Protein AF-0000000087187361 (afdb_homodimer)

Foldseek 3Di:
DPCVPPQLQVQLVQLLLLCNLVVLCVVVVHQLCRLCVQLVHHSVVNVCSNVVRNHDDDLSSSVSSCVVSVNQSSSNPDDNDPPDPPDPPPPPDDPPDPPDDPPPPCPVPPPPLPPFDPPVCPPDDLNVLLVVLLVLLVCLLPAFLVVSLVVLVVSLVVLVVVLVPDDDLLVNLSSLLSNLSSLQVNLVSCVQLVNNVSNLVSLVSSLVSNVSNVPLLSNLVSLQSVLLSCLLVVNLVSSVVSLVVSDVSCDPPRQLQSLLSSLLSQLLSCLLVLNNVSNVVSLVRSQVSQVVDDPPHRDPDSNDPDDHVLVSLLSQLSSCLSNVNLCSNVVDPVNLVSNLSDSRLLSNLLSLQSNLSSCVSVVNNQSSLVSLLSSCVSCQVSVGPNSLVSSVVSLVVDDDPDDDPSNVVSVVSNVVSVD/DPCVPPQLQVQLVQLLLLCNLVVLCVVVVHQLCRLCVQLVHHSVVNVCSNVQRNHDDDLSSSVSSCVVSVNQSSSNPDDNDPPPPPDPPPPPDDPPDPPDDPPPPCPVPPPPLPPFDPPVCPPDDLNVLLVVLLVLVVCLLPAFLVVSLVVLVVSLVVLVVVLVPDDDLLVNLSSLLSNLSSLQVNLVSCVQLVNNVSNLVSLVSSLVSNVSNVDLLSNLVSLQSVLLSCLLVVNLVSSVVSLVVSDVSCDPPRQLQSLLSSLLSQLLSCLLVLNNVSSVVSLVRSQVSQVVDDPPHRDPDSNDDDDHPLVSLLSQLSSCLSNVNLCSNVVDVVNLVSNLSDSRLLSNLLSLQSNLSSCVSVVNNQSSLVSLLSSCVSCQVSVGPNSLVSSVVSLVVDDDPDDDPSNVVSVVSNVVSVD

Nearest PDB structures (foldseek):
  4wne-assembly1_A  TM=4.673E-01  e=1.075E-03  Homo sapiens
  7ep7-assembly1_A  TM=5.145E-01  e=3.195E-03  Mus musculus
  4g2v-assembly1_A  TM=5.066E-01  e=2.083E-03  Mus musculus
  3sf4-assembly1_A  TM=4.922E-01  e=7.818E-03  Homo sapiens
  6q6h-assembly1_O  TM=5.130E-01  e=5.912E-02  Homo sapiens

Solvent-accessible surface area (backbone atoms only — not comparable to full-atom values): 43317 Å² total; per-residue (Å²): 129,68,81,73,40,64,69,43,46,50,23,30,68,62,46,14,36,18,44,26,50,43,54,47,34,54,69,68,71,47,49,54,53,56,50,9,64,74,56,76,40,51,40,68,56,40,51,49,44,37,66,43,42,71,52,85,50,50,46,59,62,49,48,41,48,26,59,74,66,67,44,61,41,56,51,56,52,24,23,82,61,84,67,74,69,76,81,69,82,72,76,85,72,88,80,76,78,81,75,72,81,77,76,64,82,68,71,69,63,77,68,70,71,72,74,61,59,84,51,79,71,59,76,52,68,44,44,37,54,40,42,30,49,52,26,52,58,62,41,55,36,79,39,37,36,70,52,48,45,48,21,50,51,23,45,48,51,36,50,51,53,54,40,72,67,46,81,50,67,70,57,33,21,47,34,22,40,43,48,12,54,48,26,37,50,50,10,51,34,25,40,36,53,56,37,57,69,57,15,52,53,25,27,51,52,10,34,55,25,13,58,64,29,71,36,62,68,55,28,26,49,37,31,39,53,44,16,53,51,30,31,75,72,64,40,35,69,61,15,51,52,30,41,52,51,24,48,60,69,48,48,91,78,45,54,48,68,58,52,14,51,50,24,34,51,48,11,39,33,27,10,67,72,62,36,58,68,61,14,50,53,24,41,52,51,14,47,58,29,34,67,68,53,56,91,77,58,57,52,90,38,86,78,52,68,88,75,43,70,48,54,47,42,42,37,39,22,45,23,12,33,56,54,70,34,39,66,49,34,54,70,39,64,64,41,46,54,52,38,54,56,50,85,35,50,57,63,29,25,48,48,34,38,24,48,16,46,20,29,43,75,71,66,37,52,69,64,12,44,53,36,34,43,54,22,36,51,50,14,62,74,34,57,28,37,40,40,42,50,50,46,51,54,56,56,66,70,60,88,67,97,75,68,54,67,66,53,50,52,46,52,53,57,57,52,54,69,83,94,128,68,80,74,40,66,70,40,45,50,24,31,69,62,47,14,36,17,44,27,50,43,53,46,35,53,69,69,71,45,51,54,51,56,50,9,64,74,55,78,40,51,41,68,56,40,52,50,45,37,67,43,40,72,52,86,51,50,45,60,61,50,49,41,48,25,60,75,66,66,44,60,40,56,51,58,51,24,25,80,62,84,68,71,69,78,82,71,82,74,75,84,73,88,78,75,78,81,75,70,81,76,78,65,79,70,70,67,65,75,68,69,71,71,74,60,62,84,50,80,71,58,77,52,68,43,45,38,54,40,43,30,47,51,26,53,58,62,42,55,35,81,41,35,36,71,51,48,45,48,22,50,50,23,44,49,51,36,50,51,54,54,41,72,69,46,79,50,67,69,58,34,21,47,33,23,40,44,47,12,52,48,26,38,50,50,10,51,33,24,40,36,55,57,38,56,68,55,14,53,53,25,28,51,51,10,34,55,26,14,58,64,29,71,36,62,68,56,29,26,49,37,31,39,52,44,15,53,49,30,31,75,73,66,40,36,71,62,13,52,50,30,41,51,50,26,47,61,69,49,49,90,78,45,55,47,67,58,52,16,51,50,23,34,51,50,11,39,34,28,9,67,73,62,36,59,68,60,13,51,53,25,41,50,51,13,46,58,30,33,67,68,53,55,91,79,58,56,54,90,38,88,78,51,67,87,74,42,69,49,54,48,42,43,37,38,23,46,23,13,36,56,54,69,34,39,67,50,32,55,71,39,64,66,42,48,54,51,38,54,55,50,85,34,51,58,62,30,24,49,49,34,38,25,48,15,45,21,29,43,75,71,68,37,53,67,63,12,45,52,37,33,43,55,20,36,51,51,14,63,74,34,59,27,36,41,40,42,51,50,46,52,53,55,55,65,70,59,85,67,95,75,68,53,69,67,53,50,53,46,50,53,56,57,52,54,69,84,92

Secondary structure (DSSP, 8-state):
--TT-HHHHHHHHTT-HHHHHHHHHHHTT--HHHHHHHHT--HHHHHHHHT-TTS--BHHHHHHHHHHHT--GGGGTB-------S----------S----------------------S---SHHHHHHHHHHHHHHHTTTS-HHHHHHHHHHHHHHHHHHHHH--SHHHHHHHHHHHHHHHHHHHHHHHHTT-HHHHHHHHHHHHHHHHHHT-HHHHHHHHHHHHHHHHHTT-HHHHHHHHHHHHHHH-TT--HHHHHHHHHHHHHHHHHTT-HHHHHHHHHHHHHHHHH--TTS--SSTT-----HHHHHHHHHHHHHHHT-HHHHHS-HHHHHHHTT-S-HHHHHHHHHHHHHHHHHTT-HHHHHHHHHHHHHHHHHTT-HHHHHHHHHHHHT---SS--HHHHHHHHHHHHHH-/--TT-HHHHHHHHTT-HHHHHHHHHHHTT--HHHHHHHHT--HHHHHHHHT-TTS--BHHHHHHHHHHHT--GGGGTB------------------S----------------------S---SHHHHHHHHHHHHHHHTTTS-HHHHHHHHHHHHHHHHHHHHH--SHHHHHHHHHHHHHHHHHHHHHHHHTT-HHHHHHHHHHHHHHHHHHT-HHHHHHHHHHHHHHHHHTT-HHHHHHHHHHHHHHH-TT--HHHHHHHHHHHHHHHHHTT-HHHHHHHHHHHHHHHHH--TTS--SSTT-----HHHHHHHHHHHHHHHT-HHHHHS-HHHHHHHTT-S-HHHHHHHHHHHHHHHHHTT-HHHHHHHHHHHHHHHHHTT-HHHHHHHHHHHHT---SS--HHHHHHHHHHHHHH-

Radius of gyration: 30.68 Å; Cα contacts (8 Å, |Δi|>4): 1218; chains: 2; bounding box: 50×94×80 Å

Sequence (838 aa):
MQWSDARLREAAAEGDYGRVIKLARENARMTQGQLGDACGLSQSAVSRLEKRGRGEYHMAMLARAASHLGIPPHLVGLADSGASPPGDGNDPMERRKFLTGVAITASVPVLGVPTPAPQERETGQAAVLRMATTAYRRMDATAPARVLAEAVQGHMRLIQAVTSQARDRSTRSRLASVGSEVAGLAGWLSWDMGDHGSARTWYGAAIKAARQSADPLLLAYQQGSLASFEVDAGNVAQGLSLIHGARRLLGRDRPAIAAAWLSSLEAVAHATAGDERAAERALVASATEAERLHSADPPPWPWVFVFDERKVAAARITCGARLARPRWVHSSVEDASTALSSGHEKQRALLALDVASGHMASGHLDAAFTLATQALDVGLKLRSGRVVERARQFRRGLSTGNPPVIVRDFDERMHDVYLMQWSDARLREAAAEGDYGRVIKLARENARMTQGQLGDACGLSQSAVSRLEKRGRGEYHMAMLARAASHLGIPPHLVGLADSGASPPGDGNDPMERRKFLTGVAITASVPVLGVPTPAPQERETGQAAVLRMATTAYRRMDATAPARVLAEAVQGHMRLIQAVTSQARDRSTRSRLASVGSEVAGLAGWLSWDMGDHGSARTWYGAAIKAARQSADPLLLAYQQGSLASFEVDAGNVAQGLSLIHGARRLLGRDRPAIAAAWLSSLEAVAHATAGDERAAERALVASATEAERLHSADPPPWPWVFVFDERKVAAARITCGARLARPRWVHSSVEDASTALSSGHEKQRALLALDVASGHMASGHLDAAFTLATQALDVGLKLRSGRVVERARQFRRGLSTGNPPVIVRDFDERMHDVYL

Structure (mmCIF, N/CA/C/O backbone):
data_AF-0000000087187361-model_v1
#
loop_
_entity.id
_entity.type
_entity.pdbx_description
1 polymer 'Helix-turn-helix transcriptional regulator'
#
loop_
_atom_site.group_PDB
_atom_site.id
_atom_site.type_symbol
_atom_site.label_atom_id
_atom_site.label_alt_id
_atom_site.label_comp_id
_atom_site.label_asym_id
_atom_site.label_entity_id
_atom_site.label_seq_id
_atom_site.pdbx_PDB_ins_code
_atom_site.Cartn_x
_atom_site.Cartn_y
_atom_site.Cartn_z
_atom_site.occupancy
_atom_site.B_iso_or_equiv
_atom_site.auth_seq_id
_atom_site.auth_comp_id
_atom_site.auth_asym_id
_atom_site.auth_atom_id
_atom_site.pdbx_PDB_model_num
ATOM 1 N N . MET A 1 1 ? 16.516 6.652 26.641 1 46.47 1 MET A N 1
ATOM 2 C CA . MET A 1 1 ? 17.328 5.504 26.234 1 46.47 1 MET A CA 1
ATOM 3 C C . MET A 1 1 ? 16.953 5.062 24.812 1 46.47 1 MET A C 1
ATOM 5 O O . MET A 1 1 ? 15.781 5.059 24.453 1 46.47 1 MET A O 1
ATOM 9 N N . GLN A 1 2 ? 17.844 5.176 23.938 1 57.88 2 GLN A N 1
ATOM 10 C CA . GLN A 1 2 ? 17.656 4.648 22.578 1 57.88 2 GLN A CA 1
ATOM 11 C C . GLN A 1 2 ? 17.594 3.123 22.594 1 57.88 2 GLN A C 1
ATOM 13 O O . GLN A 1 2 ? 18.531 2.455 23 1 57.88 2 GLN A O 1
ATOM 18 N N . TRP A 1 3 ? 16.547 2.609 22.484 1 64.69 3 TRP A N 1
ATOM 19 C CA . TRP A 1 3 ? 16.328 1.173 22.625 1 64.69 3 TRP A CA 1
ATOM 20 C C . TRP A 1 3 ? 16.969 0.415 21.469 1 64.69 3 TRP A C 1
ATOM 22 O O . TRP A 1 3 ? 16.875 -0.812 21.391 1 64.69 3 TRP A O 1
ATOM 32 N N . SER A 1 4 ? 17.703 1.181 20.672 1 62.84 4 SER A N 1
ATOM 33 C CA . SER A 1 4 ? 18.531 0.616 19.609 1 62.84 4 SER A CA 1
ATOM 34 C C . SER A 1 4 ? 19.953 0.384 20.094 1 62.84 4 SER A C 1
ATOM 36 O O . SER A 1 4 ? 20.812 -0.066 19.328 1 62.84 4 SER A O 1
ATOM 38 N N . ASP A 1 5 ? 20.25 0.653 21.266 1 69.81 5 ASP A N 1
ATOM 39 C CA . ASP A 1 5 ? 21.562 0.351 21.844 1 69.81 5 ASP A CA 1
ATOM 40 C C . ASP A 1 5 ? 21.922 -1.115 21.641 1 69.81 5 ASP A C 1
ATOM 42 O O . ASP A 1 5 ? 21.172 -2.012 22 1 69.81 5 ASP A O 1
ATOM 46 N N . ALA A 1 6 ? 23.016 -1.335 20.875 1 72.44 6 ALA A N 1
ATOM 47 C CA . ALA A 1 6 ? 23.453 -2.67 20.484 1 72.44 6 ALA A CA 1
ATOM 48 C C . ALA A 1 6 ? 23.516 -3.611 21.672 1 72.44 6 ALA A C 1
ATOM 50 O O . ALA A 1 6 ? 23.141 -4.781 21.578 1 72.44 6 ALA A O 1
ATOM 51 N N . ARG A 1 7 ? 23.922 -3.166 22.781 1 78 7 ARG A N 1
ATOM 52 C CA . ARG A 1 7 ? 24.078 -4.008 23.953 1 78 7 ARG A CA 1
ATOM 53 C C . ARG A 1 7 ? 22.719 -4.457 24.5 1 78 7 ARG A C 1
ATOM 55 O O . ARG A 1 7 ? 22.562 -5.602 24.938 1 78 7 ARG A O 1
ATOM 62 N N . LEU A 1 8 ? 21.766 -3.531 24.312 1 80.69 8 LEU A N 1
ATOM 63 C CA . LEU A 1 8 ? 20.422 -3.834 24.781 1 80.69 8 LEU A CA 1
ATOM 64 C C . LEU A 1 8 ? 19.719 -4.828 23.859 1 80.69 8 LEU A C 1
ATOM 66 O O . LEU A 1 8 ? 19.078 -5.77 24.312 1 80.69 8 LEU A O 1
ATOM 70 N N . ARG A 1 9 ? 19.906 -4.629 22.719 1 78.38 9 ARG A N 1
ATOM 71 C CA . ARG A 1 9 ? 19.281 -5.52 21.734 1 78.38 9 ARG A CA 1
ATOM 72 C C . ARG A 1 9 ? 19.922 -6.906 21.781 1 78.38 9 ARG A C 1
ATOM 74 O O . ARG A 1 9 ? 19.219 -7.914 21.625 1 78.38 9 ARG A O 1
ATOM 81 N N . GLU A 1 10 ? 21.234 -6.898 21.938 1 80 10 GLU A N 1
ATOM 82 C CA . GLU A 1 10 ? 21.938 -8.164 22.094 1 80 10 GLU A CA 1
ATOM 83 C C . GLU A 1 10 ? 21.438 -8.922 23.328 1 80 10 GLU A C 1
ATOM 85 O O . GLU A 1 10 ? 21.203 -10.133 23.266 1 80 10 GLU A O 1
ATOM 90 N N . ALA A 1 11 ? 21.25 -8.258 24.344 1 85.38 11 ALA A N 1
ATOM 91 C CA . ALA A 1 11 ? 20.75 -8.867 25.562 1 85.38 11 ALA A CA 1
ATOM 92 C C . ALA A 1 11 ? 19.328 -9.406 25.391 1 85.38 11 ALA A C 1
ATOM 94 O O . ALA A 1 11 ? 19.031 -10.516 25.828 1 85.38 11 ALA A O 1
ATOM 95 N N . ALA A 1 12 ? 18.562 -8.594 24.688 1 82.56 12 ALA A N 1
ATOM 96 C CA . ALA A 1 12 ? 17.172 -9 24.438 1 82.56 12 ALA A CA 1
ATOM 97 C C . ALA A 1 12 ? 17.109 -10.219 23.531 1 82.56 12 ALA A C 1
ATOM 99 O O . ALA A 1 12 ? 16.344 -11.156 23.781 1 82.56 12 ALA A O 1
ATOM 100 N N . ALA A 1 13 ? 18.031 -10.195 22.609 1 78.69 13 ALA A N 1
ATOM 101 C CA . ALA A 1 13 ? 18.078 -11.305 21.656 1 78.69 13 ALA A CA 1
ATOM 102 C C . ALA A 1 13 ? 18.562 -12.586 22.328 1 78.69 13 ALA A C 1
ATOM 104 O O . ALA A 1 13 ? 18.156 -13.688 21.938 1 78.69 13 ALA A O 1
ATOM 105 N N . GLU A 1 14 ? 19.375 -12.453 23.391 1 78.69 14 GLU A N 1
ATOM 106 C CA . GLU A 1 14 ? 19.922 -13.586 24.125 1 78.69 14 GLU A CA 1
ATOM 107 C C . GLU A 1 14 ? 18.969 -14.039 25.234 1 78.69 14 GLU A C 1
ATOM 109 O O . GLU A 1 14 ? 19.219 -15.047 25.891 1 78.69 14 GLU A O 1
ATOM 114 N N . GLY A 1 15 ? 17.922 -13.297 25.297 1 81.19 15 GLY A N 1
ATOM 115 C CA . GLY A 1 15 ? 16.969 -13.609 26.359 1 81.19 15 GLY A CA 1
ATOM 116 C C . GLY A 1 15 ? 17.453 -13.203 27.734 1 81.19 15 GLY A C 1
ATOM 117 O O . GLY A 1 15 ? 16.953 -13.711 28.734 1 81.19 15 GLY A O 1
ATOM 118 N N . ASP A 1 16 ? 18.484 -12.453 27.844 1 86.06 16 ASP A N 1
ATOM 119 C CA . ASP A 1 16 ? 18.969 -11.898 29.094 1 86.06 16 ASP A CA 1
ATOM 120 C C . ASP A 1 16 ? 18.234 -10.609 29.453 1 86.06 16 ASP A C 1
ATOM 122 O O . ASP A 1 16 ? 18.797 -9.516 29.312 1 86.06 16 ASP A O 1
ATOM 126 N N . TYR A 1 17 ? 17.047 -10.758 29.875 1 89.12 17 TYR A N 1
ATOM 127 C CA . TYR A 1 17 ? 16.172 -9.609 30.141 1 89.12 17 TYR A CA 1
ATOM 128 C C . TYR A 1 17 ? 16.656 -8.836 31.359 1 89.12 17 TYR A C 1
ATOM 130 O O . TYR A 1 17 ? 16.422 -7.629 31.469 1 89.12 17 TYR A O 1
ATOM 138 N N . GLY A 1 18 ? 17.328 -9.523 32.219 1 89.44 18 GLY A N 1
ATOM 139 C CA . GLY A 1 18 ? 17.953 -8.844 33.344 1 89.44 18 GLY A CA 1
ATOM 140 C C . GLY A 1 18 ? 18.984 -7.82 32.906 1 89.44 18 GLY A C 1
ATOM 141 O O . GLY A 1 18 ? 19.031 -6.715 33.469 1 89.44 18 GLY A O 1
ATOM 142 N N . ARG A 1 19 ? 19.734 -8.242 31.984 1 87.56 19 ARG A N 1
ATOM 143 C CA . ARG A 1 19 ? 20.734 -7.32 31.453 1 87.56 19 ARG A CA 1
ATOM 144 C C . ARG A 1 19 ? 20.062 -6.145 30.734 1 87.56 19 ARG A C 1
ATOM 146 O O . ARG A 1 19 ? 20.531 -5.012 30.828 1 87.56 19 ARG A O 1
ATOM 153 N N . VAL A 1 20 ? 19 -6.375 30.094 1 87.94 20 VAL A N 1
ATOM 154 C CA . VAL A 1 20 ? 18.234 -5.309 29.469 1 87.94 20 VAL A CA 1
ATOM 155 C C . VAL A 1 20 ? 17.797 -4.289 30.516 1 87.94 20 VAL A C 1
ATOM 157 O O . VAL A 1 20 ? 17.984 -3.084 30.328 1 87.94 20 VAL A O 1
ATOM 160 N N . ILE A 1 21 ? 17.297 -4.758 31.547 1 89.62 21 ILE A N 1
ATOM 161 C CA . ILE A 1 21 ? 16.797 -3.92 32.625 1 89.62 21 ILE A CA 1
ATOM 162 C C . ILE A 1 21 ? 17.969 -3.158 33.281 1 89.62 21 ILE A C 1
ATOM 164 O O . ILE A 1 21 ? 17.859 -1.962 33.531 1 89.62 21 ILE A O 1
ATOM 168 N N . LYS A 1 22 ? 19.031 -3.84 33.375 1 89.62 22 LYS A N 1
ATOM 169 C CA . LYS A 1 22 ? 20.234 -3.213 33.938 1 89.62 22 LYS A CA 1
ATOM 170 C C . LYS A 1 22 ? 20.703 -2.045 33.094 1 89.62 22 LYS A C 1
ATOM 172 O O . LYS A 1 22 ? 20.938 -0.947 33.594 1 89.62 22 LYS A O 1
ATOM 177 N N . LEU A 1 23 ? 20.828 -2.332 31.859 1 86.06 23 LEU A N 1
ATOM 178 C CA . LEU A 1 23 ? 21.312 -1.312 30.938 1 86.06 23 LEU A CA 1
ATOM 179 C C . LEU A 1 23 ? 20.359 -0.123 30.891 1 86.06 23 LEU A C 1
ATOM 181 O O . LEU A 1 23 ? 20.797 1.029 30.891 1 86.06 23 LEU A O 1
ATOM 185 N N . ALA A 1 24 ? 19.125 -0.4 30.906 1 85.12 24 ALA A N 1
ATOM 186 C CA . ALA A 1 24 ? 18.125 0.654 30.891 1 85.12 24 ALA A CA 1
ATOM 187 C C . ALA A 1 24 ? 18.156 1.455 32.188 1 85.12 24 ALA A C 1
ATOM 189 O O . ALA A 1 24 ? 18.047 2.684 32.188 1 85.12 24 ALA A O 1
ATOM 190 N N . ARG A 1 25 ? 18.281 0.756 33.281 1 88.19 25 ARG A N 1
ATOM 191 C CA . ARG A 1 25 ? 18.359 1.39 34.594 1 88.19 25 ARG A CA 1
ATOM 192 C C . ARG A 1 25 ? 19.578 2.305 34.688 1 88.19 25 ARG A C 1
ATOM 194 O O . ARG A 1 25 ? 19.469 3.441 35.156 1 88.19 25 ARG A O 1
ATOM 201 N N . GLU A 1 26 ? 20.688 1.819 34.25 1 86.25 26 GLU A N 1
ATOM 202 C CA . GLU A 1 26 ? 21.922 2.596 34.281 1 86.25 26 GLU A CA 1
ATOM 203 C C . GLU A 1 26 ? 21.828 3.816 33.375 1 86.25 26 GLU A C 1
ATOM 205 O O . GLU A 1 26 ? 22.297 4.898 33.719 1 86.25 26 GLU A O 1
ATOM 210 N N . ASN A 1 27 ? 21.188 3.576 32.312 1 81.31 27 ASN A N 1
ATOM 211 C CA . ASN A 1 27 ? 20.984 4.688 31.391 1 81.31 27 ASN A CA 1
ATOM 212 C C . ASN A 1 27 ? 20.094 5.766 32 1 81.31 27 ASN A C 1
ATOM 214 O O . ASN A 1 27 ? 20.281 6.957 31.734 1 81.31 27 ASN A O 1
ATOM 218 N N . ALA A 1 28 ? 19.172 5.383 32.781 1 81.19 28 ALA A N 1
ATOM 219 C CA . ALA A 1 28 ? 18.281 6.293 33.5 1 81.19 28 ALA A CA 1
ATOM 220 C C . ALA A 1 28 ? 18.922 6.844 34.75 1 81.19 28 ALA A C 1
ATOM 222 O O . ALA A 1 28 ? 18.281 7.543 35.531 1 81.19 28 ALA A O 1
ATOM 223 N N . ARG A 1 29 ? 20.172 6.395 35.062 1 80.69 29 ARG A N 1
ATOM 224 C CA . ARG A 1 29 ? 20.953 6.797 36.219 1 80.69 29 ARG A CA 1
ATOM 225 C C . ARG A 1 29 ? 20.219 6.477 37.531 1 80.69 29 ARG A C 1
ATOM 227 O O . ARG A 1 29 ? 20.25 7.266 38.469 1 80.69 29 ARG A O 1
ATOM 234 N N . MET A 1 30 ? 19.578 5.348 37.562 1 85.06 30 MET A N 1
ATOM 235 C CA . MET A 1 30 ? 18.891 4.855 38.75 1 85.06 30 MET A CA 1
ATOM 236 C C . MET A 1 30 ? 19.703 3.777 39.438 1 85.06 30 MET A C 1
ATOM 238 O O . MET A 1 30 ? 20.344 2.947 38.781 1 85.06 30 MET A O 1
ATOM 242 N N . THR A 1 31 ? 19.688 3.855 40.75 1 84.19 31 THR A N 1
ATOM 243 C CA . THR A 1 31 ? 20.25 2.762 41.531 1 84.19 31 THR A CA 1
ATOM 244 C C . THR A 1 31 ? 19.281 1.584 41.594 1 84.19 31 THR A C 1
ATOM 246 O O . THR A 1 31 ? 18.094 1.729 41.281 1 84.19 31 THR A O 1
ATOM 249 N N . GLN A 1 32 ? 19.859 0.418 41.906 1 86.81 32 GLN A N 1
ATOM 250 C CA . GLN A 1 32 ? 19 -0.749 42.062 1 86.81 32 GLN A CA 1
ATOM 251 C C . GLN A 1 32 ? 17.938 -0.503 43.125 1 86.81 32 GLN A C 1
ATOM 253 O O . GLN A 1 32 ? 16.797 -0.961 43 1 86.81 32 GLN A O 1
ATOM 258 N N . GLY A 1 33 ? 18.281 0.253 44.156 1 86.12 33 GLY A N 1
ATOM 259 C CA . GLY A 1 33 ? 17.328 0.612 45.188 1 86.12 33 GLY A CA 1
ATOM 260 C C . GLY A 1 33 ? 16.203 1.499 44.688 1 86.12 33 GLY A C 1
ATOM 261 O O . GLY A 1 33 ? 15.031 1.273 45 1 86.12 33 GLY A O 1
ATOM 262 N N . GLN A 1 34 ? 16.562 2.428 43.938 1 80.81 34 GLN A N 1
ATOM 263 C CA . GLN A 1 34 ? 15.578 3.35 43.375 1 80.81 34 GLN A CA 1
ATOM 264 C C . GLN A 1 34 ? 14.602 2.623 42.469 1 80.81 34 GLN A C 1
ATOM 266 O O . GLN A 1 34 ? 13.398 2.873 42.5 1 80.81 34 GLN A O 1
ATOM 271 N N . LEU A 1 35 ? 15.133 1.748 41.625 1 85.81 35 LEU A N 1
ATOM 272 C CA . LEU A 1 35 ? 14.258 0.958 40.75 1 85.81 35 LEU A CA 1
ATOM 273 C C . LEU A 1 35 ? 13.367 0.035 41.594 1 85.81 35 LEU A C 1
ATOM 275 O O . LEU A 1 35 ? 12.18 -0.121 41.281 1 85.81 35 LEU A O 1
ATOM 279 N N . GLY A 1 36 ? 13.953 -0.549 42.562 1 87.75 36 GLY A N 1
ATOM 280 C CA . GLY A 1 36 ? 13.188 -1.389 43.438 1 87.75 36 GLY A CA 1
ATOM 281 C C . GLY A 1 36 ? 12.016 -0.667 44.094 1 87.75 36 GLY A C 1
ATOM 282 O O . GLY A 1 36 ? 10.883 -1.16 44.062 1 87.75 36 GLY A O 1
ATOM 283 N N . ASP A 1 37 ? 12.25 0.502 44.594 1 81.12 37 ASP A N 1
ATOM 284 C CA . ASP A 1 37 ? 11.203 1.31 45.219 1 81.12 37 ASP A CA 1
ATOM 285 C C . ASP A 1 37 ? 10.102 1.652 44.188 1 81.12 37 ASP A C 1
ATOM 287 O O . ASP A 1 37 ? 8.914 1.604 44.531 1 81.12 37 ASP A O 1
ATOM 291 N N . ALA A 1 38 ? 10.531 1.894 43 1 79.56 38 ALA A N 1
ATOM 292 C CA . ALA A 1 38 ? 9.594 2.314 41.969 1 79.56 38 ALA A CA 1
ATOM 293 C C . ALA A 1 38 ? 8.719 1.152 41.5 1 79.56 38 ALA A C 1
ATOM 295 O O . ALA A 1 38 ? 7.574 1.355 41.094 1 79.56 38 ALA A O 1
ATOM 296 N N . CYS A 1 39 ? 9.234 -0.018 41.625 1 80.94 39 CYS A N 1
ATOM 297 C CA . CYS A 1 39 ? 8.547 -1.193 41.125 1 80.94 39 CYS A CA 1
ATOM 298 C C . CYS A 1 39 ? 7.953 -2.027 42.25 1 80.94 39 CYS A C 1
ATOM 300 O O . CYS A 1 39 ? 7.383 -3.092 42 1 80.94 39 CYS A O 1
ATOM 302 N N . GLY A 1 40 ? 8.164 -1.575 43.5 1 79.25 40 GLY A N 1
ATOM 303 C CA . GLY A 1 40 ? 7.699 -2.338 44.656 1 79.25 40 GLY A CA 1
ATOM 304 C C . GLY A 1 40 ? 8.508 -3.596 44.906 1 79.25 40 GLY A C 1
ATOM 305 O O . GLY A 1 40 ? 7.965 -4.617 45.312 1 79.25 40 GLY A O 1
ATOM 306 N N . LEU A 1 41 ? 9.758 -3.508 44.562 1 81.81 41 LEU A N 1
ATOM 307 C CA . LEU A 1 41 ? 10.68 -4.621 44.75 1 81.81 41 LEU A CA 1
ATOM 308 C C . LEU A 1 41 ? 11.812 -4.238 45.719 1 81.81 41 LEU A C 1
ATOM 310 O O . LEU A 1 41 ? 12.125 -3.057 45.875 1 81.81 41 LEU A O 1
ATOM 314 N N . SER A 1 42 ? 12.359 -5.219 46.438 1 83.38 42 SER A N 1
ATOM 315 C CA . SER A 1 42 ? 13.57 -4.977 47.219 1 83.38 42 SER A CA 1
ATOM 316 C C . SER A 1 42 ? 14.789 -4.797 46.312 1 83.38 42 SER A C 1
ATOM 318 O O . SER A 1 42 ? 14.797 -5.27 45.188 1 83.38 42 SER A O 1
ATOM 320 N N . GLN A 1 43 ? 15.711 -4.02 46.844 1 85 43 GLN A N 1
ATOM 321 C CA . GLN A 1 43 ? 16.969 -3.867 46.125 1 85 43 GLN A CA 1
ATOM 322 C C . GLN A 1 43 ? 17.594 -5.227 45.812 1 85 43 GLN A C 1
ATOM 324 O O . GLN A 1 43 ? 18.141 -5.422 44.719 1 85 43 GLN A O 1
ATOM 329 N N . SER A 1 44 ? 17.469 -6.207 46.688 1 83.31 44 SER A N 1
ATOM 330 C CA . SER A 1 44 ? 17.984 -7.551 46.469 1 83.31 44 SER A CA 1
ATOM 331 C C . SER A 1 44 ? 17.25 -8.25 45.312 1 83.31 44 SER A C 1
ATOM 333 O O . SER A 1 44 ? 17.844 -8.984 44.531 1 83.31 44 SER A O 1
ATOM 335 N N . ALA A 1 45 ? 15.992 -8.023 45.219 1 82.19 45 ALA A N 1
ATOM 336 C CA . ALA A 1 45 ? 15.203 -8.609 44.156 1 82.19 45 ALA A CA 1
ATOM 337 C C . ALA A 1 45 ? 15.625 -8.055 42.781 1 82.19 45 ALA A C 1
ATOM 339 O O . ALA A 1 45 ? 15.727 -8.797 41.812 1 82.19 45 ALA A O 1
ATOM 340 N N . VAL A 1 46 ? 15.891 -6.738 42.719 1 87.69 46 VAL A N 1
ATOM 341 C CA . VAL A 1 46 ? 16.328 -6.102 41.5 1 87.69 46 VAL A CA 1
ATOM 342 C C . VAL A 1 46 ? 17.734 -6.609 41.125 1 87.69 46 VAL A C 1
ATOM 344 O O . VAL A 1 46 ? 18 -6.91 39.969 1 87.69 46 VAL A O 1
ATOM 347 N N . SER A 1 47 ? 18.594 -6.699 42.094 1 86.81 47 SER A N 1
ATOM 348 C CA . SER A 1 47 ? 19.938 -7.215 41.875 1 86.81 47 SER A CA 1
ATOM 349 C C . SER A 1 47 ? 19.906 -8.633 41.312 1 86.81 47 SER A C 1
ATOM 351 O O . SER A 1 47 ? 20.609 -8.945 40.344 1 86.81 47 SER A O 1
ATOM 353 N N . ARG A 1 48 ? 19.062 -9.469 41.812 1 84.12 48 ARG A N 1
ATOM 354 C CA . ARG A 1 48 ? 18.906 -10.836 41.312 1 84.12 48 ARG A CA 1
ATOM 355 C C . ARG A 1 48 ? 18.344 -10.852 39.906 1 84.12 48 ARG A C 1
ATOM 357 O O . ARG A 1 48 ? 18.781 -11.641 39.062 1 84.12 48 ARG A O 1
ATOM 364 N N . LEU A 1 49 ? 17.406 -9.977 39.656 1 86 49 LEU A N 1
ATOM 365 C CA . LEU A 1 49 ? 16.797 -9.852 38.344 1 86 49 LEU A CA 1
ATOM 366 C C . LEU A 1 49 ? 17.844 -9.484 37.281 1 86 49 LEU A C 1
ATOM 368 O O . LEU A 1 49 ? 17.875 -10.062 36.188 1 86 49 LEU A O 1
ATOM 372 N N . GLU A 1 50 ? 18.641 -8.547 37.656 1 90.06 50 GLU A N 1
ATOM 373 C CA . GLU A 1 50 ? 19.641 -8.047 36.719 1 90.06 50 GLU A CA 1
ATOM 374 C C . GLU A 1 50 ? 20.75 -9.07 36.5 1 90.06 50 GLU A C 1
ATOM 376 O O . GLU A 1 50 ? 21.406 -9.07 35.469 1 90.06 50 GLU A O 1
ATOM 381 N N . LYS A 1 51 ? 20.969 -10.031 37.406 1 84.31 51 LYS A N 1
ATOM 382 C CA . LYS A 1 51 ? 22.047 -11.016 37.312 1 84.31 51 LYS A CA 1
ATOM 383 C C . LYS A 1 51 ? 21.531 -12.367 36.844 1 84.31 51 LYS A C 1
ATOM 385 O O . LYS A 1 51 ? 22.266 -13.352 36.812 1 84.31 51 LYS A O 1
ATOM 390 N N . ARG A 1 52 ? 20.312 -12.422 36.469 1 81.75 52 ARG A N 1
ATOM 391 C CA . ARG A 1 52 ? 19.672 -13.703 36.188 1 81.75 52 ARG A CA 1
ATOM 392 C C . ARG A 1 52 ? 20.109 -14.258 34.844 1 81.75 52 ARG A C 1
ATOM 394 O O . ARG A 1 52 ? 19.953 -15.445 34.562 1 81.75 52 ARG A O 1
ATOM 401 N N . GLY A 1 53 ? 20.719 -13.5 34.031 1 76.75 53 GLY A N 1
ATOM 402 C CA . GLY A 1 53 ? 21.188 -13.945 32.719 1 76.75 53 GLY A CA 1
ATOM 403 C C . GLY A 1 53 ? 20.078 -14.492 31.859 1 76.75 53 GLY A C 1
ATOM 404 O O . GLY A 1 53 ? 19.047 -13.836 31.672 1 76.75 53 GLY A O 1
ATOM 405 N N . ARG A 1 54 ? 20.328 -15.773 31.375 1 74.81 54 ARG A N 1
ATOM 406 C CA . ARG A 1 54 ? 19.344 -16.406 30.5 1 74.81 54 ARG A CA 1
ATOM 407 C C . ARG A 1 54 ? 18.391 -17.297 31.297 1 74.81 54 ARG A C 1
ATOM 409 O O . ARG A 1 54 ? 17.844 -18.266 30.766 1 74.81 54 ARG A O 1
ATOM 416 N N . GLY A 1 55 ? 18.172 -16.938 32.469 1 75.19 55 GLY A N 1
ATOM 417 C CA . GLY A 1 55 ? 17.344 -17.734 33.344 1 75.19 55 GLY A CA 1
ATOM 418 C C . GLY A 1 55 ? 15.859 -17.406 33.219 1 75.19 55 GLY A C 1
ATOM 419 O O . GLY A 1 55 ? 15.453 -16.672 32.312 1 75.19 55 GLY A O 1
ATOM 420 N N . GLU A 1 56 ? 15.055 -17.969 34.125 1 76.5 56 GLU A N 1
ATOM 421 C CA . GLU A 1 56 ? 13.602 -17.828 34.156 1 76.5 56 GLU A CA 1
ATOM 422 C C . GLU A 1 56 ? 13.188 -16.516 34.812 1 76.5 56 GLU A C 1
ATOM 424 O O . GLU A 1 56 ? 13.719 -16.141 35.844 1 76.5 56 GLU A O 1
ATOM 429 N N . TYR A 1 57 ? 12.375 -15.75 34.094 1 81.56 57 TYR A N 1
ATOM 430 C CA . TYR A 1 57 ? 11.906 -14.469 34.625 1 81.56 57 TYR A CA 1
ATOM 431 C C . TYR A 1 57 ? 10.422 -14.531 34.969 1 81.56 57 TYR A C 1
ATOM 433 O O . TYR A 1 57 ? 9.664 -15.297 34.344 1 81.56 57 TYR A O 1
ATOM 441 N N . HIS A 1 58 ? 10 -13.773 36.031 1 79.06 58 HIS A N 1
ATOM 442 C CA . HIS A 1 58 ? 8.594 -13.516 36.344 1 79.06 58 HIS A CA 1
ATOM 443 C C . HIS A 1 58 ? 8.039 -12.398 35.469 1 79.06 58 HIS A C 1
ATOM 445 O O . HIS A 1 58 ? 8.617 -11.312 35.406 1 79.06 58 HIS A O 1
ATOM 451 N N . MET A 1 59 ? 6.934 -12.703 34.844 1 80.88 59 MET A N 1
ATOM 452 C CA . MET A 1 59 ? 6.375 -11.773 33.875 1 80.88 59 MET A CA 1
ATOM 453 C C . MET A 1 59 ? 6.016 -10.445 34.531 1 80.88 59 MET A C 1
ATOM 455 O O . MET A 1 59 ? 6.289 -9.375 33.969 1 80.88 59 MET A O 1
ATOM 459 N N . ALA A 1 60 ? 5.469 -10.469 35.688 1 79.31 60 ALA A N 1
ATOM 460 C CA . ALA A 1 60 ? 5.008 -9.266 36.375 1 79.31 60 ALA A CA 1
ATOM 461 C C . ALA A 1 60 ? 6.184 -8.367 36.75 1 79.31 60 ALA A C 1
ATOM 463 O O . ALA A 1 60 ? 6.102 -7.145 36.625 1 79.31 60 ALA A O 1
ATOM 464 N N . MET A 1 61 ? 7.246 -9 37.188 1 79.56 61 MET A N 1
ATOM 465 C CA . MET A 1 61 ? 8.422 -8.242 37.594 1 79.56 61 MET A CA 1
ATOM 466 C C . MET A 1 61 ? 9.07 -7.559 36.406 1 79.56 61 MET A C 1
ATOM 468 O O . MET A 1 61 ? 9.438 -6.383 36.469 1 79.56 61 MET A O 1
ATOM 472 N N . LEU A 1 62 ? 9.156 -8.305 35.281 1 83.44 62 LEU A N 1
ATOM 473 C CA . LEU A 1 62 ? 9.711 -7.75 34.062 1 83.44 62 LEU A CA 1
ATOM 474 C C . LEU A 1 62 ? 8.828 -6.629 33.531 1 83.44 62 LEU A C 1
ATOM 476 O O . LEU A 1 62 ? 9.336 -5.586 33.094 1 83.44 62 LEU A O 1
ATOM 480 N N . ALA A 1 63 ? 7.574 -6.836 33.625 1 81.88 63 ALA A N 1
ATOM 481 C CA . ALA A 1 63 ? 6.617 -5.852 33.125 1 81.88 63 ALA A CA 1
ATOM 482 C C . ALA A 1 63 ? 6.699 -4.551 33.906 1 81.88 63 ALA A C 1
ATOM 484 O O . ALA A 1 63 ? 6.688 -3.461 33.344 1 81.88 63 ALA A O 1
ATOM 485 N N . ARG A 1 64 ? 6.797 -4.617 35.188 1 81 64 ARG A N 1
ATOM 486 C CA . ARG A 1 64 ? 6.891 -3.447 36.062 1 81 64 ARG A CA 1
ATOM 487 C C . ARG A 1 64 ? 8.18 -2.676 35.812 1 81 64 ARG A C 1
ATOM 489 O O . ARG A 1 64 ? 8.156 -1.452 35.656 1 81 64 ARG A O 1
ATOM 496 N N . ALA A 1 65 ? 9.211 -3.445 35.75 1 83.31 65 ALA A N 1
ATOM 497 C CA . ALA A 1 65 ? 10.5 -2.807 35.5 1 83.31 65 ALA A CA 1
ATOM 498 C C . ALA A 1 65 ? 10.547 -2.166 34.125 1 83.31 65 ALA A C 1
ATOM 500 O O . ALA A 1 65 ? 11.016 -1.035 33.969 1 83.31 65 ALA A O 1
ATOM 501 N N . ALA A 1 66 ? 10.086 -2.92 33.188 1 84.44 66 ALA A N 1
ATOM 502 C CA . ALA A 1 66 ? 10.094 -2.418 31.812 1 84.44 66 ALA A CA 1
ATOM 503 C C . ALA A 1 66 ? 9.227 -1.171 31.672 1 84.44 66 ALA A C 1
ATOM 505 O O . ALA A 1 66 ? 9.625 -0.195 31.031 1 84.44 66 ALA A O 1
ATOM 506 N N . SER A 1 67 ? 8.094 -1.201 32.312 1 80.88 67 SER A N 1
ATOM 507 C CA . SER A 1 67 ? 7.168 -0.071 32.312 1 80.88 67 SER A CA 1
ATOM 508 C C . SER A 1 67 ? 7.793 1.161 32.938 1 80.88 67 SER A C 1
ATOM 510 O O . SER A 1 67 ? 7.723 2.262 32.406 1 80.88 67 SER A O 1
ATOM 512 N N . HIS A 1 68 ? 8.406 0.97 34.031 1 79.81 68 HIS A N 1
ATOM 513 C CA . HIS A 1 68 ? 9.008 2.082 34.75 1 79.81 68 HIS A CA 1
ATOM 514 C C . HIS A 1 68 ? 10.195 2.668 34 1 79.81 68 HIS A C 1
ATOM 516 O O . HIS A 1 68 ? 10.391 3.883 34 1 79.81 68 HIS A O 1
ATOM 522 N N . LEU A 1 69 ? 10.906 1.8 33.344 1 81.88 69 LEU A N 1
ATOM 523 C CA . LEU A 1 69 ? 12.117 2.232 32.656 1 81.88 69 LEU A CA 1
ATOM 524 C C . LEU A 1 69 ? 11.812 2.619 31.203 1 81.88 69 LEU A C 1
ATOM 526 O O . LEU A 1 69 ? 12.703 3.057 30.469 1 81.88 69 LEU A O 1
ATOM 530 N N . GLY A 1 70 ? 10.539 2.408 30.828 1 78.94 70 GLY A N 1
ATOM 531 C CA . GLY A 1 70 ? 10.117 2.74 29.469 1 78.94 70 GLY A CA 1
ATOM 532 C C . GLY A 1 70 ? 10.633 1.767 28.438 1 78.94 70 GLY A C 1
ATOM 533 O O . GLY A 1 70 ? 10.781 2.125 27.266 1 78.94 70 GLY A O 1
ATOM 534 N N . ILE A 1 71 ? 10.891 0.539 28.812 1 81.5 71 ILE A N 1
ATOM 535 C CA . ILE A 1 71 ? 11.383 -0.494 27.906 1 81.5 71 ILE A CA 1
ATOM 536 C C . ILE A 1 71 ? 10.211 -1.084 27.125 1 81.5 71 ILE A C 1
ATOM 538 O O . ILE A 1 71 ? 9.211 -1.511 27.703 1 81.5 71 ILE A O 1
ATOM 542 N N . PRO A 1 72 ? 10.352 -1.1 25.859 1 79.62 72 PRO A N 1
ATOM 543 C CA . PRO A 1 72 ? 9.344 -1.858 25.125 1 79.62 72 PRO A CA 1
ATOM 544 C C . PRO A 1 72 ? 9.227 -3.305 25.594 1 79.62 72 PRO A C 1
ATOM 546 O O . PRO A 1 72 ? 10.242 -3.99 25.75 1 79.62 72 PRO A O 1
ATOM 549 N N . PRO A 1 73 ? 7.988 -3.799 25.781 1 81.94 73 PRO A N 1
ATOM 550 C CA . PRO A 1 73 ? 7.809 -5.121 26.391 1 81.94 73 PRO A CA 1
ATOM 551 C C . PRO A 1 73 ? 8.5 -6.23 25.594 1 81.94 73 PRO A C 1
ATOM 553 O O . PRO A 1 73 ? 9.062 -7.156 26.188 1 81.94 73 PRO A O 1
ATOM 556 N N . HIS A 1 74 ? 8.594 -6.039 24.422 1 81.12 74 HIS A N 1
ATOM 557 C CA . HIS A 1 74 ? 9.18 -7.105 23.625 1 81.12 74 HIS A CA 1
ATOM 558 C C . HIS A 1 74 ? 10.68 -7.23 23.891 1 81.12 74 HIS A C 1
ATOM 560 O O . HIS A 1 74 ? 11.25 -8.305 23.719 1 81.12 74 HIS A O 1
ATOM 566 N N . LEU A 1 75 ? 11.266 -6.25 24.344 1 81.88 75 LEU A N 1
ATOM 567 C CA . LEU A 1 75 ? 12.688 -6.281 24.656 1 81.88 75 LEU A CA 1
ATOM 568 C C . LEU A 1 75 ? 12.945 -7.031 25.969 1 81.88 75 LEU A C 1
ATOM 570 O O . LEU A 1 75 ? 14.078 -7.402 26.266 1 81.88 75 LEU A O 1
ATOM 574 N N . VAL A 1 76 ? 11.797 -7.316 26.594 1 85.69 76 VAL A N 1
ATOM 575 C CA . VAL A 1 76 ? 11.93 -8.148 27.781 1 85.69 76 VAL A CA 1
ATOM 576 C C . VAL A 1 76 ? 11.07 -9.398 27.641 1 85.69 76 VAL A C 1
ATOM 578 O O . VAL A 1 76 ? 10.656 -9.992 28.625 1 85.69 76 VAL A O 1
ATOM 581 N N . GLY A 1 77 ? 10.812 -9.766 26.422 1 80.25 77 GLY A N 1
ATOM 582 C CA . GLY A 1 77 ? 10.18 -11.039 26.125 1 80.25 77 GLY A CA 1
ATOM 583 C C . GLY A 1 77 ? 8.68 -11.031 26.375 1 80.25 77 GLY A C 1
ATOM 584 O O . GLY A 1 77 ? 8.047 -12.086 26.406 1 80.25 77 GLY A O 1
ATOM 585 N N . LEU A 1 78 ? 8.055 -9.844 26.609 1 81.25 78 LEU A N 1
ATOM 586 C CA . LEU A 1 78 ? 6.633 -9.75 26.922 1 81.25 78 LEU A CA 1
ATOM 587 C C . LEU A 1 78 ? 5.848 -9.258 25.719 1 81.25 78 LEU A C 1
ATOM 589 O O . LEU A 1 78 ? 6.355 -8.469 24.922 1 81.25 78 LEU A O 1
ATOM 593 N N . ALA A 1 79 ? 4.66 -9.859 25.531 1 74.19 79 ALA A N 1
ATOM 594 C CA . ALA A 1 79 ? 3.777 -9.383 24.469 1 74.19 79 ALA A CA 1
ATOM 595 C C . ALA A 1 79 ? 3.299 -7.961 24.75 1 74.19 79 ALA A C 1
ATOM 597 O O . ALA A 1 79 ? 3.141 -7.574 25.906 1 74.19 79 ALA A O 1
ATOM 598 N N . ASP A 1 80 ? 3.26 -7.168 23.938 1 57.22 80 ASP A N 1
ATOM 599 C CA . ASP A 1 80 ? 2.783 -5.797 24.078 1 57.22 80 ASP A CA 1
ATOM 600 C C . ASP A 1 80 ? 1.317 -5.77 24.516 1 57.22 80 ASP A C 1
ATOM 602 O O . ASP A 1 80 ? 0.418 -5.891 23.688 1 57.22 80 ASP A O 1
ATOM 606 N N . SER A 1 81 ? 0.91 -6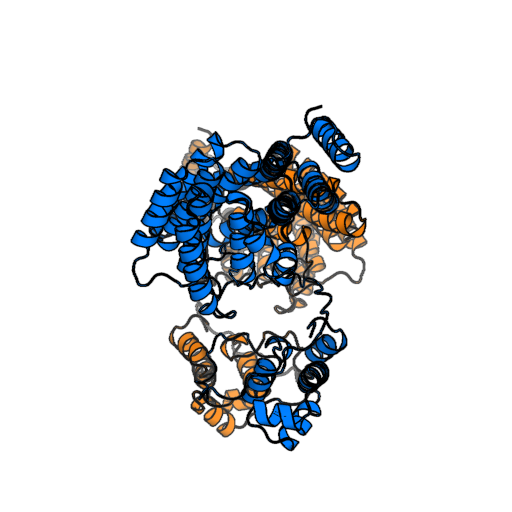.352 25.5 1 50.72 81 SER A N 1
ATOM 607 C CA . SER A 1 81 ? -0.495 -6.422 25.891 1 50.72 81 SER A CA 1
ATOM 608 C C . SER A 1 81 ? -0.981 -5.094 26.453 1 50.72 81 SER A C 1
ATOM 610 O O . SER A 1 81 ? -0.26 -4.43 27.203 1 50.72 81 SER A O 1
ATOM 612 N N . GLY A 1 82 ? -1.931 -4.359 25.875 1 38.09 82 GLY A N 1
ATOM 613 C CA . GLY A 1 82 ? -2.641 -3.219 26.422 1 38.09 82 GLY A CA 1
ATOM 614 C C . GLY A 1 82 ? -3.062 -3.422 27.859 1 38.09 82 GLY A C 1
ATOM 615 O O . GLY A 1 82 ? -4.004 -2.783 28.344 1 38.09 82 GLY A O 1
ATOM 616 N N . ALA A 1 83 ? -2.822 -4.441 28.469 1 33.84 83 ALA A N 1
ATOM 617 C CA . ALA A 1 83 ? -3.484 -4.512 29.766 1 33.84 83 ALA A CA 1
ATOM 618 C C . ALA A 1 83 ? -2.963 -3.432 30.719 1 33.84 83 ALA A C 1
ATOM 620 O O . ALA A 1 83 ? -1.751 -3.232 30.828 1 33.84 83 ALA A O 1
ATOM 621 N N . SER A 1 84 ? -3.873 -2.471 31.062 1 31.44 84 SER A N 1
ATOM 622 C CA . SER A 1 84 ? -3.811 -1.383 32.031 1 31.44 84 SER A CA 1
ATOM 623 C C . SER A 1 84 ? -3.174 -1.844 33.344 1 31.44 84 SER A C 1
ATOM 625 O O . SER A 1 84 ? -3.545 -2.885 33.875 1 31.44 84 SER A O 1
ATOM 627 N N . PRO A 1 85 ? -1.916 -1.436 33.594 1 31.7 85 PRO A N 1
ATOM 628 C CA . PRO A 1 85 ? -1.408 -1.697 34.938 1 31.7 85 PRO A CA 1
ATOM 629 C C . PRO A 1 85 ? -2.482 -1.543 36.031 1 31.7 85 PRO A C 1
ATOM 631 O O . PRO A 1 85 ? -3.467 -0.828 35.812 1 31.7 85 PRO A O 1
ATOM 634 N N . PRO A 1 86 ? -2.531 -2.428 36.875 1 30 86 PRO A N 1
ATOM 635 C CA . PRO A 1 86 ? -3.43 -2.123 37.969 1 30 86 PRO A CA 1
ATOM 636 C C . PRO A 1 86 ? -3.293 -0.684 38.469 1 30 86 PRO A C 1
ATOM 638 O O . PRO A 1 86 ? -2.273 -0.037 38.219 1 30 86 PRO A O 1
ATOM 641 N N . GLY A 1 87 ? -4.414 -0.037 38.812 1 27.17 87 GLY A N 1
ATOM 642 C CA . GLY A 1 87 ? -4.676 1.3 39.312 1 27.17 87 GLY A CA 1
ATOM 643 C C . GLY A 1 87 ? -3.648 1.763 40.344 1 27.17 87 GLY A C 1
ATOM 644 O O . GLY A 1 87 ? -3.414 1.09 41.344 1 27.17 87 GLY A O 1
ATOM 645 N N . ASP A 1 88 ? -2.656 2.465 39.781 1 29.45 88 ASP A N 1
ATOM 646 C CA . ASP A 1 88 ? -1.717 3.215 40.625 1 29.45 88 ASP A CA 1
ATOM 647 C C . ASP A 1 88 ? -2.449 4.027 41.688 1 29.45 88 ASP A C 1
ATOM 649 O O . ASP A 1 88 ? -3.455 4.68 41.406 1 29.45 88 ASP A O 1
ATOM 653 N N . GLY A 1 89 ? -2.529 3.561 42.875 1 27.58 89 GLY A N 1
ATOM 654 C CA . GLY A 1 89 ? -2.748 4.496 43.969 1 27.58 89 GLY A CA 1
ATOM 655 C C . GLY A 1 89 ? -1.865 5.727 43.875 1 27.58 89 GLY A C 1
ATOM 656 O O . GLY A 1 89 ? -0.676 5.668 44.188 1 27.58 89 GLY A O 1
ATOM 657 N N . ASN A 1 90 ? -2.062 6.523 42.781 1 27.27 90 ASN A N 1
ATOM 658 C CA . ASN A 1 90 ? -1.349 7.773 42.562 1 27.27 90 ASN A CA 1
ATOM 659 C C . ASN A 1 90 ? -1.411 8.695 43.75 1 27.27 90 ASN A C 1
ATOM 661 O O . ASN A 1 90 ? -2.475 9.227 44.094 1 27.27 90 ASN A O 1
ATOM 665 N N . ASP A 1 91 ? -0.65 8.422 44.781 1 24.42 91 ASP A N 1
ATOM 666 C CA . ASP A 1 91 ? -0.486 9.586 45.625 1 24.42 91 ASP A CA 1
ATOM 667 C C . ASP A 1 91 ? 0.219 10.719 44.906 1 24.42 91 ASP A C 1
ATOM 669 O O . ASP A 1 91 ? 1.215 10.492 44.219 1 24.42 91 ASP A O 1
ATOM 673 N N . PRO A 1 92 ? -0.327 11.969 44.594 1 24.25 92 PRO A N 1
ATOM 674 C CA . PRO A 1 92 ? -0.076 13.203 43.844 1 24.25 92 PRO A CA 1
ATOM 675 C C . PRO A 1 92 ? 1.273 13.828 44.188 1 24.25 92 PRO A C 1
ATOM 677 O O . PRO A 1 92 ? 1.626 14.875 43.625 1 24.25 92 PRO A O 1
ATOM 680 N N . MET A 1 93 ? 2.041 13.547 45.219 1 22.52 93 MET A N 1
ATOM 681 C CA . MET A 1 93 ? 2.83 14.633 45.781 1 22.52 93 MET A CA 1
ATOM 682 C C . MET A 1 93 ? 3.992 15 44.844 1 22.52 93 MET A C 1
ATOM 684 O O . MET A 1 93 ? 4.23 16.172 44.594 1 22.52 93 MET A O 1
ATOM 688 N N . GLU A 1 94 ? 5.207 14.352 44.812 1 22.44 94 GLU A N 1
ATOM 689 C CA . GLU A 1 94 ? 6.523 14.977 44.844 1 22.44 94 GLU A CA 1
ATOM 690 C C . GLU A 1 94 ? 7.066 15.148 43.406 1 22.44 94 GLU A C 1
ATOM 692 O O . GLU A 1 94 ? 7.797 14.289 42.906 1 22.44 94 GLU A O 1
ATOM 697 N N . ARG A 1 95 ? 6.355 15.586 42.312 1 24.64 95 ARG A N 1
ATOM 698 C CA . ARG A 1 95 ? 6.895 15.562 40.938 1 24.64 95 ARG A CA 1
ATOM 699 C C . ARG A 1 95 ? 7.793 16.766 40.688 1 24.64 95 ARG A C 1
ATOM 701 O O . ARG A 1 95 ? 7.773 17.344 39.594 1 24.64 95 ARG A O 1
ATOM 708 N N . ARG A 1 96 ? 8.367 17.531 41.625 1 22.23 96 ARG A N 1
ATOM 709 C CA . ARG A 1 96 ? 8.852 18.859 41.281 1 22.23 96 ARG A CA 1
ATOM 710 C C . ARG A 1 96 ? 10.047 18.781 40.344 1 22.23 96 ARG A C 1
ATOM 712 O O . ARG A 1 96 ? 10.125 19.531 39.344 1 22.23 96 ARG A O 1
ATOM 719 N N . LYS A 1 97 ? 11.289 18.406 40.75 1 21.25 97 LYS A N 1
ATOM 720 C CA . LYS A 1 97 ? 12.523 19.156 40.5 1 21.25 97 LYS A CA 1
ATOM 721 C C . LYS A 1 97 ? 13.188 18.688 39.219 1 21.25 97 LYS A C 1
ATOM 723 O O . LYS A 1 97 ? 14.297 19.125 38.875 1 21.25 97 LYS A O 1
ATOM 728 N N . PHE A 1 98 ? 12.805 17.578 38.594 1 20.34 98 PHE A N 1
ATOM 729 C CA . PHE A 1 98 ? 13.836 17 37.75 1 20.34 98 PHE A CA 1
ATOM 730 C C . PHE A 1 98 ? 13.938 17.75 36.406 1 20.34 98 PHE A C 1
ATOM 732 O O . PHE A 1 98 ? 14.5 17.234 35.438 1 20.34 98 PHE A O 1
ATOM 739 N N . LEU A 1 99 ? 13.672 19.094 36.281 1 21.58 99 LEU A N 1
ATOM 740 C CA . LEU A 1 99 ? 13.602 19.781 35 1 21.58 99 LEU A CA 1
ATOM 741 C C . LEU A 1 99 ? 15 19.969 34.406 1 21.58 99 LEU A C 1
ATOM 743 O O . LEU A 1 99 ? 15.172 20.719 33.438 1 21.58 99 LEU A O 1
ATOM 747 N N . THR A 1 100 ? 16.125 19.453 34.969 1 21.59 100 THR A N 1
ATOM 748 C CA . THR A 1 100 ? 17.344 20.078 34.469 1 21.59 100 THR A CA 1
ATOM 749 C C . THR A 1 100 ? 17.5 19.859 32.969 1 21.59 100 THR A C 1
ATOM 751 O O . THR A 1 100 ? 16.859 18.953 32.406 1 21.59 100 THR A O 1
ATOM 754 N N . GLY A 1 101 ? 18.812 20.156 32.312 1 22.47 101 GLY A N 1
ATOM 755 C CA . GLY A 1 101 ? 19.484 20.703 31.141 1 22.47 101 GLY A CA 1
ATOM 756 C C . GLY A 1 101 ? 19.641 19.688 30.016 1 22.47 101 GLY A C 1
ATOM 757 O O . GLY A 1 101 ? 20.406 19.906 29.078 1 22.47 101 GLY A O 1
ATOM 758 N N . VAL A 1 102 ? 19.094 18.5 30.062 1 22.77 102 VAL A N 1
ATOM 759 C CA . VAL A 1 102 ? 19.703 17.562 29.109 1 22.77 102 VAL A CA 1
ATOM 760 C C . VAL A 1 102 ? 19.375 18 27.688 1 22.77 102 VAL A C 1
ATOM 762 O O . VAL A 1 102 ? 18.219 18.156 27.312 1 22.77 102 VAL A O 1
ATOM 765 N N . ALA A 1 103 ? 20.312 18.797 27.078 1 25.41 103 ALA A N 1
ATOM 766 C CA . ALA A 1 103 ? 20.359 19.078 25.641 1 25.41 103 ALA A CA 1
ATOM 767 C C . ALA A 1 103 ? 20.188 17.797 24.828 1 25.41 103 ALA A C 1
ATOM 769 O O . ALA A 1 103 ? 21.078 16.938 24.812 1 25.41 103 ALA A O 1
ATOM 770 N N . ILE A 1 104 ? 19.156 17.094 25.047 1 23.55 104 ILE A N 1
ATOM 771 C CA . ILE A 1 104 ? 18.953 15.844 24.312 1 23.55 104 ILE A CA 1
ATOM 772 C C . ILE A 1 104 ? 18.984 16.109 22.812 1 23.55 104 ILE A C 1
ATOM 774 O O . ILE A 1 104 ? 18.188 16.891 22.297 1 23.55 104 ILE A O 1
ATOM 778 N N . THR A 1 105 ? 20.219 16.219 22.219 1 25.64 105 THR A N 1
ATOM 779 C CA . THR A 1 105 ? 20.312 16.078 20.766 1 25.64 105 THR A CA 1
ATOM 780 C C . THR A 1 105 ? 19.328 15.008 20.266 1 25.64 105 THR A C 1
ATOM 782 O O . THR A 1 105 ? 19.422 13.844 20.656 1 25.64 105 THR A O 1
ATOM 785 N N . ALA A 1 106 ? 18.141 15.383 20.141 1 26.06 106 ALA A N 1
ATOM 786 C CA . ALA A 1 106 ? 16.938 14.617 19.812 1 26.06 106 ALA A CA 1
ATOM 787 C C . ALA A 1 106 ? 17.109 13.859 18.5 1 26.06 106 ALA A C 1
ATOM 789 O O . ALA A 1 106 ? 17.219 14.469 17.438 1 26.06 106 ALA A O 1
ATOM 790 N N . SER A 1 107 ? 18.109 12.883 18.484 1 26.55 107 SER A N 1
ATOM 791 C CA . SER A 1 107 ? 17.938 11.961 17.375 1 26.55 107 SER A CA 1
ATOM 792 C C . SER A 1 107 ? 16.469 11.625 17.156 1 26.55 107 SER A C 1
ATOM 794 O O . SER A 1 107 ? 15.758 11.266 18.094 1 26.55 107 SER A O 1
ATOM 796 N N . VAL A 1 108 ? 15.938 12.375 16.297 1 23.56 108 VAL A N 1
ATOM 797 C CA . VAL A 1 108 ? 14.547 12.188 15.898 1 23.56 108 VAL A CA 1
ATOM 798 C C . VAL A 1 108 ? 14.258 10.703 15.711 1 23.56 108 VAL A C 1
ATOM 800 O O . VAL A 1 108 ? 14.828 10.062 14.82 1 23.56 108 VAL A O 1
ATOM 803 N N . PRO A 1 109 ? 14.172 9.969 16.828 1 27.44 109 PRO A N 1
ATOM 804 C CA . PRO A 1 109 ? 13.703 8.602 16.609 1 27.44 109 PRO A CA 1
ATOM 805 C C . PRO A 1 109 ? 12.531 8.523 15.633 1 27.44 109 PRO A C 1
ATOM 807 O O . PRO A 1 109 ? 11.648 9.383 15.656 1 27.44 109 PRO A O 1
ATOM 810 N N . VAL A 1 110 ? 12.852 8.258 14.461 1 25.53 110 VAL A N 1
ATOM 811 C CA . VAL A 1 110 ? 11.719 7.891 13.617 1 25.53 110 VAL A CA 1
ATOM 812 C C . VAL A 1 110 ? 10.711 7.078 14.422 1 25.53 110 VAL A C 1
ATOM 814 O O . VAL A 1 110 ? 11.023 5.98 14.891 1 25.53 110 VAL A O 1
ATOM 817 N N . LEU A 1 111 ? 10.039 7.711 15.398 1 28.12 111 LEU A N 1
ATOM 818 C CA . LEU A 1 111 ? 8.898 7.117 16.094 1 28.12 111 LEU A CA 1
ATOM 819 C C . LEU A 1 111 ? 8.227 6.062 15.227 1 28.12 111 LEU A C 1
ATOM 821 O O . LEU A 1 111 ? 7.895 6.324 14.062 1 28.12 111 LEU A O 1
ATOM 825 N N . GLY A 1 112 ? 8.625 4.855 15.508 1 27.52 112 GLY A N 1
ATOM 826 C CA . GLY A 1 112 ? 7.926 3.688 15 1 27.52 112 GLY A CA 1
ATOM 827 C C . GLY A 1 112 ? 6.422 3.879 14.93 1 27.52 112 GLY A C 1
ATOM 828 O O . GLY A 1 112 ? 5.812 4.391 15.867 1 27.52 112 GLY A O 1
ATOM 829 N N . VAL A 1 113 ? 5.941 4.305 13.859 1 28.02 113 VAL A N 1
ATOM 830 C CA . VAL A 1 113 ? 4.496 4.301 13.664 1 28.02 113 VAL A CA 1
ATOM 831 C C . VAL A 1 113 ? 3.875 3.135 14.43 1 28.02 113 VAL A C 1
ATOM 833 O O . VAL A 1 113 ? 4.258 1.98 14.234 1 28.02 113 VAL A O 1
ATOM 836 N N . PRO A 1 114 ? 3.4 3.469 15.617 1 28.7 114 PRO A N 1
ATOM 837 C CA . PRO A 1 114 ? 2.73 2.357 16.297 1 28.7 114 PRO A CA 1
ATOM 838 C C . PRO A 1 114 ? 1.914 1.486 15.352 1 28.7 114 PRO A C 1
ATOM 840 O O . PRO A 1 114 ? 1.399 1.98 14.344 1 28.7 114 PRO A O 1
ATOM 843 N N . THR A 1 115 ? 2.314 0.3 15.281 1 28.81 115 THR A N 1
ATOM 844 C CA . THR A 1 115 ? 1.417 -0.653 14.633 1 28.81 115 THR A CA 1
ATOM 845 C C . THR A 1 115 ? -0 -0.517 15.188 1 28.81 115 THR A C 1
ATOM 847 O O . THR A 1 115 ? -0.199 -0.467 16.406 1 28.81 115 THR A O 1
ATOM 850 N N . PRO A 1 116 ? -0.984 0.137 14.531 1 27.45 116 PRO A N 1
ATOM 851 C CA . PRO A 1 116 ? -2.35 0.269 15.047 1 27.45 116 PRO A CA 1
ATOM 852 C C . PRO A 1 116 ? -2.771 -0.918 15.906 1 27.45 116 PRO A C 1
ATOM 854 O O . PRO A 1 116 ? -2.244 -2.021 15.75 1 27.45 116 PRO A O 1
ATOM 857 N N . ALA A 1 117 ? -3.438 -0.679 17.016 1 30.73 1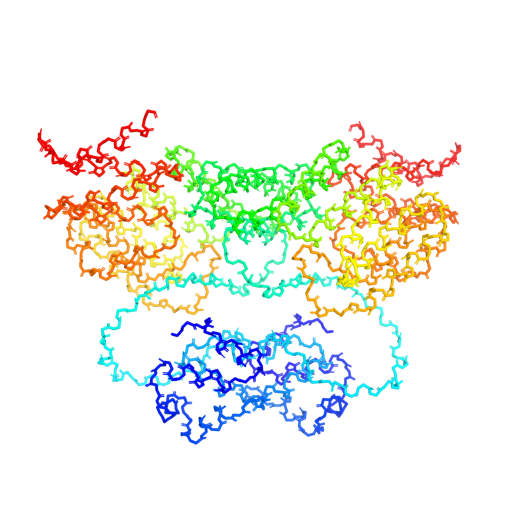17 ALA A N 1
ATOM 858 C CA . ALA A 1 117 ? -4.137 -1.663 17.844 1 30.73 117 ALA A CA 1
ATOM 859 C C . ALA A 1 117 ? -4.828 -2.713 16.984 1 30.73 117 ALA A C 1
ATOM 861 O O . ALA A 1 117 ? -5.23 -2.426 15.852 1 30.73 117 ALA A O 1
ATOM 862 N N . PRO A 1 118 ? -4.824 -3.938 17.469 1 29.91 118 PRO A N 1
ATOM 863 C CA . PRO A 1 118 ? -5.617 -4.953 16.766 1 29.91 118 PRO A CA 1
ATOM 864 C C . PRO A 1 118 ? -7.062 -4.52 16.531 1 29.91 118 PRO A C 1
ATOM 866 O O . PRO A 1 118 ? -7.883 -4.578 17.453 1 29.91 118 PRO A O 1
ATOM 869 N N . GLN A 1 119 ? -7.43 -3.268 16.266 1 33.09 119 GLN A N 1
ATOM 870 C CA . GLN A 1 119 ? -8.828 -3.303 15.859 1 33.09 119 GLN A CA 1
ATOM 871 C C . GLN A 1 119 ? -9.172 -4.637 15.203 1 33.09 119 GLN A C 1
ATOM 873 O O . GLN A 1 119 ? -8.305 -5.297 14.633 1 33.09 119 GLN A O 1
ATOM 878 N N . GLU A 1 120 ? -10.336 -5.074 15.312 1 36.41 120 GLU A N 1
ATOM 879 C CA . GLU A 1 120 ? -10.805 -6.242 14.578 1 36.41 120 GLU A CA 1
ATOM 880 C C . GLU A 1 120 ? -10.117 -6.344 13.219 1 36.41 120 GLU A C 1
ATOM 882 O O . GLU A 1 120 ? -10.203 -5.426 12.398 1 36.41 120 GLU A O 1
ATOM 887 N N . ARG A 1 121 ? -8.875 -6.781 13.281 1 40.97 121 ARG A N 1
ATOM 888 C CA . ARG A 1 121 ? -8.125 -7.039 12.055 1 40.97 121 ARG A CA 1
ATOM 889 C C . ARG A 1 121 ? -9.07 -7.176 10.859 1 40.97 121 ARG A C 1
ATOM 891 O O . ARG A 1 121 ? -9.812 -8.156 10.758 1 40.97 121 ARG A O 1
ATOM 898 N N . GLU A 1 122 ? -9.75 -6.047 10.594 1 48 122 GLU A N 1
ATOM 899 C CA . GLU A 1 122 ? -10.484 -6.133 9.336 1 48 122 GLU A CA 1
ATOM 900 C C . GLU A 1 122 ? -9.742 -7.004 8.328 1 48 122 GLU A C 1
ATOM 902 O O . GLU A 1 122 ? -8.594 -6.723 7.98 1 48 122 GLU A O 1
ATOM 907 N N . THR A 1 123 ? -9.922 -8.258 8.453 1 58.69 123 THR A N 1
ATOM 908 C CA . THR A 1 123 ? -9.516 -9.227 7.445 1 58.69 123 THR A CA 1
ATOM 909 C C . THR A 1 123 ? -10.32 -9.047 6.164 1 58.69 123 THR A C 1
ATOM 911 O O . THR A 1 123 ? -11.406 -8.469 6.188 1 58.69 123 THR A O 1
ATOM 914 N N . GLY A 1 124 ? -9.781 -8.648 5.051 1 79.44 124 GLY A N 1
ATOM 915 C CA . GLY A 1 124 ? -10.5 -8.539 3.789 1 79.44 124 GLY A CA 1
ATOM 916 C C . GLY A 1 124 ? -9.875 -7.543 2.832 1 79.44 124 GLY A C 1
ATOM 917 O O . GLY A 1 124 ? -8.805 -7.004 3.102 1 79.44 124 GLY A O 1
ATOM 918 N N . GLN A 1 125 ? -10.492 -7.398 1.963 1 88.56 125 GLN A N 1
ATOM 919 C CA . GLN A 1 125 ? -10.039 -6.543 0.874 1 88.56 125 GLN A CA 1
ATOM 920 C C . GLN A 1 125 ? -9.844 -5.105 1.346 1 88.56 125 GLN A C 1
ATOM 922 O O . GLN A 1 125 ? -8.898 -4.434 0.942 1 88.56 125 GLN A O 1
ATOM 927 N N . ALA A 1 126 ? -10.695 -4.703 2.299 1 92.06 126 ALA A N 1
ATOM 928 C CA . ALA A 1 126 ? -10.625 -3.33 2.789 1 92.06 126 ALA A CA 1
ATOM 929 C C . ALA A 1 126 ? -9.32 -3.08 3.539 1 92.06 126 ALA A C 1
ATOM 931 O O . ALA A 1 126 ? -8.664 -2.053 3.34 1 92.06 126 ALA A O 1
ATOM 932 N N . ALA A 1 127 ? -8.984 -4 4.355 1 89.19 127 ALA A N 1
ATOM 933 C CA . ALA A 1 127 ? -7.75 -3.865 5.129 1 89.19 127 ALA A CA 1
ATOM 934 C C . ALA A 1 127 ? -6.527 -3.84 4.215 1 89.19 127 ALA A C 1
ATOM 936 O O . ALA A 1 127 ? -5.594 -3.066 4.434 1 89.19 127 ALA A O 1
ATOM 937 N N . VAL A 1 128 ? -6.531 -4.629 3.248 1 90.69 128 VAL A N 1
ATOM 938 C CA . VAL A 1 128 ? -5.426 -4.723 2.301 1 90.69 128 VAL A CA 1
ATOM 939 C C . VAL A 1 128 ? -5.305 -3.418 1.518 1 90.69 128 VAL A C 1
ATOM 941 O O . VAL A 1 128 ? -4.207 -2.875 1.369 1 90.69 128 VAL A O 1
ATOM 944 N N . LEU A 1 129 ? -6.402 -2.914 1.055 1 94.75 129 LEU A N 1
ATOM 945 C CA . LEU A 1 129 ? -6.41 -1.667 0.299 1 94.75 129 LEU A CA 1
ATOM 946 C C . LEU A 1 129 ? -5.984 -0.495 1.18 1 94.75 129 LEU A C 1
ATOM 948 O O . LEU A 1 129 ? -5.312 0.426 0.713 1 94.75 129 LEU A O 1
ATOM 952 N N . ARG A 1 130 ? -6.309 -0.58 2.395 1 92.81 130 ARG A N 1
ATOM 953 C CA . ARG A 1 130 ? -5.926 0.473 3.33 1 92.81 130 ARG A CA 1
ATOM 954 C C . ARG A 1 130 ? -4.41 0.512 3.518 1 92.81 130 ARG A C 1
ATOM 956 O O . ARG A 1 130 ? -3.83 1.583 3.703 1 92.81 130 ARG A O 1
ATOM 963 N N . MET A 1 131 ? -3.785 -0.567 3.418 1 89.69 131 MET A N 1
ATOM 964 C CA . MET A 1 131 ? -2.33 -0.621 3.537 1 89.69 131 MET A CA 1
ATOM 965 C C . MET A 1 131 ? -1.665 0.235 2.463 1 89.69 131 MET A C 1
ATOM 967 O O . MET A 1 131 ? -0.709 0.959 2.746 1 89.69 131 MET A O 1
ATOM 971 N N . ALA A 1 132 ? -2.176 0.143 1.316 1 94.56 132 ALA A N 1
ATOM 972 C CA . ALA A 1 132 ? -1.618 0.951 0.235 1 94.56 132 ALA A CA 1
ATOM 973 C C . ALA A 1 132 ? -1.865 2.438 0.477 1 94.56 132 ALA A C 1
ATOM 975 O O . ALA A 1 132 ? -0.979 3.266 0.253 1 94.56 132 ALA A O 1
ATOM 976 N N . THR A 1 133 ? -3.059 2.734 0.936 1 94.56 133 THR A N 1
ATOM 977 C CA . THR A 1 133 ? -3.367 4.121 1.263 1 94.56 133 THR A CA 1
ATOM 978 C C . THR A 1 133 ? -2.402 4.656 2.318 1 94.56 133 THR A C 1
ATOM 980 O O . THR A 1 133 ? -1.905 5.777 2.201 1 94.56 133 THR A O 1
ATOM 983 N N . THR A 1 134 ? -2.15 3.852 3.283 1 90.69 134 THR A N 1
ATOM 984 C CA . THR A 1 134 ? -1.24 4.23 4.359 1 90.69 134 THR A CA 1
ATOM 985 C C . THR A 1 134 ? 0.167 4.469 3.818 1 90.69 134 THR A C 1
ATOM 987 O O . THR A 1 134 ? 0.838 5.422 4.215 1 90.69 134 THR A O 1
ATOM 990 N N . ALA A 1 135 ? 0.56 3.65 2.98 1 91.06 135 ALA A N 1
ATOM 991 C CA . ALA A 1 135 ? 1.873 3.818 2.365 1 91.06 135 ALA A CA 1
ATOM 992 C C . ALA A 1 135 ? 1.968 5.152 1.629 1 91.06 135 ALA A C 1
ATOM 994 O O . ALA A 1 135 ? 2.941 5.891 1.79 1 91.06 135 ALA A O 1
ATOM 995 N N . TYR A 1 136 ? 0.954 5.488 0.908 1 95.38 136 TYR A N 1
ATOM 996 C CA . TYR A 1 136 ? 0.976 6.719 0.128 1 95.38 136 TYR A CA 1
ATOM 997 C C . TYR A 1 136 ? 0.906 7.941 1.036 1 95.38 136 TYR A C 1
ATOM 999 O O . TYR A 1 136 ? 1.52 8.969 0.749 1 95.38 136 TYR A O 1
ATOM 1007 N N . ARG A 1 137 ? 0.191 7.801 2.07 1 92.19 137 ARG A N 1
ATOM 1008 C CA . ARG A 1 137 ? 0.165 8.891 3.039 1 92.19 137 ARG A CA 1
ATOM 1009 C C . ARG A 1 137 ? 1.556 9.148 3.607 1 92.19 137 ARG A C 1
ATOM 1011 O O . ARG A 1 137 ? 1.966 10.305 3.756 1 92.19 137 ARG A O 1
ATOM 1018 N N . ARG A 1 138 ? 2.232 8.172 3.859 1 88.44 138 ARG A N 1
ATOM 1019 C CA . ARG A 1 138 ? 3.576 8.297 4.418 1 88.44 138 ARG A CA 1
ATOM 1020 C C . ARG A 1 138 ? 4.543 8.883 3.391 1 88.44 138 ARG A C 1
ATOM 1022 O O . ARG A 1 138 ? 5.461 9.625 3.746 1 88.44 138 ARG A O 1
ATOM 1029 N N . MET A 1 139 ? 4.305 8.57 2.193 1 92.56 139 MET A N 1
ATOM 1030 C CA . MET A 1 139 ? 5.184 9.062 1.131 1 92.56 139 MET A CA 1
ATOM 1031 C C . MET A 1 139 ? 4.973 10.555 0.896 1 92.56 139 MET A C 1
ATOM 1033 O O . MET A 1 139 ? 5.828 11.219 0.309 1 92.56 139 MET A O 1
ATOM 1037 N N . ASP A 1 140 ? 3.834 11.102 1.342 1 92.25 140 ASP A N 1
ATOM 1038 C CA . ASP A 1 140 ? 3.512 12.508 1.113 1 92.25 140 ASP A CA 1
ATOM 1039 C C . ASP A 1 140 ? 4.598 13.414 1.682 1 92.25 140 ASP A C 1
ATOM 1041 O O . ASP A 1 140 ? 4.848 14.5 1.147 1 92.25 140 ASP A O 1
ATOM 1045 N N . ALA A 1 141 ? 5.23 12.945 2.721 1 86.25 141 ALA A N 1
ATOM 1046 C CA . ALA A 1 141 ? 6.215 13.766 3.428 1 86.25 141 ALA A CA 1
ATOM 1047 C C . ALA A 1 141 ? 7.438 14.023 2.555 1 86.25 141 ALA A C 1
ATOM 1049 O O . ALA A 1 141 ? 8.062 15.086 2.656 1 86.25 141 ALA A O 1
ATOM 1050 N N . THR A 1 142 ? 7.723 13.086 1.642 1 85.62 142 THR A N 1
ATOM 1051 C CA . THR A 1 142 ? 9.039 13.148 1.027 1 85.62 142 THR A CA 1
ATOM 1052 C C . THR A 1 142 ? 8.938 13.008 -0.489 1 85.62 142 THR A C 1
ATOM 1054 O O . THR A 1 142 ? 9.961 12.992 -1.186 1 85.62 142 THR A O 1
ATOM 1057 N N . ALA A 1 143 ? 7.781 12.875 -1.003 1 90.88 143 ALA A N 1
ATOM 1058 C CA . ALA A 1 143 ? 7.609 12.75 -2.447 1 90.88 143 ALA A CA 1
ATOM 1059 C C . ALA A 1 143 ? 6.816 13.922 -3.01 1 90.88 143 ALA A C 1
ATOM 1061 O O . ALA A 1 143 ? 5.965 14.492 -2.32 1 90.88 143 ALA A O 1
ATOM 1062 N N . PRO A 1 144 ? 7.125 14.281 -4.281 1 92.12 144 PRO A N 1
ATOM 1063 C CA . PRO A 1 144 ? 6.297 15.312 -4.906 1 92.12 144 PRO A CA 1
ATOM 1064 C C . PRO A 1 144 ? 4.832 14.906 -5.039 1 92.12 144 PRO A C 1
ATOM 1066 O O . PRO A 1 144 ? 4.539 13.758 -5.402 1 92.12 144 PRO A O 1
ATOM 1069 N N . ALA A 1 145 ? 3.986 15.797 -4.754 1 94.94 145 ALA A N 1
ATOM 1070 C CA . ALA A 1 145 ? 2.549 15.531 -4.746 1 94.94 145 ALA A CA 1
ATOM 1071 C C . ALA A 1 145 ? 2.064 15.086 -6.121 1 94.94 145 ALA A C 1
ATOM 1073 O O . ALA A 1 145 ? 1.189 14.219 -6.227 1 94.94 145 ALA A O 1
ATOM 1074 N N . ARG A 1 146 ? 2.656 15.664 -7.145 1 93.12 146 ARG A N 1
ATOM 1075 C CA . ARG A 1 146 ? 2.189 15.359 -8.492 1 93.12 146 ARG A CA 1
ATOM 1076 C C . ARG A 1 146 ? 2.383 13.883 -8.82 1 93.12 146 ARG A C 1
ATOM 1078 O O . ARG A 1 146 ? 1.481 13.234 -9.359 1 93.12 146 ARG A O 1
ATOM 1085 N N . VAL A 1 147 ? 3.535 13.375 -8.516 1 93.06 147 VAL A N 1
ATOM 1086 C CA . VAL A 1 147 ? 3.832 11.977 -8.805 1 93.06 147 VAL A CA 1
ATOM 1087 C C . VAL A 1 147 ? 2.992 11.078 -7.898 1 93.06 147 VAL A C 1
ATOM 1089 O O . VAL A 1 147 ? 2.453 10.062 -8.352 1 93.06 147 VAL A O 1
ATOM 1092 N N . LEU A 1 148 ? 2.922 11.422 -6.695 1 96.31 148 LEU A N 1
ATOM 1093 C CA . LEU A 1 148 ? 2.135 10.656 -5.734 1 96.31 148 LEU A CA 1
ATOM 1094 C C . LEU A 1 148 ? 0.659 10.656 -6.121 1 96.31 148 LEU A C 1
ATOM 1096 O O . LEU A 1 148 ? -0.026 9.641 -5.961 1 96.31 148 LEU A O 1
ATOM 1100 N N . ALA A 1 149 ? 0.156 11.734 -6.59 1 96.81 149 ALA A N 1
ATOM 1101 C CA . ALA A 1 149 ? -1.246 11.859 -6.98 1 96.81 149 ALA A CA 1
ATOM 1102 C C . ALA A 1 149 ? -1.601 10.859 -8.078 1 96.81 149 ALA A C 1
ATOM 1104 O O . ALA A 1 149 ? -2.707 10.312 -8.094 1 96.81 149 ALA A O 1
ATOM 1105 N N . GLU A 1 150 ? -0.701 10.625 -8.969 1 94.94 150 GLU A N 1
ATOM 1106 C CA . GLU A 1 150 ? -0.951 9.656 -10.031 1 94.94 150 GLU A CA 1
ATOM 1107 C C . GLU A 1 150 ? -1.132 8.25 -9.469 1 94.94 150 GLU A C 1
ATOM 1109 O O . GLU A 1 150 ? -2.039 7.52 -9.875 1 94.94 150 GLU A O 1
ATOM 1114 N N . ALA A 1 151 ? -0.265 7.863 -8.586 1 96.88 151 ALA A N 1
ATOM 1115 C CA . ALA A 1 151 ? -0.391 6.562 -7.93 1 96.88 151 ALA A CA 1
ATOM 1116 C C . ALA A 1 151 ? -1.7 6.461 -7.156 1 96.88 151 ALA A C 1
ATOM 1118 O O . ALA A 1 151 ? -2.385 5.438 -7.207 1 96.88 151 ALA A O 1
ATOM 1119 N N . VAL A 1 152 ? -2.059 7.492 -6.5 1 97.88 152 VAL A N 1
ATOM 1120 C CA . VAL A 1 152 ? -3.264 7.531 -5.68 1 97.88 152 VAL A CA 1
ATOM 1121 C C . VAL A 1 152 ? -4.5 7.418 -6.566 1 97.88 152 VAL A C 1
ATOM 1123 O O . VAL A 1 152 ? -5.484 6.773 -6.191 1 97.88 152 VAL A O 1
ATOM 1126 N N . GLN A 1 153 ? -4.445 8.008 -7.734 1 95.5 153 GLN A N 1
ATOM 1127 C CA . GLN A 1 153 ? -5.578 7.93 -8.648 1 95.5 153 GLN A CA 1
ATOM 1128 C C . GLN A 1 153 ? -5.805 6.496 -9.117 1 95.5 153 GLN A C 1
ATOM 1130 O O . GLN A 1 153 ? -6.945 6.035 -9.188 1 95.5 153 GLN A O 1
ATOM 1135 N N . GLY A 1 154 ? -4.73 5.844 -9.5 1 95.38 154 GLY A N 1
ATOM 1136 C CA . GLY A 1 154 ? -4.859 4.434 -9.844 1 95.38 154 GLY A CA 1
ATOM 1137 C C . GLY A 1 154 ? -5.402 3.592 -8.711 1 95.38 154 GLY A C 1
ATOM 1138 O O . GLY A 1 154 ? -6.254 2.727 -8.922 1 95.38 154 GLY A O 1
ATOM 1139 N N . HIS A 1 155 ? -4.918 3.822 -7.555 1 97.75 155 HIS A N 1
ATOM 1140 C CA . HIS A 1 155 ? -5.383 3.123 -6.359 1 97.75 155 HIS A CA 1
ATOM 1141 C C . HIS A 1 155 ? -6.859 3.395 -6.102 1 97.75 155 HIS A C 1
ATOM 1143 O O . HIS A 1 155 ? -7.605 2.486 -5.73 1 97.75 155 HIS A O 1
ATOM 1149 N N . MET A 1 156 ? -7.293 4.617 -6.305 1 96.62 156 MET A N 1
ATOM 1150 C CA . MET A 1 156 ? -8.695 4.992 -6.137 1 96.62 156 MET A CA 1
ATOM 1151 C C . MET A 1 156 ? -9.586 4.219 -7.102 1 96.62 156 MET A C 1
ATOM 1153 O O . MET A 1 156 ? -10.656 3.748 -6.723 1 96.62 156 MET A O 1
ATOM 1157 N N . ARG A 1 157 ? -9.18 4.094 -8.305 1 95.62 157 ARG A N 1
ATOM 1158 C CA . ARG A 1 157 ? -9.961 3.348 -9.289 1 95.62 157 ARG A CA 1
ATOM 1159 C C . ARG A 1 157 ? -10.094 1.883 -8.883 1 95.62 157 ARG A C 1
ATOM 1161 O O . ARG A 1 157 ? -11.148 1.273 -9.07 1 95.62 157 ARG A O 1
ATOM 1168 N N . LEU A 1 158 ? -9.039 1.355 -8.375 1 96.56 158 LEU A N 1
ATOM 1169 C CA . LEU A 1 158 ? -9.086 -0.02 -7.891 1 96.56 158 LEU A CA 1
ATOM 1170 C C . LEU A 1 158 ? -10.109 -0.169 -6.777 1 96.56 158 LEU A C 1
ATOM 1172 O O . LEU A 1 158 ? -10.93 -1.092 -6.801 1 96.56 158 LEU A O 1
ATOM 1176 N N . ILE A 1 159 ? -10.086 0.736 -5.824 1 96.94 159 ILE A N 1
ATOM 1177 C CA . ILE A 1 159 ? -11.016 0.693 -4.703 1 96.94 159 ILE A CA 1
ATOM 1178 C C . ILE A 1 159 ? -12.453 0.79 -5.215 1 96.94 159 ILE A C 1
ATOM 1180 O O . ILE A 1 159 ? -13.328 0.049 -4.766 1 96.94 159 ILE A O 1
ATOM 1184 N N . GLN A 1 160 ? -12.664 1.639 -6.156 1 95.06 160 GLN A N 1
ATOM 1185 C CA . GLN A 1 160 ? -14 1.8 -6.73 1 95.06 160 GLN A CA 1
ATOM 1186 C C . GLN A 1 160 ? -14.461 0.519 -7.422 1 95.06 160 GLN A C 1
ATOM 1188 O O . GLN A 1 160 ? -15.609 0.106 -7.273 1 95.06 160 GLN A O 1
ATOM 1193 N N . ALA A 1 161 ? -13.547 -0.052 -8.133 1 93.81 161 ALA A N 1
ATOM 1194 C CA . ALA A 1 161 ? -13.875 -1.288 -8.836 1 93.81 161 ALA A CA 1
ATOM 1195 C C . ALA A 1 161 ? -14.227 -2.402 -7.852 1 93.81 161 ALA A C 1
ATOM 1197 O O . ALA A 1 161 ? -15.211 -3.119 -8.039 1 93.81 161 ALA A O 1
ATOM 1198 N N . VAL A 1 162 ? -13.484 -2.553 -6.848 1 93.62 162 VAL A N 1
ATOM 1199 C CA . VAL A 1 162 ? -13.719 -3.59 -5.848 1 93.62 162 VAL A CA 1
ATOM 1200 C C . VAL A 1 162 ? -15.023 -3.312 -5.113 1 93.62 162 VAL A C 1
ATOM 1202 O O . VAL A 1 162 ? -15.789 -4.234 -4.82 1 93.62 162 VAL A O 1
ATOM 1205 N N . THR A 1 163 ? -15.273 -2.066 -4.82 1 93.75 163 THR A N 1
ATOM 1206 C CA . THR A 1 163 ? -16.5 -1.683 -4.125 1 93.75 163 THR A CA 1
ATOM 1207 C C . THR A 1 163 ? -17.719 -2.01 -4.973 1 93.75 163 THR A C 1
ATOM 1209 O O . THR A 1 163 ? -18.734 -2.473 -4.449 1 93.75 163 THR A O 1
ATOM 1212 N N . SER A 1 164 ? -17.625 -1.771 -6.277 1 91.38 164 SER A N 1
ATOM 1213 C CA . SER A 1 164 ? -18.75 -2.008 -7.172 1 91.38 164 SER A CA 1
ATOM 1214 C C . SER A 1 164 ? -19.094 -3.492 -7.258 1 91.38 164 SER A C 1
ATOM 1216 O O . SER A 1 164 ? -20.219 -3.859 -7.59 1 91.38 164 SER A O 1
ATOM 1218 N N . GLN A 1 165 ? -18.156 -4.328 -6.91 1 87.88 165 GLN A N 1
ATOM 1219 C CA . GLN A 1 165 ? -18.359 -5.773 -6.996 1 87.88 165 GLN A CA 1
ATOM 1220 C C . GLN A 1 165 ? -18.859 -6.336 -5.668 1 87.88 165 GLN A C 1
ATOM 1222 O O . GLN A 1 165 ? -19.312 -7.484 -5.605 1 87.88 165 GLN A O 1
ATOM 1227 N N . ALA A 1 166 ? -18.703 -5.512 -4.66 1 88.44 166 ALA A N 1
ATOM 1228 C CA . ALA A 1 166 ? -19.125 -5.984 -3.34 1 88.44 166 ALA A CA 1
ATOM 1229 C C . ALA A 1 166 ? -20.641 -6.07 -3.238 1 88.44 166 ALA A C 1
ATOM 1231 O O . ALA A 1 166 ? -21.344 -5.125 -3.598 1 88.44 166 ALA A O 1
ATOM 1232 N N . ARG A 1 167 ? -21.156 -7.195 -2.752 1 86.31 167 ARG A N 1
ATOM 1233 C CA . ARG A 1 167 ? -22.594 -7.414 -2.699 1 86.31 167 ARG A CA 1
ATOM 1234 C C . ARG A 1 167 ? -23.141 -7.168 -1.295 1 86.31 167 ARG A C 1
ATOM 1236 O O . ARG A 1 167 ? -24.219 -6.609 -1.131 1 86.31 167 ARG A O 1
ATOM 1243 N N . ASP A 1 168 ? -22.359 -7.5 -0.338 1 90.12 168 ASP A N 1
ATOM 1244 C CA . ASP A 1 168 ? -22.828 -7.379 1.037 1 90.12 168 ASP A CA 1
ATOM 1245 C C . ASP A 1 168 ? -22.641 -5.953 1.56 1 90.12 168 ASP A C 1
ATOM 1247 O O . ASP A 1 168 ? -21.656 -5.293 1.235 1 90.12 168 ASP A O 1
ATOM 1251 N N . ARG A 1 169 ? -23.625 -5.527 2.314 1 89.88 169 ARG A N 1
ATOM 1252 C CA . ARG A 1 169 ? -23.672 -4.16 2.82 1 89.88 169 ARG A CA 1
ATOM 1253 C C . ARG A 1 169 ? -22.5 -3.879 3.76 1 89.88 169 ARG A C 1
ATOM 1255 O O . ARG A 1 169 ? -21.938 -2.787 3.738 1 89.88 169 ARG A O 1
ATOM 1262 N N . SER A 1 170 ? -22.188 -4.836 4.535 1 91.31 170 SER A N 1
ATOM 1263 C CA . SER A 1 170 ? -21.094 -4.648 5.492 1 91.31 170 SER A CA 1
ATOM 1264 C C . SER A 1 170 ? -19.766 -4.434 4.777 1 91.31 170 SER A C 1
ATOM 1266 O O . SER A 1 170 ? -19 -3.547 5.148 1 91.31 170 SER A O 1
ATOM 1268 N N . THR A 1 171 ? -19.516 -5.199 3.752 1 91.44 171 THR A N 1
ATOM 1269 C CA . THR A 1 171 ? -18.312 -5.051 2.961 1 91.44 171 THR A CA 1
ATOM 1270 C C . THR A 1 171 ? -18.297 -3.715 2.225 1 91.44 171 THR A C 1
ATOM 1272 O O . THR A 1 171 ? -17.266 -3.031 2.178 1 91.44 171 THR A O 1
ATOM 1275 N N . ARG A 1 172 ? -19.422 -3.328 1.726 1 93.62 172 ARG A N 1
ATOM 1276 C CA . ARG A 1 172 ? -19.516 -2.057 1.018 1 93.62 172 ARG A CA 1
ATOM 1277 C C . ARG A 1 172 ? -19.234 -0.885 1.95 1 93.62 172 ARG A C 1
ATOM 1279 O O . ARG A 1 172 ? -18.562 0.077 1.561 1 93.62 172 ARG A O 1
ATOM 1286 N N . SER A 1 173 ? -19.703 -1.031 3.115 1 94.06 173 SER A N 1
ATOM 1287 C CA . SER A 1 173 ? -19.469 0.02 4.098 1 94.06 173 SER A CA 1
ATOM 1288 C C . SER A 1 173 ? -17.984 0.128 4.445 1 94.06 173 SER A C 1
ATOM 1290 O O . SER A 1 173 ? -17.453 1.231 4.535 1 94.06 173 SER A O 1
ATOM 1292 N N . ARG A 1 174 ? -17.344 -0.986 4.578 1 93.44 174 ARG A N 1
ATOM 1293 C CA . ARG A 1 174 ? -15.914 -0.997 4.887 1 93.44 174 ARG A CA 1
ATOM 1294 C C . ARG A 1 174 ? -15.102 -0.451 3.723 1 93.44 174 ARG A C 1
ATOM 1296 O O . ARG A 1 174 ? -14.148 0.305 3.926 1 93.44 174 ARG A O 1
ATOM 1303 N N . LEU A 1 175 ? -15.508 -0.82 2.586 1 95.5 175 LEU A N 1
ATOM 1304 C CA . LEU A 1 175 ? -14.805 -0.337 1.402 1 95.5 175 LEU A CA 1
ATOM 1305 C C . LEU A 1 175 ? -15.055 1.153 1.195 1 95.5 175 LEU A C 1
ATOM 1307 O O . LEU A 1 175 ? -14.172 1.872 0.716 1 95.5 175 LEU A O 1
ATOM 1311 N N . ALA A 1 176 ? -16.219 1.576 1.582 1 96.19 176 ALA A N 1
ATOM 1312 C CA . ALA A 1 176 ? -16.516 3.006 1.521 1 96.19 176 ALA A CA 1
ATOM 1313 C C . ALA A 1 176 ? -15.594 3.793 2.455 1 96.19 176 ALA A C 1
ATOM 1315 O O . ALA A 1 176 ? -15.172 4.906 2.129 1 96.19 176 ALA A O 1
ATOM 1316 N N . SER A 1 177 ? -15.336 3.236 3.576 1 94.94 177 SER A N 1
ATOM 1317 C CA . SER A 1 177 ? -14.406 3.879 4.504 1 94.94 177 SER A CA 1
ATOM 1318 C C . SER A 1 177 ? -13.023 4.027 3.891 1 94.94 177 SER A C 1
ATOM 1320 O O . SER A 1 177 ? -12.414 5.094 3.975 1 94.94 177 SER A O 1
ATOM 1322 N N . VAL A 1 178 ? -12.57 3.02 3.223 1 94.94 178 VAL A N 1
ATOM 1323 C CA . VAL A 1 178 ? -11.266 3.051 2.564 1 94.94 178 VAL A CA 1
ATOM 1324 C C . VAL A 1 178 ? -11.297 4.059 1.417 1 94.94 178 VAL A C 1
ATOM 1326 O O . VAL A 1 178 ? -10.336 4.805 1.215 1 94.94 178 VAL A O 1
ATOM 1329 N N . GLY A 1 179 ? -12.43 4.039 0.714 1 96.81 179 GLY A N 1
ATOM 1330 C CA . GLY A 1 179 ? -12.609 5.027 -0.337 1 96.81 179 GLY A CA 1
ATOM 1331 C C . GLY A 1 179 ? -12.555 6.457 0.171 1 96.81 179 GLY A C 1
ATOM 1332 O O . GLY A 1 179 ? -11.992 7.336 -0.486 1 96.81 179 GLY A O 1
ATOM 1333 N N . SER A 1 180 ? -13.094 6.664 1.299 1 96.81 180 SER A N 1
ATOM 1334 C CA . SER A 1 180 ? -13.062 7.984 1.917 1 96.81 180 SER A CA 1
ATOM 1335 C C . SER A 1 180 ? -11.633 8.398 2.256 1 96.81 180 SER A C 1
ATOM 1337 O O . SER A 1 180 ? -11.242 9.539 2.004 1 96.81 180 SER A O 1
ATOM 1339 N N . GLU A 1 181 ? -10.906 7.512 2.764 1 95.31 181 GLU A N 1
ATOM 1340 C CA . GLU A 1 181 ? -9.523 7.793 3.156 1 95.31 181 GLU A CA 1
ATOM 1341 C C . GLU A 1 181 ? -8.68 8.18 1.948 1 95.31 181 GLU A C 1
ATOM 1343 O O . GLU A 1 181 ? -7.922 9.156 2.002 1 95.31 181 GLU A O 1
ATOM 1348 N N . VAL A 1 182 ? -8.859 7.496 0.908 1 97 182 VAL A N 1
ATOM 1349 C CA . VAL A 1 182 ? -8.047 7.77 -0.271 1 97 182 VAL A CA 1
ATOM 1350 C C . VAL A 1 182 ? -8.5 9.07 -0.922 1 97 182 VAL A C 1
ATOM 1352 O O . VAL A 1 182 ? -7.676 9.828 -1.445 1 97 182 VAL A O 1
ATOM 1355 N N . ALA A 1 183 ? -9.773 9.289 -0.917 1 97.94 183 ALA A N 1
ATOM 1356 C CA . ALA A 1 183 ? -10.273 10.555 -1.447 1 97.94 183 ALA A CA 1
ATOM 1357 C C . ALA A 1 183 ? -9.734 11.742 -0.644 1 97.94 183 ALA A C 1
ATOM 1359 O O . ALA A 1 183 ? -9.383 12.773 -1.212 1 97.94 183 ALA A O 1
ATOM 1360 N N . GLY A 1 184 ? -9.727 11.602 0.659 1 97.25 184 GLY A N 1
ATOM 1361 C CA . GLY A 1 184 ? -9.125 12.625 1.494 1 97.25 184 GLY A CA 1
ATOM 1362 C C . GLY A 1 184 ? -7.668 12.883 1.161 1 97.25 184 GLY A C 1
ATOM 1363 O O . GLY A 1 184 ? -7.234 14.039 1.109 1 97.25 184 GLY A O 1
ATOM 1364 N N . LEU A 1 185 ? -6.926 11.836 0.949 1 96.75 185 LEU A N 1
ATOM 1365 C CA . LEU A 1 185 ? -5.531 11.969 0.555 1 96.75 185 LEU A CA 1
ATOM 1366 C C . LEU A 1 185 ? -5.41 12.688 -0.787 1 96.75 185 LEU A C 1
ATOM 1368 O O . LEU A 1 185 ? -4.527 13.531 -0.971 1 96.75 185 LEU A O 1
ATOM 1372 N N . ALA A 1 186 ? -6.297 12.336 -1.728 1 97.94 186 ALA A N 1
ATOM 1373 C CA . ALA A 1 186 ? -6.305 13.023 -3.02 1 97.94 186 ALA A CA 1
ATOM 1374 C C . ALA A 1 186 ? -6.57 14.516 -2.848 1 97.94 186 ALA A C 1
ATOM 1376 O O . ALA A 1 186 ? -5.965 15.344 -3.529 1 97.94 186 ALA A O 1
ATOM 1377 N N . GLY A 1 187 ? -7.48 14.828 -1.959 1 98.12 187 GLY A N 1
ATOM 1378 C CA . GLY A 1 187 ? -7.719 16.219 -1.646 1 98.12 187 GLY A CA 1
ATOM 1379 C C . GLY A 1 187 ? -6.496 16.938 -1.094 1 98.12 187 GLY A C 1
ATOM 1380 O O . GLY A 1 187 ? -6.152 18.031 -1.535 1 98.12 187 GLY A O 1
ATOM 1381 N N . TRP A 1 188 ? -5.852 16.297 -0.208 1 97.12 188 TRP A N 1
ATOM 1382 C CA . TRP A 1 188 ? -4.633 16.828 0.398 1 97.12 188 TRP A CA 1
ATOM 1383 C C . TRP A 1 188 ? -3.562 17.078 -0.659 1 97.12 188 TRP A C 1
ATOM 1385 O O . TRP A 1 188 ? -2.918 18.125 -0.667 1 97.12 188 TRP A O 1
ATOM 1395 N N . LEU A 1 189 ? -3.354 16.156 -1.501 1 97.56 189 LEU A N 1
ATOM 1396 C CA . LEU A 1 189 ? -2.34 16.281 -2.543 1 97.56 189 LEU A CA 1
ATOM 1397 C C . LEU A 1 189 ? -2.686 17.391 -3.52 1 97.56 189 LEU A C 1
ATOM 1399 O O . LEU A 1 189 ? -1.804 18.125 -3.965 1 97.56 189 LEU A O 1
ATOM 1403 N N . SER A 1 190 ? -3.963 17.484 -3.854 1 98.06 190 SER A N 1
ATOM 1404 C CA . SER A 1 190 ? -4.402 18.578 -4.715 1 98.06 190 SER A CA 1
ATOM 1405 C C . SER A 1 190 ? -4.129 19.938 -4.07 1 98.06 190 SER A C 1
ATOM 1407 O O . SER A 1 190 ? -3.682 20.859 -4.742 1 98.06 190 SER A O 1
ATOM 1409 N N . TRP A 1 191 ? -4.371 19.984 -2.756 1 97.62 191 TRP A N 1
ATOM 1410 C CA . TRP A 1 191 ? -4.07 21.188 -1.99 1 97.62 191 TRP A CA 1
ATOM 1411 C C . TRP A 1 191 ? -2.582 21.516 -2.051 1 97.62 191 TRP A C 1
ATOM 1413 O O . TRP A 1 191 ? -2.201 22.656 -2.311 1 97.62 191 TRP A O 1
ATOM 1423 N N . ASP A 1 192 ? -1.768 20.5 -1.882 1 96.69 192 ASP A N 1
ATOM 1424 C CA . ASP A 1 192 ? -0.319 20.688 -1.899 1 96.69 192 ASP A CA 1
ATOM 1425 C C . ASP A 1 192 ? 0.155 21.188 -3.264 1 96.69 192 ASP A C 1
ATOM 1427 O O . ASP A 1 192 ? 1.138 21.922 -3.352 1 96.69 192 ASP A O 1
ATOM 1431 N N . MET A 1 193 ? -0.522 20.844 -4.301 1 95.88 193 MET A N 1
ATOM 1432 C CA . MET A 1 193 ? -0.148 21.234 -5.656 1 95.88 193 MET A CA 1
ATOM 1433 C C . MET A 1 193 ? -0.737 22.609 -6.012 1 95.88 193 MET A C 1
ATOM 1435 O O . MET A 1 193 ? -0.501 23.125 -7.105 1 95.88 193 MET A O 1
ATOM 1439 N N . GLY A 1 194 ? -1.562 23.125 -5.125 1 94.94 194 GLY A N 1
ATOM 1440 C CA . GLY A 1 194 ? -2.186 24.422 -5.371 1 94.94 194 GLY A CA 1
ATOM 1441 C C . GLY A 1 194 ? -3.428 24.328 -6.238 1 94.94 194 GLY A C 1
ATOM 1442 O O . GLY A 1 194 ? -3.936 25.344 -6.719 1 94.94 194 GLY A O 1
ATOM 1443 N N . ASP A 1 195 ? -3.857 23.125 -6.516 1 96.5 195 ASP A N 1
ATOM 1444 C CA . ASP A 1 195 ? -5.09 22.891 -7.27 1 96.5 195 ASP A CA 1
ATOM 1445 C C . ASP A 1 195 ? -6.301 22.875 -6.344 1 96.5 195 ASP A C 1
ATOM 1447 O O . ASP A 1 195 ? -6.84 21.812 -6.043 1 96.5 195 ASP A O 1
ATOM 1451 N N . HIS A 1 196 ? -6.812 24.031 -6.004 1 96.94 196 HIS A N 1
ATOM 1452 C CA . HIS A 1 196 ? -7.836 24.188 -4.977 1 96.94 196 HIS A CA 1
ATOM 1453 C C . HIS A 1 196 ? -9.172 23.625 -5.441 1 96.94 196 HIS A C 1
ATOM 1455 O O . HIS A 1 196 ? -9.93 23.078 -4.633 1 96.94 196 HIS A O 1
ATOM 1461 N N . GLY A 1 197 ? -9.422 23.734 -6.758 1 97.31 197 GLY A N 1
ATOM 1462 C CA . GLY A 1 197 ? -10.648 23.156 -7.27 1 97.31 197 GLY A CA 1
ATOM 1463 C C . GLY A 1 197 ? -10.734 21.656 -7.059 1 97.31 197 GLY A C 1
ATOM 1464 O O . GLY A 1 197 ? -11.719 21.141 -6.52 1 97.31 197 GLY A O 1
ATOM 1465 N N . SER A 1 198 ? -9.664 20.953 -7.441 1 97.62 198 SER A N 1
ATOM 1466 C CA . SER A 1 198 ? -9.609 19.5 -7.246 1 97.62 198 SER A CA 1
ATOM 1467 C C . SER A 1 198 ? -9.625 19.156 -5.762 1 97.62 198 SER A C 1
ATOM 1469 O O . SER A 1 198 ? -10.219 18.141 -5.367 1 97.62 198 SER A O 1
ATOM 1471 N N . ALA A 1 199 ? -8.977 19.953 -4.957 1 98.25 199 ALA A N 1
ATOM 1472 C CA . ALA A 1 199 ? -8.969 19.703 -3.52 1 98.25 199 ALA A CA 1
ATOM 1473 C C . ALA A 1 199 ? -10.383 19.688 -2.957 1 98.25 199 ALA A C 1
ATOM 1475 O O . ALA A 1 199 ? -10.773 18.75 -2.264 1 98.25 199 ALA A O 1
ATOM 1476 N N . ARG A 1 200 ? -11.188 20.641 -3.34 1 97.75 200 ARG A N 1
ATOM 1477 C CA . ARG A 1 200 ? -12.562 20.734 -2.867 1 97.75 200 ARG A CA 1
ATOM 1478 C C . ARG A 1 200 ? -13.383 19.547 -3.348 1 97.75 200 ARG A C 1
ATOM 1480 O O . ARG A 1 200 ? -14.164 18.969 -2.584 1 97.75 200 ARG A O 1
ATOM 1487 N N . THR A 1 201 ? -13.164 19.25 -4.594 1 98.06 201 THR A N 1
ATOM 1488 C CA . THR A 1 201 ? -13.906 18.125 -5.184 1 98.06 201 THR A CA 1
ATOM 1489 C C . THR A 1 201 ? -13.578 16.828 -4.461 1 98.06 201 THR A C 1
ATOM 1491 O O . THR A 1 201 ? -14.484 16.062 -4.113 1 98.06 201 THR A O 1
ATOM 1494 N N . TRP A 1 202 ? -12.352 16.609 -4.207 1 98.44 202 TRP A N 1
ATOM 1495 C CA . TRP A 1 202 ? -11.922 15.359 -3.584 1 98.44 202 TRP A CA 1
ATOM 1496 C C . TRP A 1 202 ? -12.344 15.305 -2.119 1 98.44 202 TRP A C 1
ATOM 1498 O O . TRP A 1 202 ? -12.773 14.258 -1.626 1 98.44 202 TRP A O 1
ATOM 1508 N N . TYR A 1 203 ? -12.211 16.359 -1.363 1 98.44 203 TYR A N 1
ATOM 1509 C CA . TYR A 1 203 ? -12.688 16.359 0.015 1 98.44 203 TYR A CA 1
ATOM 1510 C C . TYR A 1 203 ? -14.195 16.141 0.074 1 98.44 203 TYR A C 1
ATOM 1512 O O . TYR A 1 203 ? -14.695 15.492 0.99 1 98.44 203 TYR A O 1
ATOM 1520 N N . GLY A 1 204 ? -14.93 16.75 -0.921 1 98.31 204 GLY A N 1
ATOM 1521 C CA . GLY A 1 204 ? -16.344 16.453 -1.023 1 98.31 204 GLY A CA 1
ATOM 1522 C C . GLY A 1 204 ? -16.641 14.969 -1.214 1 98.31 204 GLY A C 1
ATOM 1523 O O . GLY A 1 204 ? -17.516 14.414 -0.547 1 98.31 204 GLY A O 1
ATOM 1524 N N . ALA A 1 205 ? -15.898 14.352 -2.111 1 98.25 205 ALA A N 1
ATOM 1525 C CA . ALA A 1 205 ? -16.031 12.914 -2.336 1 98.25 205 ALA A CA 1
ATOM 1526 C C . ALA A 1 205 ? -15.68 12.125 -1.073 1 98.25 205 ALA A C 1
ATOM 1528 O O . ALA A 1 205 ? -16.312 11.117 -0.773 1 98.25 205 ALA A O 1
ATOM 1529 N N . ALA A 1 206 ? -14.68 12.594 -0.345 1 98.19 206 ALA A N 1
ATOM 1530 C CA . ALA A 1 206 ? -14.281 11.938 0.897 1 98.19 206 ALA A CA 1
ATOM 1531 C C . ALA A 1 206 ? -15.406 11.969 1.925 1 98.19 206 ALA A C 1
ATOM 1533 O O . ALA A 1 206 ? -15.688 10.961 2.578 1 98.19 206 ALA A O 1
ATOM 1534 N N . ILE A 1 207 ? -16.047 13.055 2.051 1 98.19 207 ILE A N 1
ATOM 1535 C CA . ILE A 1 207 ? -17.141 13.227 3.004 1 98.19 207 ILE A CA 1
ATOM 1536 C C . ILE A 1 207 ? -18.312 12.344 2.6 1 98.19 207 ILE A C 1
ATOM 1538 O O . ILE A 1 207 ? -18.906 11.672 3.443 1 98.19 207 ILE A O 1
ATOM 1542 N N . LYS A 1 208 ? -18.641 12.312 1.315 1 98.06 208 LYS A N 1
ATOM 1543 C CA . LYS A 1 208 ? -19.734 11.469 0.829 1 98.06 208 LYS A CA 1
ATOM 1544 C C . LYS A 1 208 ? -19.469 9.992 1.127 1 98.06 208 LYS A C 1
ATOM 1546 O O . LYS A 1 208 ? -20.344 9.273 1.598 1 98.06 208 LYS A O 1
ATOM 1551 N N . ALA A 1 209 ? -18.25 9.57 0.874 1 97.5 209 ALA A N 1
ATOM 1552 C CA . ALA A 1 209 ? -17.891 8.188 1.136 1 97.5 209 ALA A CA 1
ATOM 1553 C C . ALA A 1 209 ? -17.906 7.883 2.633 1 97.5 209 ALA A C 1
ATOM 1555 O O . ALA A 1 209 ? -18.281 6.785 3.047 1 97.5 209 ALA A O 1
ATOM 1556 N N . ALA A 1 210 ? -17.469 8.797 3.41 1 96.75 210 ALA A N 1
ATOM 1557 C CA . ALA A 1 210 ? -17.484 8.609 4.859 1 96.75 210 ALA A CA 1
ATOM 1558 C C . ALA A 1 210 ? -18.922 8.438 5.363 1 96.75 210 ALA A C 1
ATOM 1560 O O . ALA A 1 210 ? -19.172 7.629 6.258 1 96.75 210 ALA A O 1
ATOM 1561 N N . ARG A 1 211 ? -19.844 9.188 4.812 1 96.94 211 ARG A N 1
ATOM 1562 C CA . ARG A 1 211 ? -21.25 9.047 5.184 1 96.94 211 ARG A CA 1
ATOM 1563 C C . ARG A 1 211 ? -21.766 7.652 4.859 1 96.94 211 ARG A C 1
ATOM 1565 O O . ARG A 1 211 ? -22.484 7.055 5.656 1 96.94 211 ARG A O 1
ATOM 1572 N N . GLN A 1 212 ? -21.359 7.141 3.77 1 95.19 212 GLN A N 1
ATOM 1573 C CA . GLN A 1 212 ? -21.781 5.809 3.344 1 95.19 212 GLN A CA 1
ATOM 1574 C C . GLN A 1 212 ? -21.203 4.734 4.258 1 95.19 212 GLN A C 1
ATOM 1576 O O . GLN A 1 212 ? -21.797 3.672 4.434 1 95.19 212 GLN A O 1
ATOM 1581 N N . SER A 1 213 ? -20.109 4.988 4.855 1 94 213 SER A N 1
ATOM 1582 C CA . SER A 1 213 ? -19.453 4.02 5.727 1 94 213 SER A CA 1
ATOM 1583 C C . SER A 1 213 ? -20.094 3.998 7.109 1 94 213 SER A C 1
ATOM 1585 O O . SER A 1 213 ? -19.828 3.096 7.906 1 94 213 SER A O 1
ATOM 1587 N N . ALA A 1 214 ? -20.859 4.98 7.422 1 91.5 214 ALA A N 1
ATOM 1588 C CA . ALA A 1 214 ? -21.531 5.121 8.711 1 91.5 214 ALA A CA 1
ATOM 1589 C C . ALA A 1 214 ? -20.516 5.164 9.852 1 91.5 214 ALA A C 1
ATOM 1591 O O . ALA A 1 214 ? -20.719 4.543 10.898 1 91.5 214 ALA A O 1
ATOM 1592 N N . ASP A 1 215 ? -19.422 5.766 9.609 1 89.88 215 ASP A N 1
ATOM 1593 C CA . ASP A 1 215 ? -18.375 5.996 10.594 1 89.88 215 ASP A CA 1
ATOM 1594 C C . ASP A 1 215 ? -18.297 7.473 10.977 1 89.88 215 ASP A C 1
ATOM 1596 O O . ASP A 1 215 ? -17.625 8.258 10.312 1 89.88 215 ASP A O 1
ATOM 1600 N N . PRO A 1 216 ? -18.875 7.816 12.078 1 91.88 216 PRO A N 1
ATOM 1601 C CA . PRO A 1 216 ? -18.953 9.234 12.438 1 91.88 216 PRO A CA 1
ATOM 1602 C C . PRO A 1 216 ? -17.578 9.852 12.664 1 91.88 216 PRO A C 1
ATOM 1604 O O . PRO A 1 216 ? -17.375 11.039 12.398 1 91.88 216 PRO A O 1
ATOM 1607 N N . LEU A 1 217 ? -16.688 9.094 13.172 1 91.19 217 LEU A N 1
ATOM 1608 C CA . LEU A 1 217 ? -15.344 9.625 13.406 1 91.19 217 LEU A CA 1
ATOM 1609 C C . LEU A 1 217 ? -14.648 9.938 12.086 1 91.19 217 LEU A C 1
ATOM 1611 O O . LEU A 1 217 ? -13.984 10.969 11.961 1 91.19 217 LEU A O 1
ATOM 1615 N N . LEU A 1 218 ? -14.797 9.062 11.133 1 92.75 218 LEU A N 1
ATOM 1616 C CA . LEU A 1 218 ? -14.219 9.305 9.812 1 92.75 218 LEU A CA 1
ATOM 1617 C C . LEU A 1 218 ? -14.875 10.516 9.156 1 92.75 218 LEU A C 1
ATOM 1619 O O . LEU A 1 218 ? -14.195 11.328 8.523 1 92.75 218 LEU A O 1
ATOM 1623 N N . LEU A 1 219 ? -16.188 10.578 9.281 1 95.56 219 LEU A N 1
ATOM 1624 C CA . LEU A 1 219 ? -16.891 11.727 8.727 1 95.56 219 LEU A CA 1
ATOM 1625 C C . LEU A 1 219 ? -16.406 13.023 9.344 1 95.56 219 LEU A C 1
ATOM 1627 O O . LEU A 1 219 ? -16.156 14 8.633 1 95.56 219 LEU A O 1
ATOM 1631 N N . ALA A 1 220 ? -16.25 13 10.625 1 95.25 220 ALA A N 1
ATOM 1632 C CA . ALA A 1 220 ? -15.742 14.18 11.32 1 95.25 220 ALA A CA 1
ATOM 1633 C C . ALA A 1 220 ? -14.328 14.523 10.867 1 95.25 220 ALA A C 1
ATOM 1635 O O . ALA A 1 220 ? -13.984 15.695 10.711 1 95.25 220 ALA A O 1
ATOM 1636 N N . TYR A 1 221 ? -13.547 13.562 10.688 1 94.38 221 TYR A N 1
ATOM 1637 C CA . TYR A 1 221 ? -12.172 13.758 10.234 1 94.38 221 TYR A CA 1
ATOM 1638 C C . TYR A 1 221 ? -12.141 14.414 8.859 1 94.38 221 TYR A C 1
ATOM 1640 O O . TYR A 1 221 ? -11.367 15.336 8.617 1 94.38 221 TYR A O 1
ATOM 1648 N N . GLN A 1 222 ? -12.969 13.898 7.996 1 96.81 222 GLN A N 1
ATOM 1649 C CA . GLN A 1 222 ? -12.984 14.453 6.645 1 96.81 222 GLN A CA 1
ATOM 1650 C C . GLN A 1 222 ? -13.531 15.875 6.637 1 96.81 222 GLN A C 1
ATOM 1652 O O . GLN A 1 222 ? -13.055 16.734 5.887 1 96.81 222 GLN A O 1
ATOM 1657 N N . GLN A 1 223 ? -14.5 16.125 7.465 1 97.69 223 GLN A N 1
ATOM 1658 C CA . GLN A 1 223 ? -15.008 17.484 7.605 1 97.69 223 GLN A CA 1
ATOM 1659 C C . GLN A 1 223 ? -13.93 18.422 8.148 1 97.69 223 GLN A C 1
ATOM 1661 O O . GLN A 1 223 ? -13.773 19.547 7.656 1 97.69 223 GLN A O 1
ATOM 1666 N N . GLY A 1 224 ? -13.219 17.953 9.133 1 97 224 GLY A N 1
ATOM 1667 C CA . GLY A 1 224 ? -12.117 18.734 9.672 1 97 224 GLY A CA 1
ATOM 1668 C C . GLY A 1 224 ? -11.031 19 8.648 1 97 224 GLY A C 1
ATOM 1669 O O . GLY A 1 224 ? -10.477 20.109 8.602 1 97 224 GLY A O 1
ATOM 1670 N N . SER A 1 225 ? -10.727 18.047 7.832 1 96.88 225 SER A N 1
ATOM 1671 C CA . SER A 1 225 ? -9.719 18.203 6.789 1 96.88 225 SER A CA 1
ATOM 1672 C C . SER A 1 225 ? -10.156 19.234 5.754 1 96.88 225 SER A C 1
ATOM 1674 O O . SER A 1 225 ? -9.359 20.094 5.352 1 96.88 225 SER A O 1
ATOM 1676 N N . LEU A 1 226 ? -11.406 19.141 5.352 1 98.44 226 LEU A N 1
ATOM 1677 C CA . LEU A 1 226 ? -11.93 20.156 4.441 1 98.44 226 LEU A CA 1
ATOM 1678 C C . LEU A 1 226 ? -11.914 21.531 5.098 1 98.44 226 LEU A C 1
ATOM 1680 O O . LEU A 1 226 ? -11.641 22.531 4.434 1 98.44 226 LEU A O 1
ATOM 1684 N N . ALA A 1 227 ? -12.211 21.578 6.375 1 98.62 227 ALA A N 1
ATOM 1685 C CA . ALA A 1 227 ? -12.195 22.828 7.113 1 98.62 227 ALA A CA 1
ATOM 1686 C C . ALA A 1 227 ? -10.812 23.469 7.086 1 98.62 227 ALA A C 1
ATOM 1688 O O . ALA A 1 227 ? -10.672 24.672 6.848 1 98.62 227 ALA A O 1
ATOM 1689 N N . SER A 1 228 ? -9.82 22.641 7.383 1 97.88 228 SER A N 1
ATOM 1690 C CA . SER A 1 228 ? -8.445 23.125 7.352 1 97.88 228 SER A CA 1
ATOM 1691 C C . SER A 1 228 ? -8.102 23.734 5.992 1 97.88 228 SER A C 1
ATOM 1693 O O . SER A 1 228 ? -7.488 24.797 5.914 1 97.88 228 SER A O 1
ATOM 1695 N N . PHE A 1 229 ? -8.508 23.094 4.957 1 98 229 PHE A N 1
ATOM 1696 C CA . PHE A 1 229 ? -8.281 23.578 3.596 1 98 229 PHE A CA 1
ATOM 1697 C C . PHE A 1 229 ? -8.992 24.906 3.357 1 98 229 PHE A C 1
ATOM 1699 O O . PHE A 1 229 ? -8.398 25.844 2.852 1 98 229 PHE A O 1
ATOM 1706 N N . GLU A 1 230 ? -10.242 24.969 3.719 1 98.44 230 GLU A N 1
ATOM 1707 C CA . GLU A 1 230 ? -11.031 26.172 3.479 1 98.44 230 GLU A CA 1
ATOM 1708 C C . GLU A 1 230 ? -10.469 27.359 4.238 1 98.44 230 GLU A C 1
ATOM 1710 O O . GLU A 1 230 ? -10.414 28.484 3.707 1 98.44 230 GLU A O 1
ATOM 1715 N N . VAL A 1 231 ? -10.039 27.125 5.449 1 98.31 231 VAL A N 1
ATOM 1716 C CA . VAL A 1 231 ? -9.453 28.203 6.242 1 98.31 231 VAL A CA 1
ATOM 1717 C C . VAL A 1 231 ? -8.172 28.703 5.574 1 98.31 231 VAL A C 1
ATOM 1719 O O . VAL A 1 231 ? -7.957 29.906 5.457 1 98.31 231 VAL A O 1
ATOM 1722 N N . ASP A 1 232 ? -7.367 27.75 5.129 1 96.12 232 ASP A N 1
ATOM 1723 C CA . ASP A 1 232 ? -6.125 28.109 4.449 1 96.12 232 ASP A CA 1
ATOM 1724 C C . ASP A 1 232 ? -6.41 28.875 3.162 1 96.12 232 ASP A C 1
ATOM 1726 O O . ASP A 1 232 ? -5.633 29.75 2.773 1 96.12 232 ASP A O 1
ATOM 1730 N N . ALA A 1 233 ? -7.516 28.594 2.533 1 95.5 233 ALA A N 1
ATOM 1731 C CA . ALA A 1 233 ? -7.91 29.234 1.285 1 95.5 233 ALA A CA 1
ATOM 1732 C C . ALA A 1 233 ? -8.602 30.578 1.554 1 95.5 233 ALA A C 1
ATOM 1734 O O . ALA A 1 233 ? -8.984 31.281 0.619 1 95.5 233 ALA A O 1
ATOM 1735 N N . GLY A 1 234 ? -8.844 30.875 2.85 1 95 234 GLY A N 1
ATOM 1736 C CA . GLY A 1 234 ? -9.414 32.156 3.209 1 95 234 GLY A CA 1
ATOM 1737 C C . GLY A 1 234 ? -10.906 32.094 3.49 1 95 234 GLY A C 1
ATOM 1738 O O . GLY A 1 234 ? -11.523 33.094 3.84 1 95 234 GLY A O 1
ATOM 1739 N N . ASN A 1 235 ? -11.477 30.938 3.301 1 97.88 235 ASN A N 1
ATOM 1740 C CA . ASN A 1 235 ? -12.891 30.766 3.582 1 97.88 235 ASN A CA 1
ATOM 1741 C C . ASN A 1 235 ? -13.133 30.359 5.031 1 97.88 235 ASN A C 1
ATOM 1743 O O . ASN A 1 235 ? -13.633 29.25 5.301 1 97.88 235 ASN A O 1
ATOM 1747 N N . VAL A 1 236 ? -12.992 31.266 5.945 1 98.5 236 VAL A N 1
ATOM 1748 C CA . VAL A 1 236 ? -12.953 31 7.379 1 98.5 236 VAL A CA 1
ATOM 1749 C C . VAL A 1 236 ? -14.344 30.594 7.863 1 98.5 236 VAL A C 1
ATOM 1751 O O . VAL A 1 236 ? -14.484 29.641 8.641 1 98.5 236 VAL A O 1
ATOM 1754 N N . ALA A 1 237 ? -15.375 31.312 7.418 1 98.31 237 ALA A N 1
ATOM 1755 C CA . ALA A 1 237 ? -16.734 31 7.852 1 98.31 237 ALA A CA 1
ATOM 1756 C C . ALA A 1 237 ? -17.109 29.562 7.527 1 98.31 237 ALA A C 1
ATOM 1758 O O . ALA A 1 237 ? -17.688 28.859 8.359 1 98.31 237 ALA A O 1
ATOM 1759 N N . GLN A 1 238 ? -16.781 29.203 6.285 1 98.19 238 GLN A N 1
ATOM 1760 C CA . GLN A 1 238 ? -17.047 27.828 5.875 1 98.19 238 GLN A CA 1
ATOM 1761 C C . GLN A 1 238 ? -16.266 26.828 6.723 1 98.19 238 GLN A C 1
ATOM 1763 O O . GLN A 1 238 ? -16.781 25.797 7.125 1 98.19 238 GLN A O 1
ATOM 1768 N N . GLY A 1 239 ? -14.984 27.109 6.977 1 98.75 239 GLY A N 1
ATOM 1769 C CA . GLY A 1 239 ? -14.156 26.266 7.824 1 98.75 239 GLY A CA 1
ATOM 1770 C C . GLY A 1 239 ? -14.727 26.094 9.227 1 98.75 239 GLY A C 1
ATOM 1771 O O . GLY A 1 239 ? -14.812 24.969 9.727 1 98.75 239 GLY A O 1
ATOM 1772 N N . LEU A 1 240 ? -15.125 27.172 9.812 1 98.69 240 LEU A N 1
ATOM 1773 C CA . LEU A 1 240 ? -15.688 27.109 11.156 1 98.69 240 LEU A CA 1
ATOM 1774 C C . LEU A 1 240 ? -16.984 26.312 11.18 1 98.69 240 LEU A C 1
ATOM 1776 O O . LEU A 1 240 ? -17.234 25.562 12.109 1 98.69 240 LEU A O 1
ATOM 1780 N N . SER A 1 241 ? -17.797 26.531 10.164 1 98.75 241 SER A N 1
ATOM 1781 C CA . SER A 1 241 ? -19.047 25.766 10.07 1 98.75 241 SER A CA 1
ATOM 1782 C C . SER A 1 241 ? -18.766 24.266 10.008 1 98.75 241 SER A C 1
ATOM 1784 O O . SER A 1 241 ? -19.453 23.469 10.656 1 98.75 241 SER A O 1
ATOM 1786 N N . LEU A 1 242 ? -17.812 23.891 9.234 1 98.75 242 LEU A N 1
ATOM 1787 C CA . LEU A 1 242 ? -17.422 22.484 9.102 1 98.75 242 LEU A CA 1
ATOM 1788 C C . LEU A 1 242 ? -16.891 21.938 10.43 1 98.75 242 LEU A C 1
ATOM 1790 O O . LEU A 1 242 ? -17.203 20.812 10.805 1 98.75 242 LEU A O 1
ATOM 1794 N N . ILE A 1 243 ? -16.094 22.688 11.148 1 98.56 243 ILE A N 1
ATOM 1795 C CA . ILE A 1 243 ? -15.555 22.281 12.445 1 98.56 243 ILE A CA 1
ATOM 1796 C C . ILE A 1 243 ? -16.703 22.062 13.43 1 98.56 243 ILE A C 1
ATOM 1798 O O . ILE A 1 243 ? -16.75 21.047 14.125 1 98.56 243 ILE A O 1
ATOM 1802 N N . HIS A 1 244 ? -17.625 22.969 13.453 1 98.12 244 HIS A N 1
ATOM 1803 C CA . HIS A 1 244 ? -18.766 22.844 14.344 1 98.12 244 HIS A CA 1
ATOM 1804 C C . HIS A 1 244 ? -19.625 21.641 13.977 1 98.12 244 HIS A C 1
ATOM 1806 O O . HIS A 1 244 ? -20.125 20.938 14.852 1 98.12 244 HIS A O 1
ATOM 1812 N N . GLY A 1 245 ? -19.812 21.484 12.688 1 98.19 245 GLY A N 1
ATOM 1813 C CA . GLY A 1 245 ? -20.531 20.312 12.234 1 98.19 245 GLY A CA 1
ATOM 1814 C C . GLY A 1 245 ? -19.891 19.016 12.672 1 98.19 245 GLY A C 1
ATOM 1815 O O . GLY A 1 245 ? -20.578 18.078 13.094 1 98.19 245 GLY A O 1
ATOM 1816 N N . ALA A 1 246 ? -18.609 18.922 12.57 1 97.38 246 ALA A N 1
ATOM 1817 C CA . ALA A 1 246 ? -17.875 17.734 12.992 1 97.38 246 ALA A CA 1
ATOM 1818 C C . ALA A 1 246 ? -18.031 17.484 14.484 1 97.38 246 ALA A C 1
ATOM 1820 O O . ALA A 1 246 ? -18.219 16.344 14.922 1 97.38 246 ALA A O 1
ATOM 1821 N N . ARG A 1 247 ? -17.953 18.5 15.273 1 97.06 247 ARG A N 1
ATOM 1822 C CA . ARG A 1 247 ? -18.125 18.391 16.719 1 97.06 247 ARG A CA 1
ATOM 1823 C C . ARG A 1 247 ? -19.516 17.891 17.078 1 97.06 247 ARG A C 1
ATOM 1825 O O . ARG A 1 247 ? -19.688 17.047 17.953 1 97.06 247 ARG A O 1
ATOM 1832 N N . ARG A 1 248 ? -20.484 18.469 16.422 1 97.12 248 ARG A N 1
ATOM 1833 C CA . ARG A 1 248 ? -21.859 18.062 16.672 1 97.12 248 ARG A CA 1
ATOM 1834 C C . ARG A 1 248 ? -22.062 16.594 16.344 1 97.12 248 ARG A C 1
ATOM 1836 O O . ARG A 1 248 ? -22.766 15.875 17.062 1 97.12 248 ARG A O 1
ATOM 1843 N N . LEU A 1 249 ? -21.5 16.266 15.328 1 95.56 249 LEU A N 1
ATOM 1844 C CA . LEU A 1 249 ? -21.594 14.883 14.875 1 95.56 249 LEU A CA 1
ATOM 1845 C C . LEU A 1 249 ? -21.047 13.922 15.922 1 95.56 249 LEU A C 1
ATOM 1847 O O . LEU A 1 249 ? -21.625 12.852 16.156 1 95.56 249 LEU A O 1
ATOM 1851 N N . LEU A 1 250 ? -19.984 14.234 16.562 1 94.38 250 LEU A N 1
ATOM 1852 C CA . LEU A 1 250 ? -19.312 13.344 17.5 1 94.38 250 LEU A CA 1
ATOM 1853 C C . LEU A 1 250 ? -19.969 13.43 18.875 1 94.38 250 LEU A C 1
ATOM 1855 O O . LEU A 1 250 ? -19.859 12.492 19.672 1 94.38 250 LEU A O 1
ATOM 1859 N N . GLY A 1 251 ? -20.562 14.555 19.156 1 93.38 251 GLY A N 1
ATOM 1860 C CA . GLY A 1 251 ? -21.297 14.695 20.406 1 93.38 251 GLY A CA 1
ATOM 1861 C C . GLY A 1 251 ? -20.391 14.844 21.609 1 93.38 251 GLY A C 1
ATOM 1862 O O . GLY A 1 251 ? -19.25 15.273 21.484 1 93.38 251 GLY A O 1
ATOM 1863 N N . ARG A 1 252 ? -20.875 14.477 22.781 1 88.75 252 ARG A N 1
ATOM 1864 C CA . ARG A 1 252 ? -20.188 14.711 24.047 1 88.75 252 ARG A CA 1
ATOM 1865 C C . ARG A 1 252 ? -19.172 13.609 24.328 1 88.75 252 ARG A C 1
ATOM 1867 O O . ARG A 1 252 ? -18.203 13.828 25.062 1 88.75 252 ARG A O 1
ATOM 1874 N N . ASP A 1 253 ? -19.391 12.484 23.719 1 87.06 253 ASP A N 1
ATOM 1875 C CA . ASP A 1 253 ? -18.5 11.352 23.984 1 87.06 253 ASP A CA 1
ATOM 1876 C C . ASP A 1 253 ? -17.406 11.258 22.922 1 87.06 253 ASP A C 1
ATOM 1878 O O . ASP A 1 253 ? -16.844 10.188 22.703 1 87.06 253 ASP A O 1
ATOM 1882 N N . ARG A 1 254 ? -17.125 12.367 22.375 1 88.31 254 ARG A N 1
ATOM 1883 C CA . ARG A 1 254 ? -16.094 12.375 21.344 1 88.31 254 ARG A CA 1
ATOM 1884 C C . ARG A 1 254 ? -14.734 11.984 21.922 1 88.31 254 ARG A C 1
ATOM 1886 O O . ARG A 1 254 ? -14.414 12.336 23.062 1 88.31 254 ARG A O 1
ATOM 1893 N N . PRO A 1 255 ? -13.953 11.25 21.141 1 87.56 255 PRO A N 1
ATOM 1894 C CA . PRO A 1 255 ? -12.594 10.945 21.578 1 87.56 255 PRO A CA 1
ATOM 1895 C C . PRO A 1 255 ? -11.758 12.195 21.828 1 87.56 255 PRO A C 1
ATOM 1897 O O . PRO A 1 255 ? -11.867 13.172 21.078 1 87.56 255 PRO A O 1
ATOM 1900 N N . ALA A 1 256 ? -10.922 12.125 22.75 1 87.81 256 ALA A N 1
ATOM 1901 C CA . ALA A 1 256 ? -10.109 13.266 23.156 1 87.81 256 ALA A CA 1
ATOM 1902 C C . ALA A 1 256 ? -9.234 13.75 22 1 87.81 256 ALA A C 1
ATOM 1904 O O . ALA A 1 256 ? -9.016 14.953 21.844 1 87.81 256 ALA A O 1
ATOM 1905 N N . ILE A 1 257 ? -8.734 12.828 21.25 1 89.31 257 ILE A N 1
ATOM 1906 C CA . ILE A 1 257 ? -7.844 13.188 20.156 1 89.31 257 ILE A CA 1
ATOM 1907 C C . ILE A 1 257 ? -8.609 14 19.109 1 89.31 257 ILE A C 1
ATOM 1909 O O . ILE A 1 257 ? -8.07 14.938 18.516 1 89.31 257 ILE A O 1
ATOM 1913 N N . ALA A 1 258 ? -9.859 13.672 18.844 1 91.75 258 ALA A N 1
ATOM 1914 C CA . ALA A 1 258 ? -10.688 14.43 17.906 1 91.75 258 ALA A CA 1
ATOM 1915 C C . ALA A 1 258 ? -10.992 15.82 18.438 1 91.75 258 ALA A C 1
ATOM 1917 O O . ALA A 1 258 ? -10.938 16.812 17.703 1 91.75 258 ALA A O 1
ATOM 1918 N N . ALA A 1 259 ? -11.266 15.797 19.703 1 92.88 259 ALA A N 1
ATOM 1919 C CA . ALA A 1 259 ? -11.555 17.078 20.328 1 92.88 259 ALA A CA 1
ATOM 1920 C C . ALA A 1 259 ? -10.344 18 20.281 1 92.88 259 ALA A C 1
ATOM 1922 O O . ALA A 1 259 ? -10.461 19.188 19.984 1 92.88 259 ALA A O 1
ATOM 1923 N N . ALA A 1 260 ? -9.195 17.438 20.578 1 93.06 260 ALA A N 1
ATOM 1924 C CA . ALA A 1 260 ? -7.957 18.203 20.562 1 93.06 260 ALA A CA 1
ATOM 1925 C C . ALA A 1 260 ? -7.66 18.734 19.156 1 93.06 260 ALA A C 1
ATOM 1927 O O . ALA A 1 260 ? -7.348 19.906 18.984 1 93.06 260 ALA A O 1
ATOM 1928 N N . TRP A 1 261 ? -7.758 17.906 18.25 1 94.19 261 TRP A N 1
ATOM 1929 C CA . TRP A 1 261 ? -7.453 18.25 16.859 1 94.19 261 TRP A CA 1
ATOM 1930 C C . TRP A 1 261 ? -8.422 19.312 16.344 1 94.19 261 TRP A C 1
ATOM 1932 O O . TRP A 1 261 ? -8 20.312 15.766 1 94.19 261 TRP A O 1
ATOM 1942 N N . LEU A 1 262 ? -9.719 19.109 16.531 1 96.5 262 LEU A N 1
ATOM 1943 C CA . LEU A 1 262 ? -10.719 20.062 16.062 1 96.5 262 LEU A CA 1
ATOM 1944 C C . LEU A 1 262 ? -10.539 21.422 16.734 1 96.5 262 LEU A C 1
ATOM 1946 O O . LEU A 1 262 ? -10.75 22.453 16.094 1 96.5 262 LEU A O 1
ATOM 1950 N N . SER A 1 263 ? -10.172 21.391 17.953 1 97.62 263 SER A N 1
ATOM 1951 C CA . SER A 1 263 ? -9.93 22.656 18.656 1 97.62 263 SER A CA 1
ATOM 1952 C C . SER A 1 263 ? -8.711 23.375 18.078 1 97.62 263 SER A C 1
ATOM 1954 O O . SER A 1 263 ? -8.68 24.609 18.016 1 97.62 263 SER A O 1
ATOM 1956 N N . SER A 1 264 ? -7.746 22.641 17.703 1 96.75 264 SER A N 1
ATOM 1957 C CA . SER A 1 264 ? -6.582 23.25 17.078 1 96.75 264 SER A CA 1
ATOM 1958 C C . SER A 1 264 ? -6.945 23.875 15.734 1 96.75 264 SER A C 1
ATOM 1960 O O . SER A 1 264 ? -6.465 24.953 15.391 1 96.75 264 SER A O 1
ATOM 1962 N N . LEU A 1 265 ? -7.758 23.219 14.977 1 97.94 265 LEU A N 1
ATOM 1963 C CA . LEU A 1 265 ? -8.234 23.766 13.719 1 97.94 265 LEU A CA 1
ATOM 1964 C C . LEU A 1 265 ? -9.031 25.047 13.945 1 97.94 265 LEU A C 1
ATOM 1966 O O . LEU A 1 265 ? -8.891 26.016 13.195 1 97.94 265 LEU A O 1
ATOM 1970 N N . GLU A 1 266 ? -9.844 24.984 14.961 1 98.75 266 GLU A N 1
ATOM 1971 C CA . GLU A 1 266 ? -10.656 26.141 15.305 1 98.75 266 GLU A CA 1
ATOM 1972 C C . GLU A 1 266 ? -9.781 27.344 15.688 1 98.75 266 GLU A C 1
ATOM 1974 O O . GLU A 1 266 ? -10.078 28.469 15.312 1 98.75 266 GLU A O 1
ATOM 1979 N N . ALA A 1 267 ? -8.766 27.062 16.406 1 98.62 267 ALA A N 1
ATOM 1980 C CA . ALA A 1 267 ? -7.836 28.125 16.781 1 98.62 267 ALA A CA 1
ATOM 1981 C C . ALA A 1 267 ? -7.25 28.797 15.555 1 98.62 267 ALA A C 1
ATOM 1983 O O . ALA A 1 267 ? -7.242 30.031 15.469 1 98.62 267 ALA A O 1
ATOM 1984 N N . VAL A 1 268 ? -6.824 28.031 14.625 1 98.38 268 VAL A N 1
ATOM 1985 C CA . VAL A 1 268 ? -6.223 28.578 13.414 1 98.38 268 VAL A CA 1
ATOM 1986 C C . VAL A 1 268 ? -7.27 29.344 12.617 1 98.38 268 VAL A C 1
ATOM 1988 O O . VAL A 1 268 ? -6.969 30.391 12.039 1 98.38 268 VAL A O 1
ATOM 1991 N N . ALA A 1 269 ? -8.484 28.875 12.602 1 98.81 269 ALA A N 1
ATOM 1992 C CA . ALA A 1 269 ? -9.57 29.578 11.906 1 98.81 269 ALA A CA 1
ATOM 1993 C C . ALA A 1 269 ? -9.805 30.953 12.508 1 98.81 269 ALA A C 1
ATOM 1995 O O . ALA A 1 269 ? -9.852 31.953 11.789 1 98.81 269 ALA A O 1
ATOM 1996 N N . HIS A 1 270 ? -9.875 31 13.805 1 98.81 270 HIS A N 1
ATOM 1997 C CA . HIS A 1 270 ? -10.094 32.281 14.477 1 98.81 270 HIS A CA 1
ATOM 1998 C C . HIS A 1 270 ? -8.914 33.219 14.273 1 98.81 270 HIS A C 1
ATOM 2000 O O . HIS A 1 270 ? -9.102 34.406 14.062 1 98.81 270 HIS A O 1
ATOM 2006 N N . ALA A 1 271 ? -7.762 32.656 14.359 1 98.31 271 ALA A N 1
ATOM 2007 C CA . ALA A 1 271 ? -6.574 33.469 14.125 1 98.31 271 ALA A CA 1
ATOM 2008 C C . ALA A 1 271 ? -6.578 34.062 12.719 1 98.31 271 ALA A C 1
ATOM 2010 O O . ALA A 1 271 ? -6.223 35.219 12.516 1 98.31 271 ALA A O 1
ATOM 2011 N N . THR A 1 272 ? -6.938 33.281 11.758 1 97.69 272 THR A N 1
ATOM 2012 C CA . THR A 1 272 ? -7.004 33.688 10.367 1 97.69 272 THR A CA 1
ATOM 2013 C C . THR A 1 272 ? -8.031 34.812 10.195 1 97.69 272 THR A C 1
ATOM 2015 O O . THR A 1 272 ? -7.859 35.719 9.359 1 97.69 272 THR A O 1
ATOM 2018 N N . ALA A 1 273 ? -9.055 34.844 11.016 1 97.75 273 ALA A N 1
ATOM 2019 C CA . ALA A 1 273 ? -10.094 35.875 11 1 97.75 273 ALA A CA 1
ATOM 2020 C C . ALA A 1 273 ? -9.672 37.094 11.805 1 97.75 273 ALA A C 1
ATOM 2022 O O . ALA A 1 273 ? -10.383 38.094 11.836 1 97.75 273 ALA A O 1
ATOM 2023 N N . GLY A 1 274 ? -8.555 36.938 12.5 1 97.19 274 GLY A N 1
ATOM 2024 C CA . GLY A 1 274 ? -8.047 38.062 13.281 1 97.19 274 GLY A CA 1
ATOM 2025 C C . GLY A 1 274 ? -8.602 38.094 14.695 1 97.19 274 GLY A C 1
ATOM 2026 O O . GLY A 1 274 ? -8.43 39.094 15.414 1 97.19 274 GLY A O 1
ATOM 2027 N N . ASP A 1 275 ? -9.297 37.094 15.055 1 98.06 275 ASP A N 1
ATOM 2028 C CA . ASP A 1 275 ? -9.875 37.031 16.391 1 98.06 275 ASP A CA 1
ATOM 2029 C C . ASP A 1 275 ? -8.914 36.375 17.375 1 98.06 275 ASP A C 1
ATOM 2031 O O . ASP A 1 275 ? -9.016 35.156 17.625 1 98.06 275 ASP A O 1
ATOM 2035 N N . GLU A 1 276 ? -8.102 37.094 18 1 97.88 276 GLU A N 1
ATOM 2036 C CA . GLU A 1 276 ? -7.051 36.594 18.875 1 97.88 276 GLU A CA 1
ATOM 2037 C C . GLU A 1 276 ? -7.637 35.906 20.109 1 97.88 276 GLU A C 1
ATOM 2039 O O . GLU A 1 276 ? -7.156 34.844 20.516 1 97.88 276 GLU A O 1
ATOM 2044 N N . ARG A 1 277 ? -8.617 36.469 20.688 1 98.06 277 ARG A N 1
ATOM 2045 C CA . ARG A 1 277 ? -9.195 35.938 21.906 1 98.06 277 ARG A CA 1
ATOM 2046 C C . ARG A 1 277 ? -9.805 34.562 21.656 1 98.06 277 ARG A C 1
ATOM 2048 O O . ARG A 1 277 ? -9.594 33.625 22.438 1 98.06 277 ARG A O 1
ATOM 2055 N N . ALA A 1 278 ? -10.578 34.438 20.641 1 98.5 278 ALA A N 1
ATOM 2056 C CA . ALA A 1 278 ? -11.188 33.156 20.297 1 98.5 278 ALA A CA 1
ATOM 2057 C C . ALA A 1 278 ? -10.125 32.125 19.969 1 98.5 278 ALA A C 1
ATOM 2059 O O . ALA A 1 278 ? -10.266 30.953 20.312 1 98.5 278 ALA A O 1
ATOM 2060 N N . ALA A 1 279 ? -9.117 32.531 19.281 1 98.5 279 ALA A N 1
ATOM 2061 C CA . ALA A 1 279 ? -8.008 31.609 18.969 1 98.5 279 ALA A CA 1
ATOM 2062 C C . ALA A 1 279 ? -7.352 31.094 20.234 1 98.5 279 ALA A C 1
ATOM 2064 O O . ALA A 1 279 ? -7.059 29.906 20.344 1 98.5 279 ALA A O 1
ATOM 2065 N N . GLU A 1 280 ? -7.117 32 21.125 1 97.5 280 GLU A N 1
ATOM 2066 C CA . GLU A 1 280 ? -6.492 31.625 22.391 1 97.5 280 GLU A CA 1
ATOM 2067 C C . GLU A 1 280 ? -7.352 30.609 23.156 1 97.5 280 GLU A C 1
ATOM 2069 O O . GLU A 1 280 ? -6.832 29.625 23.688 1 97.5 280 GLU A O 1
ATOM 2074 N N . ARG A 1 281 ? -8.617 30.891 23.234 1 98.25 281 ARG A N 1
ATOM 2075 C CA . ARG A 1 281 ? -9.523 29.984 23.922 1 98.25 281 ARG A CA 1
ATOM 2076 C C . ARG A 1 281 ? -9.5 28.609 23.281 1 98.25 281 ARG A C 1
ATOM 2078 O O . ARG A 1 281 ? -9.469 27.594 23.984 1 98.25 281 ARG A O 1
ATOM 2085 N N . ALA A 1 282 ? -9.523 28.547 22.016 1 98.5 282 ALA A N 1
ATOM 2086 C CA . ALA A 1 282 ? -9.5 27.281 21.297 1 98.5 282 ALA A CA 1
ATOM 2087 C C . ALA A 1 282 ? -8.172 26.547 21.516 1 98.5 282 ALA A C 1
ATOM 2089 O O . ALA A 1 282 ? -8.141 25.328 21.609 1 98.5 282 ALA A O 1
ATOM 2090 N N . LEU A 1 283 ? -7.074 27.266 21.562 1 96.94 283 LEU A N 1
ATOM 2091 C CA . LEU A 1 283 ? -5.773 26.656 21.812 1 96.94 283 LEU A CA 1
ATOM 2092 C C . LEU A 1 283 ? -5.727 26.031 23.203 1 96.94 283 LEU A C 1
ATOM 2094 O O . LEU A 1 283 ? -5.168 24.953 23.391 1 96.94 283 LEU A O 1
ATOM 2098 N N . VAL A 1 284 ? -6.25 26.75 24.125 1 97.19 284 VAL A N 1
ATOM 2099 C CA . VAL A 1 284 ? -6.293 26.234 25.484 1 97.19 284 VAL A CA 1
ATOM 2100 C C . VAL A 1 284 ? -7.125 24.953 25.531 1 97.19 284 VAL A C 1
ATOM 2102 O O . VAL A 1 284 ? -6.742 23.984 26.188 1 97.19 284 VAL A O 1
ATOM 2105 N N . ALA A 1 285 ? -8.234 25 24.891 1 97.31 285 ALA A N 1
ATOM 2106 C CA . ALA A 1 285 ? -9.07 23.812 24.812 1 97.31 285 ALA A CA 1
ATOM 2107 C C . ALA A 1 285 ? -8.312 22.641 24.188 1 97.31 285 ALA A C 1
ATOM 2109 O O . ALA A 1 285 ? -8.406 21.516 24.672 1 97.31 285 ALA A O 1
ATOM 2110 N N . SER A 1 286 ? -7.621 22.891 23.109 1 96.19 286 SER A N 1
ATOM 2111 C CA . SER A 1 286 ? -6.832 21.859 22.438 1 96.19 286 SER A CA 1
ATOM 2112 C C . SER A 1 286 ? -5.777 21.281 23.375 1 96.19 286 SER A C 1
ATOM 2114 O O . SER A 1 286 ? -5.605 20.062 23.453 1 96.19 286 SER A O 1
ATOM 2116 N N . ALA A 1 287 ? -5.102 22.141 24.047 1 94.19 287 ALA A N 1
ATOM 2117 C CA . ALA A 1 287 ? -4.055 21.719 24.969 1 94.19 287 ALA A CA 1
ATOM 2118 C C . ALA A 1 287 ? -4.629 20.875 26.109 1 94.19 287 ALA A C 1
ATOM 2120 O O . ALA A 1 287 ? -4.027 19.875 26.516 1 94.19 287 ALA A O 1
ATOM 2121 N N . THR A 1 288 ? -5.727 21.281 26.656 1 94.75 288 THR A N 1
ATOM 2122 C CA . THR A 1 288 ? -6.387 20.562 27.734 1 94.75 288 THR A CA 1
ATOM 2123 C C . THR A 1 288 ? -6.754 19.141 27.297 1 94.75 288 THR A C 1
ATOM 2125 O O . THR A 1 288 ? -6.527 18.188 28.031 1 94.75 288 THR A O 1
ATOM 2128 N N . GLU A 1 289 ? -7.285 19.062 26.109 1 92.06 289 GLU A N 1
ATOM 2129 C CA . GLU A 1 289 ? -7.648 17.75 25.594 1 92.06 289 GLU A CA 1
ATOM 2130 C C . GLU A 1 289 ? -6.41 16.906 25.297 1 92.06 289 GLU A C 1
ATOM 2132 O O . GLU A 1 289 ? -6.418 15.688 25.484 1 92.06 289 GLU A O 1
ATOM 2137 N N . ALA A 1 290 ? -5.398 17.5 24.766 1 89.5 290 ALA A N 1
ATOM 2138 C CA . ALA A 1 290 ? -4.16 16.781 24.453 1 89.5 290 ALA A CA 1
ATOM 2139 C C . ALA A 1 290 ? -3.541 16.188 25.703 1 89.5 290 ALA A C 1
ATOM 2141 O O . ALA A 1 290 ? -2.936 15.109 25.656 1 89.5 290 ALA A O 1
ATOM 2142 N N . GLU A 1 291 ? -3.691 16.875 26.766 1 87.38 291 GLU A N 1
ATOM 2143 C CA . GLU A 1 291 ? -3.16 16.391 28.047 1 87.38 291 GLU A CA 1
ATOM 2144 C C . GLU A 1 291 ? -3.871 15.125 28.5 1 87.38 291 GLU A C 1
ATOM 2146 O O . GLU A 1 291 ? -3.309 14.328 29.25 1 87.38 291 GLU A O 1
ATOM 2151 N N . ARG A 1 292 ? -5.023 14.969 28.047 1 83.62 292 ARG A N 1
ATOM 2152 C CA . ARG A 1 292 ? -5.809 13.789 28.422 1 83.62 292 ARG A CA 1
ATOM 2153 C C . ARG A 1 292 ? -5.391 12.578 27.609 1 83.62 292 ARG A C 1
ATOM 2155 O O . ARG A 1 292 ? -5.742 11.445 27.953 1 83.62 292 ARG A O 1
ATOM 2162 N N . LEU A 1 293 ? -4.73 12.906 26.547 1 80.81 293 LEU A N 1
ATOM 2163 C CA . LEU A 1 293 ? -4.324 11.805 25.672 1 80.81 293 LEU A CA 1
ATOM 2164 C C . LEU A 1 293 ? -3.146 11.047 26.266 1 80.81 293 LEU A C 1
ATOM 2166 O O . LEU A 1 293 ? -2.201 11.656 26.781 1 80.81 293 LEU A O 1
ATOM 2170 N N . HIS A 1 294 ? -3.457 9.758 26.469 1 64.56 294 HIS A N 1
ATOM 2171 C CA . HIS A 1 294 ? -2.365 8.914 26.938 1 64.56 294 HIS A CA 1
ATOM 2172 C C . HIS A 1 294 ? -1.56 8.344 25.781 1 64.56 294 HIS A C 1
ATOM 2174 O O . HIS A 1 294 ? -2.123 8.008 24.734 1 64.56 294 HIS A O 1
ATOM 2180 N N . SER A 1 295 ? -0.321 8.484 25.828 1 57.53 295 SER A N 1
ATOM 2181 C CA . SER A 1 295 ? 0.586 8.055 24.766 1 57.53 295 SER A CA 1
ATOM 2182 C C . SER A 1 295 ? 0.318 6.613 24.359 1 57.53 295 SER A C 1
ATOM 2184 O O . SER A 1 295 ? 0.645 6.207 23.234 1 57.53 295 SER A O 1
ATOM 2186 N N . ALA A 1 296 ? -0.37 5.973 25.156 1 53.47 296 ALA A N 1
ATOM 2187 C CA . ALA A 1 296 ? -0.449 4.531 24.938 1 53.47 296 ALA A CA 1
ATOM 2188 C C . ALA A 1 296 ? -1.69 4.168 24.125 1 53.47 296 ALA A C 1
ATOM 2190 O O . ALA A 1 296 ? -1.795 3.057 23.609 1 53.47 296 ALA A O 1
ATOM 2191 N N . ASP A 1 297 ? -2.543 5.156 23.922 1 58.88 297 ASP A N 1
ATOM 2192 C CA . ASP A 1 297 ? -3.771 4.773 23.234 1 58.88 297 ASP A CA 1
ATOM 2193 C C . ASP A 1 297 ? -3.617 4.91 21.719 1 58.88 297 ASP A C 1
ATOM 2195 O O . ASP A 1 297 ? -3.271 5.984 21.219 1 58.88 297 ASP A O 1
ATOM 2199 N N . PRO A 1 298 ? -3.561 3.707 21.109 1 58.66 298 PRO A N 1
ATOM 2200 C CA . PRO A 1 298 ? -3.496 3.855 19.656 1 58.66 298 PRO A CA 1
ATOM 2201 C C . PRO A 1 298 ? -4.637 4.703 19.094 1 58.66 298 PRO A C 1
ATOM 2203 O O . PRO A 1 298 ? -5.762 4.637 19.594 1 58.66 298 PRO A O 1
ATOM 2206 N N . PRO A 1 299 ? -4.152 5.602 18.266 1 59.88 299 PRO A N 1
ATOM 2207 C CA . PRO A 1 299 ? -5.246 6.363 17.656 1 59.88 299 PRO A CA 1
ATOM 2208 C C . PRO A 1 299 ? -6.277 5.469 16.969 1 59.88 299 PRO A C 1
ATOM 2210 O O . PRO A 1 299 ? -5.918 4.445 16.391 1 59.88 299 PRO A O 1
ATOM 2213 N N . PRO A 1 300 ? -7.391 5.664 17.406 1 53.47 300 PRO A N 1
ATOM 2214 C CA . PRO A 1 300 ? -8.453 4.828 16.844 1 53.47 300 PRO A CA 1
ATOM 2215 C C . PRO A 1 300 ? -8.406 4.773 15.312 1 53.47 300 PRO A C 1
ATOM 2217 O O . PRO A 1 300 ? -9.07 3.93 14.703 1 53.47 300 PRO A O 1
ATOM 2220 N N . TRP A 1 301 ? -7.73 5.75 14.75 1 58.44 301 TRP A N 1
ATOM 2221 C CA . TRP A 1 301 ? -7.75 5.738 13.297 1 58.44 301 TRP A CA 1
ATOM 2222 C C . TRP A 1 301 ? -6.344 5.562 12.727 1 58.44 301 TRP A C 1
ATOM 2224 O O . TRP A 1 301 ? -5.434 6.324 13.07 1 58.44 301 TRP A O 1
ATOM 2234 N N . PRO A 1 302 ? -6.246 4.434 12.102 1 50.22 302 PRO A N 1
ATOM 2235 C CA . PRO A 1 302 ? -4.906 4.133 11.594 1 50.22 302 PRO A CA 1
ATOM 2236 C C . PRO A 1 302 ? -4.27 5.316 10.867 1 50.22 302 PRO A C 1
ATOM 2238 O O . PRO A 1 302 ? -3.078 5.281 10.547 1 50.22 302 PRO A O 1
ATOM 2241 N N . TRP A 1 303 ? -5.152 6.246 10.602 1 47.19 303 TRP A N 1
ATOM 2242 C CA . TRP A 1 303 ? -4.602 7.289 9.742 1 47.19 303 TRP A CA 1
ATOM 2243 C C . TRP A 1 303 ? -4.23 8.523 10.555 1 47.19 303 TRP A C 1
ATOM 2245 O O . TRP A 1 303 ? -3.732 9.508 10.008 1 47.19 303 TRP A O 1
ATOM 2255 N N . VAL A 1 304 ? -4.902 8.367 11.875 1 52.88 304 VAL A N 1
ATOM 2256 C CA . VAL A 1 304 ? -4.727 9.586 12.664 1 52.88 304 VAL A CA 1
ATOM 2257 C C . VAL A 1 304 ? -3.332 9.602 13.281 1 52.88 304 VAL A C 1
ATOM 2259 O O . VAL A 1 304 ? -2.936 8.656 13.961 1 52.88 304 VAL A O 1
ATOM 2262 N N . PHE A 1 305 ? -2.535 10.484 12.719 1 61.28 305 PHE A N 1
ATOM 2263 C CA . PHE A 1 305 ? -1.221 10.875 13.219 1 61.28 305 PHE A CA 1
ATOM 2264 C C . PHE A 1 305 ? -1.268 11.133 14.719 1 61.28 305 PHE A C 1
ATOM 2266 O O . PHE A 1 305 ? -2.34 11.359 15.281 1 61.28 305 PHE A O 1
ATOM 2273 N N . VAL A 1 306 ? -0.367 10.875 15.312 1 68.81 306 VAL A N 1
ATOM 2274 C CA . VAL A 1 306 ? -0.098 11.234 16.703 1 68.81 306 VAL A CA 1
ATOM 2275 C C . VAL A 1 306 ? -0.406 12.711 16.922 1 68.81 306 VAL A C 1
ATOM 2277 O O . VAL A 1 306 ? -0.076 13.555 16.094 1 68.81 306 VAL A O 1
ATOM 2280 N N . PHE A 1 307 ? -1.345 12.961 17.953 1 82.88 307 PHE A N 1
ATOM 2281 C CA . PHE A 1 307 ? -1.588 14.336 18.375 1 82.88 307 PHE A CA 1
ATOM 2282 C C . PHE A 1 307 ? -1.08 14.57 19.781 1 82.88 307 PHE A C 1
ATOM 2284 O O . PHE A 1 307 ? -1.591 13.977 20.734 1 82.88 307 PHE A O 1
ATOM 2291 N N . ASP A 1 308 ? -0.111 15.367 19.828 1 82.06 308 ASP A N 1
ATOM 2292 C CA . ASP A 1 308 ? 0.501 15.641 21.125 1 82.06 308 ASP A CA 1
ATOM 2293 C C . ASP A 1 308 ? 0.779 17.141 21.297 1 82.06 308 ASP A C 1
ATOM 2295 O O . ASP A 1 308 ? 0.229 17.953 20.562 1 82.06 308 ASP A O 1
ATOM 2299 N N . GLU A 1 309 ? 1.562 17.406 22.281 1 82.69 309 GLU A N 1
ATOM 2300 C CA . GLU A 1 309 ? 1.838 18.797 22.609 1 82.69 309 GLU A CA 1
ATOM 2301 C C . GLU A 1 309 ? 2.57 19.5 21.484 1 82.69 309 GLU A C 1
ATOM 2303 O O . GLU A 1 309 ? 2.443 20.719 21.312 1 82.69 309 GLU A O 1
ATOM 2308 N N . ARG A 1 310 ? 3.254 18.766 20.719 1 82.69 310 ARG A N 1
ATOM 2309 C CA . ARG A 1 310 ? 3.971 19.359 19.594 1 82.69 310 ARG A CA 1
ATOM 2310 C C . ARG A 1 310 ? 3.002 19.875 18.547 1 82.69 310 ARG A C 1
ATOM 2312 O O . ARG A 1 310 ? 3.258 20.891 17.906 1 82.69 310 ARG A O 1
ATOM 2319 N N . LYS A 1 311 ? 1.92 19.219 18.406 1 89.38 311 LYS A N 1
ATOM 2320 C CA . LYS A 1 311 ? 0.906 19.641 17.438 1 89.38 311 LYS A CA 1
ATOM 2321 C C . LYS A 1 311 ? 0.167 20.875 17.922 1 89.38 311 LYS A C 1
ATOM 2323 O O . LYS A 1 311 ? -0.22 21.734 17.125 1 89.38 311 LYS A O 1
ATOM 2328 N N . VAL A 1 312 ? -0.009 20.906 19.25 1 90.75 312 VAL A N 1
ATOM 2329 C CA . VAL A 1 312 ? -0.616 22.094 19.828 1 90.75 312 VAL A CA 1
ATOM 2330 C C . VAL A 1 312 ? 0.315 23.297 19.641 1 90.75 312 VAL A C 1
ATOM 2332 O O . VAL A 1 312 ? -0.133 24.391 19.281 1 90.75 312 VAL A O 1
ATOM 2335 N N . ALA A 1 313 ? 1.541 23.031 19.875 1 89.31 313 ALA A N 1
ATOM 2336 C CA . ALA A 1 313 ? 2.535 24.078 19.688 1 89.31 313 ALA A CA 1
ATOM 2337 C C . ALA A 1 313 ? 2.572 24.547 18.234 1 89.31 313 ALA A C 1
ATOM 2339 O O . ALA A 1 313 ? 2.711 25.734 17.969 1 89.31 313 ALA A O 1
ATOM 2340 N N . ALA A 1 314 ? 2.506 23.641 17.344 1 91.25 314 ALA A N 1
ATOM 2341 C CA . ALA A 1 314 ? 2.484 23.984 15.93 1 91.25 314 ALA A CA 1
ATOM 2342 C C . ALA A 1 314 ? 1.286 24.875 15.594 1 91.25 314 ALA A C 1
ATOM 2344 O O . ALA A 1 314 ? 1.413 25.844 14.844 1 91.25 314 ALA A O 1
ATOM 2345 N N . ALA A 1 315 ? 0.156 24.531 16.156 1 94 315 ALA A N 1
ATOM 2346 C CA . ALA A 1 315 ? -1.036 25.344 15.945 1 94 315 ALA A CA 1
ATOM 2347 C C . ALA A 1 315 ? -0.851 26.734 16.531 1 94 315 ALA A C 1
ATOM 2349 O O . ALA A 1 315 ? -1.293 27.734 15.938 1 94 315 ALA A O 1
ATOM 2350 N N . ARG A 1 316 ? -0.227 26.812 17.656 1 94.06 316 ARG A N 1
ATOM 2351 C CA . ARG A 1 316 ? 0.037 28.094 18.281 1 94.06 316 ARG A CA 1
ATOM 2352 C C . ARG A 1 316 ? 0.931 28.969 17.406 1 94.06 316 ARG A C 1
ATOM 2354 O O . ARG A 1 316 ? 0.685 30.156 17.25 1 94.06 316 ARG A O 1
ATOM 2361 N N . ILE A 1 317 ? 1.929 28.344 16.859 1 92.69 317 ILE A N 1
ATOM 2362 C CA . ILE A 1 317 ? 2.85 29.047 15.969 1 92.69 317 ILE A CA 1
ATOM 2363 C C . ILE A 1 317 ? 2.096 29.562 14.75 1 92.69 317 ILE A C 1
ATOM 2365 O O . ILE A 1 317 ? 2.244 30.719 14.359 1 92.69 317 ILE A O 1
ATOM 2369 N N . THR A 1 318 ? 1.303 28.781 14.211 1 95.06 318 THR A N 1
ATOM 2370 C CA . THR A 1 318 ? 0.518 29.172 13.047 1 95.06 318 THR A CA 1
ATOM 2371 C C . THR A 1 318 ? -0.424 30.312 13.391 1 95.06 318 THR A C 1
ATOM 2373 O O . THR A 1 318 ? -0.566 31.266 12.609 1 95.06 318 THR A O 1
ATOM 2376 N N . CYS A 1 319 ? -1.005 30.25 14.555 1 96.25 319 CYS A N 1
ATOM 2377 C CA . CYS A 1 319 ? -1.875 31.328 15 1 96.25 319 CYS A CA 1
ATOM 2378 C C . CYS A 1 319 ? -1.098 32.625 15.141 1 96.25 319 CYS A C 1
ATOM 2380 O O . CYS A 1 319 ? -1.562 33.688 14.711 1 96.25 319 CYS A O 1
ATOM 2382 N N . GLY A 1 320 ? 0.024 32.5 15.727 1 93.88 320 GLY A N 1
ATOM 2383 C CA . GLY A 1 320 ? 0.857 33.688 15.883 1 93.88 320 GLY A CA 1
ATOM 2384 C C . GLY A 1 320 ? 1.232 34.312 14.562 1 93.88 320 GLY A C 1
ATOM 2385 O O . GLY A 1 320 ? 1.233 35.531 14.438 1 93.88 320 GLY A O 1
ATOM 2386 N N . ALA A 1 321 ? 1.545 33.469 13.625 1 93.19 321 ALA A N 1
ATOM 2387 C CA . ALA A 1 321 ? 1.892 33.969 12.305 1 93.19 321 ALA A CA 1
ATOM 2388 C C . ALA A 1 321 ? 0.702 34.656 11.648 1 93.19 321 ALA A C 1
ATOM 2390 O O . ALA A 1 321 ? 0.848 35.75 11.07 1 93.19 321 ALA A O 1
ATOM 2391 N N . ARG A 1 322 ? -0.496 34.094 11.758 1 94.31 322 ARG A N 1
ATOM 2392 C CA . ARG A 1 322 ? -1.699 34.656 11.156 1 94.31 322 ARG A CA 1
ATOM 2393 C C . ARG A 1 322 ? -2.07 36 11.797 1 94.31 322 ARG A C 1
ATOM 2395 O O . ARG A 1 322 ? -2.535 36.906 11.125 1 94.31 322 ARG A O 1
ATOM 2402 N N . LEU A 1 323 ? -1.773 36.125 13.094 1 94.81 323 LEU A N 1
ATOM 2403 C CA . LEU A 1 323 ? -2.166 37.281 13.859 1 94.81 323 LEU A CA 1
ATOM 2404 C C . LEU A 1 323 ? -1.037 38.312 13.906 1 94.81 323 LEU A C 1
ATOM 2406 O O . LEU A 1 323 ? -1.214 39.406 14.422 1 94.81 323 LEU A O 1
ATOM 2410 N N . ALA A 1 324 ? 0.06 37.938 13.328 1 90.69 324 ALA A N 1
ATOM 2411 C CA . ALA A 1 324 ? 1.253 38.75 13.414 1 90.69 324 ALA A CA 1
ATOM 2412 C C . ALA A 1 324 ? 1.603 39.062 14.867 1 90.69 324 ALA A C 1
ATOM 2414 O O . ALA A 1 324 ? 1.81 40.219 15.234 1 90.69 324 ALA A O 1
ATOM 2415 N N . ARG A 1 325 ? 1.496 38.062 15.695 1 92.44 325 ARG A N 1
ATOM 2416 C CA . ARG A 1 325 ? 1.861 38.156 17.109 1 92.44 325 ARG A CA 1
ATOM 2417 C C . ARG A 1 325 ? 3.074 37.281 17.406 1 92.44 325 ARG A C 1
ATOM 2419 O O . ARG A 1 325 ? 2.93 36.094 17.75 1 92.44 325 ARG A O 1
ATOM 2426 N N . PRO A 1 326 ? 4.227 37.875 17.422 1 88.69 326 PRO A N 1
ATOM 2427 C CA . PRO A 1 326 ? 5.453 37.094 17.594 1 88.69 326 PRO A CA 1
ATOM 2428 C C . PRO A 1 326 ? 5.5 36.344 18.922 1 88.69 326 PRO A C 1
ATOM 2430 O O . PRO A 1 326 ? 6.148 35.312 19.031 1 88.69 326 PRO A O 1
ATOM 2433 N N . ARG A 1 327 ? 4.883 36.781 19.938 1 87 327 ARG A N 1
ATOM 2434 C CA . ARG A 1 327 ? 4.91 36.156 21.266 1 87 327 ARG A CA 1
ATOM 2435 C C . ARG A 1 327 ? 4.355 34.75 21.219 1 87 327 ARG A C 1
ATOM 2437 O O . ARG A 1 327 ? 4.777 33.875 21.984 1 87 327 ARG A O 1
ATOM 2444 N N . TRP A 1 328 ? 3.453 34.531 20.344 1 88.69 328 TRP A N 1
ATOM 2445 C CA . TRP A 1 328 ? 2.861 33.219 20.203 1 88.69 328 TRP A CA 1
ATOM 2446 C C . TRP A 1 328 ? 3.822 32.25 19.484 1 88.69 328 TRP A C 1
ATOM 2448 O O . TRP A 1 328 ? 3.738 31.047 19.656 1 88.69 328 TRP A O 1
ATOM 2458 N N . VAL A 1 329 ? 4.695 32.812 18.75 1 82.62 329 VAL A N 1
ATOM 2459 C CA . VAL A 1 329 ? 5.625 32 17.953 1 82.62 329 VAL A CA 1
ATOM 2460 C C . VAL A 1 329 ? 6.84 31.641 18.797 1 82.62 329 VAL A C 1
ATOM 2462 O O . VAL A 1 329 ? 7.32 30.5 18.734 1 82.62 329 VAL A O 1
ATOM 2465 N N . HIS A 1 330 ? 7.32 32.594 19.594 1 72.38 330 HIS A N 1
ATOM 2466 C CA . HIS A 1 330 ? 8.578 32.438 20.312 1 72.38 330 HIS A CA 1
ATOM 2467 C C . HIS A 1 330 ? 8.328 31.953 21.734 1 72.38 330 HIS A C 1
ATOM 2469 O O . HIS A 1 330 ? 9.281 31.734 22.5 1 72.38 330 HIS A O 1
ATOM 2475 N N . SER A 1 331 ? 7.102 31.875 22.172 1 59.75 331 SER A N 1
ATOM 2476 C CA . SER A 1 331 ? 6.863 31.641 23.594 1 59.75 331 SER A CA 1
ATOM 2477 C C . SER A 1 331 ? 7.719 30.484 24.109 1 59.75 331 SER A C 1
ATOM 2479 O O . SER A 1 331 ? 8.164 30.516 25.266 1 59.75 331 SER A O 1
ATOM 2481 N N . SER A 1 332 ? 7.977 29.312 23.375 1 53.66 332 SER A N 1
ATOM 2482 C CA . SER A 1 332 ? 9 28.391 23.859 1 53.66 332 SER A CA 1
ATOM 2483 C C . SER A 1 332 ? 9.891 27.906 22.734 1 53.66 332 SER A C 1
ATOM 2485 O O . SER A 1 332 ? 9.398 27.328 21.75 1 53.66 332 SER A O 1
ATOM 2487 N N . VAL A 1 333 ? 11.078 28.625 22.594 1 46.69 333 VAL A N 1
ATOM 2488 C CA . VAL A 1 333 ? 12.078 28.188 21.625 1 46.69 333 VAL A CA 1
ATOM 2489 C C . VAL A 1 333 ? 12.062 26.656 21.516 1 46.69 333 VAL A C 1
ATOM 2491 O O . VAL A 1 333 ? 12.18 26.109 20.406 1 46.69 333 VAL A O 1
ATOM 2494 N N . GLU A 1 334 ? 11.797 26.203 22.641 1 54.78 334 GLU A N 1
ATOM 2495 C CA . GLU A 1 334 ? 11.734 24.75 22.688 1 54.78 334 GLU A CA 1
ATOM 2496 C C . GLU A 1 334 ? 10.531 24.219 21.906 1 54.78 334 GLU A C 1
ATOM 2498 O O . GLU A 1 334 ? 10.617 23.172 21.266 1 54.78 334 GLU A O 1
ATOM 2503 N N . ASP A 1 335 ? 9.664 25.109 21.844 1 62.62 335 ASP A N 1
ATOM 2504 C CA . ASP A 1 335 ? 8.445 24.688 21.172 1 62.62 335 ASP A CA 1
ATOM 2505 C C . ASP A 1 335 ? 8.625 24.688 19.656 1 62.62 335 ASP A C 1
ATOM 2507 O O . ASP A 1 335 ? 8.234 23.734 18.969 1 62.62 335 ASP A O 1
ATOM 2511 N N . ALA A 1 336 ? 9.312 25.734 19.156 1 67.19 336 ALA A N 1
ATOM 2512 C CA . ALA A 1 336 ? 9.516 25.812 17.703 1 67.19 336 ALA A CA 1
ATOM 2513 C C . ALA A 1 336 ? 10.453 24.703 17.234 1 67.19 336 ALA A C 1
ATOM 2515 O O . ALA A 1 336 ? 10.211 24.094 16.188 1 67.19 336 ALA A O 1
ATOM 2516 N N . SER A 1 337 ? 11.383 24.547 18.047 1 66.62 337 SER A N 1
ATOM 2517 C CA . SER A 1 337 ? 12.336 23.5 17.703 1 66.62 337 SER A CA 1
ATOM 2518 C C . SER A 1 337 ? 11.68 22.125 17.719 1 66.62 337 SER A C 1
ATOM 2520 O O . SER A 1 337 ? 11.938 21.297 16.828 1 66.62 337 SER A O 1
ATOM 2522 N N . THR A 1 338 ? 10.898 22.047 18.625 1 65.12 338 THR A N 1
ATOM 2523 C CA . THR A 1 338 ? 10.203 20.766 18.75 1 65.12 338 THR A CA 1
ATOM 2524 C C . THR A 1 338 ? 9.211 20.578 17.609 1 65.12 338 THR A C 1
ATOM 2526 O O . THR A 1 338 ? 9.125 19.484 17.031 1 65.12 338 THR A O 1
ATOM 2529 N N . ALA A 1 339 ? 8.562 21.594 17.328 1 68.38 339 ALA A N 1
ATOM 2530 C CA . ALA A 1 339 ? 7.578 21.516 16.25 1 68.38 339 ALA A CA 1
ATOM 2531 C C . ALA A 1 339 ? 8.25 21.266 14.906 1 68.38 339 ALA A C 1
ATOM 2533 O O . ALA A 1 339 ? 7.703 20.562 14.055 1 68.38 339 ALA A O 1
ATOM 2534 N N . LEU A 1 340 ? 9.484 21.75 14.836 1 70.75 340 LEU A N 1
ATOM 2535 C CA . LEU A 1 340 ? 10.211 21.656 13.57 1 70.75 340 LEU A CA 1
ATOM 2536 C C . LEU A 1 340 ? 11 20.359 13.484 1 70.75 340 LEU A C 1
ATOM 2538 O O . LEU A 1 340 ? 11.742 20.141 12.523 1 70.75 340 LEU A O 1
ATOM 2542 N N . SER A 1 341 ? 10.75 19.516 14.414 1 69.94 341 SER A N 1
ATOM 2543 C CA . SER A 1 341 ? 11.477 18.25 14.406 1 69.94 341 SER A CA 1
ATOM 2544 C C . SER A 1 341 ? 10.68 17.156 13.695 1 69.94 341 SER A C 1
ATOM 2546 O O . SER A 1 341 ? 11.117 16.016 13.609 1 69.94 341 SER A O 1
ATOM 2548 N N . SER A 1 342 ? 9.672 17.562 13.117 1 72.38 342 SER A N 1
ATOM 2549 C CA . SER A 1 342 ? 8.836 16.578 12.43 1 72.38 342 SER A CA 1
ATOM 2550 C C . SER A 1 342 ? 9.57 15.945 11.258 1 72.38 342 SER A C 1
ATOM 2552 O O . SER A 1 342 ? 10.367 16.609 10.586 1 72.38 342 SER A O 1
ATOM 2554 N N . GLY A 1 343 ? 9.273 14.727 11.062 1 75.25 343 GLY A N 1
ATOM 2555 C CA . GLY A 1 343 ? 9.836 14.023 9.922 1 75.25 343 GLY A CA 1
ATOM 2556 C C . GLY A 1 343 ? 9.125 14.336 8.617 1 75.25 343 GLY A C 1
ATOM 2557 O O . GLY A 1 343 ? 9.594 13.969 7.539 1 75.25 343 GLY A O 1
ATOM 2558 N N . HIS A 1 344 ? 8.109 15.078 8.688 1 86.81 344 HIS A N 1
ATOM 2559 C CA . HIS A 1 344 ? 7.367 15.461 7.496 1 86.81 344 HIS A CA 1
ATOM 2560 C C . HIS A 1 344 ? 7.914 16.766 6.902 1 86.81 344 HIS A C 1
ATOM 2562 O O . HIS A 1 344 ? 7.527 17.844 7.332 1 86.81 344 HIS A O 1
ATOM 2568 N N . GLU A 1 345 ? 8.68 16.672 5.859 1 88.62 345 GLU A N 1
ATOM 2569 C CA . GLU A 1 345 ? 9.477 17.766 5.332 1 88.62 345 GLU A CA 1
ATOM 2570 C C . GLU A 1 345 ? 8.586 18.922 4.883 1 88.62 345 GLU A C 1
ATOM 2572 O O . GLU A 1 345 ? 8.898 20.094 5.141 1 88.62 345 GLU A O 1
ATOM 2577 N N . LYS A 1 346 ? 7.52 18.688 4.258 1 92.56 346 LYS A N 1
ATOM 2578 C CA . LYS A 1 346 ? 6.641 19.734 3.752 1 92.56 346 LYS A CA 1
ATOM 2579 C C . LYS A 1 346 ? 5.953 20.484 4.895 1 92.56 346 LYS A C 1
ATOM 2581 O O . LYS A 1 346 ? 5.887 21.703 4.898 1 92.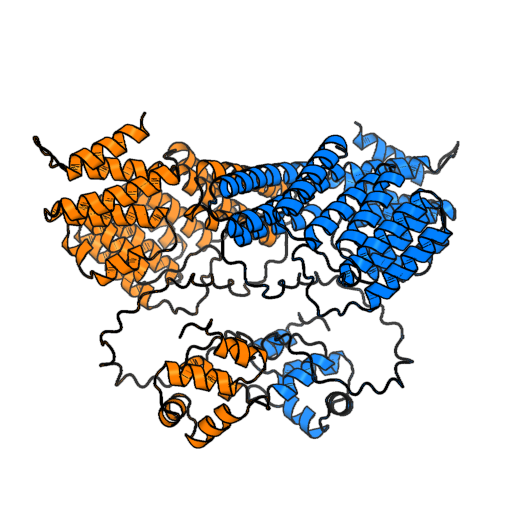56 346 LYS A O 1
ATOM 2586 N N . GLN A 1 347 ? 5.461 19.734 5.832 1 90.62 347 GLN A N 1
ATOM 2587 C CA . GLN A 1 347 ? 4.82 20.359 6.984 1 90.62 347 GLN A CA 1
ATOM 2588 C C . GLN A 1 347 ? 5.816 21.203 7.785 1 90.62 347 GLN A C 1
ATOM 2590 O O . GLN A 1 347 ? 5.473 22.281 8.273 1 90.62 347 GLN A O 1
ATOM 2595 N N . ARG A 1 348 ? 6.984 20.688 7.867 1 91.25 348 ARG A N 1
ATOM 2596 C CA . ARG A 1 348 ? 8.031 21.438 8.555 1 91.25 348 ARG A CA 1
ATOM 2597 C C . ARG A 1 348 ? 8.352 22.734 7.824 1 91.25 348 ARG A C 1
ATOM 2599 O O . ARG A 1 348 ? 8.578 23.766 8.461 1 91.25 348 ARG A O 1
ATOM 2606 N N . ALA A 1 349 ? 8.359 22.641 6.547 1 94.19 349 ALA A N 1
ATOM 2607 C CA . ALA A 1 349 ? 8.625 23.844 5.754 1 94.19 349 ALA A CA 1
ATOM 2608 C C . ALA A 1 349 ? 7.535 24.891 5.969 1 94.19 349 ALA A C 1
ATOM 2610 O O . ALA A 1 349 ? 7.832 26.078 6.102 1 94.19 349 ALA A O 1
ATOM 2611 N N . LEU A 1 350 ? 6.324 24.469 6.016 1 94.69 350 LEU A N 1
ATOM 2612 C CA . LEU A 1 350 ? 5.215 25.391 6.246 1 94.69 350 LEU A CA 1
ATOM 2613 C C . LEU A 1 350 ? 5.32 26.031 7.625 1 94.69 350 LEU A C 1
ATOM 2615 O O . LEU A 1 350 ? 5.137 27.25 7.766 1 94.69 350 LEU A O 1
ATOM 2619 N N . LEU A 1 351 ? 5.641 25.234 8.57 1 93.19 351 LEU A N 1
ATOM 2620 C CA . LEU A 1 351 ? 5.793 25.766 9.922 1 93.19 351 LEU A CA 1
ATOM 2621 C C . LEU A 1 351 ? 6.977 26.719 10.008 1 93.19 351 LEU A C 1
ATOM 2623 O O . LEU A 1 351 ? 6.926 27.719 10.727 1 93.19 351 LEU A O 1
ATOM 2627 N N . ALA A 1 352 ? 8.039 26.344 9.344 1 94 352 ALA A N 1
ATOM 2628 C CA . ALA A 1 352 ? 9.211 27.219 9.305 1 94 352 ALA A CA 1
ATOM 2629 C C . ALA A 1 352 ? 8.859 28.594 8.758 1 94 352 ALA A C 1
ATOM 2631 O O . ALA A 1 352 ? 9.391 29.609 9.219 1 94 352 ALA A O 1
ATOM 2632 N N . LEU A 1 353 ? 8.008 28.609 7.824 1 95.62 353 LEU A N 1
ATOM 2633 C CA . LEU A 1 353 ? 7.57 29.891 7.273 1 95.62 353 LEU A CA 1
ATOM 2634 C C . LEU A 1 353 ? 6.75 30.672 8.297 1 95.62 353 LEU A C 1
ATOM 2636 O O . LEU A 1 353 ? 6.828 31.906 8.352 1 95.62 353 LEU A O 1
ATOM 2640 N N . ASP A 1 354 ? 5.98 29.984 9.086 1 94.38 354 ASP A N 1
ATOM 2641 C CA . ASP A 1 354 ? 5.246 30.641 10.164 1 94.38 354 ASP A CA 1
ATOM 2642 C C . ASP A 1 354 ? 6.203 31.219 11.203 1 94.38 354 ASP A C 1
ATOM 2644 O O . ASP A 1 354 ? 6.016 32.344 11.656 1 94.38 354 ASP A O 1
ATOM 2648 N N . VAL A 1 355 ? 7.188 30.469 11.523 1 92.69 355 VAL A N 1
ATOM 2649 C CA . VAL A 1 355 ? 8.195 30.953 12.461 1 92.69 355 VAL A CA 1
ATOM 2650 C C . VAL A 1 355 ? 8.922 32.156 11.859 1 92.69 355 VAL A C 1
ATOM 2652 O O . VAL A 1 355 ? 9.18 33.156 12.547 1 92.69 355 VAL A O 1
ATOM 2655 N N . ALA A 1 356 ? 9.266 32 10.609 1 94.38 356 ALA A N 1
ATOM 2656 C CA . ALA A 1 356 ? 9.922 33.094 9.906 1 94.38 356 ALA A CA 1
ATOM 2657 C C . ALA A 1 356 ? 9.094 34.375 9.992 1 94.38 356 ALA A C 1
ATOM 2659 O O . ALA A 1 356 ? 9.648 35.469 10.18 1 94.38 356 ALA A O 1
ATOM 2660 N N . SER A 1 357 ? 7.836 34.281 9.852 1 93.88 357 SER A N 1
ATOM 2661 C CA . SER A 1 357 ? 6.949 35.438 9.945 1 93.88 357 SER A CA 1
ATOM 2662 C C . SER A 1 357 ? 7.031 36.094 11.32 1 93.88 357 SER A C 1
ATOM 2664 O O . SER A 1 357 ? 6.941 37.312 11.445 1 93.88 357 SER A O 1
ATOM 2666 N N . GLY A 1 358 ? 7.148 35.25 12.336 1 89.38 358 GLY A N 1
ATOM 2667 C CA . GLY A 1 358 ? 7.355 35.781 13.672 1 89.38 358 GLY A CA 1
ATOM 2668 C C . GLY A 1 358 ? 8.633 36.562 13.812 1 89.38 358 GLY A C 1
ATOM 2669 O O . GLY A 1 358 ? 8.641 37.656 14.406 1 89.38 358 GLY A O 1
ATOM 2670 N N . HIS A 1 359 ? 9.672 36.094 13.219 1 90.69 359 HIS A N 1
ATOM 2671 C CA . HIS A 1 359 ? 10.945 36.812 13.219 1 90.69 359 HIS A CA 1
ATOM 2672 C C . HIS A 1 359 ? 10.844 38.125 12.461 1 90.69 359 HIS A C 1
ATOM 2674 O O . HIS A 1 359 ? 11.383 39.125 12.906 1 90.69 359 HIS A O 1
ATOM 2680 N N . MET A 1 360 ? 10.18 38.031 11.352 1 92.56 360 MET A N 1
ATOM 2681 C CA . MET A 1 360 ? 10.016 39.25 10.547 1 92.56 360 MET A CA 1
ATOM 2682 C C . MET A 1 360 ? 9.258 40.312 11.32 1 92.56 360 MET A C 1
ATOM 2684 O O . MET A 1 360 ? 9.648 41.469 11.32 1 92.56 360 MET A O 1
ATOM 2688 N N . ALA A 1 361 ? 8.195 39.906 12.016 1 89.88 361 ALA A N 1
ATOM 2689 C CA . ALA A 1 361 ? 7.387 40.844 12.797 1 89.88 361 ALA A CA 1
ATOM 2690 C C . ALA A 1 361 ? 8.195 41.438 13.953 1 89.88 361 ALA A C 1
ATOM 2692 O O . ALA A 1 361 ? 7.934 42.562 14.383 1 89.88 361 ALA A O 1
ATOM 2693 N N . SER A 1 362 ? 9.227 40.719 14.359 1 89.62 362 SER A N 1
ATOM 2694 C CA . SER A 1 362 ? 10.086 41.156 15.453 1 89.62 362 SER A CA 1
ATOM 2695 C C . SER A 1 362 ? 11.281 41.938 14.93 1 89.62 362 SER A C 1
ATOM 2697 O O . SER A 1 362 ? 12.141 42.375 15.711 1 89.62 362 SER A O 1
ATOM 2699 N N . GLY A 1 363 ? 11.398 42.062 13.586 1 89.38 363 GLY A N 1
ATOM 2700 C CA . GLY A 1 363 ? 12.461 42.844 12.984 1 89.38 363 GLY A CA 1
ATOM 2701 C C . GLY A 1 363 ? 13.727 42.031 12.727 1 89.38 363 GLY A C 1
ATOM 2702 O O . GLY A 1 363 ? 14.742 42.594 12.305 1 89.38 363 GLY A O 1
ATOM 2703 N N . HIS A 1 364 ? 13.68 40.781 12.969 1 91.69 364 HIS A N 1
ATOM 2704 C CA . HIS A 1 364 ? 14.836 39.906 12.727 1 91.69 364 HIS A CA 1
ATOM 2705 C C . HIS A 1 364 ? 14.812 39.344 11.312 1 91.69 364 HIS A C 1
ATOM 2707 O O . HIS A 1 364 ? 14.547 38.156 11.125 1 91.69 364 HIS A O 1
ATOM 2713 N N . LEU A 1 365 ? 15.219 40.125 10.367 1 93.81 365 LEU A N 1
ATOM 2714 C CA . LEU A 1 365 ? 15.07 39.781 8.961 1 93.81 365 LEU A CA 1
ATOM 2715 C C . LEU A 1 365 ? 16.031 38.688 8.555 1 93.81 365 LEU A C 1
ATOM 2717 O O . LEU A 1 365 ? 15.68 37.812 7.754 1 93.81 365 LEU A O 1
ATOM 2721 N N . ASP A 1 366 ? 17.234 38.656 9.18 1 93.44 366 ASP A N 1
ATOM 2722 C CA . ASP A 1 366 ? 18.203 37.625 8.828 1 93.44 366 ASP A CA 1
ATOM 2723 C C . ASP A 1 366 ? 17.688 36.219 9.195 1 93.44 366 ASP A C 1
ATOM 2725 O O . ASP A 1 366 ? 17.719 35.312 8.375 1 93.44 366 ASP A O 1
ATOM 2729 N N . ALA A 1 367 ? 17.188 36.125 10.422 1 92.62 367 ALA A N 1
ATOM 2730 C CA . ALA A 1 367 ? 16.641 34.844 10.875 1 92.62 367 ALA A CA 1
ATOM 2731 C C . ALA A 1 367 ? 15.391 34.469 10.07 1 92.62 367 ALA A C 1
ATOM 2733 O O . ALA A 1 367 ? 15.219 33.312 9.688 1 92.62 367 ALA A O 1
ATOM 2734 N N . ALA A 1 368 ? 14.562 35.438 9.812 1 94.81 368 ALA A N 1
ATOM 2735 C CA . ALA A 1 368 ? 13.32 35.219 9.078 1 94.81 368 ALA A CA 1
ATOM 2736 C C . ALA A 1 368 ? 13.602 34.656 7.684 1 94.81 368 ALA A C 1
ATOM 2738 O O . ALA A 1 368 ? 13.062 33.625 7.305 1 94.81 368 ALA A O 1
ATOM 2739 N N . PHE A 1 369 ? 14.523 35.281 6.949 1 96.06 369 PHE A N 1
ATOM 2740 C CA . PHE A 1 369 ? 14.727 34.938 5.551 1 96.06 369 PHE A CA 1
ATOM 2741 C C . PHE A 1 369 ? 15.648 33.719 5.414 1 96.06 369 PHE A C 1
ATOM 2743 O O . PHE A 1 369 ? 15.633 33.031 4.395 1 96.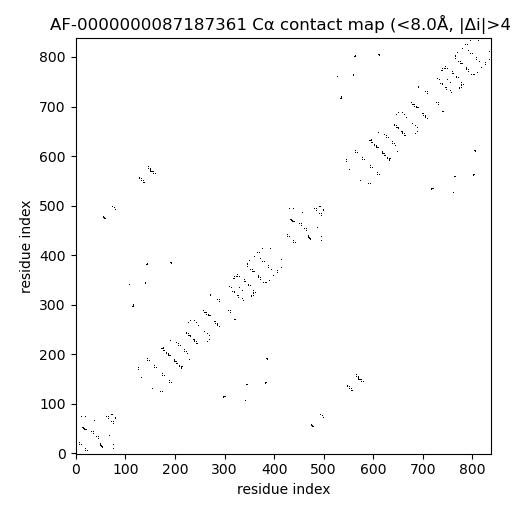06 369 PHE A O 1
ATOM 2750 N N . THR A 1 370 ? 16.469 33.469 6.461 1 95.12 370 THR A N 1
ATOM 2751 C CA . THR A 1 370 ? 17.188 32.219 6.473 1 95.12 370 THR A CA 1
ATOM 2752 C C . THR A 1 370 ? 16.219 31.031 6.535 1 95.12 370 THR A C 1
ATOM 2754 O O . THR A 1 370 ? 16.328 30.094 5.738 1 95.12 370 THR A O 1
ATOM 2757 N N . LEU A 1 371 ? 15.242 31.109 7.445 1 94.25 371 LEU A N 1
ATOM 2758 C CA . LEU A 1 371 ? 14.242 30.047 7.59 1 94.25 371 LEU A CA 1
ATOM 2759 C C . LEU A 1 371 ? 13.359 29.969 6.348 1 94.25 371 LEU A C 1
ATOM 2761 O O . LEU A 1 371 ? 13.062 28.859 5.871 1 94.25 371 LEU A O 1
ATOM 2765 N N . ALA A 1 372 ? 12.984 31.047 5.852 1 96.81 372 ALA A N 1
ATOM 2766 C CA . ALA A 1 372 ? 12.117 31.078 4.68 1 96.81 372 ALA A CA 1
ATOM 2767 C C . ALA A 1 372 ? 12.812 30.484 3.463 1 96.81 372 ALA A C 1
ATOM 2769 O O . ALA A 1 372 ? 12.18 29.781 2.66 1 96.81 372 ALA A O 1
ATOM 2770 N N . THR A 1 373 ? 14.125 30.781 3.344 1 95.88 373 THR A N 1
ATOM 2771 C CA . THR A 1 373 ? 14.891 30.25 2.225 1 95.88 373 THR A CA 1
ATOM 2772 C C . THR A 1 373 ? 14.984 28.719 2.314 1 95.88 373 THR A C 1
ATOM 2774 O O . THR A 1 373 ? 14.828 28.031 1.31 1 95.88 373 THR A O 1
ATOM 2777 N N . GLN A 1 374 ? 15.203 28.281 3.494 1 94.75 374 GLN A N 1
ATOM 2778 C CA . GLN A 1 374 ? 15.242 26.844 3.697 1 94.75 374 GLN A CA 1
ATOM 2779 C C . GLN A 1 374 ? 13.898 26.203 3.359 1 94.75 374 GLN A C 1
ATOM 2781 O O . GLN A 1 374 ? 13.852 25.141 2.723 1 94.75 374 GLN A O 1
ATOM 2786 N N . ALA A 1 375 ? 12.82 26.766 3.818 1 95.88 375 ALA A N 1
ATOM 2787 C CA . ALA A 1 375 ? 11.484 26.266 3.525 1 95.88 375 ALA A CA 1
ATOM 2788 C C . ALA A 1 375 ? 11.203 26.281 2.023 1 95.88 375 ALA A C 1
ATOM 2790 O O . ALA A 1 375 ? 10.664 25.312 1.474 1 95.88 375 ALA A O 1
ATOM 2791 N N . LEU A 1 376 ? 11.625 27.359 1.37 1 95.81 376 LEU A N 1
ATOM 2792 C CA . LEU A 1 376 ? 11.438 27.484 -0.071 1 95.81 376 LEU A CA 1
ATOM 2793 C C . LEU A 1 376 ? 12.203 26.391 -0.817 1 95.81 376 LEU A C 1
ATOM 2795 O O . LEU A 1 376 ? 11.688 25.812 -1.777 1 95.81 376 LEU A O 1
ATOM 2799 N N . ASP A 1 377 ? 13.375 26.141 -0.382 1 94.62 377 ASP A N 1
ATOM 2800 C CA . ASP A 1 377 ? 14.18 25.094 -1.006 1 94.62 377 ASP A CA 1
ATOM 2801 C C . ASP A 1 377 ? 13.469 23.734 -0.928 1 94.62 377 ASP A C 1
ATOM 2803 O O . ASP A 1 377 ? 13.508 22.953 -1.88 1 94.62 377 ASP A O 1
ATOM 2807 N N . VAL A 1 378 ? 12.844 23.5 0.191 1 92.5 378 VAL A N 1
ATOM 2808 C CA . VAL A 1 378 ? 12.078 22.266 0.352 1 92.5 378 VAL A CA 1
ATOM 2809 C C . VAL A 1 378 ? 10.906 22.25 -0.63 1 92.5 378 VAL A C 1
ATOM 2811 O O . VAL A 1 378 ? 10.656 21.25 -1.293 1 92.5 378 VAL A O 1
ATOM 2814 N N . GLY A 1 379 ? 10.188 23.344 -0.701 1 94.19 379 GLY A N 1
ATOM 2815 C CA . GLY A 1 379 ? 9.07 23.453 -1.628 1 94.19 379 GLY A CA 1
ATOM 2816 C C . GLY A 1 379 ? 9.477 23.219 -3.072 1 94.19 379 GLY A C 1
ATOM 2817 O O . GLY A 1 379 ? 8.758 22.547 -3.82 1 94.19 379 GLY A O 1
ATOM 2818 N N . LEU A 1 380 ? 10.641 23.734 -3.457 1 91.94 380 LEU A N 1
ATOM 2819 C CA . LEU A 1 380 ? 11.133 23.578 -4.82 1 91.94 380 LEU A CA 1
ATOM 2820 C C . LEU A 1 380 ? 11.586 22.156 -5.074 1 91.94 380 LEU A C 1
ATOM 2822 O O . LEU A 1 380 ? 11.281 21.578 -6.121 1 91.94 380 LEU A O 1
ATOM 2826 N N . LYS A 1 381 ? 12.227 21.609 -4.137 1 89.12 381 LYS A N 1
ATOM 2827 C CA . LYS A 1 381 ? 12.711 20.234 -4.25 1 89.12 381 LYS A CA 1
ATOM 2828 C C . LYS A 1 381 ? 11.555 19.25 -4.391 1 89.12 381 LYS A C 1
ATOM 2830 O O . LYS A 1 381 ? 11.594 18.344 -5.23 1 89.12 381 LYS A O 1
ATOM 2835 N N . LEU A 1 382 ? 10.539 19.5 -3.648 1 90.75 382 LEU A N 1
ATOM 2836 C CA . LEU A 1 382 ? 9.422 18.562 -3.609 1 90.75 382 LEU A CA 1
ATOM 2837 C C . LEU A 1 382 ? 8.266 19.062 -4.48 1 90.75 382 LEU A C 1
ATOM 2839 O O . LEU A 1 382 ? 7.195 18.453 -4.496 1 90.75 382 LEU A O 1
ATOM 2843 N N . ARG A 1 383 ? 8.477 20.188 -5.145 1 90.31 383 ARG A N 1
ATOM 2844 C CA . ARG A 1 383 ? 7.496 20.766 -6.055 1 90.31 383 ARG A CA 1
ATOM 2845 C C . ARG A 1 383 ? 6.152 20.969 -5.359 1 90.31 383 ARG A C 1
ATOM 2847 O O . ARG A 1 383 ? 5.113 20.578 -5.895 1 90.31 383 ARG A O 1
ATOM 2854 N N . SER A 1 384 ? 6.203 21.391 -4.164 1 93.38 384 SER A N 1
ATOM 2855 C CA . SER A 1 384 ? 5 21.703 -3.404 1 93.38 384 SER A CA 1
ATOM 2856 C C . SER A 1 384 ? 4.508 23.125 -3.713 1 93.38 384 SER A C 1
ATOM 2858 O O . SER A 1 384 ? 5.117 24.109 -3.285 1 93.38 384 SER A O 1
ATOM 2860 N N . GLY A 1 385 ? 3.396 23.234 -4.41 1 92.06 385 GLY A N 1
ATOM 2861 C CA . GLY A 1 385 ? 2.795 24.531 -4.691 1 92.06 385 GLY A CA 1
ATOM 2862 C C . GLY A 1 385 ? 2.371 25.266 -3.438 1 92.06 385 GLY A C 1
ATOM 2863 O O . GLY A 1 385 ? 2.49 26.484 -3.365 1 92.06 385 GLY A O 1
ATOM 2864 N N . ARG A 1 386 ? 1.962 24.562 -2.484 1 94.5 386 ARG A N 1
ATOM 2865 C CA . ARG A 1 386 ? 1.497 25.141 -1.229 1 94.5 386 ARG A CA 1
ATOM 2866 C C . ARG A 1 386 ? 2.641 25.828 -0.483 1 94.5 386 ARG A C 1
ATOM 2868 O O . ARG A 1 386 ? 2.498 26.953 -0.016 1 94.5 386 ARG A O 1
ATOM 2875 N N . VAL A 1 387 ? 3.797 25.203 -0.416 1 95.5 387 VAL A N 1
ATOM 2876 C CA . VAL A 1 387 ? 4.945 25.766 0.275 1 95.5 387 VAL A CA 1
ATOM 2877 C C . VAL A 1 387 ? 5.441 27 -0.479 1 95.5 387 VAL A C 1
ATOM 2879 O O . VAL A 1 387 ? 5.738 28.031 0.129 1 95.5 387 VAL A O 1
ATOM 2882 N N . VAL A 1 388 ? 5.473 26.859 -1.789 1 94.88 388 VAL A N 1
ATOM 2883 C CA . VAL A 1 388 ? 5.969 27.953 -2.611 1 94.88 388 VAL A CA 1
ATOM 2884 C C . VAL A 1 388 ? 5.035 29.156 -2.486 1 94.88 388 VAL A C 1
ATOM 2886 O O . VAL A 1 388 ? 5.492 30.297 -2.334 1 94.88 388 VAL A O 1
ATOM 2889 N N . GLU A 1 389 ? 3.781 28.875 -2.498 1 93.94 389 GLU A N 1
ATOM 2890 C CA . GLU A 1 389 ? 2.82 29.969 -2.367 1 93.94 389 GLU A CA 1
ATOM 2891 C C . GLU A 1 389 ? 2.906 30.609 -0.989 1 93.94 389 GLU A C 1
ATOM 2893 O O . GLU A 1 389 ? 2.797 31.828 -0.865 1 93.94 389 GLU A O 1
ATOM 2898 N N . ARG A 1 390 ? 3.104 29.844 0.034 1 95.31 390 ARG A N 1
ATOM 2899 C CA . ARG A 1 390 ? 3.252 30.391 1.38 1 95.31 390 ARG A CA 1
ATOM 2900 C C . ARG A 1 390 ? 4.516 31.234 1.492 1 95.31 390 ARG A C 1
ATOM 2902 O O . ARG A 1 390 ? 4.523 32.25 2.172 1 95.31 390 ARG A O 1
ATOM 2909 N N . ALA A 1 391 ? 5.527 30.797 0.828 1 96.12 391 ALA A N 1
ATOM 2910 C CA . ALA A 1 391 ? 6.762 31.562 0.803 1 96.12 391 ALA A CA 1
ATOM 2911 C C . ALA A 1 391 ? 6.547 32.906 0.108 1 96.12 391 ALA A C 1
ATOM 2913 O O . ALA A 1 391 ? 7.074 33.938 0.549 1 96.12 391 ALA A O 1
ATOM 2914 N N . ARG A 1 392 ? 5.801 32.906 -0.929 1 94.12 392 ARG A N 1
ATOM 2915 C CA . ARG A 1 392 ? 5.469 34.125 -1.626 1 94.12 392 ARG A CA 1
ATOM 2916 C C . ARG A 1 392 ? 4.676 35.062 -0.724 1 94.12 392 ARG A C 1
ATOM 2918 O O . ARG A 1 392 ? 4.93 36.281 -0.701 1 94.12 392 ARG A O 1
ATOM 2925 N N . GLN A 1 393 ? 3.756 34.5 -0.041 1 93.25 393 GLN A N 1
ATOM 2926 C CA . GLN A 1 393 ? 2.947 35.281 0.884 1 93.25 393 GLN A CA 1
ATOM 2927 C C . GLN A 1 393 ? 3.809 35.875 1.99 1 93.25 393 GLN A C 1
ATOM 2929 O O . GLN A 1 393 ? 3.615 37.031 2.373 1 93.25 393 GLN A O 1
ATOM 2934 N N . PHE A 1 394 ? 4.688 35.094 2.449 1 95.19 394 PHE A N 1
ATOM 2935 C CA . PHE A 1 394 ? 5.645 35.562 3.441 1 95.19 394 PHE A CA 1
ATOM 2936 C C . PHE A 1 394 ? 6.398 36.781 2.918 1 95.19 394 PHE A C 1
ATOM 2938 O O . PHE A 1 394 ? 6.5 37.812 3.605 1 95.19 394 PHE A O 1
ATOM 2945 N N . ARG A 1 395 ? 6.867 36.656 1.729 1 95 395 ARG A N 1
ATOM 2946 C CA . ARG A 1 395 ? 7.648 37.75 1.135 1 95 395 ARG A CA 1
ATOM 2947 C C . ARG A 1 395 ? 6.809 39 0.982 1 95 395 ARG A C 1
ATOM 2949 O O . ARG A 1 395 ? 7.312 40.125 1.157 1 95 395 ARG A O 1
ATOM 2956 N N . ARG A 1 396 ? 5.645 38.938 0.724 1 92.5 396 ARG A N 1
ATOM 2957 C CA . ARG A 1 396 ? 4.758 40.062 0.507 1 92.5 396 ARG A CA 1
ATOM 2958 C C . ARG A 1 396 ? 4.508 40.812 1.808 1 92.5 396 ARG A C 1
ATOM 2960 O O . ARG A 1 396 ? 4.125 42 1.786 1 92.5 396 ARG A O 1
ATOM 2967 N N . GLY A 1 397 ? 4.801 40.188 2.863 1 90.56 397 GLY A N 1
ATOM 2968 C CA . GLY A 1 397 ? 4.59 40.812 4.16 1 90.56 397 GLY A CA 1
ATOM 2969 C C . GLY A 1 397 ? 5.621 41.875 4.492 1 90.56 397 GLY A C 1
ATOM 2970 O O . GLY A 1 397 ? 5.418 42.656 5.402 1 90.56 397 GLY A O 1
ATOM 2971 N N . LEU A 1 398 ? 6.676 41.844 3.756 1 91.5 398 LEU A N 1
ATOM 2972 C CA . LEU A 1 398 ? 7.719 42.844 3.984 1 91.5 398 LEU A CA 1
ATOM 2973 C C . LEU A 1 398 ? 7.672 43.938 2.92 1 91.5 398 LEU A C 1
ATOM 2975 O O . LEU A 1 398 ? 7.832 43.656 1.729 1 91.5 398 LEU A O 1
ATOM 2979 N N . SER A 1 399 ? 7.387 45.156 3.346 1 87.25 399 SER A N 1
ATOM 2980 C CA . SER A 1 399 ? 7.434 46.312 2.457 1 87.25 399 SER A CA 1
ATOM 2981 C C . SER A 1 399 ? 8.711 47.125 2.666 1 87.25 399 SER A C 1
ATOM 2983 O O . SER A 1 399 ? 8.93 47.656 3.742 1 87.25 399 SER A O 1
ATOM 2985 N N . THR A 1 400 ? 9.602 47 1.788 1 84.88 400 THR A N 1
ATOM 2986 C CA . THR A 1 400 ? 10.828 47.781 1.873 1 84.88 400 THR A CA 1
ATOM 2987 C C . THR A 1 400 ? 11.258 48.281 0.49 1 84.88 400 THR A C 1
ATOM 2989 O O . THR A 1 400 ? 11.086 47.562 -0.502 1 84.88 400 THR A O 1
ATOM 2992 N N . GLY A 1 401 ? 11.594 49.531 0.328 1 84.38 401 GLY A N 1
ATOM 2993 C CA . GLY A 1 401 ? 12.102 50.125 -0.905 1 84.38 401 GLY A CA 1
ATOM 2994 C C . GLY A 1 401 ? 13.516 49.688 -1.229 1 84.38 401 GLY A C 1
ATOM 2995 O O . GLY A 1 401 ? 13.938 49.75 -2.387 1 84.38 401 GLY A O 1
ATOM 2996 N N . ASN A 1 402 ? 14.391 49.375 -0.198 1 88.88 402 ASN A N 1
ATOM 2997 C CA . ASN A 1 402 ? 15.773 48.938 -0.359 1 88.88 402 ASN A CA 1
ATOM 2998 C C . ASN A 1 402 ? 16.031 47.625 0.397 1 88.88 402 ASN A C 1
ATOM 3000 O O . ASN A 1 402 ? 16.641 47.656 1.468 1 88.88 402 ASN A O 1
ATOM 3004 N N . PRO A 1 403 ? 15.656 46.562 -0.131 1 90.81 403 PRO A N 1
ATOM 3005 C CA . PRO A 1 403 ? 15.781 45.281 0.57 1 90.81 403 PRO A CA 1
ATOM 3006 C C . PRO A 1 403 ? 17.234 44.875 0.815 1 90.81 403 PRO A C 1
ATOM 3008 O O . PRO A 1 403 ? 18.078 45 -0.08 1 90.81 403 PRO A O 1
ATOM 3011 N N . PRO A 1 404 ? 17.531 44.438 1.994 1 93.69 404 PRO A N 1
ATOM 3012 C CA . PRO A 1 404 ? 18.875 43.906 2.275 1 93.69 404 PRO A CA 1
ATOM 3013 C C . PRO A 1 404 ? 19.219 42.719 1.406 1 93.69 404 PRO A C 1
ATOM 3015 O O . PRO A 1 404 ? 18.359 42.156 0.723 1 93.69 404 PRO A O 1
ATOM 3018 N N . VAL A 1 405 ? 20.484 42.312 1.422 1 94.38 405 VAL A N 1
ATOM 3019 C CA . VAL A 1 405 ? 21.031 41.281 0.548 1 94.38 405 VAL A CA 1
ATOM 3020 C C . VAL A 1 405 ? 20.297 39.969 0.774 1 94.38 405 VAL A C 1
ATOM 3022 O O . VAL A 1 405 ? 20 39.25 -0.179 1 94.38 405 VAL A O 1
ATOM 3025 N N . ILE A 1 406 ? 19.969 39.656 2.016 1 94.25 406 ILE A N 1
ATOM 3026 C CA . ILE A 1 406 ? 19.344 38.375 2.344 1 94.25 406 ILE A CA 1
ATOM 3027 C C . ILE A 1 406 ? 17.969 38.312 1.709 1 94.25 406 ILE A C 1
ATOM 3029 O O . ILE A 1 406 ? 17.516 37.219 1.299 1 94.25 406 ILE A O 1
ATOM 3033 N N . VAL A 1 407 ? 17.297 39.375 1.632 1 95.31 407 VAL A N 1
ATOM 3034 C CA . VAL A 1 407 ? 15.977 39.438 1.008 1 95.31 407 VAL A CA 1
ATOM 3035 C C . VAL A 1 407 ? 16.109 39.312 -0.507 1 95.31 407 VAL A C 1
ATOM 3037 O O . VAL A 1 407 ? 15.32 38.625 -1.155 1 95.31 407 VAL A O 1
ATOM 3040 N N . ARG A 1 408 ? 17.125 39.969 -1.104 1 93.88 408 ARG A N 1
ATOM 3041 C CA . ARG A 1 408 ? 17.375 39.875 -2.539 1 93.88 408 ARG A CA 1
ATOM 3042 C C . ARG A 1 408 ? 17.719 38.469 -2.951 1 93.88 408 ARG A C 1
ATOM 3044 O O . ARG A 1 408 ? 17.297 38 -4.012 1 93.88 408 ARG A O 1
ATOM 3051 N N . ASP A 1 409 ? 18.484 37.844 -2.098 1 93.25 409 ASP A N 1
ATOM 3052 C CA . ASP A 1 409 ? 18.828 36.469 -2.361 1 93.25 409 ASP A CA 1
ATOM 3053 C C . ASP A 1 409 ? 17.578 35.594 -2.389 1 93.25 409 ASP A C 1
ATOM 3055 O O . ASP A 1 409 ? 17.453 34.688 -3.225 1 93.25 409 ASP A O 1
ATOM 3059 N N . PHE A 1 410 ? 16.703 35.812 -1.454 1 95.5 410 PHE A N 1
ATOM 3060 C CA . PHE A 1 410 ? 15.43 35.125 -1.403 1 95.5 410 PHE A CA 1
ATOM 3061 C C . PHE A 1 410 ? 14.609 35.375 -2.66 1 95.5 410 PHE A C 1
ATOM 3063 O O . PHE A 1 410 ? 14.039 34.469 -3.238 1 95.5 410 PHE A O 1
ATOM 3070 N N . ASP A 1 411 ? 14.578 36.625 -3.111 1 93 411 ASP A N 1
ATOM 3071 C CA . ASP A 1 411 ? 13.844 37.031 -4.312 1 93 411 ASP A CA 1
ATOM 3072 C C . ASP A 1 411 ? 14.406 36.312 -5.551 1 93 411 ASP A C 1
ATOM 3074 O O . ASP A 1 411 ? 13.648 35.938 -6.438 1 93 411 ASP A O 1
ATOM 3078 N N . GLU A 1 412 ? 15.68 36.125 -5.633 1 91.62 412 GLU A N 1
ATOM 3079 C CA . GLU A 1 412 ? 16.312 35.438 -6.754 1 91.62 412 GLU A CA 1
ATOM 3080 C C . GLU A 1 412 ? 15.906 33.969 -6.801 1 91.62 412 GLU A C 1
ATOM 3082 O O . GLU A 1 412 ? 15.656 33.406 -7.875 1 91.62 412 GLU A O 1
ATOM 3087 N N . ARG A 1 413 ? 15.859 33.406 -5.633 1 90.5 413 ARG A N 1
ATOM 3088 C CA . ARG A 1 413 ? 15.453 32 -5.555 1 90.5 413 ARG A CA 1
ATOM 3089 C C . ARG A 1 413 ? 13.992 31.844 -5.973 1 90.5 413 ARG A C 1
ATOM 3091 O O . ARG A 1 413 ? 13.641 30.859 -6.633 1 90.5 413 ARG A O 1
ATOM 3098 N N . MET A 1 414 ? 13.18 32.719 -5.562 1 90.56 414 MET A N 1
ATOM 3099 C CA . MET A 1 414 ? 11.75 32.688 -5.879 1 90.56 414 MET A CA 1
ATOM 3100 C C . MET A 1 414 ? 11.523 32.875 -7.379 1 90.56 414 MET A C 1
ATOM 3102 O O . MET A 1 414 ? 10.609 32.281 -7.953 1 90.56 414 MET A O 1
ATOM 3106 N N . HIS A 1 415 ? 12.297 33.781 -7.973 1 82.5 415 HIS A N 1
ATOM 3107 C CA . HIS A 1 415 ? 12.18 34.062 -9.398 1 82.5 415 HIS A CA 1
ATOM 3108 C C . HIS A 1 415 ? 12.57 32.844 -10.234 1 82.5 415 HIS A C 1
ATOM 3110 O O . HIS A 1 415 ? 11.984 32.625 -11.289 1 82.5 415 HIS A O 1
ATOM 3116 N N . ASP A 1 416 ? 13.453 32.031 -9.773 1 69.62 416 ASP A N 1
ATOM 3117 C CA . ASP A 1 416 ? 13.883 30.828 -10.5 1 69.62 416 ASP A CA 1
ATOM 3118 C C . ASP A 1 416 ? 12.766 29.781 -10.555 1 69.62 416 ASP A C 1
ATOM 3120 O O . ASP A 1 416 ? 12.766 28.906 -11.422 1 69.62 416 ASP A O 1
ATOM 3124 N N . VAL A 1 417 ? 11.836 29.797 -9.719 1 67.62 417 VAL A N 1
ATOM 3125 C CA . VAL A 1 417 ? 10.719 28.875 -9.672 1 67.62 417 VAL A CA 1
ATOM 3126 C C . VAL A 1 417 ? 9.789 29.109 -10.859 1 67.62 417 VAL A C 1
ATOM 3128 O O . VAL A 1 417 ? 9.242 28.172 -11.43 1 67.62 417 VAL A O 1
ATOM 3131 N N . TYR A 1 418 ? 9.391 30.438 -11.188 1 52.44 418 TYR A N 1
ATOM 3132 C CA . TYR A 1 418 ? 8.477 30.812 -12.266 1 52.44 418 TYR A CA 1
ATOM 3133 C C . TYR A 1 418 ? 9.188 30.797 -13.609 1 52.44 418 TYR A C 1
ATOM 3135 O O . TYR A 1 418 ? 8.547 30.891 -14.656 1 52.44 418 TYR A O 1
ATOM 3143 N N . LEU A 1 419 ? 10.484 30.641 -13.523 1 41.81 419 LEU A N 1
ATOM 3144 C CA . LEU A 1 419 ? 11.141 30.547 -14.828 1 41.81 419 LEU A CA 1
ATOM 3145 C C . LEU A 1 419 ? 11.383 29.094 -15.219 1 41.81 419 LEU A C 1
ATOM 3147 O O . LEU A 1 419 ? 11.641 28.25 -14.352 1 41.81 419 LEU A O 1
ATOM 3151 N N . MET B 1 1 ? -7.102 -26.047 17.266 1 47.22 1 MET B N 1
ATOM 3152 C CA . MET B 1 1 ? -7.812 -25.062 18.094 1 47.22 1 MET B CA 1
ATOM 3153 C C . MET B 1 1 ? -7.867 -23.703 17.391 1 47.22 1 MET B C 1
ATOM 3155 O O . MET B 1 1 ? -6.895 -23.281 16.766 1 47.22 1 MET B O 1
ATOM 3159 N N . GLN B 1 2 ? -9.008 -23.266 17.062 1 58.12 2 GLN B N 1
ATOM 3160 C CA . GLN B 1 2 ? -9.18 -21.922 16.516 1 58.12 2 GLN B CA 1
ATOM 3161 C C . GLN B 1 2 ? -8.883 -20.859 17.578 1 58.12 2 GLN B C 1
ATOM 3163 O O . GLN B 1 2 ? -9.539 -20.812 18.625 1 58.12 2 GLN B O 1
ATOM 3168 N N . TRP B 1 3 ? -7.875 -20.266 17.5 1 65.19 3 TRP B N 1
ATOM 3169 C CA . TRP B 1 3 ? -7.414 -19.344 18.531 1 65.19 3 TRP B CA 1
ATOM 3170 C C . TRP B 1 3 ? -8.297 -18.094 18.562 1 65.19 3 TRP B C 1
ATOM 3172 O O . TRP B 1 3 ? -8.055 -17.188 19.359 1 65.19 3 TRP B O 1
ATOM 3182 N N . SER B 1 4 ? -9.344 -18.156 17.781 1 63.06 4 SER B N 1
ATOM 3183 C CA . SER B 1 4 ? -10.383 -17.141 17.797 1 63.06 4 SER B CA 1
ATOM 3184 C C . SER B 1 4 ? -11.523 -17.516 18.719 1 63.06 4 SER B C 1
ATOM 3186 O O . SER B 1 4 ? -12.508 -16.781 18.844 1 63.06 4 SER B O 1
ATOM 3188 N N . ASP B 1 5 ? -11.461 -18.578 19.359 1 70.19 5 ASP B N 1
ATOM 3189 C CA . ASP B 1 5 ? -12.438 -18.969 20.359 1 70.19 5 ASP B CA 1
ATOM 3190 C C . ASP B 1 5 ? -12.648 -17.875 21.406 1 70.19 5 ASP B C 1
ATOM 3192 O O . ASP B 1 5 ? -11.68 -17.391 22.016 1 70.19 5 ASP B O 1
ATOM 3196 N N . ALA B 1 6 ? -13.875 -17.359 21.453 1 72.62 6 ALA B N 1
ATOM 3197 C CA . ALA B 1 6 ? -14.219 -16.219 22.297 1 72.62 6 ALA B CA 1
ATOM 3198 C C . ALA B 1 6 ? -13.742 -16.422 23.719 1 72.62 6 ALA B C 1
ATOM 3200 O O . ALA B 1 6 ? -13.266 -15.484 24.375 1 72.62 6 ALA B O 1
ATOM 3201 N N . ARG B 1 7 ? -13.828 -17.562 24.234 1 78.25 7 ARG B N 1
ATOM 3202 C CA . ARG B 1 7 ? -13.453 -17.844 25.609 1 78.25 7 ARG B CA 1
ATOM 3203 C C . ARG B 1 7 ? -11.945 -17.703 25.812 1 78.25 7 ARG B C 1
ATOM 3205 O O . ARG B 1 7 ? -11.5 -17.203 26.844 1 78.25 7 ARG B O 1
ATOM 3212 N N . LEU B 1 8 ? -11.25 -18.062 24.719 1 80.94 8 LEU B N 1
ATOM 3213 C CA . LEU B 1 8 ? -9.797 -18 24.781 1 80.94 8 LEU B CA 1
ATOM 3214 C C . LEU B 1 8 ? -9.312 -16.547 24.672 1 80.94 8 LEU B C 1
ATOM 3216 O O . LEU B 1 8 ? -8.43 -16.141 25.422 1 80.94 8 LEU B O 1
ATOM 3220 N N . ARG B 1 9 ? -9.898 -15.914 23.875 1 78.5 9 ARG B N 1
ATOM 3221 C CA . ARG B 1 9 ? -9.516 -14.516 23.688 1 78.5 9 ARG B CA 1
ATOM 3222 C C . ARG B 1 9 ? -9.891 -13.672 24.891 1 78.5 9 ARG B C 1
ATOM 3224 O O . ARG B 1 9 ? -9.156 -12.766 25.281 1 78.5 9 ARG B O 1
ATOM 3231 N N . GLU B 1 10 ? -11.055 -14 25.438 1 79.94 10 GLU B N 1
ATOM 3232 C CA . GLU B 1 10 ? -11.477 -13.344 26.672 1 79.94 10 GLU B CA 1
ATOM 3233 C C . GLU B 1 10 ? -10.492 -13.617 27.797 1 79.94 10 GLU B C 1
ATOM 3235 O O . GLU B 1 10 ? -10.125 -12.703 28.547 1 79.94 10 GLU B O 1
ATOM 3240 N N . ALA B 1 11 ? -10.086 -14.766 27.906 1 85.38 11 ALA B N 1
ATOM 3241 C CA . ALA B 1 11 ? -9.125 -15.141 28.953 1 85.38 11 ALA B CA 1
ATOM 3242 C C . ALA B 1 11 ? -7.789 -14.43 28.75 1 85.38 11 ALA B C 1
ATOM 3244 O O . ALA B 1 11 ? -7.191 -13.922 29.703 1 85.38 11 ALA B O 1
ATOM 3245 N N . ALA B 1 12 ? -7.41 -14.375 27.469 1 82.44 12 ALA B N 1
ATOM 3246 C CA . ALA B 1 12 ? -6.148 -13.719 27.141 1 82.44 12 ALA B CA 1
ATOM 3247 C C . ALA B 1 12 ? -6.223 -12.219 27.422 1 82.44 12 ALA B C 1
ATOM 3249 O O . ALA B 1 12 ? -5.289 -11.641 27.969 1 82.44 12 ALA B O 1
ATOM 3250 N N . ALA B 1 13 ? -7.379 -11.719 27.125 1 78.62 13 ALA B N 1
ATOM 3251 C CA . ALA B 1 13 ? -7.582 -10.289 27.344 1 78.62 13 ALA B CA 1
ATOM 3252 C C . ALA B 1 13 ? -7.625 -9.945 28.828 1 78.62 13 ALA B C 1
ATOM 3254 O O . ALA B 1 13 ? -7.211 -8.859 29.234 1 78.62 13 ALA B O 1
ATOM 3255 N N . GLU B 1 14 ? -8.047 -10.914 29.672 1 78.69 14 GLU B N 1
ATOM 3256 C CA . GLU B 1 14 ? -8.148 -10.727 31.109 1 78.69 14 GLU B CA 1
ATOM 3257 C C . GLU B 1 14 ? -6.828 -11.055 31.797 1 78.69 14 GLU B C 1
ATOM 3259 O O . GLU B 1 14 ? -6.695 -10.875 33.031 1 78.69 14 GLU B O 1
ATOM 3264 N N . GLY B 1 15 ? -5.941 -11.461 30.984 1 81.06 15 GLY B N 1
ATOM 3265 C CA . GLY B 1 15 ? -4.656 -11.852 31.547 1 81.06 15 GLY B CA 1
ATOM 3266 C C . GLY B 1 15 ? -4.707 -13.18 32.281 1 81.06 15 GLY B C 1
ATOM 3267 O O . GLY B 1 15 ? -3.838 -13.469 33.125 1 81.06 15 GLY B O 1
ATOM 3268 N N . ASP B 1 16 ? -5.73 -13.93 32.156 1 86 16 ASP B N 1
ATOM 3269 C CA . ASP B 1 16 ? -5.855 -15.273 32.719 1 86 16 ASP B CA 1
ATOM 3270 C C . ASP B 1 16 ? -5.246 -16.312 31.781 1 86 16 ASP B C 1
ATOM 3272 O O . ASP B 1 16 ? -5.969 -17.047 31.109 1 86 16 ASP B O 1
ATOM 3276 N N . TYR B 1 17 ? -3.965 -16.328 31.734 1 89 17 TYR B N 1
ATOM 3277 C CA . TYR B 1 17 ? -3.24 -17.188 30.797 1 89 17 TYR B CA 1
ATOM 3278 C C . TYR B 1 17 ? -3.387 -18.656 31.172 1 89 17 TYR B C 1
ATOM 3280 O O . TYR B 1 17 ? -3.309 -19.531 30.312 1 89 17 TYR B O 1
ATOM 3288 N N . GLY B 1 18 ? -3.625 -18.875 32.406 1 89.31 18 GLY B N 1
ATOM 3289 C CA . GLY B 1 18 ? -3.926 -20.234 32.844 1 89.31 18 GLY B CA 1
ATOM 3290 C C . GLY B 1 18 ? -5.184 -2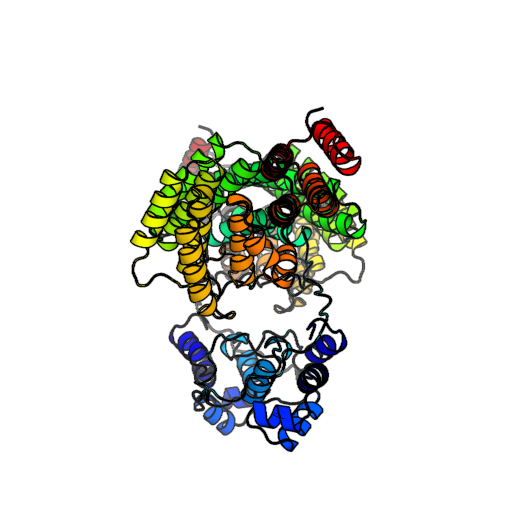0.797 32.188 1 89.31 18 GLY B C 1
ATOM 3291 O O . GLY B 1 18 ? -5.207 -21.953 31.781 1 89.31 18 GLY B O 1
ATOM 3292 N N . ARG B 1 19 ? -6.133 -19.953 32.188 1 87.5 19 ARG B N 1
ATOM 3293 C CA . ARG B 1 19 ? -7.371 -20.359 31.516 1 87.5 19 ARG B CA 1
ATOM 3294 C C . ARG B 1 19 ? -7.152 -20.578 30.016 1 87.5 19 ARG B C 1
ATOM 3296 O O . ARG B 1 19 ? -7.734 -21.484 29.438 1 87.5 19 ARG B O 1
ATOM 3303 N N . VAL B 1 20 ? -6.348 -19.797 29.422 1 88 20 VAL B N 1
ATOM 3304 C CA . VAL B 1 20 ? -5.996 -19.984 28.016 1 88 20 VAL B CA 1
ATOM 3305 C C . VAL B 1 20 ? -5.391 -21.375 27.812 1 88 20 VAL B C 1
ATOM 3307 O O . VAL B 1 20 ? -5.793 -22.094 26.906 1 88 20 VAL B O 1
ATOM 3310 N N . ILE B 1 21 ? -4.492 -21.703 28.609 1 89.62 21 ILE B N 1
ATOM 3311 C CA . ILE B 1 21 ? -3.793 -22.984 28.547 1 89.62 21 ILE B CA 1
ATOM 3312 C C . ILE B 1 21 ? -4.781 -24.125 28.781 1 89.62 21 ILE B C 1
ATOM 3314 O O . ILE B 1 21 ? -4.758 -25.125 28.062 1 89.62 21 ILE B O 1
ATOM 3318 N N . LYS B 1 22 ? -5.656 -23.891 29.688 1 89.62 22 LYS B N 1
ATOM 3319 C CA . LYS B 1 22 ? -6.664 -24.891 30 1 89.62 22 LYS B CA 1
ATOM 3320 C C . LYS B 1 22 ? -7.559 -25.156 28.797 1 89.62 22 LYS B C 1
ATOM 3322 O O . LYS B 1 22 ? -7.766 -26.312 28.406 1 89.62 22 LYS B O 1
ATOM 3327 N N . LEU B 1 23 ? -8.047 -24.125 28.266 1 86.19 23 LEU B N 1
ATOM 3328 C CA . LEU B 1 23 ? -8.945 -24.25 27.125 1 86.19 23 LEU B CA 1
ATOM 3329 C C . LEU B 1 23 ? -8.242 -24.906 25.953 1 86.19 23 LEU B C 1
ATOM 3331 O O . LEU B 1 23 ? -8.82 -25.75 25.281 1 86.19 23 LEU B O 1
ATOM 3335 N N . ALA B 1 24 ? -7.047 -24.531 25.75 1 85.12 24 ALA B N 1
ATOM 3336 C CA . ALA B 1 24 ? -6.258 -25.109 24.672 1 85.12 24 ALA B CA 1
ATOM 3337 C C . ALA B 1 24 ? -5.969 -26.594 24.922 1 85.12 24 ALA B C 1
ATOM 3339 O O . ALA B 1 24 ? -6.051 -27.406 24 1 85.12 24 ALA B O 1
ATOM 3340 N N . ARG B 1 25 ? -5.617 -26.891 26.125 1 88.19 25 ARG B N 1
ATOM 3341 C CA . ARG B 1 25 ? -5.352 -28.266 26.531 1 88.19 25 ARG B CA 1
ATOM 3342 C C . ARG B 1 25 ? -6.586 -29.141 26.344 1 88.19 25 ARG B C 1
ATOM 3344 O O . ARG B 1 25 ? -6.496 -30.234 25.797 1 88.19 25 ARG B O 1
ATOM 3351 N N . GLU B 1 26 ? -7.703 -28.672 26.797 1 86.25 26 GLU B N 1
ATOM 3352 C CA . GLU B 1 26 ? -8.961 -29.406 26.672 1 86.25 26 GLU B CA 1
ATOM 3353 C C . GLU B 1 26 ? -9.344 -29.594 25.203 1 86.25 26 GLU B C 1
ATOM 3355 O O . GLU B 1 26 ? -9.828 -30.656 24.812 1 86.25 26 GLU B O 1
ATOM 3360 N N . ASN B 1 27 ? -9.078 -28.562 24.5 1 81.38 27 ASN B N 1
ATOM 3361 C CA . ASN B 1 27 ? -9.352 -28.656 23.078 1 81.38 27 ASN B CA 1
ATOM 3362 C C . ASN B 1 27 ? -8.469 -29.703 22.391 1 81.38 27 ASN B C 1
ATOM 3364 O O . ASN B 1 27 ? -8.898 -30.359 21.453 1 81.38 27 ASN B O 1
ATOM 3368 N N . ALA B 1 28 ? -7.285 -29.875 22.844 1 81.44 28 ALA B N 1
ATOM 3369 C CA . ALA B 1 28 ? -6.344 -30.859 22.344 1 81.44 28 ALA B CA 1
ATOM 3370 C C . ALA B 1 28 ? -6.605 -32.219 22.953 1 81.44 28 ALA B C 1
ATOM 3372 O O . ALA B 1 28 ? -5.844 -33.188 22.734 1 81.44 28 ALA B O 1
ATOM 3373 N N . ARG B 1 29 ? -7.613 -32.312 23.891 1 80.88 29 ARG B N 1
ATOM 3374 C CA . ARG B 1 29 ? -8.023 -33.531 24.594 1 80.88 29 ARG B CA 1
ATOM 3375 C C . ARG B 1 29 ? -6.859 -34.125 25.391 1 80.88 29 ARG B C 1
ATOM 3377 O O . ARG B 1 29 ? -6.68 -35.344 25.422 1 80.88 29 ARG B O 1
ATOM 3384 N N . MET B 1 30 ? -6.078 -33.281 25.984 1 85.12 30 MET B N 1
ATOM 3385 C CA . MET B 1 30 ? -4.965 -33.656 26.844 1 85.12 30 MET B CA 1
ATOM 3386 C C . MET B 1 30 ? -5.34 -33.531 28.312 1 85.12 30 MET B C 1
ATOM 3388 O O . MET B 1 30 ? -6.027 -32.594 28.703 1 85.12 30 MET B O 1
ATOM 3392 N N . THR B 1 31 ? -4.891 -34.531 29.062 1 84.56 31 THR B N 1
ATOM 3393 C CA . THR B 1 31 ? -4.996 -34.406 30.516 1 84.56 31 THR B CA 1
ATOM 3394 C C . THR B 1 31 ? -3.906 -33.5 31.062 1 84.56 31 THR B C 1
ATOM 3396 O O . THR B 1 31 ? -2.934 -33.188 30.375 1 84.56 31 THR B O 1
ATOM 3399 N N . GLN B 1 32 ? -4.176 -32.969 32.281 1 86.69 32 GLN B N 1
ATOM 3400 C CA . GLN B 1 32 ? -3.152 -32.156 32.906 1 86.69 32 GLN B CA 1
ATOM 3401 C C . GLN B 1 32 ? -1.84 -32.906 33.062 1 86.69 32 GLN B C 1
ATOM 3403 O O . GLN B 1 32 ? -0.759 -32.344 32.906 1 86.69 32 GLN B O 1
ATOM 3408 N N . GLY B 1 33 ? -1.928 -34.219 33.25 1 86.5 33 GLY B N 1
ATOM 3409 C CA . GLY B 1 33 ? -0.744 -35.062 33.344 1 86.5 33 GLY B CA 1
ATOM 3410 C C . GLY B 1 33 ? 0.008 -35.156 32.031 1 86.5 33 GLY B C 1
ATOM 3411 O O . GLY B 1 33 ? 1.236 -35.062 32 1 86.5 33 GLY B O 1
ATOM 3412 N N . GLN B 1 34 ? -0.709 -35.312 31.016 1 81 34 GLN B N 1
ATOM 3413 C CA . GLN B 1 34 ? -0.109 -35.406 29.703 1 81 34 GLN B CA 1
ATOM 3414 C C . GLN B 1 34 ? 0.594 -34.125 29.312 1 81 34 GLN B C 1
ATOM 3416 O O . GLN B 1 34 ? 1.695 -34.156 28.75 1 81 34 GLN B O 1
ATOM 3421 N N . LEU B 1 35 ? -0.047 -33 29.578 1 86.12 35 LEU B N 1
ATOM 3422 C CA . LEU B 1 35 ? 0.595 -31.719 29.312 1 86.12 35 LEU B CA 1
ATOM 3423 C C . LEU B 1 35 ? 1.831 -31.531 30.188 1 86.12 35 LEU B C 1
ATOM 3425 O O . LEU B 1 35 ? 2.861 -31.047 29.719 1 86.12 35 LEU B O 1
ATOM 3429 N N . GLY B 1 36 ? 1.681 -31.891 31.391 1 87.81 36 GLY B N 1
ATOM 3430 C CA . GLY B 1 36 ? 2.818 -31.844 32.281 1 87.81 36 GLY B CA 1
ATOM 3431 C C . GLY B 1 36 ? 4.02 -32.625 31.781 1 87.81 36 GLY B C 1
ATOM 3432 O O . GLY B 1 36 ? 5.133 -32.094 31.734 1 87.81 36 GLY B O 1
ATOM 3433 N N . ASP B 1 37 ? 3.801 -33.812 31.344 1 81.62 37 ASP B N 1
ATOM 3434 C CA . ASP B 1 37 ? 4.867 -34.656 30.812 1 81.62 37 ASP B CA 1
ATOM 3435 C C . ASP B 1 37 ? 5.5 -34.031 29.578 1 81.62 37 ASP B C 1
ATOM 3437 O O . ASP B 1 37 ? 6.723 -34.031 29.422 1 81.62 37 ASP B O 1
ATOM 3441 N N . ALA B 1 38 ? 4.672 -33.406 28.812 1 79.75 38 ALA B N 1
ATOM 3442 C CA . ALA B 1 38 ? 5.129 -32.812 27.547 1 79.75 38 ALA B CA 1
ATOM 3443 C C . ALA B 1 38 ? 5.969 -31.578 27.797 1 79.75 38 ALA B C 1
ATOM 3445 O O . ALA B 1 38 ? 6.863 -31.25 27.016 1 79.75 38 ALA B O 1
ATOM 3446 N N . CYS B 1 39 ? 5.703 -30.938 28.875 1 81.12 39 CYS B N 1
ATOM 3447 C CA . CYS B 1 39 ? 6.336 -29.641 29.156 1 81.12 39 CYS B CA 1
ATOM 3448 C C . CYS B 1 39 ? 7.387 -29.781 30.25 1 81.12 39 CYS B C 1
ATOM 3450 O O . CYS B 1 39 ? 7.992 -28.797 30.656 1 81.12 39 CYS B O 1
ATOM 3452 N N . GLY B 1 40 ? 7.551 -31.031 30.781 1 79.44 40 GLY B N 1
ATOM 3453 C CA . GLY B 1 40 ? 8.477 -31.25 31.875 1 79.44 40 GLY B CA 1
ATOM 3454 C C . GLY B 1 40 ? 7.988 -30.672 33.188 1 79.44 40 GLY B C 1
ATOM 3455 O O . GLY B 1 40 ? 8.789 -30.188 34 1 79.44 40 GLY B O 1
ATOM 3456 N N . LEU B 1 41 ? 6.703 -30.672 33.344 1 81.94 41 LEU B N 1
ATOM 3457 C CA . LEU B 1 41 ? 6.066 -30.172 34.562 1 81.94 41 LEU B CA 1
ATOM 3458 C C . LEU B 1 41 ? 5.277 -31.281 35.25 1 81.94 41 LEU B C 1
ATOM 3460 O O . LEU B 1 41 ? 4.871 -32.25 34.625 1 81.94 41 LEU B O 1
ATOM 3464 N N . SER B 1 42 ? 5.133 -31.203 36.594 1 83.31 42 SER B N 1
ATOM 3465 C CA . SER B 1 42 ? 4.234 -32.094 37.312 1 83.31 42 SER B CA 1
ATOM 3466 C C . SER B 1 42 ? 2.773 -31.766 37.031 1 83.31 42 SER B C 1
ATOM 3468 O O . SER B 1 42 ? 2.453 -30.641 36.656 1 83.31 42 SER B O 1
ATOM 3470 N N . GLN B 1 43 ? 1.973 -32.812 37.125 1 85.19 43 GLN B N 1
ATOM 3471 C CA . GLN B 1 43 ? 0.538 -32.594 36.969 1 85.19 43 GLN B CA 1
ATOM 3472 C C . GLN B 1 43 ? 0.051 -31.5 37.938 1 85.19 43 GLN B C 1
ATOM 3474 O O . GLN B 1 43 ? -0.794 -30.688 37.594 1 85.19 43 GLN B O 1
ATOM 3479 N N . SER B 1 44 ? 0.593 -31.422 39.125 1 83.25 44 SER B N 1
ATOM 3480 C CA . SER B 1 44 ? 0.23 -30.406 40.125 1 83.25 44 SER B CA 1
ATOM 3481 C C . SER B 1 44 ? 0.642 -29.016 39.656 1 83.25 44 SER B C 1
ATOM 3483 O O . SER B 1 44 ? -0.076 -28.031 39.906 1 83.25 44 SER B O 1
ATOM 3485 N N . ALA B 1 45 ? 1.747 -28.906 39.031 1 81.94 45 ALA B N 1
ATOM 3486 C CA . ALA B 1 45 ? 2.213 -27.625 38.5 1 81.94 45 ALA B CA 1
ATOM 3487 C C . ALA B 1 45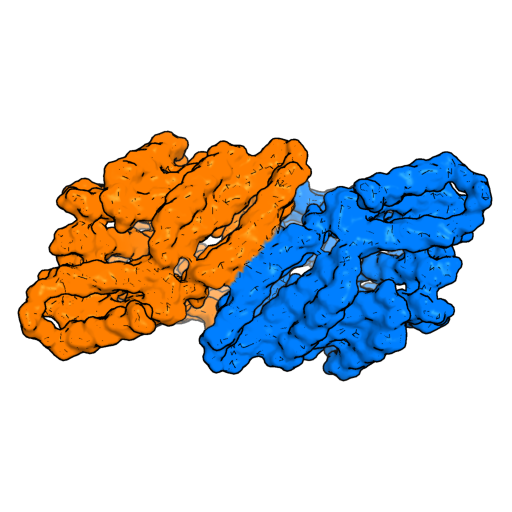 ? 1.292 -27.109 37.406 1 81.94 45 ALA B C 1
ATOM 3489 O O . ALA B 1 45 ? 0.973 -25.922 37.344 1 81.94 45 ALA B O 1
ATOM 3490 N N . VAL B 1 46 ? 0.824 -28.016 36.531 1 87.94 46 VAL B N 1
ATOM 3491 C CA . VAL B 1 46 ? -0.094 -27.656 35.469 1 87.94 46 VAL B CA 1
ATOM 3492 C C . VAL B 1 46 ? -1.442 -27.234 36.062 1 87.94 46 VAL B C 1
ATOM 3494 O O . VAL B 1 46 ? -2.037 -26.25 35.625 1 87.94 46 VAL B O 1
ATOM 3497 N N . SER B 1 47 ? -1.919 -28 37 1 86.69 47 SER B N 1
ATOM 3498 C CA . SER B 1 47 ? -3.176 -27.672 37.688 1 86.69 47 SER B CA 1
ATOM 3499 C C . SER B 1 47 ? -3.117 -26.297 38.312 1 86.69 47 SER B C 1
ATOM 3501 O O . SER B 1 47 ? -4.047 -25.5 38.156 1 86.69 47 SER B O 1
ATOM 3503 N N . ARG B 1 48 ? -2.055 -25.953 38.969 1 84.25 48 ARG B N 1
ATOM 3504 C CA . ARG B 1 48 ? -1.873 -24.641 39.562 1 84.25 48 ARG B CA 1
ATOM 3505 C C . ARG B 1 48 ? -1.821 -23.547 38.5 1 84.25 48 ARG B C 1
ATOM 3507 O O . ARG B 1 48 ? -2.395 -22.469 38.688 1 84.25 48 ARG B O 1
ATOM 3514 N N . LEU B 1 49 ? -1.143 -23.828 37.406 1 85.94 49 LEU B N 1
ATOM 3515 C CA . LEU B 1 49 ? -1.038 -22.891 36.312 1 85.94 49 LEU B CA 1
ATOM 3516 C C . LEU B 1 49 ? -2.416 -22.562 35.719 1 85.94 49 LEU B C 1
ATOM 3518 O O . LEU B 1 49 ? -2.725 -21.406 35.469 1 85.94 49 LEU B O 1
ATOM 3522 N N . GLU B 1 50 ? -3.172 -23.594 35.562 1 90 50 GLU B N 1
ATOM 3523 C CA . GLU B 1 50 ? -4.488 -23.422 34.969 1 90 50 GLU B CA 1
ATOM 3524 C C . GLU B 1 50 ? -5.449 -22.719 35.906 1 90 50 GLU B C 1
ATOM 3526 O O . GLU B 1 50 ? -6.402 -22.062 35.469 1 90 50 GLU B O 1
ATOM 3531 N N . LYS B 1 51 ? -5.223 -22.703 37.219 1 84.12 51 LYS B N 1
ATOM 3532 C CA . LYS B 1 51 ? -6.117 -22.125 38.219 1 84.12 51 LYS B CA 1
ATOM 3533 C C . LYS B 1 51 ? -5.598 -20.781 38.688 1 84.12 51 LYS B C 1
ATOM 3535 O O . LYS B 1 51 ? -6.148 -20.188 39.625 1 84.12 51 LYS B O 1
ATOM 3540 N N . ARG B 1 52 ? -4.57 -20.297 38.094 1 82 52 ARG B N 1
ATOM 3541 C CA . ARG B 1 52 ? -3.873 -19.125 38.625 1 82 52 ARG B CA 1
ATOM 3542 C C . ARG B 1 52 ? -4.656 -17.844 38.312 1 82 52 ARG B C 1
ATOM 3544 O O . ARG B 1 52 ? -4.414 -16.797 38.938 1 82 52 ARG B O 1
ATOM 3551 N N . GLY B 1 53 ? -5.598 -17.891 37.5 1 76.81 53 GLY B N 1
ATOM 3552 C CA . GLY B 1 53 ? -6.402 -16.734 37.156 1 76.81 53 GLY B CA 1
ATOM 3553 C C . GLY B 1 53 ? -5.578 -15.57 36.625 1 76.81 53 GLY B C 1
ATOM 3554 O O . GLY B 1 53 ? -4.777 -15.742 35.719 1 76.81 53 GLY B O 1
ATOM 3555 N N . ARG B 1 54 ? -5.797 -14.383 37.312 1 74.31 54 ARG B N 1
ATOM 3556 C CA . ARG B 1 54 ? -5.082 -13.188 36.906 1 74.31 54 ARG B CA 1
ATOM 3557 C C . ARG B 1 54 ? -3.799 -13 37.688 1 74.31 54 ARG B C 1
ATOM 3559 O O . ARG B 1 54 ? -3.32 -11.875 37.875 1 74.31 54 ARG B O 1
ATOM 3566 N N . GLY B 1 55 ? -3.264 -14.055 38.125 1 75.12 55 GLY B N 1
ATOM 3567 C CA . GLY B 1 55 ? -2.074 -14 38.938 1 75.12 55 GLY B CA 1
ATOM 3568 C C . GLY B 1 55 ? -0.787 -13.914 38.156 1 75.12 55 GLY B C 1
ATOM 3569 O O . GLY B 1 55 ? -0.816 -13.719 36.938 1 75.12 55 GLY B O 1
ATOM 3570 N N . GLU B 1 56 ? 0.357 -14.047 38.844 1 76.31 56 GLU B N 1
ATOM 3571 C CA . GLU B 1 56 ? 1.691 -13.945 38.25 1 76.31 56 GLU B CA 1
ATOM 3572 C C . GLU B 1 56 ? 2.111 -15.266 37.594 1 76.31 56 GLU B C 1
ATOM 3574 O O . GLU B 1 56 ? 1.915 -16.344 38.188 1 76.31 56 GLU B O 1
ATOM 3579 N N . TYR B 1 57 ? 2.514 -15.18 36.344 1 81.44 57 TYR B N 1
ATOM 3580 C CA . TYR B 1 57 ? 2.941 -16.359 35.625 1 81.44 57 TYR B CA 1
ATOM 3581 C C . TYR B 1 57 ? 4.449 -16.344 35.375 1 81.44 57 TYR B C 1
ATOM 3583 O O . TYR B 1 57 ? 5.059 -15.281 35.281 1 81.44 57 TYR B O 1
ATOM 3591 N N . HIS B 1 58 ? 5.094 -17.578 35.375 1 78.94 58 HIS B N 1
ATOM 3592 C CA . HIS B 1 58 ? 6.465 -17.766 34.906 1 78.94 58 HIS B CA 1
ATOM 3593 C C . HIS B 1 58 ? 6.527 -17.844 33.375 1 78.94 58 HIS B C 1
ATOM 3595 O O . HIS B 1 58 ? 5.805 -18.625 32.781 1 78.94 58 HIS B O 1
ATOM 3601 N N . MET B 1 59 ? 7.398 -17.031 32.875 1 80.94 59 MET B N 1
ATOM 3602 C CA . MET B 1 59 ? 7.461 -16.906 31.422 1 80.94 59 MET B CA 1
ATOM 3603 C C . MET B 1 59 ? 7.824 -18.25 30.781 1 80.94 59 MET B C 1
ATOM 3605 O O . MET B 1 59 ? 7.234 -18.641 29.766 1 80.94 59 MET B O 1
ATOM 3609 N N . ALA B 1 60 ? 8.734 -18.938 31.312 1 79.38 60 ALA B N 1
ATOM 3610 C CA . ALA B 1 60 ? 9.219 -20.203 30.734 1 79.38 60 ALA B CA 1
ATOM 3611 C C . ALA B 1 60 ? 8.117 -21.266 30.734 1 79.38 60 ALA B C 1
ATOM 3613 O O . ALA B 1 60 ? 7.98 -22.016 29.766 1 79.38 60 ALA B O 1
ATOM 3614 N N . MET B 1 61 ? 7.367 -21.297 31.812 1 79.56 61 MET B N 1
ATOM 3615 C CA . MET B 1 61 ? 6.293 -22.281 31.906 1 79.56 61 MET B CA 1
ATOM 3616 C C . MET B 1 61 ? 5.191 -22 30.906 1 79.56 61 MET B C 1
ATOM 3618 O O . MET B 1 61 ? 4.703 -22.922 30.234 1 79.56 61 MET B O 1
ATOM 3622 N N . LEU B 1 62 ? 4.848 -20.703 30.766 1 83.44 62 LEU B N 1
ATOM 3623 C CA . LEU B 1 62 ? 3.842 -20.297 29.781 1 83.44 62 LEU B CA 1
ATOM 3624 C C . LEU B 1 62 ? 4.324 -20.562 28.359 1 83.44 62 LEU B C 1
ATOM 3626 O O . LEU B 1 62 ? 3.562 -21.062 27.531 1 83.44 62 LEU B O 1
ATOM 3630 N N . ALA B 1 63 ? 5.555 -20.297 28.156 1 82.19 63 ALA B N 1
ATOM 3631 C CA . ALA B 1 63 ? 6.133 -20.484 26.828 1 82.19 63 ALA B CA 1
ATOM 3632 C C . ALA B 1 63 ? 6.141 -21.969 26.438 1 82.19 63 ALA B C 1
ATOM 3634 O O . ALA B 1 63 ? 5.801 -22.312 25.297 1 82.19 63 ALA B O 1
ATOM 3635 N N . ARG B 1 64 ? 6.488 -22.844 27.312 1 81.06 64 ARG B N 1
ATOM 3636 C CA . ARG B 1 64 ? 6.523 -24.281 27.062 1 81.06 64 ARG B CA 1
ATOM 3637 C C . ARG B 1 64 ? 5.121 -24.828 26.781 1 81.06 64 ARG B C 1
ATOM 3639 O O . ARG B 1 64 ? 4.918 -25.562 25.812 1 81.06 64 ARG B O 1
ATOM 3646 N N . ALA B 1 65 ? 4.258 -24.406 27.625 1 83.31 65 ALA B N 1
ATOM 3647 C CA . ALA B 1 65 ? 2.881 -24.859 27.453 1 83.31 65 ALA B CA 1
ATOM 3648 C C . ALA B 1 65 ? 2.287 -24.328 26.156 1 83.31 65 ALA B C 1
ATOM 3650 O O . ALA B 1 65 ? 1.639 -25.078 25.406 1 83.31 65 ALA B O 1
ATOM 3651 N N . ALA B 1 66 ? 2.518 -23.062 25.938 1 84.44 66 ALA B N 1
ATOM 3652 C CA . ALA B 1 66 ? 1.979 -22.453 24.734 1 84.44 66 ALA B CA 1
ATOM 3653 C C . ALA B 1 66 ? 2.566 -23.094 23.484 1 84.44 66 ALA B C 1
ATOM 3655 O O . ALA B 1 66 ? 1.841 -23.375 22.516 1 84.44 66 ALA B O 1
ATOM 3656 N N . SER B 1 67 ? 3.834 -23.359 23.516 1 80.94 67 SER B N 1
ATOM 3657 C CA . SER B 1 67 ? 4.523 -24 22.406 1 80.94 67 SER B CA 1
ATOM 3658 C C . SER B 1 67 ? 3.984 -25.406 22.156 1 80.94 67 SER B C 1
ATOM 3660 O O . SER B 1 67 ? 3.709 -25.766 21 1 80.94 67 SER B O 1
ATOM 3662 N N . HIS B 1 68 ? 3.795 -26.125 23.172 1 79.75 68 HIS B N 1
ATOM 3663 C CA . HIS B 1 68 ? 3.318 -27.5 23.031 1 79.75 68 HIS B CA 1
ATOM 3664 C C . HIS B 1 68 ? 1.878 -27.547 22.547 1 79.75 68 HIS B C 1
ATOM 3666 O O . HIS B 1 68 ? 1.514 -28.406 21.75 1 79.75 68 HIS B O 1
ATOM 3672 N N . LEU B 1 69 ? 1.109 -26.578 22.984 1 81.94 69 LEU B N 1
ATOM 3673 C CA . LEU B 1 69 ? -0.312 -26.562 22.641 1 81.94 69 LEU B CA 1
ATOM 3674 C C . LEU B 1 69 ? -0.568 -25.781 21.375 1 81.94 69 LEU B C 1
ATOM 3676 O O . LEU B 1 69 ? -1.706 -25.688 20.906 1 81.94 69 LEU B O 1
ATOM 3680 N N . GLY B 1 70 ? 0.518 -25.172 20.875 1 79.19 70 GLY B N 1
ATOM 3681 C CA . GLY B 1 70 ? 0.414 -24.391 19.656 1 79.19 70 GLY B CA 1
ATOM 3682 C C . GLY B 1 70 ? -0.275 -23.047 19.859 1 79.19 70 GLY B C 1
ATOM 3683 O O . GLY B 1 70 ? -0.854 -22.484 18.922 1 79.19 70 GLY B O 1
ATOM 3684 N N . ILE B 1 71 ? -0.205 -22.5 21.047 1 81.56 71 ILE B N 1
ATOM 3685 C CA . ILE B 1 71 ? -0.813 -21.219 21.375 1 81.56 71 ILE B CA 1
ATOM 3686 C C . ILE B 1 71 ? 0.096 -20.094 20.906 1 81.56 71 ILE B C 1
ATOM 3688 O O . ILE B 1 71 ? 1.282 -20.062 21.25 1 81.56 71 ILE B O 1
ATOM 3692 N N . PRO B 1 72 ? -0.451 -19.219 20.188 1 79.62 72 PRO B N 1
ATOM 3693 C CA . PRO B 1 72 ? 0.357 -18.016 19.922 1 79.62 72 PRO B CA 1
ATOM 3694 C C . PRO B 1 72 ? 0.83 -17.328 21.203 1 79.62 72 PRO B C 1
ATOM 3696 O O . PRO B 1 72 ? 0.034 -17.109 22.109 1 79.62 72 PRO B O 1
ATOM 3699 N N . PRO B 1 73 ? 2.127 -16.953 21.25 1 81.94 73 PRO B N 1
ATOM 3700 C CA . PRO B 1 73 ? 2.686 -16.438 22.5 1 81.94 73 PRO B CA 1
ATOM 3701 C C . PRO B 1 73 ? 1.936 -15.211 23.016 1 81.94 73 PRO B C 1
ATOM 3703 O O . PRO B 1 73 ? 1.747 -15.062 24.234 1 81.94 73 PRO B O 1
ATOM 3706 N N . HIS B 1 74 ? 1.435 -14.531 22.188 1 81.12 74 HIS B N 1
ATOM 3707 C CA . HIS B 1 74 ? 0.773 -13.312 22.641 1 81.12 74 HIS B CA 1
ATOM 3708 C C . HIS B 1 74 ? -0.517 -13.625 23.391 1 81.12 74 HIS B C 1
ATOM 3710 O O . HIS B 1 74 ? -0.956 -12.844 24.234 1 81.12 74 HIS B O 1
ATOM 3716 N N . LEU B 1 75 ? -1.064 -14.711 23.172 1 81.94 75 LEU B N 1
ATOM 3717 C CA . LEU B 1 75 ? -2.281 -15.117 23.859 1 81.94 75 LEU B CA 1
ATOM 3718 C C . LEU B 1 75 ? -1.975 -15.547 25.297 1 81.94 75 LEU B C 1
ATOM 3720 O O . LEU B 1 75 ? -2.883 -15.664 26.125 1 81.94 75 LEU B O 1
ATOM 3724 N N . VAL B 1 76 ? -0.664 -15.633 25.5 1 85.62 76 VAL B N 1
ATOM 3725 C CA . VAL B 1 76 ? -0.271 -15.914 26.875 1 85.62 76 VAL B CA 1
ATOM 3726 C C . VAL B 1 76 ? 0.662 -14.812 27.391 1 85.62 76 VAL B C 1
ATOM 3728 O O . VAL B 1 76 ? 1.466 -15.039 28.297 1 85.62 76 VAL B O 1
ATOM 3731 N N . GLY B 1 77 ? 0.548 -13.672 26.797 1 80.25 77 GLY B N 1
ATOM 3732 C CA . GLY B 1 77 ? 1.229 -12.484 27.312 1 80.25 77 GLY B CA 1
ATOM 3733 C C . GLY B 1 77 ? 2.703 -12.453 26.953 1 80.25 77 GLY B C 1
ATOM 3734 O O . GLY B 1 77 ? 3.461 -11.656 27.516 1 80.25 77 GLY B O 1
ATOM 3735 N N . LEU B 1 78 ? 3.209 -13.352 26.078 1 81.19 78 LEU B N 1
ATOM 3736 C CA . LEU B 1 78 ? 4.625 -13.43 25.734 1 81.19 78 LEU B CA 1
ATOM 3737 C C . LEU B 1 78 ? 4.883 -12.805 24.375 1 81.19 78 LEU B C 1
ATOM 3739 O O . LEU B 1 78 ? 4.031 -12.859 23.484 1 81.19 78 LEU B O 1
ATOM 3743 N N . ALA B 1 79 ? 6.004 -12.086 24.297 1 73.69 79 ALA B N 1
ATOM 3744 C CA . ALA B 1 79 ? 6.406 -11.539 23 1 73.69 79 ALA B CA 1
ATOM 3745 C C . ALA B 1 79 ? 6.738 -12.648 22.016 1 73.69 79 ALA B C 1
ATOM 3747 O O . ALA B 1 79 ? 7.219 -13.719 22.406 1 73.69 79 ALA B O 1
ATOM 3748 N N . ASP B 1 80 ? 6.371 -12.641 20.938 1 57 80 ASP B N 1
ATOM 3749 C CA . ASP B 1 80 ? 6.668 -13.625 19.906 1 57 80 ASP B CA 1
ATOM 3750 C C . ASP B 1 80 ? 8.172 -13.719 19.656 1 57 80 ASP B C 1
ATOM 3752 O O . ASP B 1 80 ? 8.734 -12.922 18.906 1 57 80 ASP B O 1
ATOM 3756 N N . SER B 1 81 ? 8.977 -13.969 20.547 1 50.53 81 SER B N 1
ATOM 3757 C CA . SER B 1 81 ? 10.422 -13.984 20.359 1 50.53 81 SER B CA 1
ATOM 3758 C C . SER B 1 81 ? 10.875 -15.242 19.641 1 50.53 81 SER B C 1
ATOM 3760 O O . SER B 1 81 ? 10.391 -16.344 19.922 1 50.53 81 SER B O 1
ATOM 3762 N N . GLY B 1 82 ? 11.414 -15.211 18.453 1 36.72 82 GLY B N 1
ATOM 3763 C CA . GLY B 1 82 ? 12.117 -16.297 17.781 1 36.72 82 GLY B CA 1
ATOM 3764 C C . GLY B 1 82 ? 13.062 -17.047 18.703 1 36.72 82 GLY B C 1
ATOM 3765 O O . GLY B 1 82 ? 14.031 -17.656 18.234 1 36.72 82 GLY B O 1
ATOM 3766 N N . ALA B 1 83 ? 13.195 -16.75 19.891 1 34.34 83 ALA B N 1
ATOM 3767 C CA . ALA B 1 83 ? 14.273 -17.5 20.531 1 34.34 83 ALA B CA 1
ATOM 3768 C C . ALA B 1 83 ? 13.961 -19 20.547 1 34.34 83 ALA B C 1
ATOM 3770 O O . ALA B 1 83 ? 12.859 -19.406 20.906 1 34.34 83 ALA B O 1
ATOM 3771 N N . SER B 1 84 ? 14.758 -19.781 19.688 1 29.67 84 SER B N 1
ATOM 3772 C CA . SER B 1 84 ? 14.852 -21.219 19.531 1 29.67 84 SER B CA 1
ATOM 3773 C C . SER B 1 84 ? 14.781 -21.938 20.859 1 29.67 84 SER B C 1
ATOM 3775 O O . SER B 1 84 ? 15.5 -21.594 21.797 1 29.67 84 SER B O 1
ATOM 3777 N N . PRO B 1 85 ? 13.625 -22.562 21.156 1 30.98 85 PRO B N 1
ATOM 3778 C CA . PRO B 1 85 ? 13.641 -23.406 22.344 1 30.98 85 PRO B CA 1
ATOM 3779 C C . PRO B 1 85 ? 14.953 -24.172 22.516 1 30.98 85 PRO B C 1
ATOM 3781 O O . PRO B 1 85 ? 15.656 -24.422 21.531 1 30.98 85 PRO B O 1
ATOM 3784 N N . PRO B 1 86 ? 15.438 -24.156 23.641 1 29.81 86 PRO B N 1
ATOM 3785 C CA . PRO B 1 86 ? 16.594 -25.047 23.812 1 29.81 86 PRO B CA 1
ATOM 3786 C C . PRO B 1 86 ? 16.391 -26.406 23.156 1 29.81 86 PRO B C 1
ATOM 3788 O O . PRO B 1 86 ? 15.258 -26.812 22.891 1 29.81 86 PRO B O 1
ATOM 3791 N N . GLY B 1 87 ? 17.453 -26.938 22.531 1 27.09 87 GLY B N 1
ATOM 3792 C CA . GLY B 1 87 ? 17.656 -28.188 21.812 1 27.09 87 GLY B CA 1
ATOM 3793 C C . GLY B 1 87 ? 16.969 -29.375 22.469 1 27.09 87 GLY B C 1
ATOM 3794 O O . GLY B 1 87 ? 17.234 -29.688 23.641 1 27.09 87 GLY B O 1
ATOM 3795 N N . ASP B 1 88 ? 15.742 -29.609 21.984 1 29.2 88 ASP B N 1
ATOM 3796 C CA . ASP B 1 88 ? 15.039 -30.844 22.312 1 29.2 88 ASP B CA 1
ATOM 3797 C C . ASP B 1 88 ? 15.938 -32.062 22.109 1 29.2 88 ASP B C 1
ATOM 3799 O O . ASP B 1 88 ? 16.672 -32.156 21.125 1 29.2 88 ASP B O 1
ATOM 3803 N N . GLY B 1 89 ? 16.453 -32.625 23.141 1 27.22 89 GLY B N 1
ATOM 3804 C CA . GLY B 1 89 ? 16.891 -34 23.062 1 27.22 89 GLY B CA 1
ATOM 3805 C C . GLY B 1 89 ? 15.883 -34.906 22.375 1 27.22 89 GLY B C 1
ATOM 3806 O O . GLY B 1 89 ? 14.836 -35.219 22.953 1 27.22 89 GLY B O 1
ATOM 3807 N N . ASN B 1 90 ? 15.711 -34.719 21.031 1 27.33 90 ASN B N 1
ATOM 3808 C CA . ASN B 1 90 ? 14.844 -35.5 20.141 1 27.33 90 ASN B CA 1
ATOM 3809 C C . ASN B 1 90 ? 15.023 -37 20.328 1 27.33 90 ASN B C 1
ATOM 3811 O O . ASN B 1 90 ? 16 -37.562 19.844 1 27.33 90 ASN B O 1
ATOM 3815 N N . ASP B 1 91 ? 14.617 -37.562 21.422 1 24.23 91 ASP B N 1
ATOM 3816 C CA . ASP B 1 91 ? 14.547 -39 21.203 1 24.23 91 ASP B CA 1
ATOM 3817 C C . ASP B 1 91 ? 13.484 -39.375 20.172 1 24.23 91 ASP B C 1
ATOM 3819 O O . ASP B 1 91 ? 12.367 -38.844 20.203 1 24.23 91 ASP B O 1
ATOM 3823 N N . PRO B 1 92 ? 13.711 -39.938 18.906 1 24.28 92 PRO B N 1
ATOM 3824 C CA . PRO B 1 92 ? 13.062 -40.312 17.656 1 24.28 92 PRO B CA 1
ATOM 3825 C C . PRO B 1 92 ? 11.812 -41.156 17.859 1 24.28 92 PRO B C 1
ATOM 3827 O O . PRO B 1 92 ? 11.148 -41.531 16.875 1 24.28 92 PRO B O 1
ATOM 3830 N N . MET B 1 93 ? 11.461 -41.781 18.938 1 22.7 93 MET B N 1
ATOM 3831 C CA . MET B 1 93 ? 10.75 -43.062 18.781 1 22.7 93 MET B CA 1
ATOM 3832 C C . MET B 1 93 ? 9.312 -42.812 18.312 1 22.7 93 MET B C 1
ATOM 3834 O O . MET B 1 93 ? 8.836 -43.469 17.391 1 22.7 93 MET B O 1
ATOM 3838 N N . GLU B 1 94 ? 8.258 -42.5 19.125 1 22.53 94 GLU B N 1
ATOM 3839 C CA . GLU B 1 94 ? 6.934 -43.125 19.125 1 22.53 94 GLU B CA 1
ATOM 3840 C C . GLU B 1 94 ? 5.949 -42.312 18.281 1 22.53 94 GLU B C 1
ATOM 3842 O O . GLU B 1 94 ? 5.156 -41.531 18.812 1 22.53 94 GLU B O 1
ATOM 3847 N N . ARG B 1 95 ? 6.215 -41.688 17.062 1 24.39 95 ARG B N 1
ATOM 3848 C CA . ARG B 1 95 ? 5.281 -40.781 16.391 1 24.39 95 ARG B CA 1
ATOM 3849 C C . ARG B 1 95 ? 4.191 -41.562 15.664 1 24.39 95 ARG B C 1
ATOM 3851 O O . ARG B 1 95 ? 3.543 -41.031 14.758 1 24.39 95 ARG B O 1
ATOM 3858 N N . ARG B 1 96 ? 3.871 -42.844 15.828 1 22.47 96 ARG B N 1
ATOM 3859 C CA . ARG B 1 96 ? 3.133 -43.594 14.805 1 22.47 96 ARG B CA 1
ATOM 3860 C C . ARG B 1 96 ? 1.693 -43.094 14.711 1 22.47 96 ARG B C 1
ATOM 3862 O O . ARG B 1 96 ? 1.155 -42.938 13.609 1 22.47 96 ARG B O 1
ATOM 3869 N N . LYS B 1 97 ? 0.781 -43.281 15.688 1 21.7 97 LYS B N 1
ATOM 3870 C CA . LYS B 1 97 ? -0.564 -43.812 15.453 1 21.7 97 LYS B CA 1
ATOM 3871 C C . LYS B 1 97 ? -1.55 -42.656 15.188 1 21.7 97 LYS B C 1
ATOM 3873 O O . LYS B 1 97 ? -2.756 -42.906 15.078 1 21.7 97 LYS B O 1
ATOM 3878 N N . PHE B 1 98 ? -1.219 -41.406 15.398 1 20.61 98 PHE B N 1
ATOM 3879 C CA . PHE B 1 98 ? -2.354 -40.5 15.609 1 20.61 98 PHE B CA 1
ATOM 3880 C C . PHE B 1 98 ? -3.014 -40.156 14.281 1 20.61 98 PHE B C 1
ATOM 3882 O O . PHE B 1 98 ? -3.793 -39.188 14.211 1 20.61 98 PHE B O 1
ATOM 3889 N N . LEU B 1 99 ? -2.996 -40.969 13.18 1 21.78 99 LEU B N 1
ATOM 3890 C CA . LEU B 1 99 ? -3.465 -40.562 11.867 1 21.78 99 LEU B CA 1
ATOM 3891 C C . LEU B 1 99 ? -4.988 -40.5 11.82 1 21.78 99 LEU B C 1
ATOM 3893 O O . LEU B 1 99 ? -5.578 -40.375 10.742 1 21.78 99 LEU B O 1
ATOM 3897 N N . THR B 1 100 ? -5.773 -40.719 12.898 1 21.72 100 THR B N 1
ATOM 3898 C CA . THR B 1 100 ? -7.156 -41 12.531 1 21.72 100 THR B CA 1
ATOM 3899 C C . THR B 1 100 ? -7.793 -39.812 11.836 1 21.72 100 THR B C 1
ATOM 3901 O O . THR B 1 100 ? -7.277 -38.688 11.914 1 21.72 100 THR B O 1
ATOM 3904 N N . GLY B 1 101 ? -9.281 -39.75 11.703 1 22.64 101 GLY B N 1
ATOM 3905 C CA . GLY B 1 101 ? -10.406 -39.406 10.844 1 22.64 101 GLY B CA 1
ATOM 3906 C C . GLY B 1 101 ? -10.766 -37.938 10.906 1 22.64 101 GLY B C 1
ATOM 3907 O O . GLY B 1 101 ? -11.844 -37.531 10.461 1 22.64 101 GLY B O 1
ATOM 3908 N N . VAL B 1 102 ? -10.039 -37.062 11.547 1 23.16 102 VAL B N 1
ATOM 3909 C CA . VAL B 1 102 ? -10.75 -35.812 11.805 1 23.16 102 VAL B CA 1
ATOM 3910 C C . VAL B 1 102 ? -11.023 -35.094 10.492 1 23.16 102 VAL B C 1
ATOM 3912 O O . VAL B 1 102 ? -10.102 -34.781 9.727 1 23.16 102 VAL B O 1
ATOM 3915 N N . ALA B 1 103 ? -12.234 -35.344 9.891 1 25.72 103 ALA B N 1
ATOM 3916 C CA . ALA B 1 103 ? -12.812 -34.531 8.828 1 25.72 103 ALA B CA 1
ATOM 3917 C C . ALA B 1 103 ? -12.695 -33.062 9.164 1 25.72 103 ALA B C 1
ATOM 3919 O O . ALA B 1 103 ? -13.344 -32.562 10.086 1 25.72 103 ALA B O 1
ATOM 3920 N N . ILE B 1 104 ? -11.516 -32.594 9.289 1 23.73 104 ILE B N 1
ATOM 3921 C CA . ILE B 1 104 ? -11.297 -31.188 9.625 1 23.73 104 ILE B CA 1
ATOM 3922 C C . ILE B 1 104 ? -11.961 -30.297 8.57 1 23.73 104 ILE B C 1
ATOM 3924 O O . ILE B 1 104 ? -11.625 -30.375 7.387 1 23.73 104 ILE B O 1
ATOM 3928 N N . THR B 1 105 ? -13.32 -30.141 8.656 1 25.5 105 THR B N 1
ATOM 3929 C CA . THR B 1 105 ? -13.906 -29.016 7.938 1 25.5 105 THR B CA 1
ATOM 3930 C C . THR B 1 105 ? -12.992 -27.797 8.016 1 25.5 105 THR B C 1
ATOM 3932 O O . THR B 1 105 ? -12.703 -27.297 9.109 1 25.5 105 THR B O 1
ATOM 3935 N N . ALA B 1 106 ? -12.047 -27.766 7.18 1 25.94 106 ALA B N 1
ATOM 3936 C CA . ALA B 1 106 ? -10.93 -26.828 7.047 1 25.94 106 ALA B CA 1
ATOM 3937 C C . ALA B 1 106 ? -11.43 -25.391 6.914 1 25.94 106 ALA B C 1
ATOM 3939 O O . ALA B 1 106 ? -12.047 -25.031 5.91 1 25.94 106 ALA B O 1
ATOM 3940 N N . SER B 1 107 ? -12.18 -24.922 7.969 1 26.58 107 SER B N 1
ATOM 3941 C CA . SER B 1 107 ? -12.258 -23.453 7.922 1 26.58 107 SER B CA 1
ATOM 3942 C C . SER B 1 107 ? -10.93 -22.844 7.516 1 26.58 107 SER B C 1
ATOM 3944 O O . SER B 1 107 ? -9.883 -23.172 8.086 1 26.58 107 SER B O 1
ATOM 3946 N N . VAL B 1 108 ? -10.852 -22.656 6.277 1 23.39 108 VAL B N 1
ATOM 3947 C CA . VAL B 1 108 ? -9.672 -22.016 5.691 1 23.39 108 VAL B CA 1
ATOM 3948 C C . VAL B 1 108 ? -9.242 -20.828 6.559 1 23.39 108 VAL B C 1
ATOM 3950 O O . VAL B 1 108 ? -9.977 -19.844 6.688 1 23.39 108 VAL B O 1
ATOM 3953 N N . PRO B 1 109 ? -8.664 -21.141 7.727 1 27.16 109 PRO B N 1
ATOM 3954 C CA . PRO B 1 109 ? -8.094 -19.984 8.422 1 27.16 109 PRO B CA 1
ATOM 3955 C C . PRO B 1 109 ? -7.34 -19.047 7.477 1 27.16 109 PRO B C 1
ATOM 3957 O O . PRO B 1 109 ? -6.641 -19.516 6.57 1 27.16 109 PRO B O 1
ATOM 3960 N N . VAL B 1 110 ? -8.008 -18.078 7.078 1 25.39 110 VAL B N 1
ATOM 3961 C CA . VAL B 1 110 ? -7.184 -17.062 6.441 1 25.39 110 VAL B CA 1
ATOM 3962 C C . VAL B 1 110 ? -5.848 -16.938 7.168 1 25.39 110 VAL B C 1
ATOM 3964 O O . VAL B 1 110 ? -5.801 -16.594 8.344 1 25.39 110 VAL B O 1
ATOM 3967 N N . LEU B 1 111 ? -4.992 -17.984 7.062 1 28.03 111 LEU B N 1
ATOM 3968 C CA . LEU B 1 111 ? -3.607 -17.906 7.512 1 28.03 111 LEU B CA 1
ATOM 3969 C C . LEU B 1 111 ? -3.119 -16.453 7.527 1 28.03 111 LEU B C 1
ATOM 3971 O O . LEU B 1 111 ? -3.236 -15.75 6.527 1 28.03 111 LEU B O 1
ATOM 3975 N N . GLY B 1 112 ? -3.236 -15.914 8.688 1 27.56 112 GLY B N 1
ATOM 3976 C CA . GLY B 1 112 ? -2.572 -14.656 8.984 1 27.56 112 GLY B CA 1
ATOM 3977 C C . GLY B 1 112 ? -1.225 -14.516 8.305 1 27.56 112 GLY B C 1
ATOM 3978 O O . GLY B 1 112 ? -0.41 -15.438 8.336 1 27.56 112 GLY B O 1
ATOM 3979 N N . VAL B 1 113 ? -1.186 -13.984 7.176 1 27.94 113 VAL B N 1
ATOM 3980 C CA . VAL B 1 113 ? 0.1 -13.641 6.578 1 27.94 113 VAL B CA 1
ATOM 3981 C C . VAL B 1 113 ? 1.104 -13.297 7.676 1 27.94 113 VAL B C 1
ATOM 3983 O O . VAL B 1 113 ? 0.852 -12.422 8.508 1 27.94 113 VAL B O 1
ATOM 3986 N N . PRO B 1 114 ? 1.896 -14.312 8.031 1 28.88 114 PRO B N 1
ATOM 3987 C CA . PRO B 1 114 ? 2.91 -13.922 9.016 1 28.88 114 PRO B CA 1
ATOM 3988 C C . PRO B 1 114 ? 3.475 -12.531 8.766 1 28.88 114 PRO B C 1
ATOM 3990 O O . PRO B 1 114 ? 3.57 -12.094 7.613 1 28.88 114 PRO B O 1
ATOM 3993 N N . THR B 1 115 ? 3.221 -11.711 9.688 1 28.94 115 THR B N 1
ATOM 3994 C CA . THR B 1 115 ? 3.984 -10.469 9.656 1 28.94 115 THR B CA 1
ATOM 3995 C C . THR B 1 115 ? 5.469 -10.75 9.453 1 28.94 115 THR B C 1
ATOM 3997 O O . THR B 1 115 ? 6.043 -11.609 10.125 1 28.94 115 THR B O 1
ATOM 4000 N N . PRO B 1 116 ? 6.078 -10.609 8.258 1 27.5 116 PRO B N 1
ATOM 4001 C CA . PRO B 1 116 ? 7.504 -10.867 8.047 1 27.5 116 PRO B CA 1
ATOM 4002 C C . PRO B 1 116 ? 8.344 -10.594 9.289 1 27.5 116 PRO B C 1
ATOM 4004 O O . PRO B 1 116 ? 7.949 -9.789 10.141 1 27.5 116 PRO B O 1
ATOM 4007 N N . ALA B 1 117 ? 9.289 -11.453 9.602 1 30.48 117 ALA B N 1
ATOM 4008 C CA . ALA B 1 117 ? 10.352 -11.258 10.586 1 30.48 117 ALA B CA 1
ATOM 4009 C C . ALA B 1 117 ? 10.867 -9.82 10.555 1 30.48 117 ALA B C 1
ATOM 4011 O O . ALA B 1 117 ? 10.836 -9.164 9.516 1 30.48 117 ALA B O 1
ATOM 4012 N N . PRO B 1 118 ? 11.195 -9.305 11.727 1 29.78 118 PRO B N 1
ATOM 4013 C CA . PRO B 1 118 ? 11.859 -8 11.75 1 29.78 118 PRO B CA 1
ATOM 4014 C C . PRO B 1 118 ? 13.078 -7.934 10.836 1 29.78 118 PRO B C 1
ATOM 4016 O O . PRO B 1 118 ? 14.141 -8.461 11.172 1 29.78 118 PRO B O 1
ATOM 4019 N N . GLN B 1 119 ? 13.156 -8.578 9.664 1 33.03 119 GLN B N 1
ATOM 4020 C CA . GLN B 1 119 ? 14.344 -8.07 8.977 1 33.03 119 GLN B CA 1
ATOM 4021 C C . GLN B 1 119 ? 14.656 -6.637 9.398 1 33.03 119 GLN B C 1
ATOM 4023 O O . GLN B 1 119 ? 13.758 -5.895 9.812 1 33.03 119 GLN B O 1
ATOM 4028 N N . GLU B 1 120 ? 15.836 -6.25 9.375 1 36.03 120 GLU B N 1
ATOM 4029 C CA . GLU B 1 120 ? 16.203 -4.855 9.586 1 36.03 120 GLU B CA 1
ATOM 4030 C C . GLU B 1 120 ? 15.125 -3.912 9.062 1 36.03 120 GLU B C 1
ATOM 4032 O O . GLU B 1 120 ? 14.773 -3.961 7.879 1 36.03 120 GLU B O 1
ATOM 4037 N N . ARG B 1 121 ? 14.055 -3.854 9.812 1 40.91 121 ARG B N 1
ATOM 4038 C CA . ARG B 1 121 ? 13 -2.9 9.492 1 40.91 121 ARG B CA 1
ATOM 4039 C C . ARG B 1 121 ? 13.5 -1.817 8.547 1 40.91 121 ARG B C 1
ATOM 4041 O O . ARG B 1 121 ? 14.32 -0.98 8.93 1 40.91 121 ARG B O 1
ATOM 4048 N N . GLU B 1 122 ? 13.875 -2.289 7.352 1 47.94 122 GLU B N 1
ATOM 4049 C CA . GLU B 1 122 ? 14.156 -1.224 6.395 1 47.94 122 GLU B CA 1
ATOM 4050 C C . GLU B 1 122 ? 13.266 -0.012 6.641 1 47.94 122 GLU B C 1
ATOM 4052 O O . GLU B 1 122 ? 12.039 -0.124 6.621 1 47.94 122 GLU B O 1
ATOM 4057 N N . THR B 1 123 ? 13.672 0.79 7.547 1 58.78 123 THR B N 1
ATOM 4058 C CA . THR B 1 123 ? 13.094 2.115 7.754 1 58.78 123 THR B CA 1
ATOM 4059 C C . THR B 1 123 ? 13.398 3.025 6.57 1 58.78 123 THR B C 1
ATOM 4061 O O . THR B 1 123 ? 14.328 2.764 5.797 1 58.78 123 THR B O 1
ATOM 4064 N N . GLY B 1 124 ? 12.484 3.467 5.762 1 79.5 124 GLY B N 1
ATOM 4065 C CA . GLY B 1 124 ? 12.711 4.395 4.668 1 79.5 124 GLY B CA 1
ATOM 4066 C C . GLY B 1 124 ? 11.664 4.305 3.578 1 79.5 124 GLY B C 1
ATOM 4067 O O . GLY B 1 124 ? 10.672 3.58 3.719 1 79.5 124 GLY B O 1
ATOM 4068 N N . GLN B 1 125 ? 11.93 4.918 2.738 1 88.69 125 GLN B N 1
ATOM 4069 C CA . GLN B 1 125 ? 11 5.043 1.616 1 88.69 125 GLN B CA 1
ATOM 4070 C C . GLN B 1 125 ? 10.773 3.697 0.939 1 88.69 125 GLN B C 1
ATOM 4072 O O . GLN B 1 125 ? 9.648 3.385 0.535 1 88.69 125 GLN B O 1
ATOM 4077 N N . ALA B 1 126 ? 11.812 2.879 0.938 1 92.12 126 ALA B N 1
ATOM 4078 C CA . ALA B 1 126 ? 11.711 1.58 0.277 1 92.12 126 ALA B CA 1
ATOM 4079 C C . ALA B 1 126 ? 10.719 0.676 1 1 92.12 126 ALA B C 1
ATOM 4081 O O . ALA B 1 126 ? 9.891 0.02 0.365 1 92.12 126 ALA B O 1
ATOM 4082 N N . ALA B 1 127 ? 10.82 0.659 2.281 1 89.25 127 ALA B N 1
ATOM 4083 C CA . ALA B 1 127 ? 9.914 -0.17 3.074 1 89.25 127 ALA B CA 1
ATOM 4084 C C . ALA B 1 127 ? 8.469 0.284 2.91 1 89.25 127 ALA B C 1
ATOM 4086 O O . ALA B 1 127 ? 7.559 -0.543 2.803 1 89.25 127 ALA B O 1
ATOM 4087 N N . VAL B 1 128 ? 8.273 1.521 2.883 1 90.75 128 VAL B N 1
ATOM 4088 C CA . VAL B 1 128 ? 6.938 2.098 2.742 1 90.75 128 VAL B CA 1
ATOM 4089 C C . VAL B 1 128 ? 6.363 1.749 1.369 1 90.75 128 VAL B C 1
ATOM 4091 O O . VAL B 1 128 ? 5.215 1.316 1.262 1 90.75 128 VAL B O 1
ATOM 4094 N N . LEU B 1 129 ? 7.148 1.893 0.356 1 94.81 129 LEU B N 1
ATOM 4095 C CA . LEU B 1 129 ? 6.711 1.584 -1.001 1 94.81 129 LEU B CA 1
ATOM 4096 C C . LEU B 1 129 ? 6.441 0.091 -1.158 1 94.81 129 LEU B C 1
ATOM 4098 O O . LEU B 1 129 ? 5.52 -0.305 -1.874 1 94.81 129 LEU B O 1
ATOM 4102 N N . ARG B 1 130 ? 7.168 -0.67 -0.462 1 92.81 130 ARG B N 1
ATOM 4103 C CA . ARG B 1 130 ? 6.969 -2.115 -0.514 1 92.81 130 ARG B CA 1
ATOM 4104 C C . ARG B 1 130 ? 5.621 -2.502 0.083 1 92.81 130 ARG B C 1
ATOM 4106 O O . ARG B 1 130 ? 4.98 -3.451 -0.378 1 92.81 130 ARG B O 1
ATOM 4113 N N . MET B 1 131 ? 5.168 -1.797 1.005 1 89.69 131 MET B N 1
ATOM 4114 C CA . MET B 1 131 ? 3.863 -2.064 1.606 1 89.69 131 MET B CA 1
ATOM 4115 C C . MET B 1 131 ? 2.756 -1.98 0.563 1 89.69 131 MET B C 1
ATOM 4117 O O . MET B 1 131 ? 1.855 -2.822 0.538 1 89.69 131 MET B O 1
ATOM 4121 N N . ALA B 1 132 ? 2.85 -1.019 -0.241 1 94.62 132 ALA B N 1
ATOM 4122 C CA . ALA B 1 132 ? 1.845 -0.882 -1.292 1 94.62 132 ALA B CA 1
ATOM 4123 C C . ALA B 1 132 ? 1.937 -2.031 -2.291 1 94.62 132 ALA B C 1
ATOM 4125 O O . ALA B 1 132 ? 0.915 -2.572 -2.721 1 94.62 132 ALA B O 1
ATOM 4126 N N . THR B 1 133 ? 3.15 -2.373 -2.623 1 94.69 133 THR B N 1
ATOM 4127 C CA . THR B 1 133 ? 3.34 -3.508 -3.521 1 94.69 133 THR B CA 1
ATOM 4128 C C . THR B 1 133 ? 2.723 -4.773 -2.934 1 94.69 133 THR B C 1
ATOM 4130 O O . THR B 1 133 ? 2.051 -5.527 -3.639 1 94.69 133 THR B O 1
ATOM 4133 N N . THR B 1 134 ? 2.938 -4.961 -1.688 1 90.69 134 THR B N 1
ATOM 4134 C CA . THR B 1 134 ? 2.398 -6.125 -0.995 1 90.69 134 THR B CA 1
ATOM 4135 C C . THR B 1 134 ? 0.874 -6.113 -1.021 1 90.69 134 THR B C 1
ATOM 4137 O O . THR B 1 134 ? 0.242 -7.148 -1.235 1 90.69 134 THR B O 1
ATOM 4140 N N . ALA B 1 135 ? 0.349 -5.016 -0.81 1 91.06 135 ALA B N 1
ATOM 4141 C CA . ALA B 1 135 ? -1.105 -4.887 -0.863 1 91.06 135 ALA B CA 1
ATOM 4142 C C . ALA B 1 135 ? -1.641 -5.285 -2.236 1 91.06 135 ALA B C 1
ATOM 4144 O O . ALA B 1 135 ? -2.602 -6.051 -2.336 1 91.06 135 ALA B O 1
ATOM 4145 N N . TYR B 1 136 ? -1.006 -4.84 -3.264 1 95.38 136 TYR B N 1
ATOM 4146 C CA . TYR B 1 136 ? -1.476 -5.129 -4.613 1 95.38 136 TYR B CA 1
ATOM 4147 C C . TYR B 1 136 ? -1.287 -6.602 -4.957 1 95.38 136 TYR B C 1
ATOM 4149 O O . TYR B 1 136 ? -2.109 -7.191 -5.66 1 95.38 136 TYR B O 1
ATOM 4157 N N . ARG B 1 137 ? -0.244 -7.137 -4.465 1 92.19 137 ARG B N 1
ATOM 4158 C CA . ARG B 1 137 ? -0.058 -8.57 -4.664 1 92.19 137 ARG B CA 1
ATOM 4159 C C . ARG B 1 137 ? -1.197 -9.359 -4.031 1 92.19 137 ARG B C 1
ATOM 4161 O O . ARG B 1 137 ? -1.705 -10.312 -4.629 1 92.19 137 ARG B O 1
ATOM 4168 N N . ARG B 1 138 ? -1.597 -8.984 -2.941 1 88.44 138 ARG B N 1
ATOM 4169 C CA . ARG B 1 138 ? -2.674 -9.672 -2.238 1 88.44 138 ARG B CA 1
ATOM 4170 C C . ARG B 1 138 ? -4.008 -9.484 -2.955 1 88.44 138 ARG B C 1
ATOM 4172 O O . ARG B 1 138 ? -4.848 -10.383 -2.961 1 88.44 138 ARG B O 1
ATOM 4179 N N . MET B 1 139 ? -4.156 -8.375 -3.537 1 92.56 139 MET B N 1
ATOM 4180 C CA . MET B 1 139 ? -5.402 -8.078 -4.238 1 92.56 139 MET B CA 1
ATOM 4181 C C . MET B 1 139 ? -5.516 -8.906 -5.52 1 92.56 139 MET B C 1
ATOM 4183 O O . MET B 1 139 ? -6.609 -9.07 -6.059 1 92.56 139 MET B O 1
ATOM 4187 N N . ASP B 1 140 ? -4.383 -9.414 -6.039 1 92.25 140 ASP B N 1
ATOM 4188 C CA . ASP B 1 140 ? -4.379 -10.164 -7.289 1 92.25 140 ASP B CA 1
ATOM 4189 C C . ASP B 1 140 ? -5.328 -11.359 -7.219 1 92.25 140 ASP B C 1
ATOM 4191 O O . ASP B 1 140 ? -5.902 -11.766 -8.234 1 92.25 140 ASP B O 1
ATOM 4195 N N . ALA B 1 141 ? -5.484 -11.875 -6.027 1 86.06 141 ALA B N 1
ATOM 4196 C CA . ALA B 1 141 ? -6.281 -13.078 -5.84 1 86.06 141 ALA B CA 1
ATOM 4197 C C . ALA B 1 141 ? -7.754 -12.82 -6.148 1 86.06 141 ALA B C 1
ATOM 4199 O O . ALA B 1 141 ? -8.461 -13.711 -6.625 1 86.06 141 ALA B O 1
ATOM 4200 N N . THR B 1 142 ? -8.195 -11.57 -5.941 1 85.56 142 THR B N 1
ATOM 4201 C CA . THR B 1 142 ? -9.641 -11.375 -5.922 1 85.56 142 THR B CA 1
ATOM 4202 C C . THR B 1 142 ? -10.031 -10.18 -6.785 1 85.56 142 THR B C 1
ATOM 4204 O O . THR B 1 142 ? -11.211 -9.828 -6.859 1 85.56 142 THR B O 1
ATOM 4207 N N . ALA B 1 143 ? -9.109 -9.555 -7.391 1 90.88 143 ALA B N 1
ATOM 4208 C CA . ALA B 1 143 ? -9.422 -8.406 -8.25 1 90.88 143 ALA B CA 1
ATOM 4209 C C . ALA B 1 143 ? -9.047 -8.695 -9.703 1 90.88 143 ALA B C 1
ATOM 4211 O O . ALA B 1 143 ? -8.102 -9.453 -9.969 1 90.88 143 ALA B O 1
ATOM 4212 N N . PRO B 1 144 ? -9.812 -8.078 -10.633 1 92.06 144 PRO B N 1
ATOM 4213 C CA . PRO B 1 144 ? -9.406 -8.219 -12.031 1 92.06 144 PRO B CA 1
ATOM 4214 C C . PRO B 1 144 ? -8.031 -7.621 -12.312 1 92.06 144 PRO B C 1
ATOM 4216 O O . PRO B 1 144 ? -7.711 -6.535 -11.82 1 92.06 144 PRO B O 1
ATOM 4219 N N . ALA B 1 145 ? -7.273 -8.305 -13.062 1 95 145 ALA B N 1
ATOM 4220 C CA . ALA B 1 145 ? -5.898 -7.914 -13.359 1 95 145 ALA B CA 1
ATOM 4221 C C . ALA B 1 145 ? -5.848 -6.555 -14.039 1 95 145 ALA B C 1
ATOM 4223 O O . ALA B 1 145 ? -4.941 -5.758 -13.789 1 95 145 ALA B O 1
ATOM 4224 N N . ARG B 1 146 ? -6.82 -6.293 -14.891 1 93.12 146 ARG B N 1
ATOM 4225 C CA . ARG B 1 146 ? -6.801 -5.051 -15.656 1 93.12 146 ARG B CA 1
ATOM 4226 C C . ARG B 1 146 ? -6.871 -3.836 -14.734 1 93.12 146 ARG B C 1
ATOM 4228 O O . ARG B 1 146 ? -6.125 -2.871 -14.914 1 93.12 146 ARG B O 1
ATOM 4235 N N . VAL B 1 147 ? -7.758 -3.895 -13.797 1 93.06 147 VAL B N 1
ATOM 4236 C CA . VAL B 1 147 ? -7.926 -2.779 -12.867 1 93.06 147 VAL B CA 1
ATOM 4237 C C . VAL B 1 147 ? -6.707 -2.678 -11.953 1 93.06 147 VAL B C 1
ATOM 4239 O O . VAL B 1 147 ? -6.215 -1.579 -11.688 1 93.06 147 VAL B O 1
ATOM 4242 N N . LEU B 1 148 ? -6.285 -3.766 -11.5 1 96.31 148 LEU B N 1
ATOM 4243 C CA . LEU B 1 148 ? -5.113 -3.809 -10.633 1 96.31 148 LEU B CA 1
ATOM 4244 C C . LEU B 1 148 ? -3.875 -3.307 -11.359 1 96.31 148 LEU B C 1
ATOM 4246 O O . LEU B 1 148 ? -3.035 -2.625 -10.773 1 96.31 148 LEU B O 1
ATOM 4250 N N . ALA B 1 149 ? -3.727 -3.635 -12.586 1 96.75 149 ALA B N 1
ATOM 4251 C CA . ALA B 1 149 ? -2.574 -3.229 -13.391 1 96.75 149 ALA B CA 1
ATOM 4252 C C . ALA B 1 149 ? -2.467 -1.709 -13.469 1 96.75 149 ALA B C 1
ATOM 4254 O O . ALA B 1 149 ? -1.362 -1.158 -13.461 1 96.75 149 ALA B O 1
ATOM 4255 N N . GLU B 1 150 ? -3.576 -1.044 -13.531 1 94.94 150 GLU B N 1
ATOM 4256 C CA . GLU B 1 150 ? -3.559 0.415 -13.57 1 94.94 150 GLU B CA 1
ATOM 4257 C C . GLU B 1 150 ? -2.986 0.998 -12.281 1 94.94 150 GLU B C 1
ATOM 4259 O O . GLU B 1 150 ? -2.174 1.924 -12.32 1 94.94 150 GLU B O 1
ATOM 4264 N N . ALA B 1 151 ? -3.43 0.497 -11.18 1 96.81 151 ALA B N 1
ATOM 4265 C CA . ALA B 1 151 ? -2.896 0.938 -9.891 1 96.81 151 ALA B CA 1
ATOM 4266 C C . ALA B 1 151 ? -1.402 0.646 -9.789 1 96.81 151 ALA B C 1
ATOM 4268 O O . ALA B 1 151 ? -0.63 1.486 -9.32 1 96.81 151 ALA B O 1
ATOM 4269 N N . VAL B 1 152 ? -1.002 -0.463 -10.25 1 97.88 152 VAL B N 1
ATOM 4270 C CA . VAL B 1 152 ? 0.389 -0.9 -10.188 1 97.88 152 VAL B CA 1
ATOM 4271 C C . VAL B 1 152 ? 1.255 -0.001 -11.062 1 97.88 152 VAL B C 1
ATOM 4273 O O . VAL B 1 152 ? 2.393 0.316 -10.711 1 97.88 152 VAL B O 1
ATOM 4276 N N . GLN B 1 153 ? 0.711 0.429 -12.18 1 95.44 153 GLN B N 1
ATOM 4277 C CA . GLN B 1 153 ? 1.467 1.308 -13.062 1 95.44 153 GLN B CA 1
ATOM 4278 C C . GLN B 1 153 ? 1.738 2.656 -12.406 1 95.44 153 GLN B C 1
ATOM 4280 O O . GLN B 1 153 ? 2.846 3.189 -12.5 1 95.44 153 GLN B O 1
ATOM 4285 N N . GLY B 1 154 ? 0.712 3.213 -11.805 1 95.38 154 GLY B N 1
ATOM 4286 C CA . GLY B 1 154 ? 0.928 4.438 -11.055 1 95.38 154 GLY B CA 1
ATOM 4287 C C . GLY B 1 154 ? 1.945 4.281 -9.938 1 95.38 154 GLY B C 1
ATOM 4288 O O . GLY B 1 154 ? 2.791 5.152 -9.734 1 95.38 154 GLY B O 1
ATOM 4289 N N . HIS B 1 155 ? 1.854 3.227 -9.242 1 97.75 155 HIS B N 1
ATOM 4290 C CA . HIS B 1 155 ? 2.791 2.918 -8.172 1 97.75 155 HIS B CA 1
ATOM 4291 C C . HIS B 1 155 ? 4.211 2.768 -8.703 1 97.75 155 HIS B C 1
ATOM 4293 O O . HIS B 1 155 ? 5.168 3.234 -8.078 1 97.75 155 HIS B O 1
ATOM 4299 N N . MET B 1 156 ? 4.355 2.154 -9.844 1 96.69 156 MET B N 1
ATOM 4300 C CA . MET B 1 156 ? 5.66 1.985 -10.484 1 96.69 156 MET B CA 1
ATOM 4301 C C . MET B 1 156 ? 6.277 3.338 -10.82 1 96.69 156 MET B C 1
ATOM 4303 O O . MET B 1 156 ? 7.473 3.547 -10.617 1 96.69 156 MET B O 1
ATOM 4307 N N . ARG B 1 157 ? 5.512 4.223 -11.328 1 95.62 157 ARG B N 1
ATOM 4308 C CA . ARG B 1 157 ? 6.012 5.551 -11.664 1 95.62 157 ARG B CA 1
ATOM 4309 C C . ARG B 1 157 ? 6.488 6.285 -10.414 1 95.62 157 ARG B C 1
ATOM 4311 O O . ARG B 1 157 ? 7.496 6.996 -10.445 1 95.62 157 ARG B O 1
ATOM 4318 N N . LEU B 1 158 ? 5.766 6.113 -9.367 1 96.56 158 LEU B N 1
ATOM 4319 C CA . LEU B 1 158 ? 6.176 6.711 -8.102 1 96.56 158 LEU B CA 1
ATOM 4320 C C . LEU B 1 158 ? 7.531 6.172 -7.66 1 96.56 158 LEU B C 1
ATOM 4322 O O . LEU B 1 158 ? 8.422 6.941 -7.293 1 96.56 158 LEU B O 1
ATOM 4326 N N . ILE B 1 159 ? 7.695 4.871 -7.719 1 97 159 ILE B N 1
ATOM 4327 C CA . ILE B 1 159 ? 8.945 4.234 -7.316 1 97 159 ILE B CA 1
ATOM 4328 C C . ILE B 1 159 ? 10.086 4.75 -8.188 1 97 159 ILE B C 1
ATOM 4330 O O . ILE B 1 159 ? 11.172 5.062 -7.676 1 97 159 ILE B O 1
ATOM 4334 N N . GLN B 1 160 ? 9.844 4.879 -9.438 1 95.06 160 GLN B N 1
ATOM 4335 C CA . GLN B 1 160 ? 10.859 5.379 -10.352 1 95.06 160 GLN B CA 1
ATOM 4336 C C . GLN B 1 160 ? 11.242 6.816 -10.016 1 95.06 160 GLN B C 1
ATOM 4338 O O . GLN B 1 160 ? 12.43 7.164 -10.016 1 95.06 160 GLN B O 1
ATOM 4343 N N . ALA B 1 161 ? 10.25 7.574 -9.734 1 93.88 161 ALA B N 1
ATOM 4344 C CA . ALA B 1 161 ? 10.508 8.969 -9.398 1 93.88 161 ALA B CA 1
ATOM 4345 C C . ALA B 1 161 ? 11.328 9.086 -8.117 1 93.88 161 ALA B C 1
ATOM 4347 O O . ALA B 1 161 ? 12.281 9.859 -8.047 1 93.88 161 ALA B O 1
ATOM 4348 N N . VAL B 1 162 ? 11 8.352 -7.145 1 93.69 162 VAL B N 1
ATOM 4349 C CA . VAL B 1 162 ? 11.711 8.383 -5.871 1 93.69 162 VAL B CA 1
ATOM 4350 C C . VAL B 1 162 ? 13.133 7.867 -6.062 1 93.69 162 VAL B C 1
ATOM 4352 O O . VAL B 1 162 ? 14.078 8.406 -5.48 1 93.69 162 VAL B O 1
ATOM 4355 N N . THR B 1 163 ? 13.273 6.844 -6.852 1 93.81 163 THR B N 1
ATOM 4356 C CA . THR B 1 163 ? 14.586 6.27 -7.113 1 93.81 163 THR B CA 1
ATOM 4357 C C . THR B 1 163 ? 15.484 7.281 -7.812 1 93.81 163 THR B C 1
ATOM 4359 O O . THR B 1 163 ? 16.672 7.379 -7.504 1 93.81 163 THR B O 1
ATOM 4362 N N . SER B 1 164 ? 14.922 8.031 -8.75 1 91.44 164 SER B N 1
ATOM 4363 C CA . SER B 1 164 ? 15.703 9.008 -9.508 1 91.44 164 SER B CA 1
ATOM 4364 C C . SER B 1 164 ? 16.203 10.133 -8.617 1 91.44 164 SER B C 1
ATOM 4366 O O . SER B 1 164 ? 17.203 10.789 -8.938 1 91.44 164 SER B O 1
ATOM 4368 N N . GLN B 1 165 ? 15.578 10.328 -7.492 1 87.94 165 GLN B N 1
ATOM 4369 C CA . GLN B 1 165 ? 15.953 11.398 -6.578 1 87.94 165 GLN B CA 1
ATOM 4370 C C . GLN B 1 165 ? 16.953 10.914 -5.531 1 87.94 165 GLN B C 1
ATOM 4372 O O . GLN B 1 165 ? 17.562 11.719 -4.828 1 87.94 165 GLN B O 1
ATOM 4377 N N . ALA B 1 166 ? 17.047 9.602 -5.453 1 88.56 166 ALA B N 1
ATOM 4378 C CA . ALA B 1 166 ? 17.938 9.039 -4.449 1 88.56 166 ALA B CA 1
ATOM 4379 C C . ALA B 1 166 ? 19.406 9.258 -4.836 1 88.56 166 ALA B C 1
ATOM 4381 O O . ALA B 1 166 ? 19.797 8.984 -5.977 1 88.56 166 ALA B O 1
ATOM 4382 N N . ARG B 1 167 ? 20.203 9.766 -3.924 1 86.44 167 ARG B N 1
ATOM 4383 C CA . ARG B 1 167 ? 21.594 10.094 -4.219 1 86.44 167 ARG B CA 1
ATOM 4384 C C . ARG B 1 167 ? 22.531 9.008 -3.719 1 86.44 167 ARG B C 1
ATOM 4386 O O . ARG B 1 167 ? 23.516 8.656 -4.391 1 86.44 167 ARG B O 1
ATOM 4393 N N . ASP B 1 168 ? 22.188 8.43 -2.611 1 90.12 168 ASP B N 1
ATOM 4394 C CA . ASP B 1 168 ? 23.078 7.43 -2.018 1 90.12 168 ASP B CA 1
ATOM 4395 C C . ASP B 1 168 ? 22.859 6.059 -2.654 1 90.12 168 ASP B C 1
ATOM 4397 O O . ASP B 1 168 ? 21.734 5.691 -2.992 1 90.12 168 ASP B O 1
ATOM 4401 N N . ARG B 1 169 ? 23.969 5.375 -2.838 1 90 169 ARG B N 1
ATOM 4402 C CA . ARG B 1 169 ? 23.969 4.09 -3.523 1 90 169 ARG B CA 1
ATOM 4403 C C . ARG B 1 169 ? 23.172 3.051 -2.752 1 90 169 ARG B C 1
ATOM 4405 O O . ARG B 1 169 ? 22.469 2.236 -3.352 1 90 169 ARG B O 1
ATOM 4412 N N . SER B 1 170 ? 23.281 3.1 -1.481 1 91.5 170 SER B N 1
ATOM 4413 C CA . SER B 1 170 ? 22.562 2.127 -0.662 1 91.5 170 SER B CA 1
ATOM 4414 C C . SER B 1 170 ? 21.062 2.289 -0.801 1 91.5 170 SER B C 1
ATOM 4416 O O . SER B 1 170 ? 20.328 1.303 -0.95 1 91.5 170 SER B O 1
ATOM 4418 N N . THR B 1 171 ? 20.594 3.508 -0.792 1 91.69 171 THR B N 1
ATOM 4419 C CA . THR B 1 171 ? 19.172 3.791 -0.97 1 91.69 171 THR B CA 1
ATOM 4420 C C . THR B 1 171 ? 18.719 3.402 -2.373 1 91.69 171 THR B C 1
ATOM 4422 O O . THR B 1 171 ? 17.656 2.814 -2.543 1 91.69 171 THR B O 1
ATOM 4425 N N . ARG B 1 172 ? 19.531 3.658 -3.338 1 93.75 172 ARG B N 1
ATOM 4426 C CA . ARG B 1 172 ? 19.203 3.312 -4.715 1 93.75 172 ARG B CA 1
ATOM 4427 C C . ARG B 1 172 ? 19.062 1.803 -4.887 1 93.75 172 ARG B C 1
ATOM 4429 O O . ARG B 1 172 ? 18.172 1.325 -5.59 1 93.75 172 ARG B O 1
ATOM 4436 N N . SER B 1 173 ? 19.938 1.145 -4.227 1 94.12 173 SER B N 1
ATOM 4437 C CA . SER B 1 173 ? 19.891 -0.312 -4.293 1 94.12 173 SER B CA 1
ATOM 4438 C C . SER B 1 173 ? 18.609 -0.855 -3.658 1 94.12 173 SER B C 1
ATOM 4440 O O . SER B 1 173 ? 17.969 -1.753 -4.207 1 94.12 173 SER B O 1
ATOM 4442 N N . ARG B 1 174 ? 18.219 -0.285 -2.559 1 93.44 174 ARG B N 1
ATOM 4443 C CA . ARG B 1 174 ? 17 -0.711 -1.88 1 93.44 174 ARG B CA 1
ATOM 4444 C C . ARG B 1 174 ? 15.766 -0.374 -2.709 1 93.44 174 ARG B C 1
ATOM 4446 O O . ARG B 1 174 ? 14.836 -1.179 -2.805 1 93.44 174 ARG B O 1
ATOM 4453 N N . LEU B 1 175 ? 15.82 0.752 -3.277 1 95.5 175 LEU B N 1
ATOM 4454 C CA . LEU B 1 175 ? 14.695 1.163 -4.109 1 95.5 175 LEU B CA 1
ATOM 4455 C C . LEU B 1 175 ? 14.625 0.33 -5.387 1 95.5 175 LEU B C 1
ATOM 4457 O O . LEU B 1 175 ? 13.539 0.05 -5.898 1 95.5 175 LEU B O 1
ATOM 4461 N N . ALA B 1 176 ? 15.773 -0.07 -5.848 1 96.19 176 ALA B N 1
ATOM 4462 C CA . ALA B 1 176 ? 15.812 -0.96 -7.008 1 96.19 176 ALA B CA 1
ATOM 4463 C C . ALA B 1 176 ? 15.156 -2.303 -6.688 1 96.19 176 ALA B C 1
ATOM 4465 O O . ALA B 1 176 ? 14.492 -2.895 -7.539 1 96.19 176 ALA B O 1
ATOM 4466 N N . SER B 1 177 ? 15.375 -2.764 -5.508 1 95 177 SER B N 1
ATOM 4467 C CA . SER B 1 177 ? 14.734 -4.004 -5.086 1 95 177 SER B CA 1
ATOM 4468 C C . SER B 1 177 ? 13.219 -3.877 -5.102 1 95 177 SER B C 1
ATOM 4470 O O . SER B 1 177 ? 12.523 -4.758 -5.605 1 95 177 SER B O 1
ATOM 4472 N N . VAL B 1 178 ? 12.727 -2.779 -4.637 1 95 178 VAL B N 1
ATOM 4473 C CA . VAL B 1 178 ? 11.289 -2.529 -4.625 1 95 178 VAL B CA 1
ATOM 4474 C C . VAL B 1 178 ? 10.781 -2.391 -6.055 1 95 178 VAL B C 1
ATOM 4476 O O . VAL B 1 178 ? 9.703 -2.896 -6.391 1 95 178 VAL B O 1
ATOM 4479 N N . GLY B 1 179 ? 11.602 -1.707 -6.855 1 96.81 179 GLY B N 1
ATOM 4480 C CA . GLY B 1 179 ? 11.266 -1.602 -8.266 1 96.81 179 GLY B CA 1
ATOM 4481 C C . GLY B 1 179 ? 11.172 -2.949 -8.961 1 96.81 179 GLY B C 1
ATOM 4482 O O . GLY B 1 179 ? 10.297 -3.16 -9.805 1 96.81 179 GLY B O 1
ATOM 4483 N N . SER B 1 180 ? 12.016 -3.812 -8.602 1 96.81 180 SER B N 1
ATOM 4484 C CA . SER B 1 180 ? 12 -5.164 -9.156 1 96.81 180 SER B CA 1
ATOM 4485 C C . SER B 1 180 ? 10.727 -5.902 -8.766 1 96.81 180 SER B C 1
ATOM 4487 O O . SER B 1 180 ? 10.102 -6.559 -9.602 1 96.81 180 SER B O 1
ATOM 4489 N N . GLU B 1 181 ? 10.352 -5.77 -7.57 1 95.31 181 GLU B N 1
ATOM 4490 C CA . GLU B 1 181 ? 9.164 -6.449 -7.062 1 95.31 181 GLU B CA 1
ATOM 4491 C C . GLU B 1 181 ? 7.906 -5.98 -7.797 1 95.31 181 GLU B C 1
ATOM 4493 O O . GLU B 1 181 ? 7.078 -6.793 -8.203 1 95.31 181 GLU B O 1
ATOM 4498 N N . VAL B 1 182 ? 7.824 -4.746 -8 1 97 182 VAL B N 1
ATOM 4499 C CA . VAL B 1 182 ? 6.625 -4.215 -8.641 1 97 182 VAL B CA 1
ATOM 4500 C C . VAL B 1 182 ? 6.633 -4.578 -10.125 1 97 182 VAL B C 1
ATOM 4502 O O . VAL B 1 182 ? 5.578 -4.848 -10.711 1 97 182 VAL B O 1
ATOM 4505 N N . ALA B 1 183 ? 7.781 -4.523 -10.711 1 97.94 183 ALA B N 1
ATOM 4506 C CA . ALA B 1 183 ? 7.879 -4.938 -12.109 1 97.94 183 ALA B CA 1
ATOM 4507 C C . ALA B 1 183 ? 7.48 -6.398 -12.281 1 97.94 183 ALA B C 1
ATOM 4509 O O . ALA B 1 183 ? 6.809 -6.758 -13.25 1 97.94 183 ALA B O 1
ATOM 4510 N N . GLY B 1 184 ? 7.934 -7.234 -11.383 1 97.25 184 GLY B N 1
ATOM 4511 C CA . GLY B 1 184 ? 7.5 -8.625 -11.398 1 97.25 184 GLY B CA 1
ATOM 4512 C C . GLY B 1 184 ? 5.996 -8.781 -11.297 1 97.25 184 GLY B C 1
ATOM 4513 O O . GLY B 1 184 ? 5.402 -9.602 -12.008 1 97.25 184 GLY B O 1
ATOM 4514 N N . LEU B 1 185 ? 5.395 -8.031 -10.422 1 96.75 185 LEU B N 1
ATOM 4515 C CA . LEU B 1 185 ? 3.939 -8.055 -10.297 1 96.75 185 LEU B CA 1
ATOM 4516 C C . LEU B 1 185 ? 3.271 -7.605 -11.586 1 96.75 185 LEU B C 1
ATOM 4518 O O . LEU B 1 185 ? 2.264 -8.18 -12.008 1 96.75 185 LEU B O 1
ATOM 4522 N N . ALA B 1 186 ? 3.826 -6.551 -12.211 1 97.94 186 ALA B N 1
ATOM 4523 C CA . ALA B 1 186 ? 3.297 -6.098 -13.492 1 97.94 186 ALA B CA 1
ATOM 4524 C C . ALA B 1 186 ? 3.379 -7.199 -14.547 1 97.94 186 ALA B C 1
ATOM 4526 O O . ALA B 1 186 ? 2.461 -7.371 -15.352 1 97.94 186 ALA B O 1
ATOM 4527 N N . GLY B 1 187 ? 4.477 -7.91 -14.531 1 98.12 187 GLY B N 1
ATOM 4528 C CA . GLY B 1 187 ? 4.594 -9.055 -15.414 1 98.12 187 GLY B CA 1
ATOM 4529 C C . GLY B 1 187 ? 3.537 -10.117 -15.172 1 98.12 187 GLY B C 1
ATOM 4530 O O . GLY B 1 187 ? 2.904 -10.602 -16.109 1 98.12 187 GLY B O 1
ATOM 4531 N N . TRP B 1 188 ? 3.34 -10.422 -13.961 1 97.12 188 TRP B N 1
ATOM 4532 C CA . TRP B 1 188 ? 2.334 -11.398 -13.562 1 97.12 188 TRP B CA 1
ATOM 4533 C C . TRP B 1 188 ? 0.944 -10.969 -14.023 1 97.12 188 TRP B C 1
ATOM 4535 O O . TRP B 1 188 ? 0.186 -11.781 -14.562 1 97.12 188 TRP B O 1
ATOM 4545 N N . LEU B 1 189 ? 0.596 -9.773 -13.812 1 97.56 189 LEU B N 1
ATOM 4546 C CA . LEU B 1 189 ? -0.715 -9.258 -14.195 1 97.56 189 LEU B CA 1
ATOM 4547 C C . LEU B 1 189 ? -0.888 -9.281 -15.703 1 97.56 189 LEU B C 1
ATOM 4549 O O . LEU B 1 189 ? -1.969 -9.594 -16.203 1 97.56 189 LEU B O 1
ATOM 4553 N N . SER B 1 190 ? 0.162 -8.906 -16.406 1 98.06 190 SER B N 1
ATOM 4554 C CA . SER B 1 190 ? 0.117 -8.977 -17.859 1 98.06 190 SER B CA 1
ATOM 4555 C C . SER B 1 190 ? -0.119 -10.398 -18.344 1 98.06 190 SER B C 1
ATOM 4557 O O . SER B 1 190 ? -0.901 -10.633 -19.266 1 98.06 190 SER B O 1
ATOM 4559 N N . TRP B 1 191 ? 0.553 -11.336 -17.656 1 97.56 191 TRP B N 1
ATOM 4560 C CA . TRP B 1 191 ? 0.354 -12.75 -17.953 1 97.56 191 TRP B CA 1
ATOM 4561 C C . TRP B 1 191 ? -1.098 -13.156 -17.719 1 97.56 191 TRP B C 1
ATOM 4563 O O . TRP B 1 191 ? -1.71 -13.812 -18.562 1 97.56 191 TRP B O 1
ATOM 4573 N N . ASP B 1 192 ? -1.646 -12.719 -16.609 1 96.69 192 ASP B N 1
ATOM 4574 C CA . ASP B 1 192 ? -3.025 -13.047 -16.266 1 96.69 192 ASP B CA 1
ATOM 4575 C C . ASP B 1 192 ? -4 -12.492 -17.297 1 96.69 192 ASP B C 1
ATOM 4577 O O . ASP B 1 192 ? -5.055 -13.078 -17.547 1 96.69 192 ASP B O 1
ATOM 4581 N N . MET B 1 193 ? -3.678 -11.414 -17.922 1 95.88 193 MET B N 1
ATOM 4582 C CA . MET B 1 193 ? -4.543 -10.773 -18.906 1 95.88 193 MET B CA 1
ATOM 4583 C C . MET B 1 193 ? -4.316 -11.359 -20.297 1 95.88 193 MET B C 1
ATOM 4585 O O . MET B 1 193 ? -4.98 -10.961 -21.25 1 95.88 193 MET B O 1
ATOM 4589 N N . GLY B 1 194 ? -3.33 -12.234 -20.391 1 94.88 194 GLY B N 1
ATOM 4590 C CA . GLY B 1 194 ? -3.027 -12.852 -21.688 1 94.88 194 GLY B CA 1
ATOM 4591 C C . GLY B 1 194 ? -2.152 -11.984 -22.562 1 94.88 194 GLY B C 1
ATOM 4592 O O . GLY B 1 194 ? -1.993 -12.258 -23.75 1 94.88 194 GLY B O 1
ATOM 4593 N N . ASP B 1 195 ? -1.665 -10.891 -22.016 1 96.44 195 ASP B N 1
ATOM 4594 C CA . ASP B 1 195 ? -0.743 -10.016 -22.734 1 96.44 195 ASP B CA 1
ATOM 4595 C C . ASP B 1 195 ? 0.701 -10.477 -22.562 1 96.44 195 ASP B C 1
ATOM 4597 O O . ASP B 1 195 ? 1.46 -9.883 -21.797 1 96.44 195 ASP B O 1
ATOM 4601 N N . HIS B 1 196 ? 1.12 -11.43 -23.359 1 96.88 196 HIS B N 1
ATOM 4602 C CA . HIS B 1 196 ? 2.396 -12.117 -23.172 1 96.88 196 HIS B CA 1
ATOM 4603 C C . HIS B 1 196 ? 3.566 -11.195 -23.5 1 96.88 196 HIS B C 1
ATOM 4605 O O . HIS B 1 196 ? 4.625 -11.289 -22.875 1 96.88 196 HIS B O 1
ATOM 4611 N N . GLY B 1 197 ? 3.342 -10.297 -24.484 1 97.25 197 GLY B N 1
ATOM 4612 C CA . GLY B 1 197 ? 4.398 -9.352 -24.797 1 97.25 197 GLY B CA 1
ATOM 4613 C C . GLY B 1 197 ? 4.77 -8.461 -23.625 1 97.25 197 GLY B C 1
ATOM 4614 O O . GLY B 1 197 ? 5.945 -8.359 -23.266 1 97.25 197 GLY B O 1
ATOM 4615 N N . SER B 1 198 ? 3.748 -7.871 -23 1 97.62 198 SER B N 1
ATOM 4616 C CA . SER B 1 198 ? 3.98 -7.027 -21.828 1 97.62 198 SER B CA 1
ATOM 4617 C C . SER B 1 198 ? 4.547 -7.84 -20.672 1 97.62 198 SER B C 1
ATOM 4619 O O . SER B 1 198 ? 5.383 -7.348 -19.922 1 97.62 198 SER B O 1
ATOM 4621 N N . ALA B 1 199 ? 4.094 -9.062 -20.547 1 98.19 199 ALA B N 1
ATOM 4622 C CA . ALA B 1 199 ? 4.609 -9.922 -19.469 1 98.19 199 ALA B CA 1
ATOM 4623 C C . ALA B 1 199 ? 6.117 -10.094 -19.594 1 98.19 199 ALA B C 1
ATOM 4625 O O . ALA B 1 199 ? 6.852 -9.891 -18.625 1 98.19 199 ALA B O 1
ATOM 4626 N N . ARG B 1 200 ? 6.586 -10.344 -20.781 1 97.75 200 ARG B N 1
ATOM 4627 C CA . ARG B 1 200 ? 8.008 -10.539 -21.016 1 97.75 200 ARG B CA 1
ATOM 4628 C C . ARG B 1 200 ? 8.789 -9.258 -20.75 1 97.75 200 ARG B C 1
ATOM 4630 O O . ARG B 1 200 ? 9.859 -9.297 -20.125 1 97.75 200 ARG B O 1
ATOM 4637 N N . THR B 1 201 ? 8.211 -8.195 -21.219 1 98.06 201 THR B N 1
ATOM 4638 C CA . THR B 1 201 ? 8.867 -6.906 -21.031 1 98.06 201 THR B CA 1
ATOM 4639 C C . THR B 1 201 ? 9 -6.574 -19.547 1 98.06 201 THR B C 1
ATOM 4641 O O . THR B 1 201 ? 10.07 -6.168 -19.094 1 98.06 201 THR B O 1
ATOM 4644 N N . TRP B 1 202 ? 7.984 -6.797 -18.812 1 98.44 202 TRP B N 1
ATOM 4645 C CA . TRP B 1 202 ? 7.977 -6.453 -17.406 1 98.44 202 TRP B CA 1
ATOM 4646 C C . TRP B 1 202 ? 8.875 -7.398 -16.609 1 98.44 202 TRP B C 1
ATOM 4648 O O . TRP B 1 202 ? 9.586 -6.973 -15.695 1 98.44 202 TRP B O 1
ATOM 4658 N N . TYR B 1 203 ? 8.852 -8.672 -16.859 1 98.38 203 TYR B N 1
ATOM 4659 C CA . TYR B 1 203 ? 9.758 -9.594 -16.172 1 98.38 203 TYR B CA 1
ATOM 4660 C C . TYR B 1 203 ? 11.211 -9.258 -16.484 1 98.38 203 TYR B C 1
ATOM 4662 O O . TYR B 1 203 ? 12.086 -9.391 -15.633 1 98.38 203 TYR B O 1
ATOM 4670 N N . GLY B 1 204 ? 11.461 -8.852 -17.766 1 98.25 204 GLY B N 1
ATOM 4671 C CA . GLY B 1 204 ? 12.797 -8.367 -18.109 1 98.25 204 GLY B CA 1
ATOM 4672 C C . GLY B 1 204 ? 13.219 -7.176 -17.266 1 98.25 204 GLY B C 1
ATOM 4673 O O . GLY B 1 204 ? 14.344 -7.137 -16.75 1 98.25 204 GLY B O 1
ATOM 4674 N N . ALA B 1 205 ? 12.312 -6.215 -17.125 1 98.25 205 ALA B N 1
ATOM 4675 C CA . ALA B 1 205 ? 12.578 -5.055 -16.281 1 98.25 205 ALA B CA 1
ATOM 4676 C C . ALA B 1 205 ? 12.797 -5.469 -14.828 1 98.25 205 ALA B C 1
ATOM 4678 O O . ALA B 1 205 ? 13.641 -4.895 -14.133 1 98.25 205 ALA B O 1
ATOM 4679 N N . ALA B 1 206 ? 12.055 -6.461 -14.375 1 98.12 206 ALA B N 1
ATOM 4680 C CA . ALA B 1 206 ? 12.195 -6.957 -13.008 1 98.12 206 ALA B CA 1
ATOM 4681 C C . ALA B 1 206 ? 13.586 -7.547 -12.781 1 98.12 206 ALA B C 1
ATOM 4683 O O . ALA B 1 206 ? 14.219 -7.285 -11.758 1 98.12 206 ALA B O 1
ATOM 4684 N N . ILE B 1 207 ? 14.062 -8.273 -13.688 1 98.19 207 ILE B N 1
ATOM 4685 C CA . ILE B 1 207 ? 15.367 -8.914 -13.602 1 98.19 207 ILE B CA 1
ATOM 4686 C C . ILE B 1 207 ? 16.469 -7.844 -13.617 1 98.19 207 ILE B C 1
ATOM 4688 O O . ILE B 1 207 ? 17.406 -7.898 -12.82 1 98.19 207 ILE B O 1
ATOM 4692 N N . LYS B 1 208 ? 16.344 -6.859 -14.492 1 98.06 208 LYS B N 1
ATOM 4693 C CA . LYS B 1 208 ? 17.312 -5.773 -14.555 1 98.06 208 LYS B CA 1
ATOM 4694 C C . LYS B 1 208 ? 17.391 -5.02 -13.227 1 98.06 208 LYS B C 1
ATOM 4696 O O . LYS B 1 208 ? 18.469 -4.73 -12.727 1 98.06 208 LYS B O 1
ATOM 4701 N N . ALA B 1 209 ? 16.234 -4.723 -12.68 1 97.5 209 ALA B N 1
ATOM 4702 C CA . ALA B 1 209 ? 16.188 -4.016 -11.398 1 97.5 209 ALA B CA 1
ATOM 4703 C C . ALA B 1 209 ? 16.75 -4.879 -10.273 1 97.5 209 ALA B C 1
ATOM 4705 O O . ALA B 1 209 ? 17.406 -4.367 -9.367 1 97.5 209 ALA B O 1
ATOM 4706 N N . ALA B 1 210 ? 16.469 -6.121 -10.297 1 96.75 210 ALA B N 1
ATOM 4707 C CA . ALA B 1 210 ? 17.016 -7.023 -9.289 1 96.75 210 ALA B CA 1
ATOM 4708 C C . ALA B 1 210 ? 18.531 -7.055 -9.336 1 96.75 210 ALA B C 1
ATOM 4710 O O . ALA B 1 210 ? 19.188 -7.102 -8.297 1 96.75 210 ALA B O 1
ATOM 4711 N N . ARG B 1 211 ? 19.094 -7.035 -10.516 1 96.94 211 ARG B N 1
ATOM 4712 C CA . ARG B 1 211 ? 20.547 -6.996 -10.664 1 96.94 211 ARG B CA 1
ATOM 4713 C C . ARG B 1 211 ? 21.125 -5.734 -10.039 1 96.94 211 ARG B C 1
ATOM 4715 O O . ARG B 1 211 ? 22.156 -5.781 -9.375 1 96.94 211 ARG B O 1
ATOM 4722 N N . GLN B 1 212 ? 20.469 -4.668 -10.211 1 95.25 212 GLN B N 1
ATOM 4723 C CA . GLN B 1 212 ? 20.906 -3.391 -9.664 1 95.25 212 GLN B CA 1
ATOM 4724 C C . GLN B 1 212 ? 20.844 -3.395 -8.141 1 95.25 212 GLN B C 1
ATOM 4726 O O . GLN B 1 212 ? 21.609 -2.699 -7.477 1 95.25 212 GLN B O 1
ATOM 4731 N N . SER B 1 213 ? 19.969 -4.164 -7.582 1 94.06 213 SER B N 1
ATOM 4732 C CA . SER B 1 213 ? 19.812 -4.219 -6.137 1 94.06 213 SER B CA 1
ATOM 4733 C C . SER B 1 213 ? 20.875 -5.094 -5.488 1 94.06 213 SER B C 1
ATOM 4735 O O . SER B 1 213 ? 21.031 -5.086 -4.266 1 94.06 213 SER B O 1
ATOM 4737 N N . ALA B 1 214 ? 21.562 -5.875 -6.254 1 91.5 214 ALA B N 1
ATOM 4738 C CA . ALA B 1 214 ? 22.594 -6.797 -5.789 1 91.5 214 ALA B CA 1
ATOM 4739 C C . ALA B 1 214 ? 22.016 -7.789 -4.777 1 91.5 214 ALA B C 1
ATOM 4741 O O . ALA B 1 214 ? 22.656 -8.094 -3.77 1 91.5 214 ALA B O 1
ATOM 4742 N N . ASP B 1 215 ? 20.844 -8.188 -4.98 1 90 215 ASP B N 1
ATOM 4743 C CA . ASP B 1 215 ? 20.172 -9.211 -4.188 1 90 215 ASP B CA 1
ATOM 4744 C C . ASP B 1 215 ? 20 -10.5 -4.984 1 90 215 ASP B C 1
ATOM 4746 O O . ASP B 1 215 ? 19.031 -10.656 -5.727 1 90 215 ASP B O 1
ATOM 4750 N N . PRO B 1 216 ? 20.859 -11.43 -4.762 1 92 216 PRO B N 1
ATOM 4751 C CA . PRO B 1 216 ? 20.828 -12.641 -5.578 1 92 216 PRO B CA 1
ATOM 4752 C C . PRO B 1 216 ? 19.531 -13.438 -5.414 1 92 216 PRO B C 1
ATOM 4754 O O . PRO B 1 216 ? 19.078 -14.086 -6.363 1 92 216 PRO B O 1
ATOM 4757 N N . LEU B 1 217 ? 19.016 -13.422 -4.258 1 91.25 217 LEU B N 1
ATOM 4758 C CA . LEU B 1 217 ? 17.766 -14.156 -4.043 1 91.25 217 LEU B CA 1
ATOM 4759 C C . LEU B 1 217 ? 16.625 -13.531 -4.84 1 91.25 217 LEU B C 1
ATOM 4761 O O . LEU B 1 217 ? 15.805 -14.242 -5.426 1 91.25 217 LEU B O 1
ATOM 4765 N N . LEU B 1 218 ? 16.562 -12.219 -4.844 1 92.75 218 LEU B N 1
ATOM 4766 C CA . LEU B 1 218 ? 15.555 -11.523 -5.633 1 92.75 218 LEU B CA 1
ATOM 4767 C C . LEU B 1 218 ? 15.758 -11.789 -7.121 1 92.75 218 LEU B C 1
ATOM 4769 O O . LEU B 1 218 ? 14.789 -11.992 -7.859 1 92.75 218 LEU B O 1
ATOM 4773 N N . LEU B 1 219 ? 17 -11.734 -7.535 1 95.5 219 LEU B N 1
ATOM 4774 C CA . LEU B 1 219 ? 17.312 -12.008 -8.938 1 95.5 219 LEU B CA 1
ATOM 4775 C C . LEU B 1 219 ? 16.859 -13.414 -9.32 1 95.5 219 LEU B C 1
ATOM 4777 O O . LEU B 1 219 ? 16.25 -13.617 -10.367 1 95.5 219 LEU B O 1
ATOM 4781 N N . ALA B 1 220 ? 17.156 -14.336 -8.469 1 95.31 220 ALA B N 1
ATOM 4782 C CA . ALA B 1 220 ? 16.75 -15.711 -8.711 1 95.31 220 ALA B CA 1
ATOM 4783 C C . ALA B 1 220 ? 15.227 -15.836 -8.758 1 95.31 220 ALA B C 1
ATOM 4785 O O . ALA B 1 220 ? 14.68 -16.578 -9.578 1 95.31 220 ALA B O 1
ATOM 4786 N N . TYR B 1 221 ? 14.594 -15.172 -7.922 1 94.38 221 TYR B N 1
ATOM 4787 C CA . TYR B 1 221 ? 13.133 -15.195 -7.879 1 94.38 221 TYR B CA 1
ATOM 4788 C C . TYR B 1 221 ? 12.539 -14.656 -9.18 1 94.38 221 TYR B C 1
ATOM 4790 O O . TYR B 1 221 ? 11.602 -15.242 -9.727 1 94.38 221 TYR B O 1
ATOM 4798 N N . GLN B 1 222 ? 13.086 -13.57 -9.609 1 96.81 222 GLN B N 1
ATOM 4799 C CA . GLN B 1 222 ? 12.562 -12.977 -10.836 1 96.81 222 GLN B CA 1
ATOM 4800 C C . GLN B 1 222 ? 12.859 -13.867 -12.039 1 96.81 222 GLN B C 1
ATOM 4802 O O . GLN B 1 222 ? 12.031 -13.984 -12.945 1 96.81 222 GLN B O 1
ATOM 4807 N N . GLN B 1 223 ? 14 -14.477 -12.039 1 97.56 223 GLN B N 1
ATOM 4808 C CA . GLN B 1 223 ? 14.312 -15.43 -13.102 1 97.56 223 GLN B CA 1
ATOM 4809 C C . GLN B 1 223 ? 13.352 -16.609 -13.07 1 97.56 223 GLN B C 1
ATOM 4811 O O . GLN B 1 223 ? 12.875 -17.062 -14.117 1 97.56 223 GLN B O 1
ATOM 4816 N N . GLY B 1 224 ? 13.109 -17.109 -11.891 1 96.94 224 GLY B N 1
ATOM 4817 C CA . GLY B 1 224 ? 12.148 -18.203 -11.75 1 96.94 224 GLY B CA 1
ATOM 4818 C C . GLY B 1 224 ? 10.75 -17.812 -12.203 1 96.94 224 GLY B C 1
ATOM 4819 O O . GLY B 1 224 ? 10.055 -18.609 -12.836 1 96.94 224 GLY B O 1
ATOM 4820 N N . SER B 1 225 ? 10.328 -16.625 -11.906 1 96.81 225 SER B N 1
ATOM 4821 C CA . SER B 1 225 ? 9.016 -16.141 -12.32 1 96.81 225 SER B CA 1
ATOM 4822 C C . SER B 1 225 ? 8.914 -16.047 -13.836 1 96.81 225 SER B C 1
ATOM 4824 O O . SER B 1 225 ? 7.914 -16.453 -14.43 1 96.81 225 SER B O 1
ATOM 4826 N N . LEU B 1 226 ? 9.953 -15.492 -14.445 1 98.38 226 LEU B N 1
ATOM 4827 C CA . LEU B 1 226 ? 9.984 -15.461 -15.898 1 98.38 226 LEU B CA 1
ATOM 4828 C C . LEU B 1 226 ? 9.984 -16.875 -16.484 1 98.38 226 LEU B C 1
ATOM 4830 O O . LEU B 1 226 ? 9.352 -17.125 -17.5 1 98.38 226 LEU B O 1
ATOM 4834 N N . ALA B 1 227 ? 10.688 -17.766 -15.82 1 98.62 227 ALA B N 1
ATOM 4835 C CA . ALA B 1 227 ? 10.734 -19.156 -16.266 1 98.62 227 ALA B CA 1
ATOM 4836 C C . ALA B 1 227 ? 9.344 -19.781 -16.266 1 98.62 227 ALA B C 1
ATOM 4838 O O . ALA B 1 227 ? 8.953 -20.453 -17.219 1 98.62 227 ALA B O 1
ATOM 4839 N N . SER B 1 228 ? 8.648 -19.578 -15.156 1 97.81 228 SER B N 1
ATOM 4840 C CA . SER B 1 228 ? 7.285 -20.109 -15.055 1 97.81 228 SER B CA 1
ATOM 4841 C C . SER B 1 228 ? 6.418 -19.594 -16.203 1 97.81 228 SER B C 1
ATOM 4843 O O . SER B 1 228 ? 5.664 -20.359 -16.812 1 97.81 228 SER B O 1
ATOM 4845 N N . PHE B 1 229 ? 6.527 -18.359 -16.516 1 97.94 229 PHE B N 1
ATOM 4846 C CA . PHE B 1 229 ? 5.789 -17.75 -17.609 1 97.94 229 PHE B CA 1
ATOM 4847 C C . PHE B 1 229 ? 6.172 -18.375 -18.953 1 97.94 229 PHE B C 1
ATOM 4849 O O . PHE B 1 229 ? 5.305 -18.75 -19.734 1 97.94 229 PHE B O 1
ATOM 4856 N N . GLU B 1 230 ? 7.453 -18.5 -19.203 1 98.44 230 GLU B N 1
ATOM 4857 C CA . GLU B 1 230 ? 7.93 -19.016 -20.469 1 98.44 230 GLU B CA 1
ATOM 4858 C C . GLU B 1 230 ? 7.484 -20.469 -20.672 1 98.44 230 GLU B C 1
ATOM 4860 O O . GLU B 1 230 ? 7.082 -20.859 -21.766 1 98.44 230 GLU B O 1
ATOM 4865 N N . VAL B 1 231 ? 7.531 -21.234 -19.609 1 98.25 231 VAL B N 1
ATOM 4866 C CA . VAL B 1 231 ? 7.094 -22.625 -19.703 1 98.25 231 VAL B CA 1
ATOM 4867 C C . VAL B 1 231 ? 5.605 -22.672 -20.031 1 98.25 231 VAL B C 1
ATOM 4869 O O . VAL B 1 231 ? 5.184 -23.453 -20.891 1 98.25 231 VAL B O 1
ATOM 4872 N N . ASP B 1 232 ? 4.836 -21.828 -19.359 1 96.06 232 ASP B N 1
ATOM 4873 C CA . ASP B 1 232 ? 3.398 -21.781 -19.609 1 96.06 232 ASP B CA 1
ATOM 4874 C C . ASP B 1 232 ? 3.111 -21.344 -21.047 1 96.06 232 ASP B C 1
ATOM 4876 O O . ASP B 1 232 ? 2.129 -21.781 -21.641 1 96.06 232 ASP B O 1
ATOM 4880 N N . ALA B 1 233 ? 3.969 -20.531 -21.594 1 95.44 233 ALA B N 1
ATOM 4881 C CA . ALA B 1 233 ? 3.814 -20.016 -22.953 1 95.44 233 ALA B CA 1
ATOM 4882 C C . ALA B 1 233 ? 4.344 -21.016 -23.984 1 95.44 233 ALA B C 1
ATOM 4884 O O . ALA B 1 233 ? 4.273 -20.781 -25.188 1 95.44 233 ALA B O 1
ATOM 4885 N N . GLY B 1 234 ? 4.973 -22.125 -23.484 1 95 234 GLY B N 1
ATOM 4886 C CA . GLY B 1 234 ? 5.43 -23.172 -24.375 1 95 234 GLY B CA 1
ATOM 4887 C C . GLY B 1 234 ? 6.918 -23.109 -24.656 1 95 234 GLY B C 1
ATOM 4888 O O . GLY B 1 234 ? 7.457 -23.953 -25.375 1 95 234 GLY B O 1
ATOM 4889 N N . ASN B 1 235 ? 7.559 -22.094 -24.141 1 97.81 235 ASN B N 1
ATOM 4890 C CA . ASN B 1 235 ? 9 -21.969 -24.328 1 97.81 235 ASN B CA 1
ATOM 4891 C C . ASN B 1 235 ? 9.773 -22.688 -23.219 1 97.81 235 ASN B C 1
ATOM 4893 O O . ASN B 1 235 ? 10.492 -22.062 -22.453 1 97.81 235 ASN B O 1
ATOM 4897 N N . VAL B 1 236 ? 9.812 -23.984 -23.266 1 98.5 236 VAL B N 1
ATOM 4898 C CA . VAL B 1 236 ? 10.312 -24.844 -22.188 1 98.5 236 VAL B CA 1
ATOM 4899 C C . VAL B 1 236 ? 11.828 -24.688 -22.062 1 98.5 236 VAL B C 1
ATOM 4901 O O . VAL B 1 236 ? 12.359 -24.578 -20.969 1 98.5 236 VAL B O 1
ATOM 4904 N N . ALA B 1 237 ? 12.531 -24.719 -23.203 1 98.31 237 ALA B N 1
ATOM 4905 C CA . ALA B 1 237 ? 13.984 -24.609 -23.188 1 98.31 237 ALA B CA 1
ATOM 4906 C C . ALA B 1 237 ? 14.438 -23.328 -22.484 1 98.31 237 ALA B C 1
ATOM 4908 O O . ALA B 1 237 ? 15.359 -23.359 -21.656 1 98.31 237 ALA B O 1
ATOM 4909 N N . GLN B 1 238 ? 13.773 -22.25 -22.875 1 98.19 238 GLN B N 1
ATOM 4910 C CA . GLN B 1 238 ? 14.094 -20.969 -22.234 1 98.19 238 GLN B CA 1
ATOM 4911 C C . GLN B 1 238 ? 13.781 -21.016 -20.75 1 98.19 238 GLN B C 1
ATOM 4913 O O . GLN B 1 238 ? 14.555 -20.516 -19.922 1 98.19 238 GLN B O 1
ATOM 4918 N N . GLY B 1 239 ? 12.641 -21.578 -20.359 1 98.75 239 GLY B N 1
ATOM 4919 C CA . GLY B 1 239 ? 12.289 -21.734 -18.953 1 98.75 239 GLY B CA 1
ATOM 4920 C C . GLY B 1 239 ? 13.312 -22.531 -18.156 1 98.75 239 GLY B C 1
ATOM 4921 O O . GLY B 1 239 ? 13.727 -22.109 -17.078 1 98.75 239 GLY B O 1
ATOM 4922 N N . LEU B 1 240 ? 13.719 -23.609 -18.688 1 98.69 240 LEU B N 1
ATOM 4923 C CA . LEU B 1 240 ? 14.703 -24.453 -18.016 1 98.69 240 LEU B CA 1
ATOM 4924 C C . LEU B 1 240 ? 16.031 -23.734 -17.875 1 98.69 240 LEU B C 1
ATOM 4926 O O . LEU B 1 240 ? 16.703 -23.844 -16.844 1 98.69 240 LEU B O 1
ATOM 4930 N N . SER B 1 241 ? 16.422 -23.031 -18.922 1 98.75 241 SER B N 1
ATOM 4931 C CA . SER B 1 241 ? 17.656 -22.25 -18.859 1 98.75 241 SER B CA 1
ATOM 4932 C C . SER B 1 241 ? 17.609 -21.234 -17.719 1 98.75 241 SER B C 1
ATOM 4934 O O . SER B 1 241 ? 18.578 -21.047 -17 1 98.75 241 SER B O 1
ATOM 4936 N N . LEU B 1 242 ? 16.5 -20.547 -17.609 1 98.75 242 LEU B N 1
ATOM 4937 C CA . LEU B 1 242 ? 16.312 -19.562 -16.547 1 98.75 242 LEU B CA 1
ATOM 4938 C C . LEU B 1 242 ? 16.344 -20.219 -15.18 1 98.75 242 LEU B C 1
ATOM 4940 O O . LEU B 1 242 ? 16.938 -19.672 -14.242 1 98.75 242 LEU B O 1
ATOM 4944 N N . ILE B 1 243 ? 15.734 -21.359 -15 1 98.56 243 ILE B N 1
ATOM 4945 C CA . ILE B 1 243 ? 15.734 -22.094 -13.742 1 98.56 243 ILE B CA 1
ATOM 4946 C C . ILE B 1 243 ? 17.156 -22.484 -13.359 1 98.56 243 ILE B C 1
ATOM 4948 O O . ILE B 1 243 ? 17.594 -22.266 -12.227 1 98.56 243 ILE B O 1
ATOM 4952 N N . HIS B 1 244 ? 17.891 -22.969 -14.297 1 98.12 244 HIS B N 1
ATOM 4953 C CA . HIS B 1 244 ? 19.281 -23.359 -14.055 1 98.12 244 HIS B CA 1
ATOM 4954 C C . HIS B 1 244 ? 20.141 -22.141 -13.711 1 98.12 244 HIS B C 1
ATOM 4956 O O . HIS B 1 244 ? 21 -22.203 -12.828 1 98.12 244 HIS B O 1
ATOM 4962 N N . GLY B 1 245 ? 19.891 -21.094 -14.461 1 98.19 245 GLY B N 1
ATOM 4963 C CA . GLY B 1 245 ? 20.594 -19.859 -14.141 1 98.19 245 GLY B CA 1
ATOM 4964 C C . GLY B 1 245 ? 20.328 -19.375 -12.727 1 98.19 245 GLY B C 1
ATOM 4965 O O . GLY B 1 245 ? 21.25 -18.922 -12.039 1 98.19 245 GLY B O 1
ATOM 4966 N N . ALA B 1 246 ? 19.125 -19.422 -12.289 1 97.38 246 ALA B N 1
ATOM 4967 C CA . ALA B 1 246 ? 18.75 -19.016 -10.93 1 97.38 246 ALA B CA 1
ATOM 4968 C C . ALA B 1 246 ? 19.453 -19.891 -9.891 1 97.38 246 ALA B C 1
ATOM 4970 O O . ALA B 1 246 ? 19.938 -19.391 -8.875 1 97.38 246 ALA B O 1
ATOM 4971 N N . ARG B 1 247 ? 19.5 -21.156 -10.102 1 97.06 247 ARG B N 1
ATOM 4972 C CA . ARG B 1 247 ? 20.156 -22.094 -9.188 1 97.06 247 ARG B CA 1
ATOM 4973 C C . ARG B 1 247 ? 21.656 -21.797 -9.094 1 97.06 247 ARG B C 1
ATOM 4975 O O . ARG B 1 247 ? 22.219 -21.812 -8 1 97.06 247 ARG B O 1
ATOM 4982 N N . ARG B 1 248 ? 22.219 -21.594 -10.234 1 97.12 248 ARG B N 1
ATOM 4983 C CA . ARG B 1 248 ? 23.656 -21.297 -10.258 1 97.12 248 ARG B CA 1
ATOM 4984 C C . ARG B 1 248 ? 23.953 -20.016 -9.484 1 97.12 248 ARG B C 1
ATOM 4986 O O . ARG B 1 248 ? 24.953 -19.938 -8.766 1 97.12 248 ARG B O 1
ATOM 4993 N N . LEU B 1 249 ? 23.125 -19.141 -9.68 1 95.56 249 LEU B N 1
ATOM 4994 C CA . LEU B 1 249 ? 23.281 -17.859 -9.008 1 95.56 249 LEU B CA 1
ATOM 4995 C C . LEU B 1 249 ? 23.266 -18.031 -7.492 1 95.56 249 LEU B C 1
ATOM 4997 O O . LEU B 1 249 ? 24.031 -17.375 -6.785 1 95.56 249 LEU B O 1
ATOM 5001 N N . LEU B 1 250 ? 22.438 -18.859 -6.961 1 94.44 250 LEU B N 1
ATOM 5002 C CA . LEU B 1 250 ? 22.281 -19.031 -5.52 1 94.44 250 LEU B CA 1
ATOM 5003 C C . LEU B 1 250 ? 23.328 -19.969 -4.957 1 94.44 250 LEU B C 1
ATOM 5005 O O . LEU B 1 250 ? 23.656 -19.906 -3.766 1 94.44 250 LEU B O 1
ATOM 5009 N N . GLY B 1 251 ? 23.812 -20.844 -5.789 1 93.38 251 GLY B N 1
ATOM 5010 C CA . GLY B 1 251 ? 24.906 -21.719 -5.371 1 93.38 251 GLY B CA 1
ATOM 5011 C C . GLY B 1 251 ? 24.438 -22.828 -4.422 1 93.38 251 GLY B C 1
ATOM 5012 O O . GLY B 1 251 ? 23.266 -23.203 -4.418 1 93.38 251 GLY B O 1
ATOM 5013 N N . ARG B 1 252 ? 25.344 -23.328 -3.617 1 88.88 252 ARG B N 1
ATOM 5014 C CA . ARG B 1 252 ? 25.109 -24.484 -2.768 1 88.88 252 ARG B CA 1
ATOM 5015 C C . ARG B 1 252 ? 24.422 -24.078 -1.468 1 88.88 252 ARG B C 1
ATOM 5017 O O . ARG B 1 252 ? 23.734 -24.906 -0.841 1 88.88 252 ARG B O 1
ATOM 5024 N N . ASP B 1 253 ? 24.578 -22.828 -1.108 1 87.12 253 ASP B N 1
ATOM 5025 C CA . ASP B 1 253 ? 24.016 -22.375 0.156 1 87.12 253 ASP B CA 1
ATOM 5026 C C . ASP B 1 253 ? 22.641 -21.719 -0.058 1 87.12 253 ASP B C 1
ATOM 5028 O O . ASP B 1 253 ? 22.203 -20.906 0.751 1 87.12 253 ASP B O 1
ATOM 5032 N N . ARG B 1 254 ? 22.031 -22.141 -1.094 1 88.31 254 ARG B N 1
ATOM 5033 C CA . ARG B 1 254 ? 20.734 -21.562 -1.388 1 88.31 254 ARG B CA 1
ATOM 5034 C C . ARG B 1 254 ? 19.719 -21.906 -0.294 1 88.31 254 ARG B C 1
ATOM 5036 O O . ARG B 1 254 ? 19.75 -23 0.267 1 88.31 254 ARG B O 1
ATOM 5043 N N . PRO B 1 255 ? 18.844 -20.969 0.009 1 87.69 255 PRO B N 1
ATOM 5044 C CA . PRO B 1 255 ? 17.766 -21.281 0.957 1 87.69 255 PRO B CA 1
ATOM 5045 C C . PRO B 1 255 ? 16.891 -22.438 0.495 1 87.69 255 PRO B C 1
ATOM 5047 O O . PRO B 1 255 ? 16.594 -22.562 -0.697 1 87.69 255 PRO B O 1
ATOM 5050 N N . ALA B 1 256 ? 16.438 -23.172 1.409 1 87.88 256 ALA B N 1
ATOM 5051 C CA . ALA B 1 256 ? 15.648 -24.375 1.111 1 87.88 256 ALA B CA 1
ATOM 5052 C C . ALA B 1 256 ? 14.375 -24.016 0.349 1 87.88 256 ALA B C 1
ATOM 5054 O O . ALA B 1 256 ? 13.938 -24.766 -0.531 1 87.88 256 ALA B O 1
ATOM 5055 N N . ILE B 1 257 ? 13.789 -22.938 0.725 1 89.38 257 ILE B N 1
ATOM 5056 C CA . ILE B 1 257 ? 12.539 -22.531 0.093 1 89.38 257 ILE B CA 1
ATOM 5057 C C . ILE B 1 257 ? 12.781 -22.234 -1.384 1 89.38 257 ILE B C 1
ATOM 5059 O O . ILE B 1 257 ? 11.938 -22.531 -2.23 1 89.38 257 ILE B O 1
ATOM 5063 N N . ALA B 1 258 ? 13.883 -21.609 -1.738 1 91.75 258 ALA B N 1
ATOM 5064 C CA . ALA B 1 258 ? 14.227 -21.328 -3.133 1 91.75 258 ALA B CA 1
ATOM 5065 C C . ALA B 1 258 ? 14.484 -22.625 -3.9 1 91.75 258 ALA B C 1
ATOM 5067 O O . ALA B 1 258 ? 14.039 -22.781 -5.039 1 91.75 258 ALA B O 1
ATOM 5068 N N . ALA B 1 259 ? 15.172 -23.469 -3.209 1 92.88 259 ALA B N 1
ATOM 5069 C CA . ALA B 1 259 ? 15.461 -24.75 -3.836 1 92.88 259 ALA B CA 1
ATOM 5070 C C . ALA B 1 259 ? 14.18 -25.531 -4.109 1 92.88 259 ALA B C 1
ATOM 5072 O O . ALA B 1 259 ? 14.016 -26.109 -5.188 1 92.88 259 ALA B O 1
ATOM 5073 N N . ALA B 1 260 ? 13.305 -25.531 -3.135 1 93.12 260 ALA B N 1
ATOM 5074 C CA . ALA B 1 260 ? 12.031 -26.234 -3.281 1 93.12 260 ALA B CA 1
ATOM 5075 C C . ALA B 1 260 ? 11.203 -25.641 -4.414 1 93.12 260 ALA B C 1
ATOM 5077 O O . ALA B 1 260 ? 10.672 -26.359 -5.258 1 93.12 260 ALA B O 1
ATOM 5078 N N . TRP B 1 261 ? 11.102 -24.406 -4.414 1 94.19 261 TRP B N 1
ATOM 5079 C CA . TRP B 1 261 ? 10.297 -23.703 -5.41 1 94.19 261 TRP B CA 1
ATOM 5080 C C . TRP B 1 261 ? 10.867 -23.906 -6.809 1 94.19 261 TRP B C 1
ATOM 5082 O O . TRP B 1 261 ? 10.133 -24.25 -7.738 1 94.19 261 TRP B O 1
ATOM 5092 N N . LEU B 1 262 ? 12.164 -23.719 -6.988 1 96.5 262 LEU B N 1
ATOM 5093 C CA . LEU B 1 262 ? 12.789 -23.875 -8.297 1 96.5 262 LEU B CA 1
ATOM 5094 C C . LEU B 1 262 ? 12.648 -25.312 -8.797 1 96.5 262 LEU B C 1
ATOM 5096 O O . LEU B 1 262 ? 12.469 -25.547 -10 1 96.5 262 LEU B O 1
ATOM 5100 N N . SER B 1 263 ? 12.734 -26.219 -7.898 1 97.62 263 SER B N 1
ATOM 5101 C CA . SER B 1 263 ? 12.555 -27.609 -8.289 1 97.62 263 SER B CA 1
ATOM 5102 C C . SER B 1 263 ? 11.125 -27.891 -8.742 1 97.62 263 SER B C 1
ATOM 5104 O O . SER B 1 263 ? 10.891 -28.688 -9.648 1 97.62 263 SER B O 1
ATOM 5106 N N . SER B 1 264 ? 10.203 -27.266 -8.117 1 96.75 264 SER B N 1
ATOM 5107 C CA . SER B 1 264 ? 8.82 -27.406 -8.547 1 96.75 264 SER B CA 1
ATOM 5108 C C . SER B 1 264 ? 8.609 -26.812 -9.938 1 96.75 264 SER B C 1
ATOM 5110 O O . SER B 1 264 ? 7.887 -27.391 -10.758 1 96.75 264 SER B O 1
ATOM 5112 N N . LEU B 1 265 ? 9.195 -25.703 -10.211 1 97.94 265 LEU B N 1
ATOM 5113 C CA . LEU B 1 265 ? 9.133 -25.109 -11.539 1 97.94 265 LEU B CA 1
ATOM 5114 C C . LEU B 1 265 ? 9.758 -26.031 -12.578 1 97.94 265 LEU B C 1
ATOM 5116 O O . LEU B 1 265 ? 9.227 -26.188 -13.68 1 97.94 265 LEU B O 1
ATOM 5120 N N . GLU B 1 266 ? 10.867 -26.594 -12.195 1 98.75 266 GLU B N 1
ATOM 5121 C CA . GLU B 1 266 ? 11.57 -27.516 -13.094 1 98.75 266 GLU B CA 1
ATOM 5122 C C . GLU B 1 266 ? 10.711 -28.734 -13.414 1 98.75 266 GLU B C 1
ATOM 5124 O O . GLU B 1 266 ? 10.68 -29.188 -14.555 1 98.75 266 GLU B O 1
ATOM 5129 N N . ALA B 1 267 ? 10.047 -29.203 -12.414 1 98.62 267 ALA B N 1
ATOM 5130 C CA . ALA B 1 267 ? 9.156 -30.344 -12.625 1 98.62 267 ALA B CA 1
ATOM 5131 C C . ALA B 1 267 ? 8.094 -30.016 -13.672 1 98.62 267 ALA B C 1
ATOM 5133 O O . ALA B 1 267 ? 7.875 -30.797 -14.602 1 98.62 267 ALA B O 1
ATOM 5134 N N . VAL B 1 268 ? 7.496 -28.891 -13.547 1 98.38 268 VAL B N 1
ATOM 5135 C CA . VAL B 1 268 ? 6.445 -28.484 -14.477 1 98.38 268 VAL B CA 1
ATOM 5136 C C . VAL B 1 268 ? 7.031 -28.297 -15.875 1 98.38 268 VAL B C 1
ATOM 5138 O O . VAL B 1 268 ? 6.398 -28.641 -16.875 1 98.38 268 VAL B O 1
ATOM 5141 N N . ALA B 1 269 ? 8.234 -27.766 -15.953 1 98.81 269 ALA B N 1
ATOM 5142 C CA . ALA B 1 269 ? 8.898 -27.594 -17.234 1 98.81 269 ALA B CA 1
ATOM 5143 C C . ALA B 1 269 ? 9.117 -28.938 -17.938 1 98.81 269 ALA B C 1
ATOM 5145 O O . ALA B 1 269 ? 8.773 -29.094 -19.109 1 98.81 269 ALA B O 1
ATOM 5146 N N . HIS B 1 270 ? 9.617 -29.891 -17.203 1 98.75 270 HIS B N 1
ATOM 5147 C CA . HIS B 1 270 ? 9.859 -31.203 -17.781 1 98.75 270 HIS B CA 1
ATOM 5148 C C . HIS B 1 270 ? 8.547 -31.875 -18.172 1 98.75 270 HIS B C 1
ATOM 5150 O O . HIS B 1 270 ? 8.469 -32.531 -19.219 1 98.75 270 HIS B O 1
ATOM 5156 N N . ALA B 1 271 ? 7.594 -31.734 -17.328 1 98.31 271 ALA B N 1
ATOM 5157 C CA . ALA B 1 271 ? 6.293 -32.312 -17.656 1 98.31 271 ALA B CA 1
ATOM 5158 C C . ALA B 1 271 ? 5.73 -31.688 -18.938 1 98.31 271 ALA B C 1
ATOM 5160 O O . ALA B 1 271 ? 5.16 -32.406 -19.766 1 98.31 271 ALA B O 1
ATOM 5161 N N . THR B 1 272 ? 5.848 -30.406 -19.078 1 97.69 272 THR B N 1
ATOM 5162 C CA . THR B 1 272 ? 5.375 -29.703 -20.266 1 97.69 272 THR B CA 1
ATOM 5163 C C . THR B 1 272 ? 6.109 -30.188 -21.516 1 97.69 272 THR B C 1
ATOM 5165 O O . THR B 1 272 ? 5.535 -30.219 -22.609 1 97.69 272 THR B O 1
ATOM 5168 N N . ALA B 1 273 ? 7.336 -30.641 -21.375 1 97.75 273 ALA B N 1
ATOM 5169 C CA . ALA B 1 273 ? 8.148 -31.172 -22.469 1 97.75 273 ALA B CA 1
ATOM 5170 C C . ALA B 1 273 ? 7.84 -32.625 -22.719 1 97.75 273 ALA B C 1
ATOM 5172 O O . ALA B 1 273 ? 8.367 -33.25 -23.656 1 97.75 273 ALA B O 1
ATOM 5173 N N . GLY B 1 274 ? 7.059 -33.219 -21.812 1 97.19 274 GLY B N 1
ATOM 5174 C CA . GLY B 1 274 ? 6.691 -34.625 -21.953 1 97.19 274 GLY B CA 1
ATOM 5175 C C . GLY B 1 274 ? 7.676 -35.562 -21.297 1 97.19 274 GLY B C 1
ATOM 5176 O O . GLY B 1 274 ? 7.609 -36.781 -21.5 1 97.19 274 GLY B O 1
ATOM 5177 N N . ASP B 1 275 ? 8.594 -35.031 -20.594 1 98.06 275 ASP B N 1
ATOM 5178 C CA . ASP B 1 275 ? 9.594 -35.844 -19.922 1 98.06 275 ASP B CA 1
ATOM 5179 C C . ASP B 1 275 ? 9.133 -36.25 -18.516 1 98.06 275 ASP B C 1
ATOM 5181 O O . ASP B 1 275 ? 9.492 -35.594 -17.547 1 98.06 275 ASP B O 1
ATOM 5185 N N . GLU B 1 276 ? 8.484 -37.312 -18.391 1 97.88 276 GLU B N 1
ATOM 5186 C CA . GLU B 1 276 ? 7.879 -37.75 -17.141 1 97.88 276 GLU B CA 1
ATOM 5187 C C . GLU B 1 276 ? 8.938 -38.062 -16.094 1 97.88 276 GLU B C 1
ATOM 5189 O O . GLU B 1 276 ? 8.789 -37.719 -14.922 1 97.88 276 GLU B O 1
ATOM 5194 N N . ARG B 1 277 ? 9.953 -38.719 -16.469 1 98 277 ARG B N 1
ATOM 5195 C CA . ARG B 1 277 ? 10.992 -39.156 -15.523 1 98 277 ARG B CA 1
ATOM 5196 C C . ARG B 1 277 ? 11.6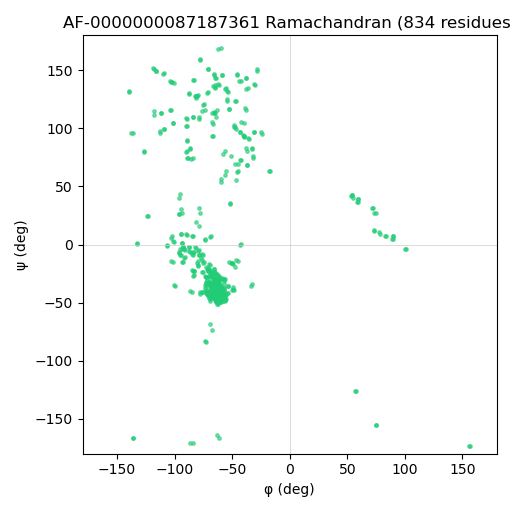8 -37.938 -14.898 1 98 277 ARG B C 1
ATOM 5198 O O . ARG B 1 277 ? 11.891 -37.906 -13.688 1 98 277 ARG B O 1
ATOM 5205 N N . ALA B 1 278 ? 12.078 -37.031 -15.719 1 98.5 278 ALA B N 1
ATOM 5206 C CA . ALA B 1 278 ? 12.719 -35.812 -15.211 1 98.5 278 ALA B CA 1
ATOM 5207 C C . ALA B 1 278 ? 11.773 -35.031 -14.312 1 98.5 278 ALA B C 1
ATOM 5209 O O . ALA B 1 278 ? 12.203 -34.438 -13.312 1 98.5 278 ALA B O 1
ATOM 5210 N N . ALA B 1 279 ? 10.539 -34.938 -14.672 1 98.5 279 ALA B N 1
ATOM 5211 C CA . ALA B 1 279 ? 9.547 -34.25 -13.852 1 98.5 279 ALA B CA 1
ATOM 5212 C C . ALA B 1 279 ? 9.438 -34.906 -12.477 1 98.5 279 ALA B C 1
ATOM 5214 O O . ALA B 1 279 ? 9.383 -34.219 -11.461 1 98.5 279 ALA B O 1
ATOM 5215 N N . GLU B 1 280 ? 9.391 -36.188 -12.492 1 97.5 280 GLU B N 1
ATOM 5216 C CA . GLU B 1 280 ? 9.297 -36.938 -11.234 1 97.5 280 GLU B CA 1
ATOM 5217 C C . GLU B 1 280 ? 10.492 -36.656 -10.336 1 97.5 280 GLU B C 1
ATOM 5219 O O . GLU B 1 280 ? 10.344 -36.438 -9.133 1 97.5 280 GLU B O 1
ATOM 5224 N N . ARG B 1 281 ? 11.656 -36.719 -10.914 1 98.31 281 ARG B N 1
ATOM 5225 C CA . ARG B 1 281 ? 12.867 -36.469 -10.148 1 98.31 281 ARG B CA 1
ATOM 5226 C C . ARG B 1 281 ? 12.828 -35.062 -9.547 1 98.31 281 ARG B C 1
ATOM 5228 O O . ARG B 1 281 ? 13.188 -34.875 -8.383 1 98.31 281 ARG B O 1
ATOM 5235 N N . ALA B 1 282 ? 12.438 -34.125 -10.297 1 98.5 282 ALA B N 1
ATOM 5236 C CA . ALA B 1 282 ? 12.359 -32.75 -9.82 1 98.5 282 ALA B CA 1
ATOM 5237 C C . ALA B 1 282 ? 11.305 -32.594 -8.727 1 98.5 282 ALA B C 1
ATOM 5239 O O . ALA B 1 282 ? 11.492 -31.828 -7.777 1 98.5 282 ALA B O 1
ATOM 5240 N N . LEU B 1 283 ? 10.195 -33.281 -8.836 1 96.94 283 LEU B N 1
ATOM 5241 C CA . LEU B 1 283 ? 9.164 -33.25 -7.805 1 96.94 283 LEU B CA 1
ATOM 5242 C C . LEU B 1 283 ? 9.688 -33.812 -6.488 1 96.94 283 LEU B C 1
ATOM 5244 O O . LEU B 1 283 ? 9.391 -33.281 -5.418 1 96.94 283 LEU B O 1
ATOM 5248 N N . VAL B 1 284 ? 10.375 -34.875 -6.613 1 97.19 284 VAL B N 1
ATOM 5249 C CA . VAL B 1 284 ? 10.953 -35.5 -5.426 1 97.19 284 VAL B CA 1
ATOM 5250 C C . VAL B 1 284 ? 11.938 -34.531 -4.766 1 97.19 284 VAL B C 1
ATOM 5252 O O . VAL B 1 284 ? 11.945 -34.375 -3.543 1 97.19 284 VAL B O 1
ATOM 5255 N N . ALA B 1 285 ? 12.742 -33.938 -5.57 1 97.31 285 ALA B N 1
ATOM 5256 C CA . ALA B 1 285 ? 13.672 -32.938 -5.047 1 97.31 285 ALA B CA 1
ATOM 5257 C C . ALA B 1 285 ? 12.93 -31.812 -4.34 1 97.31 285 ALA B C 1
ATOM 5259 O O . ALA B 1 285 ? 13.352 -31.359 -3.273 1 97.31 285 ALA B O 1
ATOM 5260 N N . SER B 1 286 ? 11.891 -31.312 -4.945 1 96.25 286 SER B N 1
ATOM 5261 C CA . SER B 1 286 ? 11.078 -30.25 -4.352 1 96.25 286 SER B CA 1
ATOM 5262 C C . SER B 1 286 ? 10.5 -30.688 -3.008 1 96.25 286 SER B C 1
ATOM 5264 O O . SER B 1 286 ? 10.555 -29.938 -2.033 1 96.25 286 SER B O 1
ATOM 5266 N N . ALA B 1 287 ? 9.977 -31.844 -2.988 1 94.19 287 ALA B N 1
ATOM 5267 C CA . ALA B 1 287 ? 9.383 -32.375 -1.769 1 94.19 287 ALA B CA 1
ATOM 5268 C C . ALA B 1 287 ? 10.422 -32.5 -0.663 1 94.19 287 ALA B C 1
ATOM 5270 O O . ALA B 1 287 ? 10.148 -32.219 0.501 1 94.19 287 ALA B O 1
ATOM 5271 N N . THR B 1 288 ? 11.555 -33.031 -0.981 1 94.88 288 THR B N 1
ATOM 5272 C CA . THR B 1 288 ? 12.641 -33.219 -0.022 1 94.88 288 THR B CA 1
ATOM 5273 C C . THR B 1 288 ? 13.047 -31.875 0.595 1 94.88 288 THR B C 1
ATOM 5275 O O . THR B 1 288 ? 13.219 -31.766 1.811 1 94.88 288 THR B O 1
ATOM 5278 N N . GLU B 1 289 ? 13.164 -30.891 -0.256 1 92.06 289 GLU B N 1
ATOM 5279 C CA . GLU B 1 289 ? 13.516 -29.562 0.239 1 92.06 289 GLU B CA 1
ATOM 5280 C C . GLU B 1 289 ? 12.391 -28.969 1.075 1 92.06 289 GLU B C 1
ATOM 5282 O O . GLU B 1 289 ? 12.648 -28.266 2.059 1 92.06 289 GLU B O 1
ATOM 5287 N N . ALA B 1 290 ? 11.18 -29.141 0.674 1 89.5 290 ALA B N 1
ATOM 5288 C CA . ALA B 1 290 ? 10.023 -28.609 1.405 1 89.5 290 ALA B CA 1
ATOM 5289 C C . ALA B 1 290 ? 9.961 -29.188 2.816 1 89.5 290 ALA B C 1
ATOM 5291 O O . ALA B 1 290 ? 9.539 -28.516 3.754 1 89.5 290 ALA B O 1
ATOM 5292 N N . GLU B 1 291 ? 10.359 -30.391 2.926 1 87.5 291 GLU B N 1
ATOM 5293 C CA . GLU B 1 291 ? 10.367 -31.047 4.227 1 87.5 291 GLU B CA 1
ATOM 5294 C C . GLU B 1 291 ? 11.367 -30.406 5.176 1 87.5 291 GLU B C 1
ATOM 5296 O O . GLU B 1 291 ? 11.219 -30.484 6.395 1 87.5 291 GLU B O 1
ATOM 5301 N N . ARG B 1 292 ? 12.312 -29.812 4.629 1 83.69 292 ARG B N 1
ATOM 5302 C CA . ARG B 1 292 ? 13.344 -29.156 5.434 1 83.69 292 ARG B CA 1
ATOM 5303 C C . ARG B 1 292 ? 12.859 -27.797 5.941 1 83.69 292 ARG B C 1
ATOM 5305 O O . ARG B 1 292 ? 13.469 -27.219 6.84 1 83.69 292 ARG B O 1
ATOM 5312 N N . LEU B 1 293 ? 11.836 -27.359 5.266 1 80.94 293 LEU B N 1
ATOM 5313 C CA . LEU B 1 293 ? 11.328 -26.047 5.648 1 80.94 293 LEU B CA 1
ATOM 5314 C C . LEU B 1 293 ? 10.547 -26.109 6.957 1 80.94 293 LEU B C 1
ATOM 5316 O O . LEU B 1 293 ? 9.75 -27.031 7.156 1 80.94 293 LEU B O 1
ATOM 5320 N N . HIS B 1 294 ? 11.086 -25.312 7.887 1 64.88 294 HIS B N 1
ATOM 5321 C CA . HIS B 1 294 ? 10.352 -25.234 9.141 1 64.88 294 HIS B CA 1
ATOM 5322 C C . HIS B 1 294 ? 9.289 -24.141 9.086 1 64.88 294 HIS B C 1
ATOM 5324 O O . HIS B 1 294 ? 9.516 -23.078 8.492 1 64.88 294 HIS B O 1
ATOM 5330 N N . SER B 1 295 ? 8.133 -24.438 9.445 1 57.53 295 SER B N 1
ATOM 5331 C CA . SER B 1 295 ? 6.996 -23.531 9.398 1 57.53 295 SER B CA 1
ATOM 5332 C C . SER B 1 295 ? 7.324 -22.203 10.086 1 57.53 295 SER B C 1
ATOM 5334 O O . SER B 1 295 ? 6.68 -21.188 9.828 1 57.53 295 SER B O 1
ATOM 5336 N N . ALA B 1 296 ? 8.328 -22.234 10.812 1 53.62 296 ALA B N 1
ATOM 5337 C CA . ALA B 1 296 ? 8.539 -21.078 11.68 1 53.62 296 ALA B CA 1
ATOM 5338 C C . ALA B 1 296 ? 9.477 -20.062 11.023 1 53.62 296 ALA B C 1
ATOM 5340 O O . ALA B 1 296 ? 9.562 -18.922 11.469 1 53.62 296 ALA B O 1
ATOM 5341 N N . ASP B 1 297 ? 10.062 -20.453 9.922 1 58.84 297 ASP B N 1
ATOM 5342 C CA . ASP B 1 297 ? 11.031 -19.531 9.352 1 58.84 297 ASP B CA 1
ATOM 5343 C C . ASP B 1 297 ? 10.359 -18.562 8.375 1 58.84 297 ASP B C 1
ATOM 5345 O O . ASP B 1 297 ? 9.711 -19 7.422 1 58.84 297 ASP B O 1
ATOM 5349 N N . PRO B 1 298 ? 10.281 -17.312 8.891 1 58.41 298 PRO B N 1
ATOM 5350 C CA . PRO B 1 298 ? 9.711 -16.391 7.902 1 58.41 298 PRO B CA 1
ATOM 5351 C C . PRO B 1 298 ? 10.445 -16.422 6.566 1 58.41 298 PRO B C 1
ATOM 5353 O O . PRO B 1 298 ? 11.664 -16.578 6.531 1 58.41 298 PRO B O 1
ATOM 5356 N N . PRO B 1 299 ? 9.578 -16.531 5.594 1 59.5 299 PRO B N 1
ATOM 5357 C CA . PRO B 1 299 ? 10.273 -16.484 4.305 1 59.5 299 PRO B CA 1
ATOM 5358 C C . PRO B 1 299 ? 11.148 -15.234 4.164 1 59.5 299 PRO B C 1
ATOM 5360 O O . PRO B 1 299 ? 10.781 -14.156 4.648 1 59.5 299 PRO B O 1
ATOM 5363 N N . PRO B 1 300 ? 12.305 -15.523 3.898 1 53.16 300 PRO B N 1
ATOM 5364 C CA . PRO B 1 300 ? 13.25 -14.406 3.785 1 53.16 300 PRO B CA 1
ATOM 5365 C C . PRO B 1 300 ? 12.727 -13.289 2.885 1 53.16 300 PRO B C 1
ATOM 5367 O O . PRO B 1 300 ? 13.305 -12.203 2.848 1 53.16 300 PRO B O 1
ATOM 5370 N N . TRP B 1 301 ? 11.727 -13.648 2.121 1 57.97 301 TRP B N 1
ATOM 5371 C CA . TRP B 1 301 ? 11.281 -12.625 1.188 1 57.97 301 TRP B CA 1
ATOM 5372 C C . TRP B 1 301 ? 9.836 -12.234 1.463 1 57.97 301 TRP B C 1
ATOM 5374 O O . TRP B 1 301 ? 8.945 -13.094 1.505 1 57.97 301 TRP B O 1
ATOM 5384 N N . PRO B 1 302 ? 9.75 -11.031 1.916 1 49.88 302 PRO B N 1
ATOM 5385 C CA . PRO B 1 302 ? 8.406 -10.609 2.299 1 49.88 302 PRO B CA 1
ATOM 5386 C C . PRO B 1 302 ? 7.348 -11 1.266 1 49.88 302 PRO B C 1
ATOM 5388 O O . PRO B 1 302 ? 6.148 -10.891 1.53 1 49.88 302 PRO B O 1
ATOM 5391 N N . TRP B 1 303 ? 7.895 -11.367 0.106 1 46.78 303 TRP B N 1
ATOM 5392 C CA . TRP B 1 303 ? 6.887 -11.539 -0.937 1 46.78 303 TRP B CA 1
ATOM 5393 C C . TRP B 1 303 ? 6.602 -13.016 -1.178 1 46.78 303 TRP B C 1
ATOM 5395 O O . TRP B 1 303 ? 5.777 -13.367 -2.029 1 46.78 303 TRP B O 1
ATOM 5405 N N . VAL B 1 304 ? 7.695 -13.758 -0.509 1 52.84 304 VAL B N 1
ATOM 5406 C CA . VAL B 1 304 ? 7.59 -15.172 -0.859 1 52.84 304 VAL B CA 1
ATOM 5407 C C . VAL B 1 304 ? 6.504 -15.836 -0.016 1 52.84 304 VAL B C 1
ATOM 5409 O O . VAL B 1 304 ? 6.516 -15.734 1.213 1 52.84 304 VAL B O 1
ATOM 5412 N N . PHE B 1 305 ? 5.438 -16.156 -0.706 1 61.16 305 PHE B N 1
ATOM 5413 C CA . PHE B 1 305 ? 4.336 -16.984 -0.232 1 61.16 305 PHE B CA 1
ATOM 5414 C C . PHE B 1 305 ? 4.863 -18.219 0.473 1 61.16 305 PHE B C 1
ATOM 5416 O O . PHE B 1 305 ? 6.016 -18.609 0.283 1 61.16 305 PHE B O 1
ATOM 5423 N N . VAL B 1 306 ? 4.277 -18.625 1.314 1 68.5 306 VAL B N 1
ATOM 5424 C CA . VAL B 1 306 ? 4.453 -19.906 1.997 1 68.5 306 VAL B CA 1
ATOM 5425 C C . VAL B 1 306 ? 4.59 -21.031 0.97 1 68.5 306 VAL B C 1
ATOM 5427 O O . VAL B 1 306 ? 3.869 -21.047 -0.03 1 68.5 306 VAL B O 1
ATOM 5430 N N . PHE B 1 307 ? 5.766 -21.781 1.104 1 82.81 307 PHE B N 1
ATOM 5431 C CA . PHE B 1 307 ? 5.926 -22.984 0.294 1 82.81 307 PHE B CA 1
ATOM 5432 C C . PHE B 1 307 ? 5.902 -24.234 1.168 1 82.81 307 PHE B C 1
ATOM 5434 O O . PHE B 1 307 ? 6.793 -24.422 1.998 1 82.81 307 PHE B O 1
ATOM 5441 N N . ASP B 1 308 ? 4.91 -24.938 0.955 1 82.06 308 ASP B N 1
ATOM 5442 C CA . ASP B 1 308 ? 4.738 -26.156 1.757 1 82.06 308 ASP B CA 1
ATOM 5443 C C . ASP B 1 308 ? 4.312 -27.328 0.887 1 82.06 308 ASP B C 1
ATOM 5445 O O . ASP B 1 308 ? 4.441 -27.281 -0.337 1 82.06 308 ASP B O 1
ATOM 5449 N N . GLU B 1 309 ? 3.883 -28.344 1.572 1 82.69 309 GLU B N 1
ATOM 5450 C CA . GLU B 1 309 ? 3.535 -29.578 0.878 1 82.69 309 GLU B CA 1
ATOM 5451 C C . GLU B 1 309 ? 2.363 -29.359 -0.076 1 82.69 309 GLU B C 1
ATOM 5453 O O . GLU B 1 309 ? 2.246 -30.047 -1.089 1 82.69 309 GLU B O 1
ATOM 5458 N N . ARG B 1 310 ? 1.574 -28.406 0.226 1 82.88 310 ARG B N 1
ATOM 5459 C CA . ARG B 1 310 ? 0.438 -28.125 -0.644 1 82.88 310 ARG B CA 1
ATOM 5460 C C . ARG B 1 310 ? 0.904 -27.578 -1.987 1 82.88 310 ARG B C 1
ATOM 5462 O O . ARG B 1 310 ? 0.295 -27.859 -3.023 1 82.88 310 ARG B O 1
ATOM 5469 N N . LYS B 1 311 ? 1.955 -26.859 -1.985 1 89.31 311 LYS B N 1
ATOM 5470 C CA . LYS B 1 311 ? 2.506 -26.312 -3.219 1 89.31 311 LYS B CA 1
ATOM 5471 C C . LYS B 1 311 ? 3.174 -27.391 -4.059 1 89.31 311 LYS B C 1
ATOM 5473 O O . LYS B 1 311 ? 3.137 -27.344 -5.289 1 89.31 311 LYS B O 1
ATOM 5478 N N . VAL B 1 312 ? 3.785 -28.328 -3.324 1 90.81 312 VAL B N 1
ATOM 5479 C CA . VAL B 1 312 ? 4.367 -29.469 -4.027 1 90.81 312 VAL B CA 1
ATOM 5480 C C . VAL B 1 312 ? 3.26 -30.281 -4.684 1 90.81 312 VAL B C 1
ATOM 5482 O O . VAL B 1 312 ? 3.398 -30.719 -5.828 1 90.81 312 VAL B O 1
ATOM 5485 N N . ALA B 1 313 ? 2.254 -30.469 -3.932 1 89.31 313 ALA B N 1
ATOM 5486 C CA . ALA B 1 313 ? 1.111 -31.203 -4.465 1 89.31 313 ALA B CA 1
ATOM 5487 C C . ALA B 1 313 ? 0.514 -30.484 -5.676 1 89.31 313 ALA B C 1
ATOM 5489 O O . ALA B 1 313 ? 0.114 -31.125 -6.648 1 89.31 313 ALA B O 1
ATOM 5490 N N . ALA B 1 314 ? 0.396 -29.234 -5.598 1 91.25 314 ALA B N 1
ATOM 5491 C CA . ALA B 1 314 ? -0.114 -28.438 -6.719 1 91.25 314 ALA B CA 1
ATOM 5492 C C . ALA B 1 314 ? 0.755 -28.625 -7.957 1 91.25 314 ALA B C 1
ATOM 5494 O O . ALA B 1 314 ? 0.24 -28.781 -9.07 1 91.25 314 ALA B O 1
ATOM 5495 N N . ALA B 1 315 ? 2.057 -28.625 -7.746 1 93.94 315 ALA B N 1
ATOM 5496 C CA . ALA B 1 315 ? 2.971 -28.859 -8.867 1 93.94 315 ALA B CA 1
ATOM 5497 C C . ALA B 1 315 ? 2.785 -30.25 -9.445 1 93.94 315 ALA B C 1
ATOM 5499 O O . ALA B 1 315 ? 2.85 -30.438 -10.664 1 93.94 315 ALA B O 1
ATOM 5500 N N . ARG B 1 316 ? 2.576 -31.203 -8.586 1 94.06 316 ARG B N 1
ATOM 5501 C CA . ARG B 1 316 ? 2.352 -32.562 -9.039 1 94.06 316 ARG B CA 1
ATOM 5502 C C . ARG B 1 316 ? 1.093 -32.656 -9.898 1 94.06 316 ARG B C 1
ATOM 5504 O O . ARG B 1 316 ? 1.089 -33.344 -10.93 1 94.06 316 ARG B O 1
ATOM 5511 N N . ILE B 1 317 ? 0.07 -32 -9.445 1 92.75 317 ILE B N 1
ATOM 5512 C CA . ILE B 1 317 ? -1.19 -32 -10.18 1 92.75 317 ILE B CA 1
ATOM 5513 C C . ILE B 1 317 ? -0.981 -31.359 -11.547 1 92.75 317 ILE B C 1
ATOM 5515 O O . ILE B 1 317 ? -1.426 -31.891 -12.562 1 92.75 317 ILE B O 1
ATOM 5519 N N . THR B 1 318 ? -0.311 -30.328 -11.586 1 95.12 318 THR B N 1
ATOM 5520 C CA . THR B 1 318 ? -0.034 -29.641 -12.844 1 95.12 318 THR B CA 1
ATOM 5521 C C . THR B 1 318 ? 0.785 -30.531 -13.773 1 95.12 318 THR B C 1
ATOM 5523 O O . THR B 1 318 ? 0.513 -30.594 -14.977 1 95.12 318 THR B O 1
ATOM 5526 N N . CYS B 1 319 ? 1.737 -31.219 -13.211 1 96.31 319 CYS B N 1
ATOM 5527 C CA . CYS B 1 319 ? 2.537 -32.156 -14 1 96.31 319 CYS B CA 1
ATOM 5528 C C . CYS B 1 319 ? 1.67 -33.25 -14.578 1 96.31 319 CYS B C 1
ATOM 5530 O O . CYS B 1 319 ? 1.799 -33.594 -15.758 1 96.31 319 CYS B O 1
ATOM 5532 N N . GLY B 1 320 ? 0.841 -33.75 -13.75 1 93.94 320 GLY B N 1
ATOM 5533 C CA . GLY B 1 320 ? -0.055 -34.781 -14.219 1 93.94 320 GLY B CA 1
ATOM 5534 C C . GLY B 1 320 ? -0.946 -34.344 -15.359 1 93.94 320 GLY B C 1
ATOM 5535 O O . GLY B 1 320 ? -1.172 -35.094 -16.312 1 93.94 320 GLY B O 1
ATOM 5536 N N . ALA B 1 321 ? -1.433 -33.156 -15.219 1 93.25 321 ALA B N 1
ATOM 5537 C CA . ALA B 1 321 ? -2.277 -32.594 -16.281 1 93.25 321 ALA B CA 1
ATOM 5538 C C . ALA B 1 321 ? -1.495 -32.438 -17.578 1 93.25 321 ALA B C 1
ATOM 5540 O O . ALA B 1 321 ? -1.988 -32.781 -18.656 1 93.25 321 ALA B O 1
ATOM 5541 N N . ARG B 1 322 ? -0.263 -31.938 -17.5 1 94.38 322 ARG B N 1
ATOM 5542 C CA . ARG B 1 322 ? 0.566 -31.719 -18.688 1 94.38 322 ARG B CA 1
ATOM 5543 C C . ARG B 1 322 ? 0.928 -33.031 -19.359 1 94.38 322 ARG B C 1
ATOM 5545 O O . ARG B 1 322 ? 0.991 -33.094 -20.594 1 94.38 322 ARG B O 1
ATOM 5552 N N . LEU B 1 323 ? 1.082 -34.062 -18.562 1 94.81 323 LEU B N 1
ATOM 5553 C CA . LEU B 1 323 ? 1.53 -35.375 -19.062 1 94.81 323 LEU B CA 1
ATOM 5554 C C . LEU B 1 323 ? 0.342 -36.281 -19.391 1 94.81 323 LEU B C 1
ATOM 5556 O O . LEU B 1 323 ? 0.516 -37.375 -19.922 1 94.81 323 LEU B O 1
ATOM 5560 N N . ALA B 1 324 ? -0.818 -35.75 -19.094 1 90.75 324 ALA B N 1
ATOM 5561 C CA . ALA B 1 324 ? -2.023 -36.562 -19.234 1 90.75 324 ALA B CA 1
ATOM 5562 C C . ALA B 1 324 ? -1.901 -37.875 -18.453 1 90.75 324 ALA B C 1
ATOM 5564 O O . ALA B 1 324 ? -2.146 -38.938 -18.984 1 90.75 324 ALA B O 1
ATOM 5565 N N . ARG B 1 325 ? -1.365 -37.75 -17.266 1 92.38 325 ARG B N 1
ATOM 5566 C CA . ARG B 1 325 ? -1.24 -38.875 -16.344 1 92.38 325 ARG B CA 1
ATOM 5567 C C . ARG B 1 325 ? -2.135 -38.688 -15.125 1 92.38 325 ARG B C 1
ATOM 5569 O O . ARG B 1 325 ? -1.71 -38.094 -14.125 1 92.38 325 ARG B O 1
ATOM 5576 N N . PRO B 1 326 ? -3.293 -39.25 -15.141 1 88.69 326 PRO B N 1
ATOM 5577 C CA . PRO B 1 326 ? -4.262 -39.031 -14.062 1 88.69 326 PRO B CA 1
ATOM 5578 C C . PRO B 1 326 ? -3.744 -39.5 -12.703 1 88.69 326 PRO B C 1
ATOM 5580 O O . PRO B 1 326 ? -4.156 -38.938 -11.672 1 88.69 326 PRO B O 1
ATOM 5583 N N . ARG B 1 327 ? -2.887 -40.438 -12.594 1 87 327 ARG B N 1
ATOM 5584 C CA . ARG B 1 327 ? -2.375 -40.969 -11.328 1 87 327 ARG B CA 1
ATOM 5585 C C . ARG B 1 327 ? -1.663 -39.875 -10.539 1 87 327 ARG B C 1
ATOM 5587 O O . ARG B 1 327 ? -1.67 -39.875 -9.305 1 87 327 ARG B O 1
ATOM 5594 N N . TRP B 1 328 ? -1.091 -38.969 -11.219 1 88.56 328 TRP B N 1
ATOM 5595 C CA . TRP B 1 328 ? -0.395 -37.875 -10.562 1 88.56 328 TRP B CA 1
ATOM 5596 C C . TRP B 1 328 ? -1.387 -36.844 -10 1 88.56 328 TRP B C 1
ATOM 5598 O O . TRP B 1 328 ? -1.074 -36.125 -9.047 1 88.56 328 TRP B O 1
ATOM 5608 N N . VAL B 1 329 ? -2.523 -36.812 -10.555 1 82.75 329 VAL B N 1
ATOM 5609 C CA . VAL B 1 329 ? -3.541 -35.844 -10.164 1 82.75 329 VAL B CA 1
ATOM 5610 C C . VAL B 1 329 ? -4.324 -36.375 -8.961 1 82.75 329 VAL B C 1
ATOM 5612 O O . VAL B 1 329 ? -4.629 -35.625 -8.031 1 82.75 329 VAL B O 1
ATOM 5615 N N . HIS B 1 330 ? -4.629 -37.688 -8.992 1 72.38 330 HIS B N 1
ATOM 5616 C CA . HIS B 1 330 ? -5.523 -38.281 -8.008 1 72.38 330 HIS B CA 1
ATOM 5617 C C . HIS B 1 330 ? -4.738 -38.906 -6.867 1 72.38 330 HIS B C 1
ATOM 5619 O O . HIS B 1 330 ? -5.332 -39.438 -5.926 1 72.38 330 HIS B O 1
ATOM 5625 N N . SER B 1 331 ? -3.439 -38.969 -6.945 1 60.44 331 SER B N 1
ATOM 5626 C CA . SER B 1 331 ? -2.688 -39.781 -5.996 1 60.44 331 SER B CA 1
ATOM 5627 C C . SER B 1 331 ? -3.104 -39.5 -4.559 1 60.44 331 SER B C 1
ATOM 5629 O O . SER B 1 331 ? -3.082 -40.375 -3.701 1 60.44 331 SER B O 1
ATOM 5631 N N . SER B 1 332 ? -3.447 -38.219 -4.117 1 54.19 332 SER B N 1
ATOM 5632 C CA . SER B 1 332 ? -4.062 -38.094 -2.801 1 54.19 332 SER B CA 1
ATOM 5633 C C . SER B 1 332 ? -5.211 -37.094 -2.838 1 54.19 332 SER B C 1
ATOM 5635 O O . SER B 1 332 ? -5.02 -35.906 -3.188 1 54.19 332 SER B O 1
ATOM 5637 N N . VAL B 1 333 ? -6.477 -37.656 -3.01 1 46.91 333 VAL B N 1
ATOM 5638 C CA . VAL B 1 333 ? -7.676 -36.844 -2.961 1 46.91 333 VAL B CA 1
ATOM 5639 C C . VAL B 1 333 ? -7.484 -35.688 -1.951 1 46.91 333 VAL B C 1
ATOM 5641 O O . VAL B 1 333 ? -7.895 -34.562 -2.197 1 46.91 333 VAL B O 1
ATOM 5644 N N . GLU B 1 334 ? -6.793 -36.156 -1.027 1 54.56 334 GLU B N 1
ATOM 5645 C CA . GLU B 1 334 ? -6.52 -35.188 0.019 1 54.56 334 GLU B CA 1
ATOM 5646 C C . GLU B 1 334 ? -5.598 -34.062 -0.487 1 54.56 334 GLU B C 1
ATOM 5648 O O . GLU B 1 334 ? -5.742 -32.906 -0.101 1 54.56 334 GLU B O 1
ATOM 5653 N N . ASP B 1 335 ? -4.938 -34.5 -1.451 1 62.44 335 ASP B N 1
ATOM 5654 C CA . ASP B 1 335 ? -3.977 -33.562 -1.973 1 62.44 335 ASP B CA 1
ATOM 5655 C C . ASP B 1 335 ? -4.668 -32.5 -2.848 1 62.44 335 ASP B C 1
ATOM 5657 O O . ASP B 1 335 ? -4.41 -31.312 -2.717 1 62.44 335 ASP B O 1
ATOM 5661 N N . ALA B 1 336 ? -5.625 -32.969 -3.686 1 66.62 336 ALA B N 1
ATOM 5662 C CA . ALA B 1 336 ? -6.324 -32.031 -4.559 1 66.62 336 ALA B CA 1
ATOM 5663 C C . ALA B 1 336 ? -7.195 -31.078 -3.752 1 66.62 336 ALA B C 1
ATOM 5665 O O . ALA B 1 336 ? -7.234 -29.875 -4.035 1 66.62 336 ALA B O 1
ATOM 5666 N N . SER B 1 337 ? -7.746 -31.672 -2.812 1 66.38 337 SER B N 1
ATOM 5667 C CA . SER B 1 337 ? -8.609 -30.844 -1.966 1 66.38 337 SER B CA 1
ATOM 5668 C C . SER B 1 337 ? -7.797 -29.812 -1.192 1 66.38 337 SER B C 1
ATOM 5670 O O . SER B 1 337 ? -8.219 -28.672 -1.054 1 66.38 337 SER B O 1
ATOM 5672 N N . THR B 1 338 ? -6.758 -30.281 -0.856 1 64.94 338 THR B N 1
ATOM 5673 C CA . THR B 1 338 ? -5.895 -29.391 -0.093 1 64.94 338 THR B CA 1
ATOM 5674 C C . THR B 1 338 ? -5.324 -28.297 -0.989 1 64.94 338 THR B C 1
ATOM 5676 O O . THR B 1 338 ? -5.285 -27.125 -0.6 1 64.94 338 THR B O 1
ATOM 5679 N N . ALA B 1 339 ? -4.945 -28.703 -2.107 1 68.06 339 ALA B N 1
ATOM 5680 C CA . ALA B 1 339 ? -4.387 -27.734 -3.041 1 68.06 339 ALA B CA 1
ATOM 5681 C C . ALA B 1 339 ? -5.438 -26.703 -3.457 1 68.06 339 ALA B C 1
ATOM 5683 O O . ALA B 1 339 ? -5.121 -25.531 -3.666 1 68.06 339 ALA B O 1
ATOM 5684 N N . LEU B 1 340 ? -6.684 -27.172 -3.434 1 70.62 340 LEU B N 1
ATOM 5685 C CA . LEU B 1 340 ? -7.777 -26.344 -3.902 1 70.62 340 LEU B CA 1
ATOM 5686 C C . LEU B 1 340 ? -8.352 -25.5 -2.76 1 70.62 340 LEU B C 1
ATOM 5688 O O . LEU B 1 340 ? -9.336 -24.781 -2.945 1 70.62 340 LEU B O 1
ATOM 5692 N N . SER B 1 341 ? -7.676 -25.547 -1.668 1 69.88 341 SER B N 1
ATOM 5693 C CA . SER B 1 341 ? -8.164 -24.781 -0.526 1 69.88 341 SER B CA 1
ATOM 5694 C C . SER B 1 341 ? -7.496 -23.406 -0.451 1 69.88 341 SER B C 1
ATOM 5696 O O . SER B 1 341 ? -7.758 -22.641 0.474 1 69.88 341 SER B O 1
ATOM 5698 N N . SER B 1 342 ? -6.82 -23.125 -1.432 1 72.25 342 SER B N 1
ATOM 5699 C CA . SER B 1 342 ? -6.125 -21.844 -1.43 1 72.25 342 SER B CA 1
ATOM 5700 C C . SER B 1 342 ? -7.109 -20.688 -1.448 1 72.25 342 SER B C 1
ATOM 5702 O O . SER B 1 342 ? -8.172 -20.766 -2.068 1 72.25 342 SER B O 1
ATOM 5704 N N . GLY B 1 343 ? -6.719 -19.656 -0.81 1 75.25 343 GLY B N 1
ATOM 5705 C CA . GLY B 1 343 ? -7.516 -18.438 -0.823 1 75.25 343 GLY B CA 1
ATOM 5706 C C . GLY B 1 343 ? -7.34 -17.625 -2.088 1 75.25 343 GLY B C 1
ATOM 5707 O O . GLY B 1 343 ? -8.086 -16.672 -2.33 1 75.25 343 GLY B O 1
ATOM 5708 N N . HIS B 1 344 ? -6.477 -18.031 -2.906 1 86.69 344 HIS B N 1
ATOM 5709 C CA . HIS B 1 344 ? -6.242 -17.344 -4.164 1 86.69 344 HIS B CA 1
ATOM 5710 C C . HIS B 1 34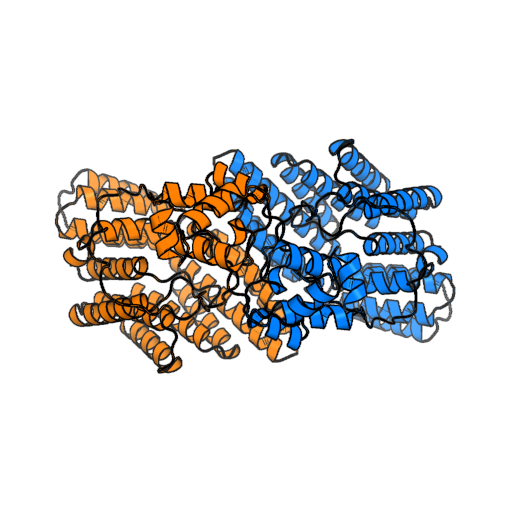4 ? -7.137 -17.891 -5.273 1 86.69 344 HIS B C 1
ATOM 5712 O O . HIS B 1 344 ? -6.797 -18.875 -5.918 1 86.69 344 HIS B O 1
ATOM 5718 N N . GLU B 1 345 ? -8.195 -17.172 -5.59 1 88.5 345 GLU B N 1
ATOM 5719 C CA . GLU B 1 345 ? -9.273 -17.672 -6.438 1 88.5 345 GLU B CA 1
ATOM 5720 C C . GLU B 1 345 ? -8.766 -18.016 -7.836 1 88.5 345 GLU B C 1
ATOM 5722 O O . GLU B 1 345 ? -9.141 -19.047 -8.406 1 88.5 345 GLU B O 1
ATOM 5727 N N . LYS B 1 346 ? -7.953 -17.234 -8.414 1 92.5 346 LYS B N 1
ATOM 5728 C CA . LYS B 1 346 ? -7.461 -17.469 -9.766 1 92.5 346 LYS B CA 1
ATOM 5729 C C . LYS B 1 346 ? -6.547 -18.688 -9.82 1 92.5 346 LYS B C 1
ATOM 5731 O O . LYS B 1 346 ? -6.672 -19.531 -10.727 1 92.5 346 LYS B O 1
ATOM 5736 N N . GLN B 1 347 ? -5.664 -18.781 -8.891 1 90.5 347 GLN B N 1
ATOM 5737 C CA . GLN B 1 347 ? -4.77 -19.938 -8.844 1 90.5 347 GLN B CA 1
ATOM 5738 C C . GLN B 1 347 ? -5.551 -21.219 -8.617 1 90.5 347 GLN B C 1
ATOM 5740 O O . GLN B 1 347 ? -5.23 -22.266 -9.195 1 90.5 347 GLN B O 1
ATOM 5745 N N . ARG B 1 348 ? -6.531 -21.109 -7.793 1 91.19 348 ARG B N 1
ATOM 5746 C CA . ARG B 1 348 ? -7.387 -22.266 -7.547 1 91.19 348 ARG B CA 1
ATOM 5747 C C . ARG B 1 348 ? -8.117 -22.688 -8.82 1 91.19 348 ARG B C 1
ATOM 5749 O O . ARG B 1 348 ? -8.266 -23.875 -9.094 1 91.19 348 ARG B O 1
ATOM 5756 N N . ALA B 1 349 ? -8.555 -21.719 -9.531 1 94.19 349 ALA B N 1
ATOM 5757 C CA . ALA B 1 349 ? -9.242 -22.016 -10.789 1 94.19 349 ALA B CA 1
ATOM 5758 C C . ALA B 1 349 ? -8.312 -22.719 -11.766 1 94.19 349 ALA B C 1
ATOM 5760 O O . ALA B 1 349 ? -8.719 -23.672 -12.438 1 94.19 349 ALA B O 1
ATOM 5761 N N . LEU B 1 350 ? -7.109 -22.281 -11.852 1 94.62 350 LEU B N 1
ATOM 5762 C CA . LEU B 1 350 ? -6.133 -22.906 -12.742 1 94.62 350 LEU B CA 1
ATOM 5763 C C . LEU B 1 350 ? -5.863 -24.359 -12.32 1 94.62 350 LEU B C 1
ATOM 5765 O O . LEU B 1 350 ? -5.828 -25.25 -13.156 1 94.62 350 LEU B O 1
ATOM 5769 N N . LEU B 1 351 ? -5.723 -24.531 -11.062 1 93.12 351 LEU B N 1
ATOM 5770 C CA . LEU B 1 351 ? -5.484 -25.875 -10.555 1 93.12 351 LEU B CA 1
ATOM 5771 C C . LEU B 1 351 ? -6.699 -26.766 -10.781 1 93.12 351 LEU B C 1
ATOM 5773 O O . LEU B 1 351 ? -6.559 -27.953 -11.07 1 93.12 351 LEU B O 1
ATOM 5777 N N . ALA B 1 352 ? -7.859 -26.188 -10.57 1 94 352 ALA B N 1
ATOM 5778 C CA . ALA B 1 352 ? -9.094 -26.938 -10.82 1 94 352 ALA B CA 1
ATOM 5779 C C . ALA B 1 352 ? -9.148 -27.438 -12.258 1 94 352 ALA B C 1
ATOM 5781 O O . ALA B 1 352 ? -9.641 -28.531 -12.523 1 94 352 ALA B O 1
ATOM 5782 N N . LEU B 1 353 ? -8.68 -26.656 -13.141 1 95.62 353 LEU B N 1
ATOM 5783 C CA . LEU B 1 353 ? -8.648 -27.078 -14.531 1 95.62 353 LEU B CA 1
ATOM 5784 C C . LEU B 1 353 ? -7.652 -28.203 -14.742 1 95.62 353 LEU B C 1
ATOM 5786 O O . LEU B 1 353 ? -7.887 -29.109 -15.562 1 95.62 353 LEU B O 1
ATOM 5790 N N . ASP B 1 354 ? -6.574 -28.188 -14.023 1 94.38 354 ASP B N 1
ATOM 5791 C CA . ASP B 1 354 ? -5.625 -29.297 -14.07 1 94.38 354 ASP B CA 1
ATOM 5792 C C . ASP B 1 354 ? -6.25 -30.578 -13.539 1 94.38 354 ASP B C 1
ATOM 5794 O O . ASP B 1 354 ? -6.086 -31.656 -14.125 1 94.38 354 ASP B O 1
ATOM 5798 N N . VAL B 1 355 ? -6.93 -30.453 -12.469 1 92.69 355 VAL B N 1
ATOM 5799 C CA . VAL B 1 355 ? -7.625 -31.609 -11.906 1 92.69 355 VAL B CA 1
ATOM 5800 C C . VAL B 1 355 ? -8.68 -32.094 -12.891 1 92.69 355 VAL B C 1
ATOM 5802 O O . VAL B 1 355 ? -8.836 -33.312 -13.086 1 92.69 355 VAL B O 1
ATOM 5805 N N . ALA B 1 356 ? -9.406 -31.156 -13.43 1 94.44 356 ALA B N 1
ATOM 5806 C CA . ALA B 1 356 ? -10.422 -31.5 -14.43 1 94.44 356 ALA B CA 1
ATOM 5807 C C . ALA B 1 356 ? -9.812 -32.312 -15.562 1 94.44 356 ALA B C 1
ATOM 5809 O O . ALA B 1 356 ? -10.422 -33.281 -16.047 1 94.44 356 ALA B O 1
ATOM 5810 N N . SER B 1 357 ? -8.664 -31.953 -16 1 93.94 357 SER B N 1
ATOM 5811 C CA . SER B 1 357 ? -7.984 -32.688 -17.078 1 93.94 357 SER B CA 1
ATOM 5812 C C . SER B 1 357 ? -7.691 -34.125 -16.656 1 93.94 357 SER B C 1
ATOM 5814 O O . SER B 1 357 ? -7.746 -35.031 -17.484 1 93.94 357 SER B O 1
ATOM 5816 N N . GLY B 1 358 ? -7.324 -34.281 -15.406 1 89.44 358 GLY B N 1
ATOM 5817 C CA . GLY B 1 358 ? -7.141 -35.625 -14.891 1 89.44 358 GLY B CA 1
ATOM 5818 C C . GLY B 1 358 ? -8.406 -36.469 -14.945 1 89.44 358 GLY B C 1
ATOM 5819 O O . GLY B 1 358 ? -8.367 -37.625 -15.352 1 89.44 358 GLY B O 1
ATOM 5820 N N . HIS B 1 359 ? -9.5 -35.875 -14.609 1 90.75 359 HIS B N 1
ATOM 5821 C CA . HIS B 1 359 ? -10.789 -36.531 -14.688 1 90.75 359 HIS B CA 1
ATOM 5822 C C . HIS B 1 359 ? -11.141 -36.906 -16.125 1 90.75 359 HIS B C 1
ATOM 5824 O O . HIS B 1 359 ? -11.648 -37.969 -16.406 1 90.75 359 HIS B O 1
ATOM 5830 N N . MET B 1 360 ? -10.891 -35.938 -16.969 1 92.62 360 MET B N 1
ATOM 5831 C CA . MET B 1 360 ? -11.188 -36.156 -18.391 1 92.62 360 MET B CA 1
ATOM 5832 C C . MET B 1 360 ? -10.383 -37.344 -18.922 1 92.62 360 MET B C 1
ATOM 5834 O O . MET B 1 360 ? -10.914 -38.188 -19.641 1 92.62 360 MET B O 1
ATOM 5838 N N . ALA B 1 361 ? -9.102 -37.406 -18.594 1 89.94 361 ALA B N 1
ATOM 5839 C CA . ALA B 1 361 ? -8.219 -38.469 -19.031 1 89.94 361 ALA B CA 1
ATOM 5840 C C . ALA B 1 361 ? -8.664 -39.812 -18.484 1 89.94 361 ALA B C 1
ATOM 5842 O O . ALA B 1 361 ? -8.438 -40.844 -19.109 1 89.94 361 ALA B O 1
ATOM 5843 N N . SER B 1 362 ? -9.375 -39.781 -17.359 1 89.62 362 SER B N 1
ATOM 5844 C CA . SER B 1 362 ? -9.867 -41 -16.734 1 89.62 362 SER B CA 1
ATOM 5845 C C . SER B 1 362 ? -11.273 -41.344 -17.203 1 89.62 362 SER B C 1
ATOM 5847 O O . SER B 1 362 ? -11.883 -42.281 -16.734 1 89.62 362 SER B O 1
ATOM 5849 N N . GLY B 1 363 ? -11.867 -40.469 -18.062 1 89.5 363 GLY B N 1
ATOM 5850 C CA . GLY B 1 363 ? -13.172 -40.719 -18.641 1 89.5 363 GLY B CA 1
ATOM 5851 C C . GLY B 1 363 ? -14.312 -40.188 -17.812 1 89.5 363 GLY B C 1
ATOM 5852 O O . GLY B 1 363 ? -15.484 -40.438 -18.125 1 89.5 363 GLY B O 1
ATOM 5853 N N . HIS B 1 364 ? -14.008 -39.5 -16.766 1 91.69 364 HIS B N 1
ATOM 5854 C CA . HIS B 1 364 ? -15.039 -38.906 -15.922 1 91.69 364 HIS B CA 1
ATOM 5855 C C . HIS B 1 364 ? -15.406 -37.5 -16.391 1 91.69 364 HIS B C 1
ATOM 5857 O O . HIS B 1 364 ? -15.047 -36.531 -15.742 1 91.69 364 HIS B O 1
ATOM 5863 N N . LEU B 1 365 ? -16.219 -37.438 -17.375 1 93.81 365 LEU B N 1
ATOM 5864 C CA . LEU B 1 365 ? -16.5 -36.156 -18.062 1 93.81 365 LEU B CA 1
ATOM 5865 C C . LEU B 1 365 ? -17.375 -35.25 -17.188 1 93.81 365 LEU B C 1
ATOM 5867 O O . LEU B 1 365 ? -17.188 -34.031 -17.188 1 93.81 365 LEU B O 1
ATOM 5871 N N . ASP B 1 366 ? -18.281 -35.875 -16.375 1 93.44 366 ASP B N 1
ATOM 5872 C CA . ASP B 1 366 ? -19.141 -35.062 -15.531 1 93.44 366 ASP B CA 1
ATOM 5873 C C . ASP B 1 366 ? -18.328 -34.281 -14.492 1 93.44 366 ASP B C 1
ATOM 5875 O O . ASP B 1 366 ? -18.5 -33.094 -14.328 1 93.44 366 ASP B O 1
ATOM 5879 N N . ALA B 1 367 ? -17.453 -35.031 -13.828 1 92.56 367 ALA B N 1
ATOM 5880 C CA . ALA B 1 367 ? -16.594 -34.406 -12.828 1 92.56 367 ALA B CA 1
ATOM 5881 C C . ALA B 1 367 ? -15.656 -33.375 -13.469 1 92.56 367 ALA B C 1
ATOM 5883 O O . ALA B 1 367 ? -15.445 -32.281 -12.93 1 92.56 367 ALA B O 1
ATOM 5884 N N . ALA B 1 368 ? -15.102 -33.719 -14.594 1 94.88 368 ALA B N 1
ATOM 5885 C CA . ALA B 1 368 ? -14.164 -32.875 -15.305 1 94.88 368 ALA B CA 1
ATOM 5886 C C . ALA B 1 368 ? -14.812 -31.531 -15.68 1 94.88 368 ALA B C 1
ATOM 5888 O O . ALA B 1 368 ? -14.289 -30.469 -15.344 1 94.88 368 ALA B O 1
ATOM 5889 N N . PHE B 1 369 ? -16 -31.562 -16.25 1 96.06 369 PHE B N 1
ATOM 5890 C CA . PHE B 1 369 ? -16.609 -30.359 -16.797 1 96.06 369 PHE B CA 1
ATOM 5891 C C . PHE B 1 369 ? -17.344 -29.578 -15.703 1 96.06 369 PHE B C 1
ATOM 5893 O O . PHE B 1 369 ? -17.562 -28.375 -15.836 1 96.06 369 PHE B O 1
ATOM 5900 N N . THR B 1 370 ? -17.703 -30.281 -14.609 1 95.12 370 THR B N 1
ATOM 5901 C CA . THR B 1 370 ? -18.203 -29.531 -13.453 1 95.12 370 THR B CA 1
ATOM 5902 C C . THR B 1 370 ? -17.109 -28.625 -12.898 1 95.12 370 THR B C 1
ATOM 5904 O O . THR B 1 370 ? -17.328 -27.438 -12.688 1 95.12 370 THR B O 1
ATOM 5907 N N . LEU B 1 371 ? -15.898 -29.172 -12.719 1 94.25 371 LEU B N 1
ATOM 5908 C CA . LEU B 1 371 ? -14.766 -28.406 -12.211 1 94.25 371 LEU B CA 1
ATOM 5909 C C . LEU B 1 371 ? -14.352 -27.328 -13.211 1 94.25 371 LEU B C 1
ATOM 5911 O O . LEU B 1 371 ? -14.062 -26.203 -12.812 1 94.25 371 LEU B O 1
ATOM 5915 N N . ALA B 1 372 ? -14.336 -27.672 -14.414 1 96.81 372 ALA B N 1
ATOM 5916 C CA . ALA B 1 372 ? -13.93 -26.719 -15.445 1 96.81 372 ALA B CA 1
ATOM 5917 C C . ALA B 1 372 ? -14.891 -25.547 -15.531 1 96.81 372 ALA B C 1
ATOM 5919 O O . ALA B 1 372 ? -14.477 -24.406 -15.742 1 96.81 372 ALA B O 1
ATOM 5920 N N . THR B 1 373 ? -16.203 -25.859 -15.383 1 95.88 373 THR B N 1
ATOM 5921 C CA . THR B 1 373 ? -17.203 -24.812 -15.422 1 95.88 373 THR B CA 1
ATOM 5922 C C . THR B 1 373 ? -17.031 -23.844 -14.25 1 95.88 373 THR B C 1
ATOM 5924 O O . THR B 1 373 ? -17.125 -22.625 -14.422 1 95.88 373 THR B O 1
ATOM 5927 N N . GLN B 1 374 ? -16.781 -24.422 -13.141 1 94.81 374 GLN B N 1
ATOM 5928 C CA . GLN B 1 374 ? -16.531 -23.578 -11.969 1 94.81 374 GLN B CA 1
ATOM 5929 C C . GLN B 1 374 ? -15.305 -22.703 -12.172 1 94.81 374 GLN B C 1
ATOM 5931 O O . GLN B 1 374 ? -15.32 -21.516 -11.82 1 94.81 374 GLN B O 1
ATOM 5936 N N . ALA B 1 375 ? -14.227 -23.266 -12.656 1 95.94 375 ALA B N 1
ATOM 5937 C CA . ALA B 1 375 ? -13.008 -22.516 -12.922 1 95.94 375 ALA B CA 1
ATOM 5938 C C . ALA B 1 375 ? -13.258 -21.406 -13.953 1 95.94 375 ALA B C 1
ATOM 5940 O O . ALA B 1 375 ? -12.797 -20.281 -13.789 1 95.94 375 ALA B O 1
ATOM 5941 N N . LEU B 1 376 ? -14.023 -21.734 -14.984 1 95.81 376 LEU B N 1
ATOM 5942 C CA . LEU B 1 376 ? -14.352 -20.766 -16.031 1 95.81 376 LEU B CA 1
ATOM 5943 C C . LEU B 1 376 ? -15.156 -19.594 -15.445 1 95.81 376 LEU B C 1
ATOM 5945 O O . LEU B 1 376 ? -14.914 -18.438 -15.797 1 95.81 376 LEU B O 1
ATOM 5949 N N . ASP B 1 377 ? -16.078 -19.906 -14.602 1 94.62 377 ASP B N 1
ATOM 5950 C CA . ASP B 1 377 ? -16.875 -18.875 -13.961 1 94.62 377 ASP B CA 1
ATOM 5951 C C . ASP B 1 377 ? -15.992 -17.891 -13.188 1 94.62 377 ASP B C 1
ATOM 5953 O O . ASP B 1 377 ? -16.234 -16.688 -13.203 1 94.62 377 ASP B O 1
ATOM 5957 N N . VAL B 1 378 ? -14.992 -18.438 -12.539 1 92.56 378 VAL B N 1
ATOM 5958 C CA . VAL B 1 378 ? -14.039 -17.594 -11.82 1 92.56 378 VAL B CA 1
ATOM 5959 C C . VAL B 1 378 ? -13.281 -16.719 -12.805 1 92.56 378 VAL B C 1
ATOM 5961 O O . VAL B 1 378 ? -13.117 -15.516 -12.57 1 92.56 378 VAL B O 1
ATOM 5964 N N . GLY B 1 379 ? -12.797 -17.312 -13.867 1 94.12 379 GLY B N 1
ATOM 5965 C CA . GLY B 1 379 ? -12.094 -16.547 -14.891 1 94.12 379 GLY B CA 1
ATOM 5966 C C . GLY B 1 379 ? -12.914 -15.422 -15.477 1 94.12 379 GLY B C 1
ATOM 5967 O O . GLY B 1 379 ? -12.398 -14.32 -15.695 1 94.12 379 GLY B O 1
ATOM 5968 N N . LEU B 1 380 ? -14.203 -15.664 -15.688 1 91.88 380 LEU B N 1
ATOM 5969 C CA . LEU B 1 380 ? -15.102 -14.656 -16.25 1 91.88 380 LEU B CA 1
ATOM 5970 C C . LEU B 1 380 ? -15.398 -13.562 -15.227 1 91.88 380 LEU B C 1
ATOM 5972 O O . LEU B 1 380 ? -15.375 -12.375 -15.555 1 91.88 380 LEU B O 1
ATOM 5976 N N . LYS B 1 381 ? -15.594 -13.961 -14.062 1 89.06 381 LYS B N 1
ATOM 5977 C CA . LYS B 1 381 ? -15.883 -13.016 -12.984 1 89.06 381 LYS B CA 1
ATOM 5978 C C . LYS B 1 381 ? -14.703 -12.07 -12.758 1 89.06 381 LYS B C 1
ATOM 5980 O O . LYS B 1 381 ? -14.898 -10.859 -12.617 1 89.06 381 LYS B O 1
ATOM 5985 N N . LEU B 1 382 ? -13.547 -12.625 -12.828 1 90.81 382 LEU B N 1
ATOM 5986 C CA . LEU B 1 382 ? -12.352 -11.844 -12.516 1 90.81 382 LEU B CA 1
ATOM 5987 C C . LEU B 1 382 ? -11.656 -11.383 -13.789 1 90.81 382 LEU B C 1
ATOM 5989 O O . LEU B 1 382 ? -10.57 -10.797 -13.734 1 90.81 382 LEU B O 1
ATOM 5993 N N . ARG B 1 383 ? -12.25 -11.711 -14.922 1 90.19 383 ARG B N 1
ATOM 5994 C CA . ARG B 1 383 ? -11.734 -11.32 -16.234 1 90.19 383 ARG B CA 1
ATOM 5995 C C . ARG B 1 383 ? -10.273 -11.742 -16.391 1 90.19 383 ARG B C 1
ATOM 5997 O O . ARG B 1 383 ? -9.43 -10.938 -16.797 1 90.19 383 ARG B O 1
ATOM 6004 N N . SER B 1 384 ? -9.969 -12.898 -15.953 1 93.44 384 SER B N 1
ATOM 6005 C CA . SER B 1 384 ? -8.641 -13.469 -16.125 1 93.44 384 SER B CA 1
ATOM 6006 C C . SER B 1 384 ? -8.5 -14.141 -17.484 1 93.44 384 SER B C 1
ATOM 6008 O O . SER B 1 384 ? -9.07 -15.211 -17.719 1 93.44 384 SER B O 1
ATOM 6010 N N . GLY B 1 385 ? -7.723 -13.547 -18.359 1 92 385 GLY B N 1
ATOM 6011 C CA . GLY B 1 385 ? -7.449 -14.141 -19.656 1 92 385 GLY B CA 1
ATOM 6012 C C . GLY B 1 385 ? -6.738 -15.477 -19.562 1 92 385 GLY B C 1
ATOM 6013 O O . GLY B 1 385 ? -7.004 -16.391 -20.359 1 92 385 GLY B O 1
ATOM 6014 N N . ARG B 1 386 ? -5.93 -15.625 -18.609 1 94.38 386 ARG B N 1
ATOM 6015 C CA . ARG B 1 386 ? -5.16 -16.844 -18.422 1 94.38 386 ARG B CA 1
ATOM 6016 C C . ARG B 1 386 ? -6.074 -18.016 -18.062 1 94.38 386 ARG B C 1
ATOM 6018 O O . ARG B 1 386 ? -5.949 -19.094 -18.625 1 94.38 386 ARG B O 1
ATOM 6025 N N . VAL B 1 387 ? -7.031 -17.812 -17.172 1 95.44 387 VAL B N 1
ATOM 6026 C CA . VAL B 1 387 ? -7.953 -18.875 -16.781 1 95.44 387 VAL B CA 1
ATOM 6027 C C . VAL B 1 387 ? -8.852 -19.25 -17.953 1 95.44 387 VAL B C 1
ATOM 6029 O O . VAL B 1 387 ? -9.07 -20.438 -18.219 1 95.44 387 VAL B O 1
ATOM 6032 N N . VAL B 1 388 ? -9.305 -18.219 -18.641 1 94.81 388 VAL B N 1
ATOM 6033 C CA . VAL B 1 388 ? -10.203 -18.453 -19.75 1 94.81 388 VAL B CA 1
ATOM 6034 C C . VAL B 1 388 ? -9.477 -19.234 -20.844 1 94.81 388 VAL B C 1
ATOM 6036 O O . VAL B 1 388 ? -10.016 -20.188 -21.422 1 94.81 388 VAL B O 1
ATOM 6039 N N . GLU B 1 389 ? -8.266 -18.828 -21.078 1 93.81 389 GLU B N 1
ATOM 6040 C CA . GLU B 1 389 ? -7.492 -19.531 -22.109 1 93.81 389 GLU B CA 1
ATOM 6041 C C . GLU B 1 389 ? -7.203 -20.969 -21.703 1 93.81 389 GLU B C 1
ATOM 6043 O O . GLU B 1 389 ? -7.238 -21.875 -22.531 1 93.81 389 GLU B O 1
ATOM 6048 N N . ARG B 1 390 ? -6.918 -21.203 -20.453 1 95.31 390 ARG B N 1
ATOM 6049 C CA . ARG B 1 390 ? -6.684 -22.562 -19.969 1 95.31 390 ARG B CA 1
ATOM 6050 C C . ARG B 1 390 ? -7.945 -23.406 -20.078 1 95.31 390 ARG B C 1
ATOM 6052 O O . ARG B 1 390 ? -7.875 -24.594 -20.391 1 95.31 390 ARG B O 1
ATOM 6059 N N . ALA B 1 391 ? -9.047 -22.781 -19.812 1 96.06 391 ALA B N 1
ATOM 6060 C CA . ALA B 1 391 ? -10.32 -23.484 -19.969 1 96.06 391 ALA B CA 1
ATOM 6061 C C . ALA B 1 391 ? -10.555 -23.875 -21.438 1 96.06 391 ALA B C 1
ATOM 6063 O O . ALA B 1 391 ? -11.047 -24.969 -21.719 1 96.06 391 ALA B O 1
ATOM 6064 N N . ARG B 1 392 ? -10.211 -23 -22.312 1 94.06 392 ARG B N 1
ATOM 6065 C CA . ARG B 1 392 ? -10.32 -23.297 -23.734 1 94.06 392 ARG B CA 1
ATOM 6066 C C . ARG B 1 392 ? -9.422 -24.469 -24.125 1 94.06 392 ARG B C 1
ATOM 6068 O O . ARG B 1 392 ? -9.828 -25.344 -24.875 1 94.06 392 ARG B O 1
ATOM 6075 N N . GLN B 1 393 ? -8.242 -24.422 -23.594 1 93.19 393 GLN B N 1
ATOM 6076 C CA . GLN B 1 393 ? -7.297 -25.5 -23.859 1 93.19 393 GLN B CA 1
ATOM 6077 C C . GLN B 1 393 ? -7.812 -26.828 -23.328 1 93.19 393 GLN B C 1
ATOM 6079 O O . GLN B 1 393 ? -7.676 -27.875 -23.984 1 93.19 393 GLN B O 1
ATOM 6084 N N . PHE B 1 394 ? -8.359 -26.766 -22.188 1 95.12 394 PHE B N 1
ATOM 6085 C CA . PHE B 1 394 ? -8.984 -27.938 -21.594 1 95.12 394 PHE B CA 1
ATOM 6086 C C . PHE B 1 394 ? -10.047 -28.516 -22.531 1 95.12 394 PHE B C 1
ATOM 6088 O O . PHE B 1 394 ? -10.055 -29.719 -22.797 1 95.12 394 PHE B O 1
ATOM 6095 N N . ARG B 1 395 ? -10.859 -27.641 -23 1 94.88 395 ARG B N 1
ATOM 6096 C CA . ARG B 1 395 ? -11.953 -28.078 -23.875 1 94.88 395 ARG B CA 1
ATOM 6097 C C . ARG B 1 395 ? -11.406 -28.703 -25.156 1 94.88 395 ARG B C 1
ATOM 6099 O O . ARG B 1 395 ? -11.984 -29.672 -25.672 1 94.88 395 ARG B O 1
ATOM 6106 N N . ARG B 1 396 ? -10.406 -28.297 -25.672 1 92.44 396 ARG B N 1
ATOM 6107 C CA . ARG B 1 396 ? -9.828 -28.781 -26.906 1 92.44 396 ARG B CA 1
ATOM 6108 C C . ARG B 1 396 ? -9.266 -30.188 -26.734 1 92.44 396 ARG B C 1
ATOM 6110 O O . ARG B 1 396 ? -9.094 -30.922 -27.719 1 92.44 396 ARG B O 1
ATOM 6117 N N . GLY B 1 397 ? -9.078 -30.547 -25.531 1 90.44 397 GLY B N 1
ATOM 6118 C CA . GLY B 1 397 ? -8.531 -31.859 -25.25 1 90.44 397 GLY B CA 1
ATOM 6119 C C . GLY B 1 397 ? -9.539 -32.969 -25.453 1 90.44 397 GLY B C 1
ATOM 6120 O O . GLY B 1 397 ? -9.164 -34.156 -25.547 1 90.44 397 GLY B O 1
ATOM 6121 N N . LEU B 1 398 ? -10.766 -32.625 -25.547 1 91.31 398 LEU B N 1
ATOM 6122 C CA . LEU B 1 398 ? -11.805 -33.625 -25.766 1 91.31 398 LEU B CA 1
ATOM 6123 C C . LEU B 1 398 ? -12.289 -33.594 -27.219 1 91.31 398 LEU B C 1
ATOM 6125 O O . LEU B 1 398 ? -12.805 -32.562 -27.688 1 91.31 398 LEU B O 1
ATOM 6129 N N . SER B 1 399 ? -12.055 -34.688 -27.906 1 87.12 399 SER B N 1
ATOM 6130 C CA . SER B 1 399 ? -12.57 -34.844 -29.266 1 87.12 399 SER B CA 1
ATOM 6131 C C . SER B 1 399 ? -13.805 -35.719 -29.281 1 87.12 399 SER B C 1
ATOM 6133 O O . SER B 1 399 ? -13.727 -36.906 -28.953 1 87.12 399 SER B O 1
ATOM 6135 N N . THR B 1 400 ? -14.914 -35.156 -29.438 1 84.69 400 THR B N 1
ATOM 6136 C CA . THR B 1 400 ? -16.141 -35.938 -29.531 1 84.69 400 THR B CA 1
ATOM 6137 C C . THR B 1 400 ? -17.078 -35.375 -30.594 1 84.69 400 THR B C 1
ATOM 6139 O O . THR B 1 400 ? -17.141 -34.156 -30.75 1 84.69 400 THR B O 1
ATOM 6142 N N . GLY B 1 401 ? -17.625 -36.156 -31.484 1 84.31 401 GLY B N 1
ATOM 6143 C CA . GLY B 1 401 ? -18.594 -35.75 -32.5 1 84.31 401 GLY B CA 1
ATOM 6144 C C . GLY B 1 401 ? -19.969 -35.469 -31.906 1 84.31 401 GLY B C 1
ATOM 6145 O O . GLY B 1 401 ? -20.766 -34.75 -32.5 1 84.31 401 GLY B O 1
ATOM 6146 N N . ASN B 1 402 ? -20.375 -36.125 -30.75 1 88.94 402 ASN B N 1
ATOM 6147 C CA . ASN B 1 402 ? -21.641 -35.906 -30.062 1 88.94 402 ASN B CA 1
ATOM 6148 C C . ASN B 1 402 ? -21.438 -35.594 -28.578 1 88.94 402 ASN B C 1
ATOM 6150 O O . ASN B 1 402 ? -21.641 -36.438 -27.719 1 88.94 402 ASN B O 1
ATOM 6154 N N . PRO B 1 403 ? -21.125 -34.406 -28.266 1 90.62 403 PRO B N 1
ATOM 6155 C CA . PRO B 1 403 ? -20.812 -34.062 -26.875 1 90.62 403 PRO B CA 1
ATOM 6156 C C . PRO B 1 403 ? -22.031 -34.188 -25.953 1 90.62 403 PRO B C 1
ATOM 6158 O O . PRO B 1 403 ? -23.125 -33.75 -26.312 1 90.62 403 PRO B O 1
ATOM 6161 N N . PRO B 1 404 ? -21.828 -34.75 -24.812 1 93.62 404 PRO B N 1
ATOM 6162 C CA . PRO B 1 404 ? -22.906 -34.812 -23.812 1 93.62 404 PRO B CA 1
ATOM 6163 C C . PRO B 1 404 ? -23.344 -33.406 -23.359 1 93.62 404 PRO B C 1
ATOM 6165 O O . PRO B 1 404 ? -22.688 -32.406 -23.688 1 93.62 404 PRO B O 1
ATOM 6168 N N . VAL B 1 405 ? -24.453 -33.344 -22.656 1 94.31 405 VAL B N 1
ATOM 6169 C CA . VAL B 1 405 ? -25.109 -32.094 -22.266 1 94.31 405 VAL B CA 1
ATOM 6170 C C . VAL B 1 405 ? -24.141 -31.25 -21.438 1 94.31 405 VAL B C 1
ATOM 6172 O O . VAL B 1 405 ? -24.094 -30.031 -21.609 1 94.31 405 VAL B O 1
ATOM 6175 N N . ILE B 1 406 ? -23.375 -31.875 -20.578 1 94.12 406 ILE B N 1
ATOM 6176 C CA . ILE B 1 406 ? -22.5 -31.141 -19.672 1 94.12 406 ILE B CA 1
ATOM 6177 C C . ILE B 1 406 ? -21.422 -30.422 -20.469 1 94.12 406 ILE B C 1
ATOM 6179 O O . ILE B 1 406 ? -20.984 -29.328 -20.109 1 94.12 406 ILE B O 1
ATOM 6183 N N . VAL B 1 407 ? -20.984 -31.016 -21.516 1 95.19 407 VAL B N 1
ATOM 6184 C CA . VAL B 1 407 ? -19.969 -30.406 -22.391 1 95.19 407 VAL B CA 1
ATOM 6185 C C . VAL B 1 407 ? -20.594 -29.266 -23.188 1 95.19 407 VAL B C 1
ATOM 6187 O O . VAL B 1 407 ? -19.984 -28.203 -23.359 1 95.19 407 VAL B O 1
ATOM 6190 N N . ARG B 1 408 ? -21.828 -29.422 -23.672 1 93.81 408 ARG B N 1
ATOM 6191 C CA . ARG B 1 408 ? -22.547 -28.391 -24.406 1 93.81 408 ARG B CA 1
ATOM 6192 C C . ARG B 1 408 ? -22.797 -27.172 -23.516 1 93.81 408 ARG B C 1
ATOM 6194 O O . ARG B 1 408 ? -22.688 -26.031 -23.984 1 93.81 408 ARG B O 1
ATOM 6201 N N . ASP B 1 409 ? -23.125 -27.484 -22.312 1 93.12 409 ASP B N 1
ATOM 6202 C CA . ASP B 1 409 ? -23.328 -26.391 -21.359 1 93.12 409 ASP B CA 1
ATOM 6203 C C . ASP B 1 409 ? -22.047 -25.578 -21.172 1 93.12 409 ASP B C 1
ATOM 6205 O O . ASP B 1 409 ? -22.078 -24.359 -21.094 1 93.12 409 ASP B O 1
ATOM 6209 N N . PHE B 1 410 ? -20.953 -26.297 -21.062 1 95.56 410 PHE B N 1
ATOM 6210 C CA . PHE B 1 410 ? -19.641 -25.656 -20.953 1 95.56 410 PHE B CA 1
ATOM 6211 C C . PHE B 1 410 ? -19.344 -24.812 -22.188 1 95.56 410 PHE B C 1
ATOM 6213 O O . PHE B 1 410 ? -18.875 -23.688 -22.094 1 95.56 410 PHE B O 1
ATOM 6220 N N . ASP B 1 411 ? -19.656 -25.328 -23.359 1 92.88 411 ASP B N 1
ATOM 6221 C CA . ASP B 1 411 ? -19.438 -24.641 -24.625 1 92.88 411 ASP B CA 1
ATOM 6222 C C . ASP B 1 411 ? -20.266 -23.359 -24.703 1 92.88 411 ASP B C 1
ATOM 6224 O O . ASP B 1 411 ? -19.812 -22.344 -25.219 1 92.88 411 ASP B O 1
ATOM 6228 N N . GLU B 1 412 ? -21.453 -23.359 -24.172 1 91.56 412 GLU B N 1
ATOM 6229 C CA . GLU B 1 412 ? -22.312 -22.188 -24.156 1 91.56 412 GLU B CA 1
ATOM 6230 C C . GLU B 1 412 ? -21.75 -21.078 -23.281 1 91.56 412 GLU B C 1
ATOM 6232 O O . GLU B 1 412 ? -21.797 -19.906 -23.625 1 91.56 412 GLU B O 1
ATOM 6237 N N . ARG B 1 413 ? -21.219 -21.516 -22.188 1 90.5 413 ARG B N 1
ATOM 6238 C CA . ARG B 1 413 ? -20.609 -20.562 -21.281 1 90.5 413 ARG B CA 1
ATOM 6239 C C . ARG B 1 413 ? -19.375 -19.922 -21.906 1 90.5 413 ARG B C 1
ATOM 6241 O O . ARG B 1 413 ? -19.125 -18.734 -21.734 1 90.5 413 ARG B O 1
ATOM 6248 N N . MET B 1 414 ? -18.594 -20.703 -22.547 1 90.5 414 MET B N 1
ATOM 6249 C CA . MET B 1 414 ? -17.375 -20.25 -23.219 1 90.5 414 MET B CA 1
ATOM 6250 C C . MET B 1 414 ? -17.703 -19.281 -24.344 1 90.5 414 MET B C 1
ATOM 6252 O O . MET B 1 414 ? -16.953 -18.328 -24.578 1 90.5 414 MET B O 1
ATOM 6256 N N . HIS B 1 415 ? -18.766 -19.578 -25.094 1 82.62 415 HIS B N 1
ATOM 6257 C CA . HIS B 1 415 ? -19.188 -18.734 -26.203 1 82.62 415 HIS B CA 1
ATOM 6258 C C . HIS B 1 415 ? -19.641 -17.359 -25.719 1 82.62 415 HIS B C 1
ATOM 6260 O O . HIS B 1 415 ? -19.422 -16.344 -26.391 1 82.62 415 HIS B O 1
ATOM 6266 N N . ASP B 1 416 ? -20.188 -17.25 -24.516 1 69.94 416 ASP B N 1
ATOM 6267 C CA . ASP B 1 416 ? -20.656 -15.977 -23.969 1 69.94 416 ASP B CA 1
ATOM 6268 C C . ASP B 1 416 ? -19.469 -15.062 -23.641 1 69.94 416 ASP B C 1
ATOM 6270 O O . ASP B 1 416 ? -19.641 -13.844 -23.547 1 69.94 416 ASP B O 1
ATOM 6274 N N . VAL B 1 417 ? -18.328 -15.539 -23.453 1 67.62 417 VAL B N 1
ATOM 6275 C CA . VAL B 1 417 ? -17.125 -14.773 -23.141 1 67.62 417 VAL B CA 1
ATOM 6276 C C . VAL B 1 417 ? -16.719 -13.953 -24.359 1 67.62 417 VAL B C 1
ATOM 6278 O O . VAL B 1 417 ? -16.266 -12.812 -24.219 1 67.62 417 VAL B O 1
ATOM 6281 N N . TYR B 1 418 ? -16.641 -14.57 -25.656 1 52.72 418 TYR B N 1
ATOM 6282 C CA . TYR B 1 418 ? -16.219 -13.914 -26.891 1 52.72 418 TYR B CA 1
ATOM 6283 C C . TYR B 1 418 ? -17.344 -13.062 -27.469 1 52.72 418 TYR B C 1
ATOM 6285 O O . TYR B 1 418 ? -17.125 -12.289 -28.406 1 52.72 418 TYR B O 1
ATOM 6293 N N . LEU B 1 419 ? -18.5 -13.227 -26.859 1 41.94 419 LEU B N 1
ATOM 6294 C CA . LEU B 1 419 ? -19.531 -12.344 -27.375 1 41.94 419 LEU B CA 1
ATOM 6295 C C . LEU B 1 419 ? -19.688 -11.102 -26.5 1 41.94 419 LEU B C 1
ATOM 6297 O O . LEU B 1 419 ? -19.516 -11.172 -25.281 1 41.94 419 LEU B O 1
#

pLDDT: mean 82.25, std 21.04, range [20.34, 98.81]

InterPro domains:
  IPR001387 Cro/C1-type, helix-turn-helix domain [PS50943] (21-76)
  IPR001387 Cro/C1-type, helix-turn-helix domain [SM00530] (20-76)
  IPR001387 Cro/C1-type, helix-turn-helix domain [cd00093] (18-73)
  IPR010982 Lambda repressor-like, DNA-binding domain superfamily [G3DSA:1.10.260.40] (6-81)
  IPR010982 Lambda repressor-like, DNA-binding domain superfamily [SSF47413] (17-74)

Organism: Streptomyces mobaraensis (NCBI:txid35621)